Protein AF-0000000087424905 (afdb_homodimer)

Nearest PDB structures (foldseek):
  1l1l-assembly4_D  TM=9.181E-01  e=3.057E-56  Lactobacillus leichmannii
  2xo5-assembly1_C  TM=6.036E-01  e=9.418E-16  Escherichia coli K-12
  7r1r-assembly1_A  TM=5.996E-01  e=8.922E-16  Escherichia coli
  5r1r-assembly1_A  TM=5.912E-01  e=1.108E-15  Escherichia coli
  2xaw-assembly1_C  TM=5.873E-01  e=1.264E-14  Escherichia coli K-12

Structure (mmCIF, N/CA/C/O backbone):
data_AF-0000000087424905-model_v1
#
loop_
_entity.id
_entity.type
_entity.pdbx_description
1 polymer 'ribonucleoside-triphosphate reductase (thioredoxin)'
#
loop_
_atom_site.group_PDB
_atom_site.id
_atom_site.type_symbol
_atom_site.label_atom_id
_atom_site.label_alt_id
_atom_site.label_comp_id
_atom_site.label_asym_id
_atom_site.label_entity_id
_atom_site.label_seq_id
_atom_site.pdbx_PDB_ins_code
_atom_site.Cartn_x
_atom_site.Cartn_y
_atom_site.Cartn_z
_atom_site.occupancy
_atom_site.B_iso_or_equiv
_atom_site.auth_seq_id
_atom_site.auth_comp_id
_atom_site.auth_asym_id
_atom_site.auth_atom_id
_atom_site.pdbx_PDB_model_num
ATOM 1 N N . MET A 1 1 ? 1.745 -1.935 21.453 1 79.56 1 MET A N 1
ATOM 2 C CA . MET A 1 1 ? 2.512 -0.879 20.797 1 79.56 1 MET A CA 1
ATOM 3 C C . MET A 1 1 ? 2.18 -0.812 19.312 1 79.56 1 MET A C 1
ATOM 5 O O . MET A 1 1 ? 2.027 -1.845 18.656 1 79.56 1 MET A O 1
ATOM 9 N N . ILE A 1 2 ? 2.043 0.47 18.781 1 89.31 2 ILE A N 1
ATOM 10 C CA . ILE A 1 2 ? 1.734 0.715 17.375 1 89.31 2 ILE A CA 1
ATOM 11 C C . ILE A 1 2 ? 2.982 0.49 16.516 1 89.31 2 ILE A C 1
ATOM 13 O O . ILE A 1 2 ? 2.926 -0.186 15.492 1 89.31 2 ILE A O 1
ATOM 17 N N . ILE A 1 3 ? 4.078 0.999 16.938 1 94.19 3 ILE A N 1
ATOM 18 C CA . ILE A 1 3 ? 5.395 0.699 16.391 1 94.19 3 ILE A CA 1
ATOM 19 C C . ILE A 1 3 ? 6.156 -0.215 17.344 1 94.19 3 ILE A C 1
ATOM 21 O O . ILE A 1 3 ? 6.621 0.228 18.391 1 94.19 3 ILE A O 1
ATOM 25 N N . ASP A 1 4 ? 6.391 -1.426 17.031 1 93.56 4 ASP A N 1
ATOM 26 C CA . ASP A 1 4 ? 6.906 -2.43 17.953 1 93.56 4 ASP A CA 1
ATOM 27 C C . ASP A 1 4 ? 8.43 -2.379 18.031 1 93.56 4 ASP A C 1
ATOM 29 O O . ASP A 1 4 ? 9.109 -3.322 17.609 1 93.56 4 ASP A O 1
ATOM 33 N N . VAL A 1 5 ? 8.953 -1.394 18.703 1 96.19 5 VAL A N 1
ATOM 34 C CA . VAL A 1 5 ? 10.398 -1.203 18.828 1 96.19 5 VAL A CA 1
ATOM 35 C C . VAL A 1 5 ? 10.977 -2.242 19.781 1 96.19 5 VAL A C 1
ATOM 37 O O . VAL A 1 5 ? 12.188 -2.475 19.797 1 96.19 5 VAL A O 1
ATOM 40 N N . GLU A 1 6 ? 10.203 -2.857 20.594 1 94.5 6 GLU A N 1
ATOM 41 C CA . GLU A 1 6 ? 10.68 -3.91 21.484 1 94.5 6 GLU A CA 1
ATOM 42 C C . GLU A 1 6 ? 11.078 -5.156 20.703 1 94.5 6 GLU A C 1
ATOM 44 O O . GLU A 1 6 ? 12.102 -5.781 21 1 94.5 6 GLU A O 1
ATOM 49 N N . LYS A 1 7 ? 10.281 -5.41 19.781 1 92.19 7 LYS A N 1
ATOM 50 C CA . LYS A 1 7 ? 10.531 -6.609 18.984 1 92.19 7 LYS A CA 1
ATOM 51 C C . LYS A 1 7 ? 11.594 -6.352 17.922 1 92.19 7 LYS A C 1
ATOM 53 O O . LYS A 1 7 ? 12.453 -7.199 17.672 1 92.19 7 LYS A O 1
ATOM 58 N N . TRP A 1 8 ? 11.562 -5.164 17.281 1 95.44 8 TRP A N 1
ATOM 59 C CA . TRP A 1 8 ? 12.352 -4.977 16.062 1 95.44 8 TRP A CA 1
ATOM 60 C C . TRP A 1 8 ? 13.523 -4.035 16.328 1 95.44 8 TRP A C 1
ATOM 62 O O . TRP A 1 8 ? 14.383 -3.859 15.453 1 95.44 8 TRP A O 1
ATOM 72 N N . GLY A 1 9 ? 13.539 -3.434 17.422 1 95.25 9 GLY A N 1
ATOM 73 C CA . GLY A 1 9 ? 14.641 -2.553 17.766 1 95.25 9 GLY A CA 1
ATOM 74 C C . GLY A 1 9 ? 14.492 -1.154 17.203 1 95.25 9 GLY A C 1
ATOM 75 O O . GLY A 1 9 ? 13.555 -0.884 16.453 1 95.25 9 GLY A O 1
ATOM 76 N N . THR A 1 10 ? 15.414 -0.281 17.594 1 97.31 10 THR A N 1
ATOM 77 C CA . THR A 1 10 ? 15.422 1.104 17.141 1 97.31 10 THR A CA 1
ATOM 78 C C . THR A 1 10 ? 16.641 1.375 16.25 1 97.31 10 THR A C 1
ATOM 80 O O . THR A 1 10 ? 17.609 0.608 16.266 1 97.31 10 THR A O 1
ATOM 83 N N . PHE A 1 11 ? 16.547 2.352 15.398 1 98.38 11 PHE A N 1
ATOM 84 C CA . PHE A 1 11 ? 17.672 2.896 14.641 1 98.38 11 PHE A CA 1
ATOM 85 C C . PHE A 1 11 ? 18.422 3.943 15.453 1 98.38 11 PHE A C 1
ATOM 87 O O . PHE A 1 11 ? 17.797 4.746 16.156 1 98.38 11 PHE A O 1
ATOM 94 N N . SER A 1 12 ? 19.75 3.959 15.383 1 98.31 12 SER A N 1
ATOM 95 C CA . SER A 1 12 ? 20.547 4.941 16.109 1 98.31 12 SER A CA 1
ATOM 96 C C . SER A 1 12 ? 21.672 5.488 15.242 1 98.31 12 SER A C 1
ATOM 98 O O . SER A 1 12 ? 22.25 4.758 14.43 1 98.31 12 SER A O 1
ATOM 100 N N . LEU A 1 13 ? 21.938 6.719 15.43 1 98.44 13 LEU A N 1
ATOM 101 C CA . LEU A 1 13 ? 23.094 7.352 14.812 1 98.44 13 LEU A CA 1
ATOM 102 C C . LEU A 1 13 ? 24.359 7.016 15.57 1 98.44 13 LEU A C 1
ATOM 104 O O . LEU A 1 13 ? 24.344 6.84 16.797 1 98.44 13 LEU A O 1
ATOM 108 N N . ASP A 1 14 ? 25.422 6.961 14.844 1 97.62 14 ASP A N 1
ATOM 109 C CA . ASP A 1 14 ? 26.719 6.695 15.461 1 97.62 14 ASP A CA 1
ATOM 110 C C . ASP A 1 14 ? 27.125 7.828 16.406 1 97.62 14 ASP A C 1
ATOM 112 O O . ASP A 1 14 ? 26.984 9.008 16.062 1 97.62 14 ASP A O 1
ATOM 116 N N . GLU A 1 15 ? 27.75 7.469 17.531 1 96.94 15 GLU A N 1
ATOM 117 C CA . GLU A 1 15 ? 28.172 8.453 18.516 1 96.94 15 GLU A CA 1
ATOM 118 C C . GLU A 1 15 ? 29.25 9.375 17.953 1 96.94 15 GLU A C 1
ATOM 120 O O . GLU A 1 15 ? 29.281 10.57 18.281 1 96.94 15 GLU A O 1
ATOM 125 N N . ARG A 1 16 ? 30.156 8.828 17.141 1 94.5 16 ARG A N 1
ATOM 126 C CA . ARG A 1 16 ? 31.219 9.633 16.547 1 94.5 16 ARG A CA 1
ATOM 127 C C . ARG A 1 16 ? 30.656 10.719 15.641 1 94.5 16 ARG A C 1
ATOM 129 O O . ARG A 1 16 ? 31.188 11.828 15.578 1 94.5 16 ARG A O 1
ATOM 136 N N . PHE A 1 17 ? 29.562 10.383 15 1 97.56 17 PHE A N 1
ATOM 137 C CA . PHE A 1 17 ? 28.891 11.359 14.148 1 97.56 17 PHE A CA 1
ATOM 138 C C . PHE A 1 17 ? 28.266 12.469 14.992 1 97.56 17 PHE A C 1
ATOM 140 O O . PHE A 1 17 ? 28.422 13.648 14.695 1 97.56 17 PHE A O 1
ATOM 147 N N . LEU A 1 18 ? 27.625 12.125 16.031 1 97.75 18 LEU A N 1
ATOM 148 C CA . LEU A 1 18 ? 26.922 13.07 16.891 1 97.75 18 LEU A CA 1
ATOM 149 C C . LEU A 1 18 ? 27.906 14 17.594 1 97.75 18 LEU A C 1
ATOM 151 O O . LEU A 1 18 ? 27.578 15.164 17.844 1 97.75 18 LEU A O 1
ATOM 155 N N . ASP A 1 19 ? 29.062 13.539 17.891 1 96.38 19 ASP A N 1
ATOM 156 C CA . ASP A 1 19 ? 30.078 14.32 18.578 1 96.38 19 ASP A CA 1
ATOM 157 C C . ASP A 1 19 ? 30.469 15.555 17.766 1 96.38 19 ASP A C 1
ATOM 159 O O . ASP A 1 19 ? 30.844 16.578 18.328 1 96.38 19 ASP A O 1
ATOM 163 N N . GLU A 1 20 ? 30.328 15.453 16.531 1 96.38 20 GLU A N 1
ATOM 164 C CA . GLU A 1 20 ? 30.672 16.578 15.664 1 96.38 20 GLU A CA 1
ATOM 165 C C . GLU A 1 20 ? 29.688 17.719 15.836 1 96.38 20 GLU A C 1
ATOM 167 O O . GLU A 1 20 ? 29.984 18.859 15.484 1 96.38 20 GLU A O 1
ATOM 172 N N . TYR A 1 21 ? 28.531 17.453 16.375 1 96.81 21 TYR A N 1
ATOM 173 C CA . TYR A 1 21 ? 27.469 18.469 16.391 1 96.81 21 TYR A CA 1
ATOM 174 C C . TYR A 1 21 ? 27.188 18.938 17.812 1 96.81 21 TYR A C 1
ATOM 176 O O . TYR A 1 21 ? 26.562 19.984 18 1 96.81 21 TYR A O 1
ATOM 184 N N . ARG A 1 22 ? 27.656 18.312 18.797 1 92.69 22 ARG A N 1
ATOM 185 C CA . ARG A 1 22 ? 27.344 18.609 20.188 1 92.69 22 ARG A CA 1
ATOM 186 C C . ARG A 1 22 ? 27.766 20.031 20.547 1 92.69 22 ARG A C 1
ATOM 188 O O . ARG A 1 22 ? 27.047 20.734 21.266 1 92.69 22 ARG A O 1
ATOM 195 N N . GLU A 1 23 ? 28.891 20.406 20.031 1 90.12 23 GLU A N 1
ATOM 196 C CA . GLU A 1 23 ? 29.375 21.75 20.375 1 90.12 23 GLU A CA 1
ATOM 197 C C . GLU A 1 23 ? 29.312 22.688 19.172 1 90.12 23 GLU A C 1
ATOM 199 O O . GLU A 1 23 ? 29.766 23.828 19.266 1 90.12 23 GLU A O 1
ATOM 204 N N . ARG A 1 24 ? 28.797 22.234 18.156 1 93 24 ARG A N 1
ATOM 205 C CA . ARG A 1 24 ? 28.703 23.094 16.969 1 93 24 ARG A CA 1
ATOM 206 C C . ARG A 1 24 ? 27.656 24.188 17.172 1 93 24 ARG A C 1
ATOM 208 O O . ARG A 1 24 ? 26.531 23.922 17.594 1 93 24 ARG A O 1
ATOM 215 N N . PRO A 1 25 ? 28.078 25.406 16.891 1 92.56 25 PRO A N 1
ATOM 216 C CA . PRO A 1 25 ? 27.094 26.484 17.047 1 92.56 25 PRO A CA 1
ATOM 217 C C . PRO A 1 25 ? 25.922 26.375 16.078 1 92.56 25 PRO A C 1
ATOM 219 O O . PRO A 1 25 ? 26.125 26.016 14.914 1 92.56 25 PRO A O 1
ATOM 222 N N . VAL A 1 26 ? 24.797 26.594 16.609 1 95.06 26 VAL A N 1
ATOM 223 C CA . VAL A 1 26 ? 23.578 26.594 15.789 1 95.06 26 VAL A CA 1
ATOM 224 C C . VAL A 1 26 ? 23.344 27.969 15.188 1 95.06 26 VAL A C 1
ATOM 226 O O . VAL A 1 26 ? 23.438 28.984 15.891 1 95.06 26 VAL A O 1
ATOM 229 N N . LYS A 1 27 ? 23.125 28 13.938 1 93.75 27 LYS A N 1
ATOM 230 C CA . LYS A 1 27 ? 22.828 29.266 13.273 1 93.75 27 LYS A CA 1
ATOM 231 C C . LYS A 1 27 ? 21.328 29.578 13.336 1 93.75 27 LYS A C 1
ATOM 233 O O . LYS A 1 27 ? 20.625 29.453 12.336 1 93.75 27 LYS A O 1
ATOM 238 N N . TRP A 1 28 ? 20.938 30.125 14.422 1 94.88 28 TRP A N 1
ATOM 239 C CA . TRP A 1 28 ? 19.547 30.5 14.633 1 94.88 28 TRP A CA 1
ATOM 240 C C . TRP A 1 28 ? 19.156 31.656 13.703 1 94.88 28 TRP A C 1
ATOM 242 O O . TRP A 1 28 ? 19.875 32.625 13.578 1 94.88 28 TRP A O 1
ATOM 252 N N . GLY A 1 29 ? 18.031 31.562 13.094 1 93 29 GLY A N 1
ATOM 253 C CA . GLY A 1 29 ? 17.609 32.5 12.047 1 93 29 GLY A CA 1
ATOM 254 C C . GLY A 1 29 ? 17.469 33.938 12.531 1 93 29 GLY A C 1
ATOM 255 O O . GLY A 1 29 ? 17.875 34.844 11.844 1 93 29 GLY A O 1
ATOM 256 N N . PHE A 1 30 ? 16.875 34.062 13.695 1 93 30 PHE A N 1
ATOM 257 C CA . PHE A 1 30 ? 16.688 35.375 14.289 1 93 30 PHE A CA 1
ATOM 258 C C . PHE A 1 30 ? 17.453 35.5 15.609 1 93 30 PHE A C 1
ATOM 260 O O . PHE A 1 30 ? 16.984 36.125 16.547 1 93 30 PHE A O 1
ATOM 267 N N . GLY A 1 31 ? 18.516 34.75 15.625 1 91.19 31 GLY A N 1
ATOM 268 C CA . GLY A 1 31 ? 19.406 34.781 16.766 1 91.19 31 GLY A CA 1
ATOM 269 C C . GLY A 1 31 ? 18.734 34.312 18.062 1 91.19 31 GLY A C 1
ATOM 270 O O . GLY A 1 31 ? 18.156 33.25 18.109 1 91.19 31 GLY A O 1
ATOM 271 N N . ASP A 1 32 ? 18.75 35.188 19.016 1 90.56 32 ASP A N 1
ATOM 272 C CA . ASP A 1 32 ? 18.328 34.844 20.359 1 90.56 32 ASP A CA 1
ATOM 273 C C . ASP A 1 32 ? 16.812 34.594 20.406 1 90.56 32 ASP A C 1
ATOM 275 O O . ASP A 1 32 ? 16.359 33.75 21.188 1 90.56 32 ASP A O 1
ATOM 279 N N . LEU A 1 33 ? 16.094 35.25 19.609 1 90.75 33 LEU A N 1
ATOM 280 C CA . LEU A 1 33 ? 14.656 35.031 19.562 1 90.75 33 LEU A CA 1
ATOM 281 C C . LEU A 1 33 ? 14.352 33.594 19.125 1 90.75 33 LEU A C 1
ATOM 283 O O . LEU A 1 33 ? 13.484 32.938 19.688 1 90.75 33 LEU A O 1
ATOM 287 N N . SER A 1 34 ? 15.07 33.188 18.125 1 93.44 34 SER A N 1
ATOM 288 C CA . SER A 1 34 ? 14.891 31.828 17.609 1 93.44 34 SER A CA 1
ATOM 289 C C . SER A 1 34 ? 15.234 30.781 18.672 1 93.44 34 SER A C 1
ATOM 291 O O . SER A 1 34 ? 14.508 29.812 18.859 1 93.44 34 SER A O 1
ATOM 293 N N . TRP A 1 35 ? 16.297 30.969 19.328 1 92.75 35 TRP A N 1
ATOM 294 C CA . TRP A 1 35 ? 16.719 30.047 20.375 1 92.75 35 TRP A CA 1
ATOM 295 C C . TRP A 1 35 ? 15.688 29.984 21.5 1 92.75 35 TRP A C 1
ATOM 297 O O . TRP A 1 35 ? 15.336 28.906 21.969 1 92.75 35 TRP A O 1
ATOM 307 N N . ALA A 1 36 ? 15.258 31.141 21.906 1 88.38 36 ALA A N 1
ATOM 308 C CA . ALA A 1 36 ? 14.273 31.203 22.969 1 88.38 36 ALA A CA 1
ATOM 309 C C . ALA A 1 36 ? 12.977 30.5 22.562 1 88.38 36 ALA A C 1
ATOM 311 O O . ALA A 1 36 ? 12.367 29.797 23.375 1 88.38 36 ALA A O 1
ATOM 312 N N . THR A 1 37 ? 12.586 30.766 21.359 1 88.31 37 THR A N 1
ATOM 313 C CA . THR A 1 37 ? 11.383 30.125 20.844 1 88.31 37 THR A CA 1
ATOM 314 C C . THR A 1 37 ? 11.539 28.609 20.828 1 88.31 37 THR A C 1
ATOM 316 O O . THR A 1 37 ? 10.633 27.891 21.234 1 88.31 37 THR A O 1
ATOM 319 N N . TYR A 1 38 ? 12.656 28.109 20.406 1 93.06 38 TYR A N 1
ATOM 320 C CA . TYR A 1 38 ? 12.938 26.688 20.375 1 93.06 38 TYR A CA 1
ATOM 321 C C . TYR A 1 38 ? 12.852 26.078 21.766 1 93.06 38 TYR A C 1
ATOM 323 O O . TYR A 1 38 ? 12.148 25.094 21.984 1 93.06 38 TYR A O 1
ATOM 331 N N . LYS A 1 39 ? 13.555 26.672 22.656 1 88.88 39 LYS A N 1
ATOM 332 C CA . LYS A 1 39 ? 13.648 26.125 24 1 88.88 39 LYS A CA 1
ATOM 333 C C . LYS A 1 39 ? 12.281 26.094 24.688 1 88.88 39 LYS A C 1
ATOM 335 O O . LYS A 1 39 ? 11.977 25.156 25.422 1 88.88 39 LYS A O 1
ATOM 340 N N . ARG A 1 40 ? 11.516 27.031 24.312 1 80.19 40 ARG A N 1
ATOM 341 C CA . ARG A 1 40 ? 10.219 27.156 24.984 1 80.19 40 ARG A CA 1
ATOM 342 C C . ARG A 1 40 ? 9.188 26.234 24.344 1 80.19 40 ARG A C 1
ATOM 344 O O . ARG A 1 40 ? 8.266 25.766 25.016 1 80.19 40 ARG A O 1
ATOM 351 N N . THR A 1 41 ? 9.367 26 23.109 1 82.88 41 THR A N 1
ATOM 352 C CA . THR A 1 41 ? 8.25 25.406 22.375 1 82.88 41 THR A CA 1
ATOM 353 C C . THR A 1 41 ? 8.586 23.969 21.969 1 82.88 41 THR A C 1
ATOM 355 O O . THR A 1 41 ? 7.707 23.109 21.938 1 82.88 41 THR A O 1
ATOM 358 N N . TYR A 1 42 ? 9.867 23.672 21.672 1 89.62 42 TYR A N 1
ATOM 359 C CA . TYR A 1 42 ? 10.125 22.422 20.984 1 89.62 42 TYR A CA 1
ATOM 360 C C . TYR A 1 42 ? 11.164 21.594 21.719 1 89.62 42 TYR A C 1
ATOM 362 O O . TYR A 1 42 ? 11.375 20.422 21.406 1 89.62 42 TYR A O 1
ATOM 370 N N . SER A 1 43 ? 11.828 22.203 22.719 1 89.94 43 SER A N 1
ATOM 371 C CA . SER A 1 43 ? 12.805 21.453 23.5 1 89.94 43 SER A CA 1
ATOM 372 C C . SER A 1 43 ? 12.117 20.531 24.5 1 89.94 43 SER A C 1
ATOM 374 O O . SER A 1 43 ? 11.453 21 25.438 1 89.94 43 SER A O 1
ATOM 376 N N . ARG A 1 44 ? 12.242 19.281 24.297 1 85.31 44 ARG A N 1
ATOM 377 C CA . ARG A 1 44 ? 11.664 18.312 25.219 1 85.31 44 ARG A CA 1
ATOM 378 C C . ARG A 1 44 ? 12.617 18 26.359 1 85.31 44 ARG A C 1
ATOM 380 O O . ARG A 1 44 ? 13.766 17.609 26.125 1 85.31 44 ARG A O 1
ATOM 387 N N . ASP A 1 45 ? 12.133 18.109 27.547 1 80.81 45 ASP A N 1
ATOM 388 C CA . ASP A 1 45 ? 12.891 17.766 28.75 1 80.81 45 ASP A CA 1
ATOM 389 C C . ASP A 1 45 ? 14.273 18.422 28.75 1 80.81 45 ASP A C 1
ATOM 391 O O . ASP A 1 45 ? 15.281 17.766 29 1 80.81 45 ASP A O 1
ATOM 395 N N . GLY A 1 46 ? 14.32 19.609 28.172 1 84.56 46 GLY A N 1
ATOM 396 C CA . GLY A 1 46 ? 15.547 20.391 28.219 1 84.56 46 GLY A CA 1
ATOM 397 C C . GLY A 1 46 ? 16.516 20.031 27.109 1 84.56 46 GLY A C 1
ATOM 398 O O . GLY A 1 46 ? 17.703 20.359 27.188 1 84.56 46 GLY A O 1
ATOM 399 N N . GLU A 1 47 ? 16.125 19.406 26.062 1 91.81 47 GLU A N 1
ATOM 400 C CA . GLU A 1 47 ? 16.953 19.031 24.922 1 91.81 47 GLU A CA 1
ATOM 401 C C . GLU A 1 47 ? 17.656 20.266 24.328 1 91.81 47 GLU A C 1
ATOM 403 O O . GLU A 1 47 ? 17.078 21.359 24.312 1 91.81 47 GLU A O 1
ATOM 408 N N . ASP A 1 48 ? 18.859 20.031 23.969 1 93.75 48 ASP A N 1
ATOM 409 C CA . ASP A 1 48 ? 19.5 20.969 23.062 1 93.75 48 ASP A CA 1
ATOM 410 C C . ASP A 1 48 ? 19.188 20.641 21.594 1 93.75 48 ASP A C 1
ATOM 412 O O . ASP A 1 48 ? 18.672 19.562 21.297 1 93.75 48 ASP A O 1
ATOM 416 N N . TRP A 1 49 ? 19.531 21.562 20.781 1 96.12 49 TRP A N 1
ATOM 417 C CA . TRP A 1 49 ? 19.141 21.438 19.391 1 96.12 49 TRP A CA 1
ATOM 418 C C . TRP A 1 49 ? 19.703 20.156 18.781 1 96.12 49 TRP A C 1
ATOM 420 O O . TRP A 1 49 ? 19 19.438 18.062 1 96.12 49 TRP A O 1
ATOM 430 N N . TRP A 1 50 ? 20.984 19.828 19.094 1 96.94 50 TRP A N 1
ATOM 431 C CA . TRP A 1 50 ? 21.578 18.625 18.516 1 96.94 50 TRP A CA 1
ATOM 432 C C . TRP A 1 50 ? 20.844 17.375 18.969 1 96.94 50 TRP A C 1
ATOM 434 O O . TRP A 1 50 ? 20.734 16.406 18.219 1 96.94 50 TRP A O 1
ATOM 444 N N . GLN A 1 51 ? 20.266 17.406 20.156 1 97.25 51 GLN A N 1
ATOM 445 C CA . GLN A 1 51 ? 19.531 16.266 20.688 1 97.25 51 GLN A CA 1
ATOM 446 C C . GLN A 1 51 ? 18.156 16.141 20.031 1 97.25 51 GLN A C 1
ATOM 448 O O . GLN A 1 51 ? 17.672 15.039 19.781 1 97.25 51 GLN A O 1
ATOM 453 N N . THR A 1 52 ? 17.547 17.328 19.828 1 97.44 52 THR A N 1
ATOM 454 C CA . THR A 1 52 ? 16.266 17.328 19.109 1 97.44 52 THR A CA 1
ATOM 455 C C . THR A 1 52 ? 16.438 16.75 17.703 1 97.44 52 THR A C 1
ATOM 457 O O . THR A 1 52 ? 15.633 15.922 17.266 1 97.44 52 THR A O 1
ATOM 460 N N . CYS A 1 53 ? 17.5 17.188 17.031 1 98.56 53 CYS A N 1
ATOM 461 C CA . CYS A 1 53 ? 17.797 16.672 15.711 1 98.56 53 CYS A CA 1
ATOM 462 C C . CYS A 1 53 ? 18 15.156 15.75 1 98.56 53 CYS A C 1
ATOM 464 O O . CYS A 1 53 ? 17.5 14.43 14.898 1 98.56 53 CYS A O 1
ATOM 466 N N . GLN A 1 54 ? 18.703 14.711 16.797 1 98.62 54 GLN A N 1
ATOM 467 C CA . GLN A 1 54 ? 18.953 13.281 16.969 1 98.62 54 GLN A CA 1
ATOM 468 C C . GLN A 1 54 ? 17.656 12.508 17.156 1 98.62 54 GLN A C 1
ATOM 470 O O . GLN A 1 54 ? 17.422 11.5 16.484 1 98.62 54 GLN A O 1
ATOM 475 N N . ARG A 1 55 ? 16.828 13.016 18 1 98.06 55 ARG A N 1
ATOM 476 C CA . ARG A 1 55 ? 15.57 12.344 18.297 1 98.06 55 ARG A CA 1
ATOM 477 C C . ARG A 1 55 ? 14.695 12.242 17.047 1 98.06 55 ARG A C 1
ATOM 479 O O . ARG A 1 55 ? 14.141 11.172 16.766 1 98.06 55 ARG A O 1
ATOM 486 N N . VAL A 1 56 ? 14.617 13.297 16.312 1 98.69 56 VAL A N 1
ATOM 487 C CA . VAL A 1 56 ? 13.766 13.367 15.133 1 98.69 56 VAL A CA 1
ATOM 488 C C . VAL A 1 56 ? 14.281 12.391 14.078 1 98.69 56 VAL A C 1
ATOM 490 O O . VAL A 1 56 ? 13.508 11.602 13.531 1 98.69 56 VAL A O 1
ATOM 493 N N . ILE A 1 57 ? 15.578 12.406 13.828 1 98.88 57 ILE A N 1
ATOM 494 C CA . ILE A 1 57 ? 16.156 11.609 12.758 1 98.88 57 ILE A CA 1
ATOM 495 C C . ILE A 1 57 ? 16.125 10.133 13.141 1 98.88 57 ILE A C 1
ATOM 497 O O . ILE A 1 57 ? 15.766 9.273 12.328 1 98.88 57 ILE A O 1
ATOM 501 N N . GLU A 1 58 ? 16.516 9.867 14.375 1 98.81 58 GLU A N 1
ATOM 502 C CA . GLU A 1 58 ? 16.453 8.484 14.82 1 98.81 58 GLU A CA 1
ATOM 503 C C . GLU A 1 58 ? 15.008 7.965 14.805 1 98.81 58 GLU A C 1
ATOM 505 O O . GLU A 1 58 ? 14.766 6.809 14.461 1 98.81 58 GLU A O 1
ATOM 510 N N . GLY A 1 59 ? 14.07 8.812 15.211 1 98.69 59 GLY A N 1
ATOM 511 C CA . GLY A 1 59 ? 12.664 8.438 15.133 1 98.69 59 GLY A CA 1
ATOM 512 C C . GLY A 1 59 ? 12.211 8.117 13.719 1 98.69 59 GLY A C 1
ATOM 513 O O . GLY A 1 59 ? 11.547 7.102 13.492 1 98.69 59 GLY A O 1
ATOM 514 N N . MET A 1 60 ? 12.594 8.961 12.789 1 98.62 60 MET A N 1
ATOM 515 C CA . MET A 1 60 ? 12.258 8.812 11.383 1 98.62 60 MET A CA 1
ATOM 516 C C . MET A 1 60 ? 12.727 7.461 10.852 1 98.62 60 MET A C 1
ATOM 518 O O . MET A 1 60 ? 11.945 6.715 10.266 1 98.62 60 MET A O 1
ATOM 522 N N . PHE A 1 61 ? 13.906 7.094 11.125 1 98.81 61 PHE A N 1
ATOM 523 C CA . PHE A 1 61 ? 14.484 5.887 10.547 1 98.81 61 PHE A CA 1
ATOM 524 C C . PHE A 1 61 ? 14.078 4.656 11.352 1 98.81 61 PHE A C 1
ATOM 526 O O . PHE A 1 61 ? 14.023 3.549 10.812 1 98.81 61 PHE A O 1
ATOM 533 N N . THR A 1 62 ? 13.797 4.82 12.664 1 98.75 62 THR A N 1
ATOM 534 C CA . THR A 1 62 ? 13.227 3.721 13.438 1 98.75 62 THR A CA 1
ATOM 535 C C . THR A 1 62 ? 11.891 3.277 12.852 1 98.75 62 THR A C 1
ATOM 537 O O . THR A 1 62 ? 11.641 2.08 12.703 1 98.75 62 THR A O 1
ATOM 540 N N . VAL A 1 63 ? 11.062 4.223 12.539 1 98.44 63 VAL A N 1
ATOM 541 C CA . VAL A 1 63 ? 9.75 3.92 11.969 1 98.44 63 VAL A CA 1
ATOM 542 C C . VAL A 1 63 ? 9.922 3.156 10.656 1 98.44 63 VAL A C 1
ATOM 544 O O . VAL A 1 63 ? 9.234 2.162 10.422 1 98.44 63 VAL A O 1
ATOM 547 N N . GLN A 1 64 ? 10.812 3.615 9.789 1 98.44 64 GLN A N 1
ATOM 548 C CA . GLN A 1 64 ? 11.062 2.947 8.516 1 98.44 64 GLN A CA 1
ATOM 549 C C . GLN A 1 64 ? 11.586 1.528 8.734 1 98.44 64 GLN A C 1
ATOM 551 O O . GLN A 1 64 ? 11.141 0.59 8.07 1 98.44 64 GLN A O 1
ATOM 556 N N . ARG A 1 65 ? 12.523 1.416 9.641 1 98.12 65 ARG A N 1
ATOM 557 C CA . ARG A 1 65 ? 13.117 0.12 9.953 1 98.12 65 ARG A CA 1
ATOM 558 C C . ARG A 1 65 ? 12.055 -0.873 10.414 1 98.12 65 ARG A C 1
ATOM 560 O O . ARG A 1 65 ? 12 -2.002 9.922 1 98.12 65 ARG A O 1
ATOM 567 N N . VAL A 1 66 ? 11.289 -0.467 11.367 1 97.62 66 VAL A N 1
ATOM 568 C CA . VAL A 1 66 ? 10.266 -1.347 11.922 1 97.62 66 VAL A CA 1
ATOM 569 C C . VAL A 1 66 ? 9.258 -1.716 10.836 1 97.62 66 VAL A C 1
ATOM 571 O O . VAL A 1 66 ? 8.812 -2.863 10.758 1 97.62 66 VAL A O 1
ATOM 574 N N . HIS A 1 67 ? 8.859 -0.746 10.023 1 97.31 67 HIS A N 1
ATOM 575 C CA . HIS A 1 67 ? 7.961 -1.015 8.906 1 97.31 67 HIS A CA 1
ATOM 576 C C . HIS A 1 67 ? 8.5 -2.137 8.023 1 97.31 67 HIS A C 1
ATOM 578 O O . HIS A 1 67 ? 7.766 -3.066 7.676 1 97.31 67 HIS A O 1
ATOM 584 N N . CYS A 1 68 ? 9.742 -2.027 7.641 1 97.38 68 CYS A N 1
ATOM 585 C CA . CYS A 1 68 ? 10.359 -3.012 6.762 1 97.38 68 CYS A CA 1
ATOM 586 C C . CYS A 1 68 ? 10.477 -4.363 7.453 1 97.38 68 CYS A C 1
ATOM 588 O O . CYS A 1 68 ? 10.125 -5.395 6.871 1 97.38 68 CYS A O 1
ATOM 590 N N . MET A 1 69 ? 10.906 -4.359 8.664 1 95.75 69 MET A N 1
ATOM 591 C CA . MET A 1 69 ? 11.117 -5.609 9.391 1 95.75 69 MET A CA 1
ATOM 592 C C . MET A 1 69 ? 9.797 -6.34 9.617 1 95.75 69 MET A C 1
ATOM 594 O O . MET A 1 69 ? 9.711 -7.555 9.422 1 95.75 69 MET A O 1
ATOM 598 N N . GLU A 1 70 ? 8.82 -5.633 9.984 1 93.44 70 GLU A N 1
ATOM 599 C CA . GLU A 1 70 ? 7.512 -6.223 10.25 1 93.44 70 GLU A CA 1
ATOM 600 C C . GLU A 1 70 ? 6.938 -6.875 9 1 93.44 70 GLU A C 1
ATOM 602 O O . GLU A 1 70 ? 6.211 -7.867 9.086 1 93.44 70 GLU A O 1
ATOM 607 N N . ARG A 1 71 ? 7.293 -6.406 7.867 1 94.12 71 ARG A N 1
ATOM 608 C CA . ARG A 1 71 ? 6.723 -6.879 6.609 1 94.12 71 ARG A CA 1
ATOM 609 C C . ARG A 1 71 ? 7.699 -7.789 5.875 1 94.12 71 ARG A C 1
ATOM 611 O O . ARG A 1 71 ? 7.434 -8.211 4.75 1 94.12 71 ARG A O 1
ATOM 618 N N . GLY A 1 72 ? 8.789 -8.047 6.504 1 94.88 72 GLY A N 1
ATOM 619 C CA . GLY A 1 72 ? 9.805 -8.891 5.883 1 94.88 72 GLY A CA 1
ATOM 620 C C . GLY A 1 72 ? 10.398 -8.273 4.629 1 94.88 72 GLY A C 1
ATOM 621 O O . GLY A 1 72 ? 10.68 -8.984 3.66 1 94.88 72 GLY A O 1
ATOM 622 N N . LEU A 1 73 ? 10.477 -6.969 4.566 1 96.5 73 LEU A N 1
ATOM 623 C CA . LEU A 1 73 ? 11.086 -6.258 3.449 1 96.5 73 LEU A CA 1
ATOM 624 C C . LEU A 1 73 ? 12.578 -6.059 3.684 1 96.5 73 LEU A C 1
ATOM 626 O O . LEU A 1 73 ? 13.039 -6.082 4.828 1 96.5 73 LEU A O 1
ATOM 630 N N . PRO A 1 74 ? 13.328 -5.848 2.584 1 96.06 74 PRO A N 1
ATOM 631 C CA . PRO A 1 74 ? 14.758 -5.598 2.771 1 96.06 74 PRO A CA 1
ATOM 632 C C . PRO A 1 74 ? 15.031 -4.293 3.514 1 96.06 74 PRO A C 1
ATOM 634 O O . PRO A 1 74 ? 14.336 -3.297 3.301 1 96.06 74 PRO A O 1
ATOM 637 N N . TRP A 1 75 ? 15.938 -4.273 4.398 1 96.88 75 TRP A N 1
ATOM 638 C CA . TRP A 1 75 ? 16.438 -3.107 5.125 1 96.88 75 TRP A CA 1
ATOM 639 C C . TRP A 1 75 ? 17.953 -3.102 5.168 1 96.88 75 TRP A C 1
ATOM 641 O O . TRP A 1 75 ? 18.578 -4.094 5.555 1 96.88 75 TRP A O 1
ATOM 651 N N . ASP A 1 76 ? 18.547 -2.086 4.699 1 96.94 76 ASP A N 1
ATOM 652 C CA . ASP A 1 76 ? 20 -1.9 4.691 1 96.94 76 ASP A CA 1
ATOM 653 C C . ASP A 1 76 ? 20.422 -0.867 5.73 1 96.94 76 ASP A C 1
ATOM 655 O O . ASP A 1 76 ? 20.375 0.337 5.477 1 96.94 76 ASP A O 1
ATOM 659 N N . GLU A 1 77 ? 21 -1.295 6.828 1 97.06 77 GLU A N 1
ATOM 660 C CA . GLU A 1 77 ? 21.359 -0.443 7.957 1 97.06 77 GLU A CA 1
ATOM 661 C C . GLU A 1 77 ? 22.391 0.603 7.555 1 97.06 77 GLU A C 1
ATOM 663 O O . GLU A 1 77 ? 22.297 1.764 7.957 1 97.06 77 GLU A O 1
ATOM 668 N N . GLU A 1 78 ? 23.359 0.194 6.773 1 97.31 78 GLU A N 1
ATOM 669 C CA . GLU A 1 78 ? 24.438 1.097 6.383 1 97.31 78 GLU A CA 1
ATOM 670 C C . GLU A 1 78 ? 23.922 2.195 5.453 1 97.31 78 GLU A C 1
ATOM 672 O O . GLU A 1 78 ? 24.281 3.365 5.609 1 97.31 78 GLU A O 1
ATOM 677 N N . LYS A 1 79 ? 23.156 1.762 4.512 1 97.12 79 LYS A N 1
ATOM 678 C CA . LYS A 1 79 ? 22.562 2.74 3.602 1 97.12 79 LYS A CA 1
ATOM 679 C C . LYS A 1 79 ? 21.672 3.723 4.352 1 97.12 79 LYS A C 1
ATOM 681 O O . LYS A 1 79 ? 21.703 4.926 4.086 1 97.12 79 LYS A O 1
ATOM 686 N N . ALA A 1 80 ? 20.891 3.244 5.301 1 98.12 80 ALA A N 1
ATOM 687 C CA . ALA A 1 80 ? 20.031 4.082 6.125 1 98.12 80 ALA A CA 1
ATOM 688 C C . ALA A 1 80 ? 20.844 5.07 6.953 1 98.12 80 ALA A C 1
ATOM 690 O O . ALA A 1 80 ? 20.484 6.242 7.078 1 98.12 80 ALA A O 1
ATOM 691 N N . HIS A 1 81 ? 21.938 4.598 7.516 1 98.5 81 HIS A N 1
ATOM 692 C CA . HIS A 1 81 ? 22.766 5.445 8.359 1 98.5 81 HIS A CA 1
ATOM 693 C C . HIS A 1 81 ? 23.391 6.59 7.551 1 98.5 81 HIS A C 1
ATOM 695 O O . HIS A 1 81 ? 23.422 7.73 8.016 1 98.5 81 HIS A O 1
ATOM 701 N N . ARG A 1 82 ? 23.828 6.266 6.336 1 98.31 82 ARG A N 1
ATOM 702 C CA . ARG A 1 82 ? 24.406 7.301 5.484 1 98.31 82 ARG A CA 1
ATOM 703 C C . ARG A 1 82 ? 23.391 8.383 5.16 1 98.31 82 ARG A C 1
ATOM 705 O O . ARG A 1 82 ? 23.703 9.578 5.23 1 98.31 82 ARG A O 1
ATOM 712 N N . PHE A 1 83 ? 22.234 7.996 4.867 1 98.44 83 PHE A N 1
ATOM 713 C CA . PHE A 1 83 ? 21.188 8.961 4.543 1 98.44 83 PHE A CA 1
ATOM 714 C C . PHE A 1 83 ? 20.734 9.711 5.789 1 98.44 83 PHE A C 1
ATOM 716 O O . PHE A 1 83 ? 20.422 10.898 5.727 1 98.44 83 PHE A O 1
ATOM 723 N N . ALA A 1 84 ? 20.703 9.016 6.898 1 98.81 84 ALA A N 1
ATOM 724 C CA . ALA A 1 84 ? 20.344 9.648 8.164 1 98.81 84 ALA A CA 1
ATOM 725 C C . ALA A 1 84 ? 21.312 10.773 8.523 1 98.81 84 ALA A C 1
ATOM 727 O O . ALA A 1 84 ? 20.891 11.82 9.023 1 98.81 84 ALA A O 1
ATOM 728 N N . CYS A 1 85 ? 22.531 10.516 8.281 1 98.75 85 CYS A N 1
ATOM 729 C CA . CYS A 1 85 ? 23.531 11.539 8.547 1 98.75 85 CYS A CA 1
ATOM 730 C C . CYS A 1 85 ? 23.297 12.773 7.691 1 98.75 85 CYS A C 1
ATOM 732 O O . CYS A 1 85 ? 23.391 13.906 8.18 1 98.75 85 CYS A O 1
ATOM 734 N N . LYS A 1 86 ? 22.984 12.539 6.496 1 98.56 86 LYS A N 1
ATOM 735 C CA . LYS A 1 86 ? 22.688 13.648 5.598 1 98.56 86 LYS A CA 1
ATOM 736 C C . LYS A 1 86 ? 21.438 14.398 6.051 1 98.56 86 LYS A C 1
ATOM 738 O O . LYS A 1 86 ? 21.406 15.625 6.051 1 98.56 86 LYS A O 1
ATOM 743 N N . ALA A 1 87 ? 20.438 13.664 6.387 1 98.88 87 ALA A N 1
ATOM 744 C CA . ALA A 1 87 ? 19.188 14.25 6.852 1 98.88 87 ALA A CA 1
ATOM 745 C C . ALA A 1 87 ? 19.406 15.07 8.117 1 98.88 87 ALA A C 1
ATOM 747 O O . ALA A 1 87 ? 18.844 16.172 8.266 1 98.88 87 ALA A O 1
ATOM 748 N N . TYR A 1 88 ? 20.172 14.539 9.023 1 98.88 88 TYR A N 1
ATOM 749 C CA . TYR A 1 88 ? 20.516 15.211 10.266 1 98.88 88 TYR A CA 1
ATOM 750 C C . TYR A 1 88 ? 21.203 16.547 10 1 98.88 88 TYR A C 1
ATOM 752 O O . TYR A 1 88 ? 20.828 17.578 10.555 1 98.88 88 TYR A O 1
ATOM 760 N N . ASP A 1 89 ? 22.203 16.453 9.172 1 98.81 89 ASP A N 1
ATOM 761 C CA . ASP A 1 89 ? 22.984 17.656 8.875 1 98.81 89 ASP A CA 1
ATOM 762 C C . ASP A 1 89 ? 22.094 18.766 8.305 1 98.81 89 ASP A C 1
ATOM 764 O O . ASP A 1 89 ? 22.203 19.922 8.695 1 98.81 89 ASP A O 1
ATOM 768 N N . ARG A 1 90 ? 21.297 18.406 7.438 1 98.75 90 ARG A N 1
ATOM 769 C CA . ARG A 1 90 ? 20.438 19.391 6.773 1 98.75 90 ARG A CA 1
ATOM 770 C C . ARG A 1 90 ? 19.391 19.938 7.73 1 98.75 90 ARG A C 1
ATOM 772 O O . ARG A 1 90 ? 19 21.109 7.645 1 98.75 90 ARG A O 1
ATOM 779 N N . LEU A 1 91 ? 18.875 19.094 8.648 1 98.81 91 LEU A N 1
ATOM 780 C CA . LEU A 1 91 ? 17.984 19.547 9.703 1 98.81 91 LEU A CA 1
ATOM 781 C C . LEU A 1 91 ? 18.688 20.516 10.633 1 98.81 91 LEU A C 1
ATOM 783 O O . LEU A 1 91 ? 18.156 21.578 10.969 1 98.81 91 LEU A O 1
ATOM 787 N N . PHE A 1 92 ? 19.875 20.156 11.016 1 98.62 92 PHE A N 1
ATOM 788 C CA . PHE A 1 92 ? 20.672 20.953 11.945 1 98.62 92 PHE A CA 1
ATOM 789 C C . PHE A 1 92 ? 20.875 22.359 11.406 1 98.62 92 PHE A C 1
ATOM 791 O O . PHE A 1 92 ? 20.906 23.328 12.172 1 98.62 92 PHE A O 1
ATOM 798 N N . HIS A 1 93 ? 20.969 22.484 10.109 1 98.06 93 HIS A N 1
ATOM 799 C CA . HIS A 1 93 ? 21.266 23.766 9.484 1 98.06 93 HIS A CA 1
ATOM 800 C C . HIS A 1 93 ? 20 24.406 8.914 1 98.06 93 HIS A C 1
ATOM 802 O O . HIS A 1 93 ? 20.078 25.297 8.07 1 98.06 93 HIS A O 1
ATOM 808 N N . PHE A 1 94 ? 18.859 23.969 9.242 1 98.25 94 PHE A N 1
ATOM 809 C CA . PHE A 1 94 ? 17.547 24.531 8.93 1 98.25 94 PHE A CA 1
ATOM 810 C C . PHE A 1 94 ? 17.328 24.578 7.422 1 98.25 94 PHE A C 1
ATOM 812 O O . PHE A 1 94 ? 16.797 25.562 6.898 1 98.25 94 PHE A O 1
ATOM 819 N N . LYS A 1 95 ? 17.781 23.547 6.766 1 98.56 95 LYS A N 1
ATOM 820 C CA . LYS A 1 95 ? 17.406 23.406 5.359 1 98.56 95 LYS A CA 1
ATOM 821 C C . LYS A 1 95 ? 16.016 22.812 5.215 1 98.56 95 LYS A C 1
ATOM 823 O O . LYS A 1 95 ? 15.328 23.062 4.219 1 98.56 95 LYS A O 1
ATOM 828 N N . TRP A 1 96 ? 15.695 22 6.129 1 98.69 96 TRP A N 1
ATOM 829 C CA . TRP A 1 96 ? 14.344 21.484 6.316 1 98.69 96 TRP A CA 1
ATOM 830 C C . TRP A 1 96 ? 14.031 21.312 7.797 1 98.69 96 TRP A C 1
ATOM 832 O O . TRP A 1 96 ? 14.93 21.312 8.633 1 98.69 96 TRP A O 1
ATOM 842 N N . THR A 1 97 ? 12.766 21.266 8.141 1 98.44 97 THR A N 1
ATOM 843 C CA . THR A 1 97 ? 12.32 20.891 9.484 1 98.44 97 THR A CA 1
ATOM 844 C C . THR A 1 97 ? 11.008 20.109 9.422 1 98.44 97 THR A C 1
ATOM 846 O O . THR A 1 97 ? 10.211 20.297 8.492 1 98.44 97 THR A O 1
ATOM 849 N N . PRO A 1 98 ? 10.797 19.203 10.391 1 97.88 98 PRO A N 1
ATOM 850 C CA . PRO A 1 98 ? 9.414 18.781 10.602 1 97.88 98 PRO A CA 1
ATOM 851 C C . PRO A 1 98 ? 8.484 19.953 10.938 1 97.88 98 PRO A C 1
ATOM 853 O O . PRO A 1 98 ? 8.953 21.047 11.219 1 97.88 98 PRO A O 1
ATOM 856 N N . PRO A 1 99 ? 7.184 19.688 10.773 1 95.62 99 PRO A N 1
ATOM 857 C CA . PRO A 1 99 ? 6.297 20.672 11.391 1 95.62 99 PRO A CA 1
ATOM 858 C C . PRO A 1 99 ? 6.453 20.75 12.906 1 95.62 99 PRO A C 1
ATOM 860 O O . PRO A 1 99 ? 7.168 19.938 13.5 1 95.62 99 PRO A O 1
ATOM 863 N N . GLY A 1 100 ? 5.871 21.766 13.508 1 92.62 100 GLY A N 1
ATOM 864 C CA . GLY A 1 100 ? 6.027 21.953 14.938 1 92.62 100 GLY A CA 1
ATOM 865 C C . GLY A 1 100 ? 5.777 20.688 15.734 1 92.62 100 GLY A C 1
ATOM 866 O O . GLY A 1 100 ? 6.594 20.297 16.578 1 92.62 100 GLY A O 1
ATOM 867 N N . ARG A 1 101 ? 4.719 19.984 15.484 1 91.5 101 ARG A N 1
ATOM 868 C CA . ARG A 1 101 ? 4.391 18.75 16.188 1 91.5 101 ARG A CA 1
ATOM 869 C C . ARG A 1 101 ? 5.406 17.656 15.883 1 91.5 101 ARG A C 1
ATOM 871 O O . ARG A 1 101 ? 5.703 16.812 16.734 1 91.5 101 ARG A O 1
ATOM 878 N N . GLY A 1 102 ? 5.902 17.641 14.703 1 94.88 102 GLY A N 1
ATOM 879 C CA . GLY A 1 102 ? 6.957 16.703 14.352 1 94.88 102 GLY A CA 1
ATOM 880 C C . GLY A 1 102 ? 8.242 16.953 15.117 1 94.88 102 GLY A C 1
ATOM 881 O O . GLY A 1 102 ? 8.898 16 15.547 1 94.88 102 GLY A O 1
ATOM 882 N N . LEU A 1 103 ? 8.57 18.219 15.258 1 94.94 103 LEU A N 1
ATOM 883 C CA . LEU A 1 103 ? 9.758 18.578 16.031 1 94.94 103 LEU A CA 1
ATOM 884 C C . LEU A 1 103 ? 9.617 18.125 17.484 1 94.94 103 LEU A C 1
ATOM 886 O O . LEU A 1 103 ? 10.602 17.719 18.109 1 94.94 103 LEU A O 1
ATOM 890 N N . TRP A 1 104 ? 8.43 18.156 17.875 1 91.12 104 TRP A N 1
ATOM 891 C CA . TRP A 1 104 ? 8.172 17.875 19.297 1 91.12 104 TRP A CA 1
ATOM 892 C C . TRP A 1 104 ? 8.039 16.375 19.531 1 91.12 104 TRP A C 1
ATOM 894 O O . TRP A 1 104 ? 8.578 15.844 20.5 1 91.12 104 TRP A O 1
ATOM 904 N N . MET A 1 105 ? 7.402 15.633 18.656 1 93.81 105 MET A N 1
ATOM 905 C CA . MET A 1 105 ? 6.91 14.312 19.016 1 93.81 105 MET A CA 1
ATOM 906 C C . MET A 1 105 ? 7.715 13.219 18.312 1 93.81 105 MET A C 1
ATOM 908 O O . MET A 1 105 ? 7.77 12.086 18.781 1 93.81 105 MET A O 1
ATOM 912 N N . MET A 1 106 ? 8.273 13.461 17.156 1 97.12 106 MET A N 1
ATOM 913 C CA . MET A 1 106 ? 8.938 12.398 16.422 1 97.12 106 MET A CA 1
ATOM 914 C C . MET A 1 106 ? 10.078 11.789 17.234 1 97.12 106 MET A C 1
ATOM 916 O O . MET A 1 106 ? 10.898 12.508 17.797 1 97.12 106 MET A O 1
ATOM 920 N N . GLY A 1 107 ? 10.086 10.508 17.328 1 96.56 107 GLY A N 1
ATOM 921 C CA . GLY A 1 107 ? 11.141 9.797 18.031 1 96.56 107 GLY A CA 1
ATOM 922 C C . GLY A 1 107 ? 10.844 9.602 19.5 1 96.56 107 GLY A C 1
ATOM 923 O O . GLY A 1 107 ? 11.641 9.016 20.234 1 96.56 107 GLY A O 1
ATOM 924 N N . SER A 1 108 ? 9.711 10.102 19.984 1 93.62 108 SER A N 1
ATOM 925 C CA . SER A 1 108 ? 9.328 9.906 21.375 1 93.62 108 SER A CA 1
ATOM 926 C C . SER A 1 108 ? 8.641 8.562 21.578 1 93.62 108 SER A C 1
ATOM 928 O O . SER A 1 108 ? 8.102 7.984 20.625 1 93.62 108 SER A O 1
ATOM 930 N N . ASP A 1 109 ? 8.578 8.109 22.812 1 92.88 109 ASP A N 1
ATOM 931 C CA . ASP A 1 109 ? 7.906 6.863 23.156 1 92.88 109 ASP A CA 1
ATOM 932 C C . ASP A 1 109 ? 6.406 6.945 22.875 1 92.88 109 ASP A C 1
ATOM 934 O O . ASP A 1 109 ? 5.777 5.945 22.516 1 92.88 109 ASP A O 1
ATOM 938 N N . TYR A 1 110 ? 5.934 8.148 22.984 1 91.06 110 TYR A N 1
ATOM 939 C CA . TYR A 1 110 ? 4.508 8.344 22.766 1 91.06 110 TYR A CA 1
ATOM 940 C C . TYR A 1 110 ? 4.109 7.887 21.359 1 91.06 110 TYR A C 1
ATOM 942 O O . TYR A 1 110 ? 3.107 7.188 21.188 1 91.06 110 TYR A O 1
ATOM 950 N N . VAL A 1 111 ? 4.91 8.234 20.406 1 93.75 111 VAL A N 1
ATOM 951 C CA . VAL A 1 111 ? 4.598 7.926 19.016 1 93.75 111 VAL A CA 1
ATOM 952 C C . VAL A 1 111 ? 4.648 6.418 18.797 1 93.75 111 VAL A C 1
ATOM 954 O O . VAL A 1 111 ? 3.83 5.863 18.062 1 93.75 111 VAL A O 1
ATOM 957 N N . TYR A 1 112 ? 5.594 5.75 19.453 1 94.69 112 TYR A N 1
ATOM 958 C CA . TYR A 1 112 ? 5.723 4.305 19.312 1 94.69 112 TYR A CA 1
ATOM 959 C C . TYR A 1 112 ? 4.551 3.582 19.969 1 94.69 112 TYR A C 1
ATOM 961 O O . TYR A 1 112 ? 4.078 2.562 19.453 1 94.69 112 TYR A O 1
ATOM 969 N N . GLU A 1 113 ? 4.016 4.164 21 1 93.12 113 GLU A N 1
ATOM 970 C CA . GLU A 1 113 ? 2.998 3.492 21.812 1 93.12 113 GLU A CA 1
ATOM 971 C C . GLU A 1 113 ? 1.594 3.857 21.328 1 93.12 113 GLU A C 1
ATOM 973 O O . GLU A 1 113 ? 0.695 3.014 21.328 1 93.12 113 GLU A O 1
ATOM 978 N N . ARG A 1 114 ? 1.48 5.129 20.922 1 91.31 114 ARG A N 1
ATOM 979 C CA . ARG A 1 114 ? 0.118 5.625 20.766 1 91.31 114 ARG A CA 1
ATOM 980 C C . ARG A 1 114 ? -0.162 6 19.312 1 91.31 114 ARG A C 1
ATOM 982 O O . ARG A 1 114 ? -1.311 6.25 18.938 1 91.31 114 ARG A O 1
ATOM 989 N N . GLY A 1 115 ? 0.887 6.086 18.531 1 92.81 115 GLY A N 1
ATOM 990 C CA . GLY A 1 115 ? 0.649 6.27 17.109 1 92.81 115 GLY A CA 1
ATOM 991 C C . GLY A 1 115 ? 0.972 7.672 16.625 1 92.81 115 GLY A C 1
ATOM 992 O O . GLY A 1 115 ? 1.585 8.461 17.344 1 92.81 115 GLY A O 1
ATOM 993 N N . GLY A 1 116 ? 0.52 7.945 15.414 1 94.19 116 GLY A N 1
ATOM 994 C CA . GLY A 1 116 ? 1.075 9.086 14.695 1 94.19 116 GLY A CA 1
ATOM 995 C C . GLY A 1 116 ? 0.169 10.305 14.711 1 94.19 116 GLY A C 1
ATOM 996 O O . GLY A 1 116 ? 0.513 11.344 14.156 1 94.19 116 GLY A O 1
ATOM 997 N N . ALA A 1 117 ? -1.003 10.281 15.336 1 93.38 117 ALA A N 1
ATOM 998 C CA . ALA A 1 117 ? -1.894 11.438 15.328 1 93.38 117 ALA A CA 1
ATOM 999 C C . ALA A 1 117 ? -1.185 12.68 15.875 1 93.38 117 ALA A C 1
ATOM 1001 O O . ALA A 1 117 ? -1.367 13.781 15.352 1 93.38 117 ALA A O 1
ATOM 1002 N N . ALA A 1 118 ? -0.362 12.523 16.812 1 90.69 118 ALA A N 1
ATOM 1003 C CA . ALA A 1 118 ? 0.313 13.625 17.5 1 90.69 118 ALA A CA 1
ATOM 1004 C C . ALA A 1 118 ? 1.389 14.242 16.609 1 90.69 118 ALA A C 1
ATOM 1006 O O . ALA A 1 118 ? 1.916 15.312 16.906 1 90.69 118 ALA A O 1
ATOM 1007 N N . LEU A 1 119 ? 1.716 13.594 15.492 1 95.19 119 LEU A N 1
ATOM 1008 C CA . LEU A 1 119 ? 2.717 14.109 14.562 1 95.19 119 LEU A CA 1
ATOM 1009 C C . LEU A 1 119 ? 2.076 15.023 13.523 1 95.19 119 LEU A C 1
ATOM 1011 O O . LEU A 1 119 ? 2.775 15.719 12.789 1 95.19 119 LEU A O 1
ATOM 1015 N N . ASN A 1 120 ? 0.738 15.016 13.484 1 93.5 120 ASN A N 1
ATOM 1016 C CA . ASN A 1 120 ? -0.001 15.789 12.5 1 93.5 120 ASN A CA 1
ATOM 1017 C C . ASN A 1 120 ? -0.583 17.062 13.109 1 93.5 120 ASN A C 1
ATOM 1019 O O . ASN A 1 120 ? -1.16 17.031 14.195 1 93.5 120 ASN A O 1
ATOM 1023 N N . ASN A 1 121 ? -0.477 18.172 12.383 1 85.88 121 ASN A N 1
ATOM 1024 C CA . ASN A 1 121 ? -0.824 19.484 12.93 1 85.88 121 ASN A CA 1
ATOM 1025 C C . ASN A 1 121 ? -2.326 19.734 12.859 1 85.88 121 ASN A C 1
ATOM 1027 O O . ASN A 1 121 ? -2.879 20.438 13.703 1 85.88 121 ASN A O 1
ATOM 1031 N N . CYS A 1 122 ? -2.955 19.219 11.898 1 94.5 122 CYS A N 1
ATOM 1032 C CA . CYS A 1 122 ? -4.352 19.578 11.688 1 94.5 122 CYS A CA 1
ATOM 1033 C C . CYS A 1 122 ? -5.121 18.422 11.055 1 94.5 122 CYS A C 1
ATOM 1035 O O . CYS A 1 122 ? -4.539 17.375 10.758 1 94.5 122 CYS A O 1
ATOM 1037 N N . GLY A 1 123 ? -6.449 18.594 10.984 1 97 123 GLY A N 1
ATOM 1038 C CA . GLY A 1 123 ? -7.336 17.625 10.367 1 97 123 GLY A CA 1
ATOM 1039 C C . GLY A 1 123 ? -8.672 18.219 9.953 1 97 123 GLY A C 1
ATOM 1040 O O . GLY A 1 123 ? -8.859 19.438 10.016 1 97 123 GLY A O 1
ATOM 1041 N N . PHE A 1 124 ? -9.547 17.359 9.391 1 98.44 124 PHE A N 1
ATOM 1042 C CA . PHE A 1 124 ? -10.875 17.781 8.953 1 98.44 124 PHE A CA 1
ATOM 1043 C C . PHE A 1 124 ? -11.914 16.703 9.258 1 98.44 124 PHE A C 1
ATOM 1045 O O . PHE A 1 124 ? -11.633 15.516 9.164 1 98.44 124 PHE A O 1
ATOM 1052 N N . ILE A 1 125 ? -13.094 17.156 9.633 1 98.56 125 ILE A N 1
ATOM 1053 C CA . ILE A 1 125 ? -14.227 16.25 9.836 1 98.56 125 ILE A CA 1
ATOM 1054 C C . ILE A 1 125 ? -15.477 16.844 9.18 1 98.56 125 ILE A C 1
ATOM 1056 O O . ILE A 1 125 ? -15.695 18.062 9.242 1 98.56 125 ILE A O 1
ATOM 1060 N N . SER A 1 126 ? -16.25 16 8.492 1 98.69 126 SER A N 1
ATOM 1061 C CA . SER A 1 126 ? -17.484 16.438 7.863 1 98.69 126 SER A CA 1
ATOM 1062 C C . SER A 1 126 ? -18.688 16.172 8.766 1 98.69 126 SER A C 1
ATOM 1064 O O . SER A 1 126 ? -18.734 15.156 9.469 1 98.69 126 SER A O 1
ATOM 1066 N N . THR A 1 127 ? -19.656 17.016 8.727 1 98.56 127 THR A N 1
ATOM 1067 C CA . THR A 1 127 ? -20.891 16.828 9.477 1 98.56 127 THR A CA 1
ATOM 1068 C C . THR A 1 127 ? -21.984 16.25 8.586 1 98.56 127 THR A C 1
ATOM 1070 O O . THR A 1 127 ? -23.141 16.094 9.023 1 98.56 127 THR A O 1
ATOM 1073 N N . LYS A 1 128 ? -21.625 15.891 7.43 1 97.5 128 LYS A N 1
ATOM 1074 C CA . LYS A 1 128 ? -22.578 15.492 6.395 1 97.5 128 LYS A CA 1
ATOM 1075 C C . LYS A 1 128 ? -23.438 14.32 6.863 1 97.5 128 LYS A C 1
ATOM 1077 O O . LYS A 1 128 ? -24.625 14.234 6.504 1 97.5 128 LYS A O 1
ATOM 1082 N N . GLU A 1 129 ? -22.938 13.508 7.73 1 96.25 129 GLU A N 1
ATOM 1083 C CA . GLU A 1 129 ? -23.656 12.281 8.078 1 96.25 129 GLU A CA 1
ATOM 1084 C C . GLU A 1 129 ? -24.172 12.328 9.516 1 96.25 129 GLU A C 1
ATOM 1086 O O . GLU A 1 129 ? -24.25 11.289 10.18 1 96.25 129 GLU A O 1
ATOM 1091 N N . ILE A 1 130 ? -24.5 13.438 10.008 1 97.06 130 ILE A N 1
ATOM 1092 C CA . ILE A 1 130 ? -24.938 13.555 11.398 1 97.06 130 ILE A CA 1
ATOM 1093 C C . ILE A 1 130 ? -26.297 12.875 11.57 1 97.06 130 ILE A C 1
ATOM 1095 O O . ILE A 1 130 ? -26.703 12.578 12.695 1 97.06 130 ILE A O 1
ATOM 1099 N N . ASP A 1 131 ? -27.047 12.695 10.461 1 95.94 131 ASP A N 1
ATOM 1100 C CA . ASP A 1 131 ? -28.312 11.977 10.523 1 95.94 131 ASP A CA 1
ATOM 1101 C C . ASP A 1 131 ? -28.109 10.508 10.875 1 95.94 131 ASP A C 1
ATOM 1103 O O . ASP A 1 131 ? -28.969 9.883 11.5 1 95.94 131 ASP A O 1
ATOM 1107 N N . ARG A 1 132 ? -26.984 9.977 10.562 1 93.94 132 ARG A N 1
ATOM 1108 C CA . ARG A 1 132 ? -26.688 8.578 10.852 1 93.94 132 ARG A CA 1
ATOM 1109 C C . ARG A 1 132 ? -26.016 8.445 12.211 1 93.94 132 ARG A C 1
ATOM 1111 O O . ARG A 1 132 ? -26.234 7.469 12.93 1 93.94 132 ARG A O 1
ATOM 1118 N N . ASN A 1 133 ? -25.156 9.336 12.484 1 96 133 ASN A N 1
ATOM 1119 C CA . ASN A 1 133 ? -24.406 9.375 13.734 1 96 133 ASN A CA 1
ATOM 1120 C C . ASN A 1 133 ? -24.156 10.812 14.203 1 96 133 ASN A C 1
ATOM 1122 O O . ASN A 1 133 ? -23.109 11.383 13.93 1 96 133 ASN A O 1
ATOM 1126 N N . PHE A 1 134 ? -24.969 11.281 15.047 1 98.06 134 PHE A N 1
ATOM 1127 C CA . PHE A 1 134 ? -25.031 12.711 15.359 1 98.06 134 PHE A CA 1
ATOM 1128 C C . PHE A 1 134 ? -23.766 13.172 16.078 1 98.06 134 PHE A C 1
ATOM 1130 O O . PHE A 1 134 ? -23.188 14.188 15.703 1 98.06 134 PHE A O 1
ATOM 1137 N N . ALA A 1 135 ? -23.297 12.406 17.062 1 98.31 135 ALA A N 1
ATOM 1138 C CA . ALA A 1 135 ? -22.203 12.859 17.922 1 98.31 135 ALA A CA 1
ATOM 1139 C C . ALA A 1 135 ? -20.859 12.703 17.234 1 98.31 135 ALA A C 1
ATOM 1141 O O . ALA A 1 135 ? -19.859 13.289 17.672 1 98.31 135 ALA A O 1
ATOM 1142 N N . ARG A 1 136 ? -20.781 11.938 16.125 1 97.5 136 ARG A N 1
ATOM 1143 C CA . ARG A 1 136 ? -19.547 11.461 15.539 1 97.5 136 ARG A CA 1
ATOM 1144 C C . ARG A 1 136 ? -18.609 12.625 15.203 1 97.5 136 ARG A C 1
ATOM 1146 O O . ARG A 1 136 ? -17.453 12.648 15.625 1 97.5 136 ARG A O 1
ATOM 1153 N N . PRO A 1 137 ? -19.047 13.617 14.438 1 98.31 137 PRO A N 1
ATOM 1154 C CA . PRO A 1 137 ? -18.094 14.672 14.062 1 98.31 137 PRO A CA 1
ATOM 1155 C C . PRO A 1 137 ? -17.641 15.5 15.258 1 98.31 137 PRO A C 1
ATOM 1157 O O . PRO A 1 137 ? -16.469 15.922 15.312 1 98.31 137 PRO A O 1
ATOM 1160 N N . PHE A 1 138 ? -18.484 15.695 16.234 1 98.44 138 PHE A N 1
ATOM 1161 C CA . PHE A 1 138 ? -18.156 16.531 17.391 1 98.44 138 PHE A CA 1
ATOM 1162 C C . PHE A 1 138 ? -17.188 15.812 18.312 1 98.44 138 PHE A C 1
ATOM 1164 O O . PHE A 1 138 ? -16.219 16.406 18.781 1 98.44 138 PHE A O 1
ATOM 1171 N N . SER A 1 139 ? -17.469 14.555 18.5 1 97.62 139 SER A N 1
ATOM 1172 C CA . SER A 1 139 ? -16.609 13.75 19.359 1 97.62 139 SER A CA 1
ATOM 1173 C C . SER A 1 139 ? -15.227 13.547 18.75 1 97.62 139 SER A C 1
ATOM 1175 O O . SER A 1 139 ? -14.219 13.562 19.453 1 97.62 139 SER A O 1
ATOM 1177 N N . TRP A 1 140 ? -15.18 13.297 17.453 1 97.19 140 TRP A N 1
ATOM 1178 C CA . TRP A 1 140 ? -13.898 13.141 16.75 1 97.19 140 TRP A CA 1
ATOM 1179 C C . TRP A 1 140 ? -13.07 14.414 16.875 1 97.19 140 TRP A C 1
ATOM 1181 O O . TRP A 1 140 ? -11.883 14.359 17.203 1 97.19 140 TRP A O 1
ATOM 1191 N N . MET A 1 141 ? -13.68 15.547 16.594 1 96.44 141 MET A N 1
ATOM 1192 C CA . MET A 1 141 ? -12.977 16.828 16.688 1 96.44 141 MET A CA 1
ATOM 1193 C C . MET A 1 141 ? -12.461 17.062 18.109 1 96.44 141 MET A C 1
ATOM 1195 O O . MET A 1 141 ? -11.305 17.453 18.297 1 96.44 141 MET A O 1
ATOM 1199 N N . PHE A 1 142 ? -13.32 16.797 19.078 1 95.69 142 PHE A N 1
ATOM 1200 C CA . PHE A 1 142 ? -12.945 16.984 20.469 1 95.69 142 PHE A CA 1
ATOM 1201 C C . PHE A 1 142 ? -11.734 16.141 20.828 1 95.69 142 PHE A C 1
ATOM 1203 O O . PHE A 1 142 ? -10.766 16.641 21.406 1 95.69 142 PHE A O 1
ATOM 1210 N N . GLY A 1 143 ? -11.773 14.883 20.438 1 93 143 GLY A N 1
ATOM 1211 C CA . GLY A 1 143 ? -10.672 13.969 20.688 1 93 143 GLY A CA 1
ATOM 1212 C C . GLY A 1 143 ? -9.375 14.398 20.047 1 93 143 GLY A C 1
ATOM 1213 O O . GLY A 1 143 ? -8.32 14.383 20.672 1 93 143 GLY A O 1
ATOM 1214 N N . MET A 1 144 ? -9.414 14.812 18.812 1 93 144 MET A N 1
ATOM 1215 C CA . MET A 1 144 ? -8.227 15.227 18.078 1 93 144 MET A CA 1
ATOM 1216 C C . MET A 1 144 ? -7.664 16.531 18.641 1 93 144 MET A C 1
ATOM 1218 O O . MET A 1 144 ? -6.449 16.688 18.75 1 93 144 MET A O 1
ATOM 1222 N N . SER A 1 145 ? -8.57 17.406 18.969 1 91.44 145 SER A N 1
ATOM 1223 C CA . SER A 1 145 ? -8.141 18.703 19.516 1 91.44 145 SER A CA 1
ATOM 1224 C C . SER A 1 145 ? -7.391 18.516 20.828 1 91.44 145 SER A C 1
ATOM 1226 O O . SER A 1 145 ? -6.461 19.281 21.125 1 91.44 145 SER A O 1
ATOM 1228 N N . MET A 1 146 ? -7.777 17.547 21.578 1 88.06 146 MET A N 1
ATOM 1229 C CA . MET A 1 146 ? -7.105 17.281 22.844 1 88.06 146 MET A CA 1
ATOM 1230 C C . MET A 1 146 ? -5.695 16.75 22.625 1 88.06 146 MET A C 1
ATOM 1232 O O . MET A 1 146 ? -4.859 16.781 23.516 1 88.06 146 MET A O 1
ATOM 1236 N N . LEU A 1 147 ? -5.461 16.312 21.438 1 84.88 147 LEU A N 1
ATOM 1237 C CA . LEU A 1 147 ? -4.113 15.906 21.047 1 84.88 147 LEU A CA 1
ATOM 1238 C C . LEU A 1 147 ? -3.332 17.078 20.469 1 84.88 147 LEU A C 1
ATOM 1240 O O . LEU A 1 147 ? -2.18 16.922 20.062 1 84.88 147 LEU A O 1
ATOM 1244 N N . GLY A 1 148 ? -4 18.188 20.359 1 83.06 148 GLY A N 1
ATOM 1245 C CA . GLY A 1 148 ? -3.342 19.359 19.812 1 83.06 148 GLY A CA 1
ATOM 1246 C C . GLY A 1 148 ? -3.586 19.562 18.328 1 83.06 148 GLY A C 1
ATOM 1247 O O . GLY A 1 148 ? -3.029 20.469 17.719 1 83.06 148 GLY A O 1
ATOM 1248 N N . VAL A 1 149 ? -4.445 18.781 17.75 1 90 149 VAL A N 1
ATOM 1249 C CA . VAL A 1 149 ? -4.73 18.844 16.328 1 90 149 VAL A CA 1
ATOM 1250 C C . VAL A 1 149 ? -5.754 19.938 16.047 1 90 149 VAL A C 1
ATOM 1252 O O . VAL A 1 149 ? -6.824 19.953 16.656 1 90 149 VAL A O 1
ATOM 1255 N N . GLY A 1 150 ? -5.383 20.922 15.172 1 93.31 150 GLY A N 1
ATOM 1256 C CA . GLY A 1 150 ? -6.41 21.812 14.664 1 93.31 150 GLY A CA 1
ATOM 1257 C C . GLY A 1 150 ? -7.387 21.125 13.727 1 93.31 150 GLY A C 1
ATOM 1258 O O . GLY A 1 150 ? -7.008 20.219 12.984 1 93.31 150 GLY A O 1
ATOM 1259 N N . VAL A 1 151 ? -8.641 21.609 13.75 1 96.75 151 VAL A N 1
ATOM 1260 C CA . VAL A 1 151 ? -9.602 20.828 12.984 1 96.75 151 VAL A CA 1
ATOM 1261 C C . VAL A 1 151 ? -10.492 21.766 12.164 1 96.75 151 VAL A C 1
ATOM 1263 O O . VAL A 1 151 ? -11.055 22.719 12.695 1 96.75 151 VAL A O 1
ATOM 1266 N N . GLY A 1 152 ? -10.539 21.516 10.867 1 98.12 152 GLY A N 1
ATOM 1267 C CA . GLY A 1 152 ? -11.609 22.062 10.039 1 98.12 152 GLY A CA 1
ATOM 1268 C C . GLY A 1 152 ? -12.859 21.219 10.039 1 98.12 152 GLY A C 1
ATOM 1269 O O . GLY A 1 152 ? -12.781 20 10.195 1 98.12 152 GLY A O 1
ATOM 1270 N N . PHE A 1 153 ? -14.031 21.844 9.922 1 98.62 153 PHE A N 1
ATOM 1271 C CA . PHE A 1 153 ? -15.289 21.125 9.836 1 98.62 153 PHE A CA 1
ATOM 1272 C C . PHE A 1 153 ? -16.297 21.859 8.961 1 98.62 153 PHE A C 1
ATOM 1274 O O . PHE A 1 153 ? -16.156 23.078 8.75 1 98.62 153 PHE A O 1
ATOM 1281 N N . ASP A 1 154 ? -17.25 21.156 8.422 1 98.62 154 ASP A N 1
ATOM 1282 C CA . ASP A 1 154 ? -18.281 21.781 7.602 1 98.62 154 ASP A CA 1
ATOM 1283 C C . ASP A 1 154 ? -19.609 21.844 8.344 1 98.62 154 ASP A C 1
ATOM 1285 O O . ASP A 1 154 ? -19.703 21.406 9.492 1 98.62 154 ASP A O 1
ATOM 1289 N N . THR A 1 155 ? -20.578 22.484 7.754 1 98.44 155 THR A N 1
ATOM 1290 C CA . THR A 1 155 ? -21.906 22.594 8.344 1 98.44 155 THR A CA 1
ATOM 1291 C C . THR A 1 155 ? -22.938 21.875 7.473 1 98.44 155 THR A C 1
ATOM 1293 O O . THR A 1 155 ? -24.094 22.266 7.414 1 98.44 155 THR A O 1
ATOM 1296 N N . LYS A 1 156 ? -22.531 20.844 6.785 1 97.88 156 LYS A N 1
ATOM 1297 C CA . LYS A 1 156 ? -23.375 20.125 5.836 1 97.88 156 LYS A CA 1
ATOM 1298 C C . LYS A 1 156 ? -24.469 19.344 6.555 1 97.88 156 LYS A C 1
ATOM 1300 O O . LYS A 1 156 ? -25.453 18.922 5.93 1 97.88 156 LYS A O 1
ATOM 1305 N N . GLY A 1 157 ? -24.328 19.172 7.824 1 97.94 157 GLY A N 1
ATOM 1306 C CA . GLY A 1 157 ? -25.312 18.469 8.617 1 97.94 157 GLY A CA 1
ATOM 1307 C C . GLY A 1 157 ? -26.531 19.297 8.953 1 97.94 157 GLY A C 1
ATOM 1308 O O . GLY A 1 157 ? -27.531 18.781 9.453 1 97.94 157 GLY A O 1
ATOM 1309 N N . ALA A 1 158 ? -26.516 20.547 8.664 1 97.62 158 ALA A N 1
ATOM 1310 C CA . ALA A 1 158 ? -27.625 21.438 8.969 1 97.62 158 ALA A CA 1
ATOM 1311 C C . ALA A 1 158 ? -28.938 20.906 8.375 1 97.62 158 ALA A C 1
ATOM 1313 O O . ALA A 1 158 ? -28.953 20.453 7.227 1 97.62 158 ALA A O 1
ATOM 1314 N N . GLY A 1 159 ? -29.938 20.906 9.188 1 97 159 GLY A N 1
ATOM 1315 C CA . GLY A 1 159 ? -31.281 20.516 8.758 1 97 159 GLY A CA 1
ATOM 1316 C C . GLY A 1 159 ? -31.516 19.031 8.82 1 97 159 GLY A C 1
ATOM 1317 O O . GLY A 1 159 ? -32.656 18.562 8.633 1 97 159 GLY A O 1
ATOM 1318 N N . LYS A 1 160 ? -30.578 18.234 9.242 1 97.06 160 LYS A N 1
ATOM 1319 C CA . LYS A 1 160 ? -30.672 16.797 9.016 1 97.06 160 LYS A CA 1
ATOM 1320 C C . LYS A 1 160 ? -31.156 16.078 10.273 1 97.06 160 LYS A C 1
ATOM 1322 O O . LYS A 1 160 ? -31.516 14.898 10.219 1 97.06 160 LYS A O 1
ATOM 1327 N N . ARG A 1 161 ? -31.156 16.75 11.43 1 97 161 ARG A N 1
ATOM 1328 C CA . ARG A 1 161 ? -31.562 16.125 12.68 1 97 161 ARG A CA 1
ATOM 1329 C C . ARG A 1 161 ? -32.375 17.094 13.531 1 97 161 ARG A C 1
ATOM 1331 O O . ARG A 1 161 ? -32.094 18.297 13.547 1 97 161 ARG A O 1
ATOM 1338 N N . GLU A 1 162 ? -33.281 16.562 14.219 1 97.94 162 GLU A N 1
ATOM 1339 C CA . GLU A 1 162 ? -34.094 17.359 15.164 1 97.94 162 GLU A CA 1
ATOM 1340 C C . GLU A 1 162 ? -33.594 17.156 16.594 1 97.94 162 GLU A C 1
ATOM 1342 O O . GLU A 1 162 ? -33.25 16.047 16.984 1 97.94 162 GLU A O 1
ATOM 1347 N N . ILE A 1 163 ? -33.562 18.266 17.328 1 98.44 163 ILE A N 1
ATOM 1348 C CA . ILE A 1 163 ? -33.188 18.203 18.734 1 98.44 163 ILE A CA 1
ATOM 1349 C C . ILE A 1 163 ? -34.438 17.922 19.594 1 98.44 163 ILE A C 1
ATOM 1351 O O . ILE A 1 163 ? -35.469 18.562 19.422 1 98.44 163 ILE A O 1
ATOM 1355 N N . VAL A 1 164 ? -34.25 16.953 20.516 1 98.38 164 VAL A N 1
ATOM 1356 C CA . VAL A 1 164 ? -35.375 16.562 21.359 1 98.38 164 VAL A CA 1
ATOM 1357 C C . VAL A 1 164 ? -35 16.734 22.828 1 98.38 164 VAL A C 1
ATOM 1359 O O . VAL A 1 164 ? -33.812 16.797 23.172 1 98.38 164 VAL A O 1
ATOM 1362 N N . LYS A 1 165 ? -36 16.828 23.609 1 97.88 165 LYS A N 1
ATOM 1363 C CA . LYS A 1 165 ? -35.75 16.844 25.047 1 97.88 165 LYS A CA 1
ATOM 1364 C C . LYS A 1 165 ? -35.281 15.477 25.547 1 97.88 165 LYS A C 1
ATOM 1366 O O . LYS A 1 165 ? -35.969 14.469 25.344 1 97.88 165 LYS A O 1
ATOM 1371 N N . PRO A 1 166 ? -34.156 15.445 26.141 1 97.94 166 PRO A N 1
ATOM 1372 C CA . PRO A 1 166 ? -33.594 14.141 26.531 1 97.94 166 PRO A CA 1
ATOM 1373 C C . PRO A 1 166 ? -34.344 13.547 27.734 1 97.94 166 PRO A C 1
ATOM 1375 O O . PRO A 1 166 ? -34.812 14.289 28.594 1 97.94 166 PRO A O 1
ATOM 1378 N N . GLU A 1 167 ? -34.375 12.211 27.734 1 97.44 167 GLU A N 1
ATOM 1379 C CA . GLU A 1 167 ? -34.719 11.5 28.969 1 97.44 167 GLU A CA 1
ATOM 1380 C C . GLU A 1 167 ? -33.531 11.477 29.938 1 97.44 167 GLU A C 1
ATOM 1382 O O . GLU A 1 167 ? -32.375 11.602 29.531 1 97.44 167 GLU A O 1
ATOM 1387 N N . VAL A 1 168 ? -33.938 11.414 31.156 1 96.88 168 VAL A N 1
ATOM 1388 C CA . VAL A 1 168 ? -32.875 11.383 32.188 1 96.88 168 VAL A CA 1
ATOM 1389 C C . VAL A 1 168 ? -32.844 10.016 32.844 1 96.88 168 VAL A C 1
ATOM 1391 O O . VAL A 1 168 ? -33.906 9.5 33.25 1 96.88 168 VAL A O 1
ATOM 1394 N N . SER A 1 169 ? -31.672 9.453 32.906 1 96.06 169 SER A N 1
ATOM 1395 C CA . SER A 1 169 ? -31.469 8.156 33.562 1 96.06 169 SER A CA 1
ATOM 1396 C C . SER A 1 169 ? -31.359 8.312 35.094 1 96.06 169 SER A C 1
ATOM 1398 O O . SER A 1 169 ? -31.109 9.406 35.594 1 96.06 169 SER A O 1
ATOM 1400 N N . ASN A 1 170 ? -31.516 7.152 35.781 1 95.12 170 ASN A N 1
ATOM 1401 C CA . ASN A 1 170 ? -31.328 7.141 37.219 1 95.12 170 ASN A CA 1
ATOM 1402 C C . ASN A 1 170 ? -29.875 6.824 37.594 1 95.12 170 ASN A C 1
ATOM 1404 O O . ASN A 1 170 ? -29.516 6.848 38.781 1 95.12 170 ASN A O 1
ATOM 1408 N N . GLU A 1 171 ? -29.047 6.656 36.656 1 96.25 171 GLU A N 1
ATOM 1409 C CA . GLU A 1 171 ? -27.672 6.27 36.875 1 96.25 171 GLU A CA 1
ATOM 1410 C C . GLU A 1 171 ? -26.719 7.434 36.594 1 96.25 171 GLU A C 1
ATOM 1412 O O . GLU A 1 171 ? -26.938 8.219 35.688 1 96.25 171 GLU A O 1
ATOM 1417 N N . ASN A 1 172 ? -25.719 7.496 37.438 1 97.12 172 ASN A N 1
ATOM 1418 C CA . ASN A 1 172 ? -24.641 8.445 37.188 1 97.12 172 ASN A CA 1
ATOM 1419 C C . ASN A 1 172 ? -23.734 7.969 36.062 1 97.12 172 ASN A C 1
ATOM 1421 O O . ASN A 1 172 ? -23.703 6.777 35.719 1 97.12 172 ASN A O 1
ATOM 1425 N N . PHE A 1 173 ? -23.094 8.898 35.406 1 97.69 173 PHE A N 1
ATOM 1426 C CA . PHE A 1 173 ? -22.078 8.57 34.438 1 97.69 173 PHE A CA 1
ATOM 1427 C C . PHE A 1 173 ? -20.688 8.906 34.938 1 97.69 173 PHE A C 1
ATOM 1429 O O . PHE A 1 173 ? -20.328 10.078 35.094 1 97.69 173 PHE A O 1
ATOM 1436 N N . VAL A 1 174 ? -19.906 7.895 35.281 1 97.62 174 VAL A N 1
ATOM 1437 C CA . VAL A 1 174 ? -18.547 8.094 35.75 1 97.62 174 VAL A CA 1
ATOM 1438 C C . VAL A 1 174 ? -17.625 8.328 34.531 1 97.62 174 VAL A C 1
ATOM 1440 O O . VAL A 1 174 ? -17.531 7.48 33.656 1 97.62 174 VAL A O 1
ATOM 1443 N N . ILE A 1 175 ? -16.984 9.477 34.531 1 97.62 175 ILE A N 1
ATOM 1444 C CA . ILE A 1 175 ? -16.109 9.82 33.406 1 97.62 175 ILE A CA 1
ATOM 1445 C C . ILE A 1 175 ? -14.688 9.383 33.719 1 97.62 175 ILE A C 1
ATOM 1447 O O . ILE A 1 175 ? -14.047 9.914 34.625 1 97.62 175 ILE A O 1
ATOM 1451 N N . PRO A 1 176 ? -14.133 8.461 32.938 1 95.88 176 PRO A N 1
ATOM 1452 C CA . PRO A 1 176 ? -12.742 8.047 33.125 1 95.88 176 PRO A CA 1
ATOM 1453 C C . PRO A 1 176 ? -11.742 9.172 32.875 1 95.88 176 PRO A C 1
ATOM 1455 O O . PRO A 1 176 ? -12.016 10.07 32.094 1 95.88 176 PRO A O 1
ATOM 1458 N N . ASP A 1 177 ? -10.57 9.055 33.562 1 92.88 177 ASP A N 1
ATOM 1459 C CA . ASP A 1 177 ? -9.508 10.047 33.375 1 92.88 177 ASP A CA 1
ATOM 1460 C C . ASP A 1 177 ? -8.703 9.781 32.125 1 92.88 177 ASP A C 1
ATOM 1462 O O . ASP A 1 177 ? -7.523 9.422 32.188 1 92.88 177 ASP A O 1
ATOM 1466 N N . SER A 1 178 ? -9.336 10.016 30.969 1 89.75 178 SER A N 1
ATOM 1467 C CA . SER A 1 178 ? -8.727 9.852 29.656 1 89.75 178 SER A CA 1
ATOM 1468 C C . SER A 1 178 ? -9.438 10.711 28.609 1 89.75 178 SER A C 1
ATOM 1470 O O . SER A 1 178 ? -10.57 11.148 28.828 1 89.75 178 SER A O 1
ATOM 1472 N N . ARG A 1 179 ? -8.766 11 27.531 1 89.06 179 ARG A N 1
ATOM 1473 C CA . ARG A 1 179 ? -9.383 11.719 26.438 1 89.06 179 ARG A CA 1
ATOM 1474 C C . ARG A 1 179 ? -10.609 10.984 25.906 1 89.06 179 ARG A C 1
ATOM 1476 O O . ARG A 1 179 ? -11.602 11.617 25.547 1 89.06 179 ARG A O 1
ATOM 1483 N N . GLU A 1 180 ? -10.523 9.672 25.891 1 91.06 180 GLU A N 1
ATOM 1484 C CA . GLU A 1 180 ? -11.641 8.844 25.469 1 91.06 180 GLU A CA 1
ATOM 1485 C C . GLU A 1 180 ? -12.828 8.992 26.406 1 91.06 180 GLU A C 1
ATOM 1487 O O . GLU A 1 180 ? -13.984 9.008 25.969 1 91.06 180 GLU A O 1
ATOM 1492 N N . GLY A 1 181 ? -12.516 9.055 27.656 1 94.94 181 GLY A N 1
ATOM 1493 C CA . GLY A 1 181 ? -13.562 9.289 28.641 1 94.94 181 GLY A CA 1
ATOM 1494 C C . GLY A 1 181 ? -14.289 10.609 28.438 1 94.94 181 GLY A C 1
ATOM 1495 O O . GLY A 1 181 ? -15.516 10.672 28.5 1 94.94 181 GLY A O 1
ATOM 1496 N N . TRP A 1 182 ? -13.5 11.672 28.234 1 95.56 182 TRP A N 1
ATOM 1497 C CA . TRP A 1 182 ? -14.086 12.992 27.984 1 95.56 182 TRP A CA 1
ATOM 1498 C C . TRP A 1 182 ? -14.953 12.969 26.734 1 95.56 182 TRP A C 1
ATOM 1500 O O . TRP A 1 182 ? -16.062 13.5 26.734 1 95.56 182 TRP A O 1
ATOM 1510 N N . ALA A 1 183 ? -14.469 12.352 25.719 1 96 183 ALA A N 1
ATOM 1511 C CA . ALA A 1 183 ? -15.219 12.258 24.469 1 96 183 ALA A CA 1
ATOM 1512 C C . ALA A 1 183 ? -16.5 11.445 24.656 1 96 183 ALA A C 1
ATOM 1514 O O . ALA A 1 183 ? -17.516 11.727 24.031 1 96 183 ALA A O 1
ATOM 1515 N N . ALA A 1 184 ? -16.406 10.469 25.469 1 96.94 184 ALA A N 1
ATOM 1516 C CA . ALA A 1 184 ? -17.578 9.641 25.734 1 96.94 184 ALA A CA 1
ATOM 1517 C C . ALA A 1 184 ? -18.672 10.445 26.438 1 96.94 184 ALA A C 1
ATOM 1519 O O . ALA A 1 184 ? -19.859 10.25 26.156 1 96.94 184 ALA A O 1
ATOM 1520 N N . ALA A 1 185 ? -18.281 11.234 27.328 1 97.94 185 ALA A N 1
ATOM 1521 C CA . ALA A 1 185 ? -19.25 12.102 27.984 1 97.94 185 ALA A CA 1
ATOM 1522 C C . ALA A 1 185 ? -19.938 13.023 26.984 1 97.94 185 ALA A C 1
ATOM 1524 O O . ALA A 1 185 ? -21.172 13.188 27.031 1 97.94 185 ALA A O 1
ATOM 1525 N N . LEU A 1 186 ? -19.156 13.625 26.156 1 98.38 186 LEU A N 1
ATOM 1526 C CA . LEU A 1 186 ? -19.734 14.477 25.109 1 98.38 186 LEU A CA 1
ATOM 1527 C C . LEU A 1 186 ? -20.688 13.688 24.234 1 98.38 186 LEU A C 1
ATOM 1529 O O . LEU A 1 186 ? -21.781 14.164 23.906 1 98.38 186 LEU A O 1
ATOM 1533 N N . THR A 1 187 ? -20.266 12.523 23.844 1 98.44 187 THR A N 1
ATOM 1534 C CA . THR A 1 187 ? -21.078 11.664 22.984 1 98.44 187 THR A CA 1
ATOM 1535 C C . THR A 1 187 ? -22.422 11.344 23.656 1 98.44 187 THR A C 1
ATOM 1537 O O . THR A 1 187 ? -23.469 11.422 23 1 98.44 187 THR A O 1
ATOM 1540 N N . LYS A 1 188 ? -22.375 11.008 24.891 1 98.25 188 LYS A N 1
ATOM 1541 C CA . LYS A 1 188 ? -23.594 10.695 25.641 1 98.25 188 LYS A CA 1
ATOM 1542 C C . LYS A 1 188 ? -24.531 11.891 25.672 1 98.25 188 LYS A C 1
ATOM 1544 O O . LYS A 1 188 ? -25.734 11.75 25.438 1 98.25 188 LYS A O 1
ATOM 1549 N N . LEU A 1 189 ? -24.016 13.039 25.984 1 98.56 189 LEU A N 1
ATOM 1550 C CA . LEU A 1 189 ? -24.828 14.25 26.047 1 98.56 189 LEU A CA 1
ATOM 1551 C C . LEU A 1 189 ? -25.5 14.523 24.703 1 98.56 189 LEU A C 1
ATOM 1553 O O . LEU A 1 189 ? -26.719 14.719 24.641 1 98.56 189 LEU A O 1
ATOM 1557 N N . LEU A 1 190 ? -24.703 14.562 23.656 1 98.69 190 LEU A N 1
ATOM 1558 C CA . LEU A 1 190 ? -25.219 14.914 22.328 1 98.69 190 LEU A CA 1
ATOM 1559 C C . LEU A 1 190 ? -26.25 13.898 21.859 1 98.69 190 LEU A C 1
ATOM 1561 O O . LEU A 1 190 ? -27.281 14.273 21.312 1 98.69 190 LEU A O 1
ATOM 1565 N N . ASN A 1 191 ? -25.969 12.625 22.078 1 98.44 191 ASN A N 1
ATOM 1566 C CA . ASN A 1 191 ? -26.906 11.594 21.656 1 98.44 191 ASN A CA 1
ATOM 1567 C C . ASN A 1 191 ? -28.203 11.664 22.438 1 98.44 191 ASN A C 1
ATOM 1569 O O . ASN A 1 191 ? -29.266 11.32 21.922 1 98.44 191 ASN A O 1
ATOM 1573 N N . ALA A 1 192 ? -28.141 12.062 23.672 1 98.44 192 ALA A N 1
ATOM 1574 C CA . ALA A 1 192 ? -29.359 12.234 24.453 1 98.44 192 ALA A CA 1
ATOM 1575 C C . ALA A 1 192 ? -30.281 13.266 23.812 1 98.44 192 ALA A C 1
ATOM 1577 O O . ALA A 1 192 ? -31.5 13.086 23.797 1 98.44 192 ALA A O 1
ATOM 1578 N N . TYR A 1 193 ? -29.766 14.25 23.266 1 98.5 193 TYR A N 1
ATOM 1579 C CA . TYR A 1 193 ? -30.547 15.359 22.734 1 98.5 193 TYR A CA 1
ATOM 1580 C C . TYR A 1 193 ? -31.094 15.023 21.344 1 98.5 193 TYR A C 1
ATOM 1582 O O . TYR A 1 193 ? -31.844 15.805 20.75 1 98.5 193 TYR A O 1
ATOM 1590 N N . VAL A 1 194 ? -30.75 13.898 20.781 1 97.94 194 VAL A N 1
ATOM 1591 C CA . VAL A 1 194 ? -31.375 13.453 19.531 1 97.94 194 VAL A CA 1
ATOM 1592 C C . VAL A 1 194 ? -32.125 12.148 19.766 1 97.94 194 VAL A C 1
ATOM 1594 O O . VAL A 1 194 ? -32.469 11.445 18.828 1 97.94 194 VAL A O 1
ATOM 1597 N N . GLY A 1 195 ? -32.25 11.75 20.953 1 97.06 195 GLY A N 1
ATOM 1598 C CA . GLY A 1 195 ? -33.125 10.641 21.344 1 97.06 195 GLY A CA 1
ATOM 1599 C C . GLY A 1 195 ? -32.469 9.289 21.203 1 97.06 195 GLY A C 1
ATOM 1600 O O . GLY A 1 195 ? -33.125 8.258 21.172 1 97.06 195 GLY A O 1
ATOM 1601 N N . GLU A 1 196 ? -31.188 9.242 21.094 1 97.19 196 GLU A N 1
ATOM 1602 C CA . GLU A 1 196 ? -30.484 7.988 20.875 1 97.19 196 GLU A CA 1
ATOM 1603 C C . GLU A 1 196 ? -29.766 7.527 22.156 1 97.19 196 GLU A C 1
ATOM 1605 O O . GLU A 1 196 ? -29.109 6.488 22.156 1 97.19 196 GLU A O 1
ATOM 1610 N N . ASP A 1 197 ? -29.797 8.312 23.25 1 97.38 197 ASP A N 1
ATOM 1611 C CA . ASP A 1 197 ? -29.297 8.016 24.594 1 97.38 197 ASP A CA 1
ATOM 1612 C C . ASP A 1 197 ? -30.062 8.812 25.656 1 97.38 197 ASP A C 1
ATOM 1614 O O . ASP A 1 197 ? -31.078 9.43 25.359 1 97.38 197 ASP A O 1
ATOM 1618 N N . THR A 1 198 ? -29.656 8.656 26.906 1 97.75 198 THR A N 1
ATOM 1619 C CA . THR A 1 198 ? -30.234 9.406 28.016 1 97.75 198 THR A CA 1
ATOM 1620 C C . THR A 1 198 ? -29.172 10.242 28.719 1 97.75 198 THR A C 1
ATOM 1622 O O . THR A 1 198 ? -27.984 9.938 28.656 1 97.75 198 THR A O 1
ATOM 1625 N N . LEU A 1 199 ? -29.609 11.352 29.297 1 97.88 199 LEU A N 1
ATOM 1626 C CA . LEU A 1 199 ? -28.719 12.07 30.203 1 97.88 199 LEU A CA 1
ATOM 1627 C C . LEU A 1 199 ? -28.516 11.297 31.5 1 97.88 199 LEU A C 1
ATOM 1629 O O . LEU A 1 199 ? -29.453 10.641 31.984 1 97.88 199 LEU A O 1
ATOM 1633 N N . PRO A 1 200 ? -27.328 11.391 32 1 97.81 200 PRO A N 1
ATOM 1634 C CA . PRO A 1 200 ? -27.172 10.789 33.344 1 97.81 200 PRO A CA 1
ATOM 1635 C C . PRO A 1 200 ? -27.844 11.609 34.438 1 97.81 200 PRO A C 1
ATOM 1637 O O . PRO A 1 200 ? -28.125 12.789 34.25 1 97.81 200 PRO A O 1
ATOM 1640 N N . ARG A 1 201 ? -28.047 10.883 35.531 1 96.88 201 ARG A N 1
ATOM 1641 C CA . ARG A 1 201 ? -28.531 11.625 36.688 1 96.88 201 ARG A CA 1
ATOM 1642 C C . ARG A 1 201 ? -27.562 12.727 37.094 1 96.88 201 ARG A C 1
ATOM 1644 O O . ARG A 1 201 ? -27.984 13.859 37.375 1 96.88 201 ARG A O 1
ATOM 1651 N N . GLU A 1 202 ? -26.344 12.305 37.156 1 96.62 202 GLU A N 1
ATOM 1652 C CA . GLU A 1 202 ? -25.25 13.242 37.406 1 96.62 202 GLU A CA 1
ATOM 1653 C C . GLU A 1 202 ? -23.984 12.812 36.656 1 96.62 202 GLU A C 1
ATOM 1655 O O . GLU A 1 202 ? -23.719 11.617 36.5 1 96.62 202 GLU A O 1
ATOM 1660 N N . TRP A 1 203 ? -23.25 13.859 36.188 1 97.75 203 TRP A N 1
ATOM 1661 C CA . TRP A 1 203 ? -21.906 13.602 35.688 1 97.75 203 TRP A CA 1
ATOM 1662 C C . TRP A 1 203 ? -20.938 13.43 36.844 1 97.75 203 TRP A C 1
ATOM 1664 O O . TRP A 1 203 ? -20.859 14.281 37.75 1 97.75 203 TRP A O 1
ATOM 1674 N N . ASP A 1 204 ? -20.234 12.336 36.906 1 97.81 204 ASP A N 1
ATOM 1675 C CA . ASP A 1 204 ? -19.266 12.055 37.938 1 97.81 204 ASP A CA 1
ATOM 1676 C C . ASP A 1 204 ? -17.844 12.32 37.469 1 97.81 204 ASP A C 1
ATOM 1678 O O . ASP A 1 204 ? -17.281 11.539 36.688 1 97.81 204 ASP A O 1
ATOM 1682 N N . PHE A 1 205 ? -17.234 13.328 38.031 1 97.25 205 PHE A N 1
ATOM 1683 C CA . PHE A 1 205 ? -15.914 13.758 37.594 1 97.25 205 PHE A CA 1
ATOM 1684 C C . PHE A 1 205 ? -14.844 13.234 38.562 1 97.25 205 PHE A C 1
ATOM 1686 O O . PHE A 1 205 ? -13.672 13.609 38.438 1 97.25 205 PHE A O 1
ATOM 1693 N N . SER A 1 206 ? -15.094 12.344 39.469 1 95.56 206 SER A N 1
ATOM 1694 C CA . SER A 1 206 ? -14.25 11.953 40.562 1 95.56 206 SER A CA 1
ATOM 1695 C C . SER A 1 206 ? -12.984 11.234 40.094 1 95.56 206 SER A C 1
ATOM 1697 O O . SER A 1 206 ? -11.969 11.242 40.781 1 95.56 206 SER A O 1
ATOM 1699 N N . GLN A 1 207 ? -13.062 10.672 38.938 1 95.88 207 GLN A N 1
ATOM 1700 C CA . GLN A 1 207 ? -11.922 9.898 38.469 1 95.88 207 GLN A CA 1
ATOM 1701 C C . GLN A 1 207 ? -10.93 10.781 37.719 1 95.88 207 GLN A C 1
ATOM 1703 O O . GLN A 1 207 ? -9.797 10.375 37.469 1 95.88 207 GLN A O 1
ATOM 1708 N N . ILE A 1 208 ? -11.344 11.945 37.375 1 94.69 208 ILE A N 1
ATOM 1709 C CA . ILE A 1 208 ? -10.477 12.836 36.594 1 94.69 208 ILE A CA 1
ATOM 1710 C C . ILE A 1 208 ? -9.398 13.43 37.5 1 94.69 208 ILE A C 1
ATOM 1712 O O . ILE A 1 208 ? -9.703 13.938 38.594 1 94.69 208 ILE A O 1
ATOM 1716 N N . ARG A 1 209 ? -8.164 13.359 37.062 1 92.62 209 ARG A N 1
ATOM 1717 C CA . ARG A 1 209 ? -7.043 13.844 37.875 1 92.62 209 ARG A CA 1
ATOM 1718 C C . ARG A 1 209 ? -7.168 15.344 38.125 1 92.62 209 ARG A C 1
ATOM 1720 O O . ARG A 1 209 ? -7.742 16.078 37.344 1 92.62 209 ARG A O 1
ATOM 1727 N N . PRO A 1 210 ? -6.613 15.797 39.219 1 90.56 210 PRO A N 1
ATOM 1728 C CA . PRO A 1 210 ? -6.777 17.203 39.594 1 90.56 210 PRO A CA 1
ATOM 1729 C C . PRO A 1 210 ? -5.914 18.141 38.75 1 90.56 210 PRO A C 1
ATOM 1731 O O . PRO A 1 210 ? -4.949 17.703 38.125 1 90.56 210 PRO A O 1
ATOM 1734 N N . LYS A 1 211 ? -6.281 19.375 38.781 1 88.25 211 LYS A N 1
ATOM 1735 C CA . LYS A 1 211 ? -5.516 20.422 38.094 1 88.25 211 LYS A CA 1
ATOM 1736 C C . LYS A 1 211 ? -4.066 20.438 38.562 1 88.25 211 LYS A C 1
ATOM 1738 O O . LYS A 1 211 ? -3.797 20.312 39.781 1 88.25 211 LYS A O 1
ATOM 1743 N N . GLY A 1 212 ? -3.195 20.5 37.531 1 81.69 212 GLY A N 1
ATOM 1744 C CA . GLY A 1 212 ? -1.785 20.609 37.875 1 81.69 212 GLY A CA 1
ATOM 1745 C C . GLY A 1 212 ? -1.069 19.266 37.875 1 81.69 212 GLY A C 1
ATOM 1746 O O . GLY A 1 212 ? 0.162 19.219 37.844 1 81.69 212 GLY A O 1
ATOM 1747 N N . ALA A 1 213 ? -1.827 18.234 37.875 1 85.12 213 ALA A N 1
ATOM 1748 C CA . ALA A 1 213 ? -1.201 16.922 37.844 1 85.12 213 ALA A CA 1
ATOM 1749 C C . ALA A 1 213 ? -0.422 16.719 36.562 1 85.12 213 ALA A C 1
ATOM 1751 O O . ALA A 1 213 ? -0.871 17.125 35.5 1 85.12 213 ALA A O 1
ATOM 1752 N N . PRO A 1 214 ? 0.736 16.188 36.625 1 78.56 214 PRO A N 1
ATOM 1753 C CA . PRO A 1 214 ? 1.555 15.953 35.438 1 78.56 214 PRO A CA 1
ATOM 1754 C C . PRO A 1 214 ? 0.933 14.93 34.5 1 78.56 214 PRO A C 1
ATOM 1756 O O . PRO A 1 214 ? 0.335 13.953 34.938 1 78.56 214 PRO A O 1
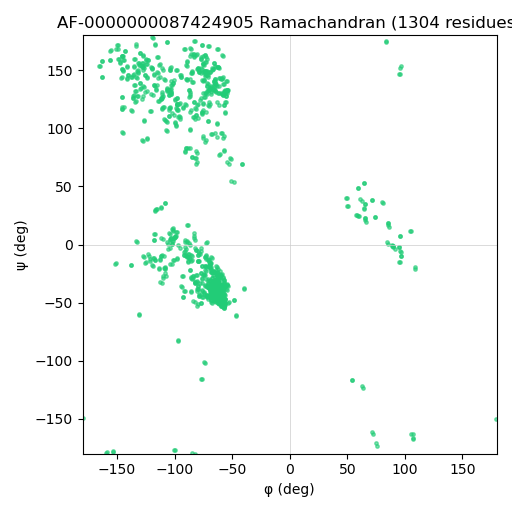ATOM 1759 N N . ILE A 1 215 ? 1.072 15.219 33.156 1 75.69 215 ILE A N 1
ATOM 1760 C CA . ILE A 1 215 ? 0.693 14.266 32.125 1 75.69 215 ILE A CA 1
ATOM 1761 C C . ILE A 1 215 ? 1.935 13.539 31.625 1 75.69 215 ILE A C 1
ATOM 1763 O O . ILE A 1 215 ? 2.686 14.078 30.797 1 75.69 215 ILE A O 1
ATOM 1767 N N . LYS A 1 216 ? 2.227 12.414 31.938 1 66 216 LYS A N 1
ATOM 1768 C CA . LYS A 1 216 ? 3.477 11.688 31.75 1 66 216 LYS A CA 1
ATOM 1769 C C . LYS A 1 216 ? 3.666 11.32 30.281 1 66 216 LYS A C 1
ATOM 1771 O O . LYS A 1 216 ? 4.762 11.461 29.734 1 66 216 LYS A O 1
ATOM 1776 N N . SER A 1 217 ? 2.727 10.875 29.641 1 66.88 217 SER A N 1
ATOM 1777 C CA . SER A 1 217 ? 2.883 10.312 28.312 1 66.88 217 SER A CA 1
ATOM 1778 C C . SER A 1 217 ? 3.004 11.406 27.25 1 66.88 217 SER A C 1
ATOM 1780 O O . SER A 1 217 ? 3.969 11.438 26.484 1 66.88 217 SER A O 1
ATOM 1782 N N . PHE A 1 218 ? 2.25 12.352 27.297 1 67.69 218 PHE A N 1
ATOM 1783 C CA . PHE A 1 218 ? 2.213 13.398 26.281 1 67.69 218 PHE A CA 1
ATOM 1784 C C . PHE A 1 218 ? 3.113 14.562 26.672 1 67.69 218 PHE A C 1
ATOM 1786 O O . PHE A 1 218 ? 3.68 15.234 25.797 1 67.69 218 PHE A O 1
ATOM 1793 N N . GLY A 1 219 ? 3.27 14.68 28.078 1 64.38 219 GLY A N 1
ATOM 1794 C CA . GLY A 1 219 ? 3.979 15.828 28.609 1 64.38 219 GLY A CA 1
ATOM 1795 C C . GLY A 1 219 ? 3.055 16.969 29.016 1 64.38 219 GLY A C 1
ATOM 1796 O O . GLY A 1 219 ? 1.894 17 28.609 1 64.38 219 GLY A O 1
ATOM 1797 N N . GLY A 1 220 ? 3.314 17.797 30.047 1 66.75 220 GLY A N 1
ATOM 1798 C CA . GLY A 1 220 ? 2.525 18.938 30.484 1 66.75 220 GLY A CA 1
ATOM 1799 C C . GLY A 1 220 ? 1.763 18.672 31.781 1 66.75 220 GLY A C 1
ATOM 1800 O O . GLY A 1 220 ? 2.148 17.812 32.562 1 66.75 220 GLY A O 1
ATOM 1801 N N . VAL A 1 221 ? 0.808 19.484 32.031 1 73.69 221 VAL A N 1
ATOM 1802 C CA . VAL A 1 221 ? 0.034 19.391 33.25 1 73.69 221 VAL A CA 1
ATOM 1803 C C . VAL A 1 221 ? -1.456 19.344 32.938 1 73.69 221 VAL A C 1
ATOM 1805 O O . VAL A 1 221 ? -1.903 19.938 31.938 1 73.69 221 VAL A O 1
ATOM 1808 N N . ALA A 1 222 ? -2.186 18.656 33.844 1 81.44 222 ALA A N 1
ATOM 1809 C CA . ALA A 1 222 ? -3.615 18.469 33.625 1 81.44 222 ALA A CA 1
ATOM 1810 C C . ALA A 1 222 ? -4.41 19.703 34 1 81.44 222 ALA A C 1
ATOM 1812 O O . ALA A 1 222 ? -4.012 20.453 34.906 1 81.44 222 ALA A O 1
ATOM 1813 N N . SER A 1 223 ? -5.547 19.906 33.344 1 81.81 223 SER A N 1
ATOM 1814 C CA . SER A 1 223 ? -6.426 21.047 33.594 1 81.81 223 SER A CA 1
ATOM 1815 C C . SER A 1 223 ? -7.449 20.734 34.656 1 81.81 223 SER A C 1
ATOM 1817 O O . SER A 1 223 ? -8.117 21.641 35.188 1 81.81 223 SER A O 1
ATOM 1819 N N . GLY A 1 224 ? -7.539 19.484 35.062 1 89 224 GLY A N 1
ATOM 1820 C CA . GLY A 1 224 ? -8.602 19.078 36 1 89 224 GLY A CA 1
ATOM 1821 C C . GLY A 1 224 ? -9.953 18.953 35.312 1 89 224 GLY A C 1
ATOM 1822 O O . GLY A 1 224 ? -10.062 19.156 34.094 1 89 224 GLY A O 1
ATOM 1823 N N . PRO A 1 225 ? -10.961 18.734 36.062 1 93.5 225 PRO A N 1
ATOM 1824 C CA . PRO A 1 225 ? -12.273 18.453 35.469 1 93.5 225 PRO A CA 1
ATOM 1825 C C . PRO A 1 225 ? -13.047 19.719 35.125 1 93.5 225 PRO A C 1
ATOM 1827 O O . PRO A 1 225 ? -14.039 19.656 34.375 1 93.5 225 PRO A O 1
ATOM 1830 N N . ALA A 1 226 ? -12.656 20.859 35.594 1 92.81 226 ALA A N 1
ATOM 1831 C CA . ALA A 1 226 ? -13.438 22.094 35.531 1 92.81 226 ALA A CA 1
ATOM 1832 C C . ALA A 1 226 ? -13.766 22.438 34.062 1 92.81 226 ALA A C 1
ATOM 1834 O O . ALA A 1 226 ? -14.906 22.797 33.75 1 92.81 226 ALA A O 1
ATOM 1835 N N . PRO A 1 227 ? -12.781 22.406 33.219 1 92.56 227 PRO A N 1
ATOM 1836 C CA . PRO A 1 227 ? -13.109 22.75 31.812 1 92.56 227 PRO A CA 1
ATOM 1837 C C . PRO A 1 227 ? -14.18 21.844 31.219 1 92.56 227 PRO A C 1
ATOM 1839 O O . PRO A 1 227 ? -15.062 22.297 30.5 1 92.56 227 PRO A O 1
ATOM 1842 N N . LEU A 1 228 ? -14.156 20.578 31.516 1 95.38 228 LEU A N 1
ATOM 1843 C CA . LEU A 1 228 ? -15.133 19.625 31.016 1 95.38 228 LEU A CA 1
ATOM 1844 C C . LEU A 1 228 ? -16.516 19.891 31.609 1 95.38 228 LEU A C 1
ATOM 1846 O O . LEU A 1 228 ? -17.516 19.828 30.906 1 95.38 228 LEU A O 1
ATOM 1850 N N . GLU A 1 229 ? -16.516 20.156 32.875 1 96.5 229 GLU A N 1
ATOM 1851 C CA . GLU A 1 229 ? -17.781 20.469 33.562 1 96.5 229 GLU A CA 1
ATOM 1852 C C . GLU A 1 229 ? -18.453 21.672 32.906 1 96.5 229 GLU A C 1
ATOM 1854 O O . GLU A 1 229 ? -19.656 21.625 32.594 1 96.5 229 GLU A O 1
ATOM 1859 N N . LYS A 1 230 ? -17.656 22.656 32.719 1 95.75 230 LYS A N 1
ATOM 1860 C CA . LYS A 1 230 ? -18.188 23.875 32.094 1 95.75 230 LYS A CA 1
ATOM 1861 C C . LYS A 1 230 ? -18.672 23.609 30.672 1 95.75 230 LYS A C 1
ATOM 1863 O O . LYS A 1 230 ? -19.688 24.172 30.25 1 95.75 230 LYS A O 1
ATOM 1868 N N . MET A 1 231 ? -17.969 22.828 29.938 1 96.81 231 MET A N 1
ATOM 1869 C CA . MET A 1 231 ? -18.375 22.5 28.578 1 96.81 231 MET A CA 1
ATOM 1870 C C . MET A 1 231 ? -19.719 21.797 28.547 1 96.81 231 MET A C 1
ATOM 1872 O O . MET A 1 231 ? -20.609 22.156 27.781 1 96.81 231 MET A O 1
ATOM 1876 N N . LEU A 1 232 ? -19.891 20.75 29.391 1 98.19 232 LEU A N 1
ATOM 1877 C CA . LEU A 1 232 ? -21.125 19.969 29.438 1 98.19 232 LEU A CA 1
ATOM 1878 C C . LEU A 1 232 ? -22.297 20.844 29.828 1 98.19 232 LEU A C 1
ATOM 1880 O O . LEU A 1 232 ? -23.375 20.766 29.234 1 98.19 232 LEU A O 1
ATOM 1884 N N . GLU A 1 233 ? -22.047 21.703 30.766 1 97.5 233 GLU A N 1
ATOM 1885 C CA . GLU A 1 233 ? -23.094 22.609 31.203 1 97.5 233 GLU A CA 1
ATOM 1886 C C . GLU A 1 233 ? -23.484 23.578 30.094 1 97.5 233 GLU A C 1
ATOM 1888 O O . GLU A 1 233 ? -24.672 23.812 29.859 1 97.5 233 GLU A O 1
ATOM 1893 N N . THR A 1 234 ? -22.484 24.172 29.5 1 97.75 234 THR A N 1
ATOM 1894 C CA . THR A 1 234 ? -22.734 25.125 28.438 1 97.75 234 THR A CA 1
ATOM 1895 C C . THR A 1 234 ? -23.5 24.469 27.281 1 97.75 234 THR A C 1
ATOM 1897 O O . THR A 1 234 ? -24.422 25.047 26.734 1 97.75 234 THR A O 1
ATOM 1900 N N . LEU A 1 235 ? -23.141 23.281 26.906 1 98.5 235 LEU A N 1
ATOM 1901 C CA . LEU A 1 235 ? -23.781 22.562 25.797 1 98.5 235 LEU A CA 1
ATOM 1902 C C . LEU A 1 235 ? -25.203 22.172 26.172 1 98.5 235 LEU A C 1
ATOM 1904 O O . LEU A 1 235 ? -26.109 22.219 25.312 1 98.5 235 LEU A O 1
ATOM 1908 N N . GLU A 1 236 ? -25.391 21.719 27.375 1 97.94 236 GLU A N 1
ATOM 1909 C CA . GLU A 1 236 ? -26.75 21.406 27.812 1 97.94 236 GLU A CA 1
ATOM 1910 C C . GLU A 1 236 ? -27.656 22.625 27.672 1 97.94 236 GLU A C 1
ATOM 1912 O O . GLU A 1 236 ? -28.781 22.5 27.172 1 97.94 236 GLU A O 1
ATOM 1917 N N . ASN A 1 237 ? -27.188 23.703 28.125 1 98 237 ASN A N 1
ATOM 1918 C CA . ASN A 1 237 ? -27.953 24.922 28.031 1 98 237 ASN A CA 1
ATOM 1919 C C . ASN A 1 237 ? -28.234 25.297 26.562 1 98 237 ASN A C 1
ATOM 1921 O O . ASN A 1 237 ? -29.344 25.719 26.234 1 98 237 ASN A O 1
ATOM 1925 N N . LEU A 1 238 ? -27.234 25.234 25.781 1 98.12 238 LEU A N 1
ATOM 1926 C CA . LEU A 1 238 ? -27.375 25.547 24.375 1 98.12 238 LEU A CA 1
ATOM 1927 C C . LEU A 1 238 ? -28.422 24.641 23.719 1 98.12 238 LEU A C 1
ATOM 1929 O O . LEU A 1 238 ? -29.312 25.109 23.031 1 98.12 238 LEU A O 1
ATOM 1933 N N . PHE A 1 239 ? -28.344 23.328 23.938 1 98.44 239 PHE A N 1
ATOM 1934 C CA . PHE A 1 239 ? -29.219 22.359 23.281 1 98.44 239 PHE A CA 1
ATOM 1935 C C . PHE A 1 239 ? -30.641 22.453 23.828 1 98.44 239 PHE A C 1
ATOM 1937 O O . PHE A 1 239 ? -31.609 22.219 23.109 1 98.44 239 PHE A O 1
ATOM 1944 N N . ASP A 1 240 ? -30.781 22.781 25.094 1 97.94 240 ASP A N 1
ATOM 1945 C CA . ASP A 1 240 ? -32.094 23.016 25.656 1 97.94 240 ASP A CA 1
ATOM 1946 C C . ASP A 1 240 ? -32.844 24.094 24.859 1 97.94 240 ASP A C 1
ATOM 1948 O O . ASP A 1 240 ? -34.062 23.984 24.656 1 97.94 240 ASP A O 1
ATOM 1952 N N . GLY A 1 241 ? -32.125 25.047 24.453 1 97.62 241 GLY A N 1
ATOM 1953 C CA . GLY A 1 241 ? -32.719 26.125 23.688 1 97.62 241 GLY A CA 1
ATOM 1954 C C . GLY A 1 241 ? -33.094 25.719 22.281 1 97.62 241 GLY A C 1
ATOM 1955 O O . GLY A 1 241 ? -33.844 26.438 21.609 1 97.62 241 GLY A O 1
ATOM 1956 N N . TYR A 1 242 ? -32.656 24.594 21.812 1 98 242 TYR A N 1
ATOM 1957 C CA . TYR A 1 242 ? -32.906 24.141 20.438 1 98 242 TYR A CA 1
ATOM 1958 C C . TYR A 1 242 ? -33.938 23.016 20.422 1 98 242 TYR A C 1
ATOM 1960 O O . TYR A 1 242 ? -34.281 22.516 19.359 1 98 242 TYR A O 1
ATOM 1968 N N . VAL A 1 243 ? -34.469 22.656 21.609 1 98.12 243 VAL A N 1
ATOM 1969 C CA . VAL A 1 243 ? -35.438 21.578 21.672 1 98.12 243 VAL A CA 1
ATOM 1970 C C . VAL A 1 243 ? -36.625 21.906 20.766 1 98.12 243 VAL A C 1
ATOM 1972 O O . VAL A 1 243 ? -37.188 23 20.828 1 98.12 243 VAL A O 1
ATOM 1975 N N . GLY A 1 244 ? -37 20.984 19.938 1 97.75 244 GLY A N 1
ATOM 1976 C CA . GLY A 1 244 ? -38.094 21.156 19.016 1 97.75 244 GLY A CA 1
ATOM 1977 C C . GLY A 1 244 ? -37.688 21.75 17.688 1 97.75 244 GLY A C 1
ATOM 1978 O O . GLY A 1 244 ? -38.5 21.906 16.781 1 97.75 244 GLY A O 1
ATOM 1979 N N . LYS A 1 245 ? -36.438 22.062 17.531 1 97.88 245 LYS A N 1
ATOM 1980 C CA . LYS A 1 245 ? -35.906 22.656 16.312 1 97.88 245 LYS A CA 1
ATOM 1981 C C . LYS A 1 245 ? -34.938 21.719 15.625 1 97.88 245 LYS A C 1
ATOM 1983 O O . LYS A 1 245 ? -34.438 20.766 16.234 1 97.88 245 LYS A O 1
ATOM 1988 N N . LYS A 1 246 ? -34.719 22 14.367 1 97.62 246 LYS A N 1
ATOM 1989 C CA . LYS A 1 246 ? -33.688 21.266 13.625 1 97.62 246 LYS A CA 1
ATOM 1990 C C . LYS A 1 246 ? -32.312 21.891 13.828 1 97.62 246 LYS A C 1
ATOM 1992 O O . LYS A 1 246 ? -32.188 23.094 14.039 1 97.62 246 LYS A O 1
ATOM 1997 N N . VAL A 1 247 ? -31.359 20.984 13.766 1 97.75 247 VAL A N 1
ATOM 1998 C CA . VAL A 1 247 ? -29.984 21.453 13.812 1 97.75 247 VAL A CA 1
ATOM 1999 C C . VAL A 1 247 ? -29.734 22.438 12.672 1 97.75 247 VAL A C 1
ATOM 2001 O O . VAL A 1 247 ? -30.141 22.203 11.531 1 97.75 247 VAL A O 1
ATOM 2004 N N . ASP A 1 248 ? -29.172 23.578 12.914 1 97.5 248 ASP A N 1
ATOM 2005 C CA . ASP A 1 248 ? -28.75 24.531 11.883 1 97.5 248 ASP A CA 1
ATOM 2006 C C . ASP A 1 248 ? -27.234 24.766 11.945 1 97.5 248 ASP A C 1
ATOM 2008 O O . ASP A 1 248 ? -26.531 24.156 12.758 1 97.5 248 ASP A O 1
ATOM 2012 N N . SER A 1 249 ? -26.734 25.578 11.023 1 98.06 249 SER A N 1
ATOM 2013 C CA . SER A 1 249 ? -25.297 25.828 10.945 1 98.06 249 SER A CA 1
ATOM 2014 C C . SER A 1 249 ? -24.766 26.484 12.227 1 98.06 249 SER A C 1
ATOM 2016 O O . SER A 1 249 ? -23.641 26.219 12.648 1 98.06 249 SER A O 1
ATOM 2018 N N . LYS A 1 250 ? -25.547 27.281 12.836 1 97.19 250 LYS A N 1
ATOM 2019 C CA . LYS A 1 250 ? -25.172 27.969 14.07 1 97.19 250 LYS A CA 1
ATOM 2020 C C . LYS A 1 250 ? -24.953 26.969 15.203 1 97.19 250 LYS A C 1
ATOM 2022 O O . LYS A 1 250 ? -23.938 27.047 15.906 1 97.19 250 LYS A O 1
ATOM 2027 N N . LEU A 1 251 ? -25.844 26.047 15.344 1 98 251 LEU A N 1
ATOM 2028 C CA . LEU A 1 251 ? -25.719 25.047 16.391 1 98 251 LEU A CA 1
ATOM 2029 C C . LEU A 1 251 ? -24.469 24.188 16.188 1 98 251 LEU A C 1
ATOM 2031 O O . LEU A 1 251 ? -23.781 23.844 17.141 1 98 251 LEU A O 1
ATOM 2035 N N . ILE A 1 252 ? -24.203 23.812 14.93 1 98.56 252 ILE A N 1
ATOM 2036 C CA . ILE A 1 252 ? -23.031 23 14.609 1 98.56 252 ILE A CA 1
ATOM 2037 C C . ILE A 1 252 ? -21.766 23.766 15.008 1 98.56 252 ILE A C 1
ATOM 2039 O O . ILE A 1 252 ? -20.938 23.234 15.75 1 98.56 252 ILE A O 1
ATOM 2043 N N . VAL A 1 253 ? -21.656 25.016 14.586 1 98.38 253 VAL A N 1
ATOM 2044 C CA . VAL A 1 253 ? -20.453 25.797 14.828 1 98.38 253 VAL A CA 1
ATOM 2045 C C . VAL A 1 253 ? -20.297 26.078 16.328 1 98.38 253 VAL A C 1
ATOM 2047 O O . VAL A 1 253 ? -19.203 25.953 16.875 1 98.38 253 VAL A O 1
ATOM 2050 N N . ASP A 1 254 ? -21.375 26.422 16.938 1 98.19 254 ASP A N 1
ATOM 2051 C CA . ASP A 1 254 ? -21.328 26.703 18.375 1 98.19 254 ASP A CA 1
ATOM 2052 C C . ASP A 1 254 ? -20.891 25.469 19.156 1 98.19 254 ASP A C 1
ATOM 2054 O O . ASP A 1 254 ? -20.094 25.578 20.094 1 98.19 254 ASP A O 1
ATOM 2058 N N . THR A 1 255 ? -21.438 24.344 18.812 1 98.44 255 THR A N 1
ATOM 2059 C CA . THR A 1 255 ? -21.062 23.109 19.5 1 98.44 255 THR A CA 1
ATOM 2060 C C . THR A 1 255 ? -19.578 22.828 19.328 1 98.44 255 THR A C 1
ATOM 2062 O O . THR A 1 255 ? -18.891 22.516 20.297 1 98.44 255 THR A O 1
ATOM 2065 N N . MET A 1 256 ? -19.062 22.984 18.125 1 98.12 256 MET A N 1
ATOM 2066 C CA . MET A 1 256 ? -17.641 22.781 17.844 1 98.12 256 MET A CA 1
ATOM 2067 C C . MET A 1 256 ? -16.781 23.766 18.625 1 98.12 256 MET A C 1
ATOM 2069 O O . MET A 1 256 ? -15.781 23.391 19.234 1 98.12 256 MET A O 1
ATOM 2073 N N . ASN A 1 257 ? -17.219 24.984 18.641 1 96.81 257 ASN A N 1
ATOM 2074 C CA . ASN A 1 257 ? -16.438 26.031 19.281 1 96.81 257 ASN A CA 1
ATOM 2075 C C . ASN A 1 257 ? -16.422 25.875 20.797 1 96.81 257 ASN A C 1
ATOM 2077 O O . ASN A 1 257 ? -15.422 26.156 21.438 1 96.81 257 ASN A O 1
ATOM 2081 N N . ILE A 1 258 ? -17.5 25.453 21.344 1 96.75 258 ILE A N 1
ATOM 2082 C CA . ILE A 1 258 ? -17.578 25.234 22.781 1 96.75 258 ILE A CA 1
ATOM 2083 C C . ILE A 1 258 ? -16.625 24.109 23.172 1 96.75 258 ILE A C 1
ATOM 2085 O O . ILE A 1 258 ? -15.945 24.188 24.203 1 96.75 258 ILE A O 1
ATOM 2089 N N . THR A 1 259 ? -16.594 23.047 22.391 1 95 259 THR A N 1
ATOM 2090 C CA . THR A 1 259 ? -15.633 21.969 22.656 1 95 259 THR A CA 1
ATOM 2091 C C . THR A 1 259 ? -14.203 22.484 22.516 1 95 259 THR A C 1
ATOM 2093 O O . THR A 1 259 ? -13.32 22.078 23.281 1 95 259 THR A O 1
ATOM 2096 N N . GLY A 1 260 ? -13.961 23.328 21.5 1 92.19 260 GLY A N 1
ATOM 2097 C CA . GLY A 1 260 ? -12.656 23.938 21.328 1 92.19 260 GLY A CA 1
ATOM 2098 C C . GLY A 1 260 ? -12.219 24.734 22.547 1 92.19 260 GLY A C 1
ATOM 2099 O O . GLY A 1 260 ? -11.062 24.672 22.953 1 92.19 260 GLY A O 1
ATOM 2100 N N . ARG A 1 261 ? -13.125 25.484 23.094 1 89.88 261 ARG A N 1
ATOM 2101 C CA . ARG A 1 261 ? -12.859 26.297 24.281 1 89.88 261 ARG A CA 1
ATOM 2102 C C . ARG A 1 261 ? -12.469 25.406 25.453 1 89.88 261 ARG A C 1
ATOM 2104 O O . ARG A 1 261 ? -11.578 25.75 26.234 1 89.88 261 ARG A O 1
ATOM 2111 N N . CYS A 1 262 ? -13.086 24.328 25.562 1 90.44 262 CYS A N 1
ATOM 2112 C CA . CYS A 1 262 ? -12.766 23.375 26.625 1 90.44 262 CYS A CA 1
ATOM 2113 C C . CYS A 1 262 ? -11.312 22.922 26.531 1 90.44 262 CYS A C 1
ATOM 2115 O O . CYS A 1 262 ? -10.617 22.859 27.547 1 90.44 262 CYS A O 1
ATOM 2117 N N . VAL A 1 263 ? -10.906 22.625 25.375 1 86.25 263 VAL A N 1
ATOM 2118 C CA . VAL A 1 263 ? -9.547 22.125 25.141 1 86.25 263 VAL A CA 1
ATOM 2119 C C . VAL A 1 263 ? -8.531 23.203 25.516 1 86.25 263 VAL A C 1
ATOM 2121 O O . VAL A 1 263 ? -7.52 22.922 26.156 1 86.25 263 VAL A O 1
ATOM 2124 N N . VAL A 1 264 ? -8.781 24.406 25.141 1 73.62 264 VAL A N 1
ATOM 2125 C CA . VAL A 1 264 ? -7.883 25.516 25.422 1 73.62 264 VAL A CA 1
ATOM 2126 C C . VAL A 1 264 ? -7.793 25.75 26.922 1 73.62 264 VAL A C 1
ATOM 2128 O O . VAL A 1 264 ? -6.703 25.938 27.469 1 73.62 264 VAL A O 1
ATOM 2131 N N . SER A 1 265 ? -8.867 25.688 27.547 1 66.56 265 SER A N 1
ATOM 2132 C CA . SER A 1 265 ? -8.938 25.875 28.984 1 66.56 265 SER A CA 1
ATOM 2133 C C . SER A 1 265 ? -8.242 24.734 29.734 1 66.56 265 SER A C 1
ATOM 2135 O O . SER A 1 265 ? -7.848 24.891 30.891 1 66.56 265 SER A O 1
ATOM 2137 N N . GLY A 1 266 ? -8.148 23.656 29.125 1 57.53 266 GLY A N 1
ATOM 2138 C CA . GLY A 1 266 ? -7.547 22.484 29.734 1 57.53 266 GLY A CA 1
ATOM 2139 C C . GLY A 1 266 ? -6.035 22.469 29.641 1 57.53 266 GLY A C 1
ATOM 2140 O O . GLY A 1 266 ? -5.387 21.516 30.078 1 57.53 266 GLY A O 1
ATOM 2141 N N . GLY A 1 267 ? -5.527 23.469 29.219 1 55.38 267 GLY A N 1
ATOM 2142 C CA . GLY A 1 267 ? -4.074 23.547 29.219 1 55.38 267 GLY A CA 1
ATOM 2143 C C . GLY A 1 267 ? -3.473 23.469 27.828 1 55.38 267 GLY A C 1
ATOM 2144 O O . GLY A 1 267 ? -2.262 23.641 27.672 1 55.38 267 GLY A O 1
ATOM 2145 N N . VAL A 1 268 ? -4.332 22.938 26.984 1 51.28 268 VAL A N 1
ATOM 2146 C CA . VAL A 1 268 ? -3.848 22.969 25.609 1 51.28 268 VAL A CA 1
ATOM 2147 C C . VAL A 1 268 ? -3.867 24.406 25.094 1 51.28 268 VAL A C 1
ATOM 2149 O O . VAL A 1 268 ? -4.816 25.156 25.344 1 51.28 268 VAL A O 1
ATOM 2152 N N . ARG A 1 269 ? -2.684 24.875 24.719 1 47.69 269 ARG A N 1
ATOM 2153 C CA . ARG A 1 269 ? -2.445 26.281 24.375 1 47.69 269 ARG A CA 1
ATOM 2154 C C . ARG A 1 269 ? -3.521 26.812 23.438 1 47.69 269 ARG A C 1
ATOM 2156 O O . ARG A 1 269 ? -4.094 27.875 23.672 1 47.69 269 ARG A O 1
ATOM 2163 N N . ARG A 1 270 ? -3.643 26.219 22.266 1 56.41 270 ARG A N 1
ATOM 2164 C CA . ARG A 1 270 ? -4.551 26.797 21.281 1 56.41 270 ARG A CA 1
ATOM 2165 C C . ARG A 1 270 ? -5.207 25.703 20.438 1 56.41 270 ARG A C 1
ATOM 2167 O O . ARG A 1 270 ? -4.586 24.672 20.156 1 56.41 270 ARG A O 1
ATOM 2174 N N . THR A 1 271 ? -6.559 25.75 20.391 1 72.75 271 THR A N 1
ATOM 2175 C CA . THR A 1 271 ? -7.238 24.969 19.375 1 72.75 271 THR A CA 1
ATOM 2176 C C . THR A 1 271 ? -7.559 25.812 18.141 1 72.75 271 THR A C 1
ATOM 2178 O O . THR A 1 271 ? -7.957 26.969 18.281 1 72.75 271 THR A O 1
ATOM 2181 N N . ALA A 1 272 ? -7.051 25.391 17.031 1 86.12 272 ALA A N 1
ATOM 2182 C CA . ALA A 1 272 ? -7.344 26.078 15.773 1 86.12 272 ALA A CA 1
ATOM 2183 C C . ALA A 1 272 ? -8.469 25.375 15.023 1 86.12 272 ALA A C 1
ATOM 2185 O O . ALA A 1 272 ? -8.398 24.172 14.758 1 86.12 272 ALA A O 1
ATOM 2186 N N . GLN A 1 273 ? -9.562 26.125 14.891 1 95.31 273 GLN A N 1
ATOM 2187 C CA . GLN A 1 273 ? -10.68 25.562 14.117 1 95.31 273 GLN A CA 1
ATOM 2188 C C . GLN A 1 273 ? -11.008 26.453 12.922 1 95.31 273 GLN A C 1
ATOM 2190 O O . GLN A 1 273 ? -10.711 27.641 12.922 1 95.31 273 GLN A O 1
ATOM 2195 N N . ILE A 1 274 ? -11.523 25.875 11.93 1 97.19 274 ILE A N 1
ATOM 2196 C CA . ILE A 1 274 ? -12.133 26.578 10.812 1 97.19 274 ILE A CA 1
ATOM 2197 C C . ILE A 1 274 ? -13.477 25.938 10.461 1 97.19 274 ILE A C 1
ATOM 2199 O O . ILE A 1 274 ? -13.602 24.719 10.453 1 97.19 274 ILE A O 1
ATOM 2203 N N . ALA A 1 275 ? -14.477 26.766 10.312 1 98.12 275 ALA A N 1
ATOM 2204 C CA . ALA A 1 275 ? -15.797 26.297 9.891 1 98.12 275 ALA A CA 1
ATOM 2205 C C . ALA A 1 275 ? -16.062 26.625 8.43 1 98.12 275 ALA A C 1
ATOM 2207 O O . ALA A 1 275 ? -15.758 27.734 7.977 1 98.12 275 ALA A O 1
ATOM 2208 N N . PHE A 1 276 ? -16.562 25.656 7.691 1 98.38 276 PHE A N 1
ATOM 2209 C CA . PHE A 1 276 ? -16.938 25.875 6.301 1 98.38 276 PHE A CA 1
ATOM 2210 C C . PHE A 1 276 ? -18.453 25.828 6.145 1 98.38 276 PHE A C 1
ATOM 2212 O O . PHE A 1 276 ? -19.094 24.828 6.445 1 98.38 276 PHE A O 1
ATOM 2219 N N . GLY A 1 277 ? -19.031 26.938 5.715 1 97.81 277 GLY A N 1
ATOM 2220 C CA . GLY A 1 277 ? -20.469 27.016 5.492 1 97.81 277 GLY A CA 1
ATOM 2221 C C . GLY A 1 277 ? -20.844 27.281 4.047 1 97.81 277 GLY A C 1
ATOM 2222 O O . GLY A 1 277 ? -19.953 27.5 3.209 1 97.81 277 GLY A O 1
ATOM 2223 N N . ALA A 1 278 ? -22.125 27.203 3.771 1 96.31 278 ALA A N 1
ATOM 2224 C CA . ALA A 1 278 ? -22.625 27.547 2.443 1 96.31 278 ALA A CA 1
ATOM 2225 C C . ALA A 1 278 ? -22.609 29.047 2.215 1 96.31 278 ALA A C 1
ATOM 2227 O O . ALA A 1 278 ? -22.875 29.828 3.137 1 96.31 278 ALA A O 1
ATOM 2228 N N . PRO A 1 279 ? -22.375 29.469 0.976 1 95 279 PRO A N 1
ATOM 2229 C CA . PRO A 1 279 ? -22.25 30.891 0.701 1 95 279 PRO A CA 1
ATOM 2230 C C . PRO A 1 279 ? -23.562 31.641 0.917 1 95 279 PRO A C 1
ATOM 2232 O O . PRO A 1 279 ? -23.562 32.844 1.146 1 95 279 PRO A O 1
ATOM 2235 N N . ASP A 1 280 ? -24.672 30.953 0.86 1 93.69 280 ASP A N 1
ATOM 2236 C CA . ASP A 1 280 ? -25.953 31.609 0.979 1 93.69 280 ASP A CA 1
ATOM 2237 C C . ASP A 1 280 ? -26.578 31.375 2.357 1 93.69 280 ASP A C 1
ATOM 2239 O O . ASP A 1 280 ? -27.734 31.703 2.588 1 93.69 280 ASP A O 1
ATOM 2243 N N . ASP A 1 281 ? -25.812 30.812 3.264 1 95.5 281 ASP A N 1
ATOM 2244 C CA . ASP A 1 281 ? -26.297 30.562 4.613 1 95.5 281 ASP A CA 1
ATOM 2245 C C . ASP A 1 281 ? -26.094 31.797 5.508 1 95.5 281 ASP A C 1
ATOM 2247 O O . ASP A 1 281 ? -25.047 31.938 6.141 1 95.5 281 ASP A O 1
ATOM 2251 N N . THR A 1 282 ? -27.141 32.5 5.648 1 91.81 282 THR A N 1
ATOM 2252 C CA . THR A 1 282 ? -27.062 33.75 6.387 1 91.81 282 THR A CA 1
ATOM 2253 C C . THR A 1 282 ? -26.766 33.5 7.863 1 91.81 282 THR A C 1
ATOM 2255 O O . THR A 1 282 ? -26.094 34.312 8.516 1 91.81 282 THR A O 1
ATOM 2258 N N . GLU A 1 283 ? -27.328 32.406 8.375 1 91.81 283 GLU A N 1
ATOM 2259 C CA . GLU A 1 283 ? -27.062 32.031 9.766 1 91.81 283 GLU A CA 1
ATOM 2260 C C . GLU A 1 283 ? -25.578 31.828 10 1 91.81 283 GLU A C 1
ATOM 2262 O O . GLU A 1 283 ? -25.031 32.25 11.031 1 91.81 283 GLU A O 1
ATOM 2267 N N . PHE A 1 284 ? -24.953 31.25 9.094 1 95.62 284 PHE A N 1
ATOM 2268 C CA . PHE A 1 284 ? -23.531 31 9.172 1 95.62 284 PHE A CA 1
ATOM 2269 C C . PHE A 1 284 ? -22.734 32.281 9.016 1 95.62 284 PHE A C 1
ATOM 2271 O O . PHE A 1 284 ? -21.812 32.562 9.789 1 95.62 284 PHE A O 1
ATOM 2278 N N . LEU A 1 285 ? -23.109 33.125 8.078 1 93.75 285 LEU A N 1
ATOM 2279 C CA . LEU A 1 285 ? -22.375 34.312 7.727 1 93.75 285 LEU A CA 1
ATOM 2280 C C . LEU A 1 285 ? -22.438 35.344 8.852 1 93.75 285 LEU A C 1
ATOM 2282 O O . LEU A 1 285 ? -21.531 36.188 9 1 93.75 285 LEU A O 1
ATOM 2286 N N . ASP A 1 286 ? -23.406 35.219 9.75 1 91.5 286 ASP A N 1
ATOM 2287 C CA . ASP A 1 286 ? -23.641 36.25 10.773 1 91.5 286 ASP A CA 1
ATOM 2288 C C . ASP A 1 286 ? -23.094 35.781 12.133 1 91.5 286 ASP A C 1
ATOM 2290 O O . ASP A 1 286 ? -23.297 36.469 13.141 1 91.5 286 ASP A O 1
ATOM 2294 N N . LEU A 1 287 ? -22.469 34.719 12.188 1 92.81 287 LEU A N 1
ATOM 2295 C CA . LEU A 1 287 ? -22.031 34.125 13.445 1 92.81 287 LEU A CA 1
ATOM 2296 C C . LEU A 1 287 ? -21.141 35.094 14.211 1 92.81 287 LEU A C 1
ATOM 2298 O O . LEU A 1 287 ? -21.188 35.156 15.445 1 92.81 287 LEU A O 1
ATOM 2302 N N . LYS A 1 288 ? -20.359 35.875 13.531 1 88.69 288 LYS A N 1
ATOM 2303 C CA . LYS A 1 288 ? -19.391 36.75 14.188 1 88.69 288 LYS A CA 1
ATOM 2304 C C . LYS A 1 288 ? -20.016 38.094 14.508 1 88.69 288 LYS A C 1
ATOM 2306 O O . LYS A 1 288 ? -19.344 39 15.023 1 88.69 288 LYS A O 1
ATOM 2311 N N . MET A 1 289 ? -21.25 38.281 14.227 1 86.56 289 MET A N 1
ATOM 2312 C CA . MET A 1 289 ? -21.938 39.531 14.484 1 86.56 289 MET A CA 1
ATOM 2313 C C . MET A 1 289 ? -22.484 39.562 15.906 1 86.56 289 MET A C 1
ATOM 2315 O O . MET A 1 289 ? -23.031 40.594 16.344 1 86.56 289 MET A O 1
ATOM 2319 N N . ASP A 1 290 ? -22.281 38.531 16.656 1 89.56 290 ASP A N 1
ATOM 2320 C CA . ASP A 1 290 ? -22.688 38.469 18.062 1 89.56 290 ASP A CA 1
ATOM 2321 C C . ASP A 1 290 ? -21.469 38.562 18.984 1 89.56 290 ASP A C 1
ATOM 2323 O O . ASP A 1 290 ? -20.859 37.562 19.344 1 89.56 290 ASP A O 1
ATOM 2327 N N . PRO A 1 291 ? -21.219 39.719 19.484 1 89.31 291 PRO A N 1
ATOM 2328 C CA . PRO A 1 291 ? -20 39.938 20.266 1 89.31 291 PRO A CA 1
ATOM 2329 C C . PRO A 1 291 ? -19.938 39.094 21.516 1 89.31 291 PRO A C 1
ATOM 2331 O O . PRO A 1 291 ? -18.859 38.656 21.938 1 89.31 291 PRO A O 1
ATOM 2334 N N . GLU A 1 292 ? -21.078 38.906 22.094 1 91.44 292 GLU A N 1
ATOM 2335 C CA . GLU A 1 292 ? -21.109 38.094 23.312 1 91.44 292 GLU A CA 1
ATOM 2336 C C . GLU A 1 292 ? -20.656 36.656 23.031 1 91.44 292 GLU A C 1
ATOM 2338 O O . GLU A 1 292 ? -19.844 36.094 23.766 1 91.44 292 GLU A O 1
ATOM 2343 N N . LYS A 1 293 ? -21.188 36.125 22.016 1 91.5 293 LYS A N 1
ATOM 2344 C CA . LYS A 1 293 ? -20.812 34.75 21.703 1 91.5 293 LYS A CA 1
ATOM 2345 C C . LYS A 1 293 ? -19.406 34.656 21.125 1 91.5 293 LYS A C 1
ATOM 2347 O O . LYS A 1 293 ? -18.719 33.656 21.312 1 91.5 293 LYS A O 1
ATOM 2352 N N . VAL A 1 294 ? -19.078 35.625 20.391 1 89.25 294 VAL A N 1
ATOM 2353 C CA . VAL A 1 294 ? -17.719 35.688 19.875 1 89.25 294 VAL A CA 1
ATOM 2354 C C . VAL A 1 294 ? -16.734 35.656 21.031 1 89.25 294 VAL A C 1
ATOM 2356 O O . VAL A 1 294 ? -15.766 34.875 21.016 1 89.25 294 VAL A O 1
ATOM 2359 N N . SER A 1 295 ? -17.016 36.375 22.047 1 86.88 295 SER A N 1
ATOM 2360 C CA . SER A 1 295 ? -16.141 36.438 23.219 1 86.88 295 SER A CA 1
ATOM 2361 C C . SER A 1 295 ? -16.234 35.125 24.016 1 86.88 295 SER A C 1
ATOM 2363 O O . SER A 1 295 ? -15.25 34.688 24.609 1 86.88 295 SER A O 1
ATOM 2365 N N . ALA A 1 296 ? -17.312 34.562 23.938 1 89.81 296 ALA A N 1
ATOM 2366 C CA . ALA A 1 296 ? -17.516 33.375 24.75 1 89.81 296 ALA A CA 1
ATOM 2367 C C . ALA A 1 296 ? -16.875 32.156 24.094 1 89.81 296 ALA A C 1
ATOM 2369 O O . ALA A 1 296 ? -16.172 31.375 24.766 1 89.81 296 ALA A O 1
ATOM 2370 N N . TRP A 1 297 ? -17.234 31.922 22.797 1 91.06 297 TRP A N 1
ATOM 2371 C CA . TRP A 1 297 ? -16.672 30.703 22.234 1 91.06 297 TRP A CA 1
ATOM 2372 C C . TRP A 1 297 ? -16.469 30.812 20.734 1 91.06 297 TRP A C 1
ATOM 2374 O O . TRP A 1 297 ? -15.695 30.062 20.141 1 91.06 297 TRP A O 1
ATOM 2384 N N . ARG A 1 298 ? -17.016 31.703 20.016 1 92.88 298 ARG A N 1
ATOM 2385 C CA . ARG A 1 298 ? -16.969 31.75 18.562 1 92.88 298 ARG A CA 1
ATOM 2386 C C . ARG A 1 298 ? -15.625 32.25 18.078 1 92.88 298 ARG A C 1
ATOM 2388 O O . ARG A 1 298 ? -15.352 32.281 16.875 1 92.88 298 ARG A O 1
ATOM 2395 N N . TRP A 1 299 ? -14.773 32.656 18.969 1 85.88 299 TRP A N 1
ATOM 2396 C CA . TRP A 1 299 ? -13.398 33 18.656 1 85.88 299 TRP A CA 1
ATOM 2397 C C . TRP A 1 299 ? -12.602 31.766 18.266 1 85.88 299 TRP A C 1
ATOM 2399 O O . TRP A 1 299 ? -11.539 31.875 17.656 1 85.88 299 TRP A O 1
ATOM 2409 N N . ALA A 1 300 ? -13.117 30.609 18.562 1 88.5 300 ALA A N 1
ATOM 2410 C CA . ALA A 1 300 ? -12.383 29.344 18.438 1 88.5 300 ALA A CA 1
ATOM 2411 C C . ALA A 1 300 ? -12.211 28.953 16.969 1 88.5 300 ALA A C 1
ATOM 2413 O O . ALA A 1 300 ? -11.336 28.156 16.625 1 88.5 300 ALA A O 1
ATOM 2414 N N . SER A 1 301 ? -13.047 29.547 16.094 1 91.94 301 SER A N 1
ATOM 2415 C CA . SER A 1 301 ? -12.938 29.188 14.68 1 91.94 301 SER A CA 1
ATOM 2416 C C . SER A 1 301 ? -12.93 30.422 13.797 1 91.94 301 SER A C 1
ATOM 2418 O O . SER A 1 301 ? -13.531 31.453 14.141 1 91.94 301 SER A O 1
ATOM 2420 N N . ASN A 1 302 ? -12.117 30.328 12.742 1 92.19 302 ASN A N 1
ATOM 2421 C CA . ASN A 1 302 ? -12.328 31.219 11.617 1 92.19 302 ASN A CA 1
ATOM 2422 C C . ASN A 1 302 ? -13.336 30.656 10.625 1 92.19 302 ASN A C 1
ATOM 2424 O O . ASN A 1 302 ? -13.398 29.438 10.43 1 92.19 302 ASN A O 1
ATOM 2428 N N . ASN A 1 303 ? -14.125 31.531 10.086 1 95.38 303 ASN A N 1
ATOM 2429 C CA . ASN A 1 303 ? -15.195 31.047 9.219 1 95.38 303 ASN A CA 1
ATOM 2430 C C . ASN A 1 303 ? -14.891 31.297 7.746 1 95.38 303 ASN A C 1
ATOM 2432 O O . ASN A 1 303 ? -14.43 32.375 7.383 1 95.38 303 ASN A O 1
ATOM 2436 N N . SER A 1 304 ? -15.008 30.281 6.961 1 97.38 304 SER A N 1
ATOM 2437 C CA . SER A 1 304 ? -14.875 30.344 5.508 1 97.38 304 SER A CA 1
ATOM 2438 C C . SER A 1 304 ? -16.078 29.703 4.816 1 97.38 304 SER A C 1
ATOM 2440 O O . SER A 1 304 ? -16.812 28.922 5.422 1 97.38 304 SER A O 1
ATOM 2442 N N . ILE A 1 305 ? -16.328 30.109 3.58 1 97.69 305 ILE A N 1
ATOM 2443 C CA . ILE A 1 305 ? -17.438 29.516 2.836 1 97.69 305 ILE A CA 1
ATOM 2444 C C . ILE A 1 305 ? -16.875 28.531 1.798 1 97.69 305 ILE A C 1
ATOM 2446 O O . ILE A 1 305 ? -15.75 28.688 1.322 1 97.69 305 ILE A O 1
ATOM 2450 N N . ALA A 1 306 ? -17.688 27.531 1.519 1 97.12 306 ALA A N 1
ATOM 2451 C CA . ALA A 1 306 ? -17.469 26.688 0.341 1 97.12 306 ALA A CA 1
ATOM 2452 C C . ALA A 1 306 ? -17.875 27.422 -0.935 1 97.12 306 ALA A C 1
ATOM 2454 O O . ALA A 1 306 ? -19 27.281 -1.399 1 97.12 306 ALA A O 1
ATOM 2455 N N . ALA A 1 307 ? -16.938 28.078 -1.527 1 97.69 307 ALA A N 1
ATOM 2456 C CA . ALA A 1 307 ? -17.219 28.938 -2.68 1 97.69 307 ALA A CA 1
ATOM 2457 C C . ALA A 1 307 ? -17.359 28.109 -3.953 1 97.69 307 ALA A C 1
ATOM 2459 O O . ALA A 1 307 ? -16.781 27.016 -4.066 1 97.69 307 ALA A O 1
ATOM 2460 N N . GLU A 1 308 ? -18.141 28.625 -4.895 1 97 308 GLU A N 1
ATOM 2461 C CA . GLU A 1 308 ? -18.328 28 -6.199 1 97 308 GLU A CA 1
ATOM 2462 C C . GLU A 1 308 ? -17.797 28.891 -7.32 1 97 308 GLU A C 1
ATOM 2464 O O . GLU A 1 308 ? -18.047 30.094 -7.324 1 97 308 GLU A O 1
ATOM 2469 N N . VAL A 1 309 ? -17.078 28.234 -8.172 1 96.69 309 VAL A N 1
ATOM 2470 C CA . VAL A 1 309 ? -16.594 28.984 -9.336 1 96.69 309 VAL A CA 1
ATOM 2471 C C . VAL A 1 309 ? -17.781 29.562 -10.094 1 96.69 309 VAL A C 1
ATOM 2473 O O . VAL A 1 309 ? -18.75 28.859 -10.383 1 96.69 309 VAL A O 1
ATOM 2476 N N . GLY A 1 310 ? -17.75 30.828 -10.367 1 96.94 310 GLY A N 1
ATOM 2477 C CA . GLY A 1 310 ? -18.812 31.484 -11.117 1 96.94 310 GLY A CA 1
ATOM 2478 C C . GLY A 1 310 ? -19.859 32.125 -10.227 1 96.94 310 GLY A C 1
ATOM 2479 O O . GLY A 1 310 ? -20.75 32.844 -10.719 1 96.94 310 GLY A O 1
ATOM 2480 N N . MET A 1 311 ? -19.734 31.984 -8.914 1 96.81 311 MET A N 1
ATOM 2481 C CA . MET A 1 311 ? -20.734 32.562 -8.023 1 96.81 311 MET A CA 1
ATOM 2482 C C . MET A 1 311 ? -20.578 34.094 -7.965 1 96.81 311 MET A C 1
ATOM 2484 O O . MET A 1 311 ? -19.547 34.625 -8.359 1 96.81 311 MET A O 1
ATOM 2488 N N . ASP A 1 312 ? -21.625 34.812 -7.469 1 96.38 312 ASP A N 1
ATOM 2489 C CA . ASP A 1 312 ? -21.547 36.25 -7.188 1 96.38 312 ASP A CA 1
ATOM 2490 C C . ASP A 1 312 ? -20.906 36.5 -5.824 1 96.38 312 ASP A C 1
ATOM 2492 O O . ASP A 1 312 ? -21.469 36.125 -4.793 1 96.38 312 ASP A O 1
ATOM 2496 N N . TYR A 1 313 ? -19.781 37.156 -5.824 1 97.25 313 TYR A N 1
ATOM 2497 C CA . TYR A 1 313 ? -19.016 37.344 -4.594 1 97.25 313 TYR A CA 1
ATOM 2498 C C . TYR A 1 313 ? -19.422 38.656 -3.908 1 97.25 313 TYR A C 1
ATOM 2500 O O . TYR A 1 313 ? -18.969 38.938 -2.801 1 97.25 313 TYR A O 1
ATOM 2508 N N . SER A 1 314 ? -20.219 39.469 -4.465 1 94.75 314 SER A N 1
ATOM 2509 C CA . SER A 1 314 ? -20.453 40.844 -4.055 1 94.75 314 SER A CA 1
ATOM 2510 C C . SER A 1 314 ? -20.891 40.906 -2.598 1 94.75 314 SER A C 1
ATOM 2512 O O . SER A 1 314 ? -20.266 41.625 -1.792 1 94.75 314 SER A O 1
ATOM 2514 N N . GLU A 1 315 ? -21.859 40.188 -2.232 1 92.31 315 GLU A N 1
ATOM 2515 C CA . GLU A 1 315 ? -22.422 40.281 -0.89 1 92.31 315 GLU A CA 1
ATOM 2516 C C . GLU A 1 315 ? -21.484 39.719 0.154 1 92.31 315 GLU A C 1
ATOM 2518 O O . GLU A 1 315 ? -21.281 40.312 1.22 1 92.31 315 GLU A O 1
ATOM 2523 N N . VAL A 1 316 ? -20.938 38.594 -0.078 1 94.94 316 VAL A N 1
ATOM 2524 C CA . VAL A 1 316 ? -20.047 37.969 0.876 1 94.94 316 VAL A CA 1
ATOM 2525 C C . VAL A 1 316 ? -18.766 38.75 1.004 1 94.94 316 VAL A C 1
ATOM 2527 O O . VAL A 1 316 ? -18.141 38.812 2.074 1 94.94 316 VAL A O 1
ATOM 2530 N N . ALA A 1 317 ? -18.281 39.344 -0.104 1 95.12 317 ALA A N 1
ATOM 2531 C CA . ALA A 1 317 ? -17.031 40.125 -0.102 1 95.12 317 ALA A CA 1
ATOM 2532 C C . ALA A 1 317 ? -17.188 41.406 0.717 1 95.12 317 ALA A C 1
ATOM 2534 O O . ALA A 1 317 ? -16.219 41.875 1.318 1 95.12 317 ALA A O 1
ATOM 2535 N N . LYS A 1 318 ? -18.375 41.938 0.685 1 92.88 318 LYS A N 1
ATOM 2536 C CA . LYS A 1 318 ? -18.625 43.125 1.528 1 92.88 318 LYS A CA 1
ATOM 2537 C C . LYS A 1 318 ? -18.375 42.781 3 1 92.88 318 LYS A C 1
ATOM 2539 O O . LYS A 1 318 ? -17.812 43.594 3.732 1 92.88 318 LYS A O 1
ATOM 2544 N N . ARG A 1 319 ? -18.781 41.656 3.359 1 91.31 319 ARG A N 1
ATOM 2545 C CA . ARG A 1 319 ? -18.547 41.219 4.727 1 91.31 319 ARG A CA 1
ATOM 2546 C C . ARG A 1 319 ? -17.047 41 4.98 1 91.31 319 ARG A C 1
ATOM 2548 O O . ARG A 1 319 ? -16.531 41.438 6.016 1 91.31 319 ARG A O 1
ATOM 2555 N N . THR A 1 320 ? -16.422 40.406 4.055 1 95.12 320 THR A N 1
ATOM 2556 C CA . THR A 1 320 ? -14.992 40.188 4.152 1 95.12 320 THR A CA 1
ATOM 2557 C C . THR A 1 320 ? -14.242 41.5 4.297 1 95.12 320 THR A C 1
ATOM 2559 O O . THR A 1 320 ? -13.266 41.594 5.055 1 95.12 320 THR A O 1
ATOM 2562 N N . GLY A 1 321 ? -14.648 42.438 3.539 1 92.81 321 GLY A N 1
ATOM 2563 C CA . GLY A 1 321 ? -14.016 43.75 3.568 1 92.81 321 GLY A CA 1
ATOM 2564 C C . GLY A 1 321 ? -14.062 44.406 4.934 1 92.81 321 GLY A C 1
ATOM 2565 O O . GLY A 1 321 ? -13.211 45.25 5.262 1 92.81 321 GLY A O 1
ATOM 2566 N N . LYS A 1 322 ? -15 44.062 5.734 1 88.12 322 LYS A N 1
ATOM 2567 C CA . LYS A 1 322 ? -15.203 44.688 7.035 1 88.12 322 LYS A CA 1
ATOM 2568 C C . LYS A 1 322 ? -14.305 44.062 8.094 1 88.12 322 LYS A C 1
ATOM 2570 O O . LYS A 1 322 ? -13.625 44.781 8.844 1 88.12 322 LYS A O 1
ATOM 2575 N N . ASN A 1 323 ? -14.32 42.781 8.133 1 86.94 323 ASN A N 1
ATOM 2576 C CA . ASN A 1 323 ? -13.586 42.188 9.234 1 86.94 323 ASN A CA 1
ATOM 2577 C C . ASN A 1 323 ? -12.703 41.031 8.758 1 86.94 323 ASN A C 1
ATOM 2579 O O . ASN A 1 323 ? -12.094 40.344 9.578 1 86.94 323 ASN A O 1
ATOM 2583 N N . GLY A 1 324 ? -12.672 40.781 7.52 1 91.81 324 GLY A N 1
ATOM 2584 C CA . GLY A 1 324 ? -11.789 39.75 6.977 1 91.81 324 GLY A CA 1
ATOM 2585 C C . GLY A 1 324 ? -12.484 38.406 6.777 1 91.81 324 GLY A C 1
ATOM 2586 O O . GLY A 1 324 ? -11.914 37.5 6.172 1 91.81 324 GLY A O 1
ATOM 2587 N N . GLU A 1 325 ? -13.695 38.219 7.262 1 92.88 325 GLU A N 1
ATOM 2588 C CA . GLU A 1 325 ? -14.438 36.969 7.113 1 92.88 325 GLU A CA 1
ATOM 2589 C C . GLU A 1 325 ? -15.68 37.156 6.25 1 92.88 325 GLU A C 1
ATOM 2591 O O . GLU A 1 325 ? -16.281 38.25 6.246 1 92.88 325 GLU A O 1
ATOM 2596 N N . PRO A 1 326 ? -16.031 36.188 5.555 1 96 326 PRO A N 1
ATOM 2597 C CA . PRO A 1 326 ? -15.484 34.812 5.504 1 96 326 PRO A CA 1
ATOM 2598 C C . PRO A 1 326 ? -14.266 34.719 4.594 1 96 326 PRO A C 1
ATOM 2600 O O . PRO A 1 326 ? -13.984 35.625 3.818 1 96 326 PRO A O 1
ATOM 2603 N N . GLY A 1 327 ? -13.484 33.562 4.758 1 97.31 327 GLY A N 1
ATOM 2604 C CA . GLY A 1 327 ? -12.555 33.125 3.732 1 97.31 327 GLY A CA 1
ATOM 2605 C C . GLY A 1 327 ? -13.234 32.281 2.646 1 97.31 327 GLY A C 1
ATOM 2606 O O . GLY A 1 327 ? -14.453 32.094 2.674 1 97.31 327 GLY A O 1
ATOM 2607 N N . TYR A 1 328 ? -12.461 31.828 1.672 1 98.38 328 TYR A N 1
ATOM 2608 C CA . TYR A 1 328 ? -13.031 31.156 0.508 1 98.38 328 TYR A CA 1
ATOM 2609 C C . TYR A 1 328 ? -12.289 29.859 0.213 1 98.38 328 TYR A C 1
ATOM 2611 O O . TYR A 1 328 ? -11.055 29.844 0.155 1 98.38 328 TYR A O 1
ATOM 2619 N N . LEU A 1 329 ? -13.008 28.781 0.086 1 98.5 329 LEU A N 1
ATOM 2620 C CA . LEU A 1 329 ? -12.484 27.484 -0.337 1 98.5 329 LEU A CA 1
ATOM 2621 C C . LEU A 1 329 ? -13.188 27 -1.602 1 98.5 329 LEU A C 1
ATOM 2623 O O . LEU A 1 329 ? -14.398 26.781 -1.598 1 98.5 329 LEU A O 1
ATOM 2627 N N . TRP A 1 330 ? -12.5 26.891 -2.68 1 98.5 330 TRP A N 1
ATOM 2628 C CA . TRP A 1 330 ? -13.039 26.281 -3.893 1 98.5 330 TRP A CA 1
ATOM 2629 C C . TRP A 1 330 ? -12.758 24.781 -3.914 1 98.5 330 TRP A C 1
ATOM 2631 O O . TRP A 1 330 ? -11.828 24.328 -4.582 1 98.5 330 TRP A O 1
ATOM 2641 N N . LEU A 1 331 ? -13.602 24.047 -3.254 1 97.94 331 LEU A N 1
ATOM 2642 C CA . LEU A 1 331 ? -13.422 22.625 -3.043 1 97.94 331 LEU A CA 1
ATOM 2643 C C . LEU A 1 331 ? -13.406 21.875 -4.371 1 97.94 331 LEU A C 1
ATOM 2645 O O . LEU A 1 331 ? -12.695 20.875 -4.52 1 97.94 331 LEU A O 1
ATOM 2649 N N . GLU A 1 332 ? -14.18 22.297 -5.328 1 97.56 332 GLU A N 1
ATOM 2650 C CA . GLU A 1 332 ? -14.211 21.641 -6.629 1 97.56 332 GLU A CA 1
ATOM 2651 C C . GLU A 1 332 ? -12.852 21.719 -7.324 1 97.56 332 GLU A C 1
ATOM 2653 O O . GLU A 1 332 ? -12.43 20.766 -7.992 1 97.56 332 GLU A O 1
ATOM 2658 N N . ASN A 1 333 ? -12.195 22.906 -7.234 1 98.31 333 ASN A N 1
ATOM 2659 C CA . ASN A 1 333 ? -10.828 23 -7.746 1 98.31 333 ASN A CA 1
ATOM 2660 C C . ASN A 1 333 ? -9.898 21.984 -7.086 1 98.31 333 ASN A C 1
ATOM 2662 O O . ASN A 1 333 ? -9.086 21.359 -7.758 1 98.31 333 ASN A O 1
ATOM 2666 N N . ALA A 1 334 ? -10.047 21.875 -5.785 1 98.06 334 ALA A N 1
ATOM 2667 C CA . ALA A 1 334 ? -9.188 20.969 -5.023 1 98.06 334 ALA A CA 1
ATOM 2668 C C . ALA A 1 334 ? -9.438 19.516 -5.418 1 98.06 334 ALA A C 1
ATOM 2670 O O . ALA A 1 334 ? -8.5 18.719 -5.453 1 98.06 334 ALA A O 1
ATOM 2671 N N . ARG A 1 335 ? -10.719 19.141 -5.691 1 98.06 335 ARG A N 1
ATOM 2672 C CA . ARG A 1 335 ? -11.078 17.797 -6.109 1 98.06 335 ARG A CA 1
ATOM 2673 C C . ARG A 1 335 ? -10.539 17.5 -7.504 1 98.06 335 ARG A C 1
ATOM 2675 O O . ARG A 1 335 ? -10.016 16.406 -7.754 1 98.06 335 ARG A O 1
ATOM 2682 N N . ALA A 1 336 ? -10.602 18.422 -8.375 1 98.06 336 ALA A N 1
ATOM 2683 C CA . ALA A 1 336 ? -10.352 18.219 -9.805 1 98.06 336 ALA A CA 1
ATOM 2684 C C . ALA A 1 336 ? -8.852 18.234 -10.094 1 98.06 336 ALA A C 1
ATOM 2686 O O . ALA A 1 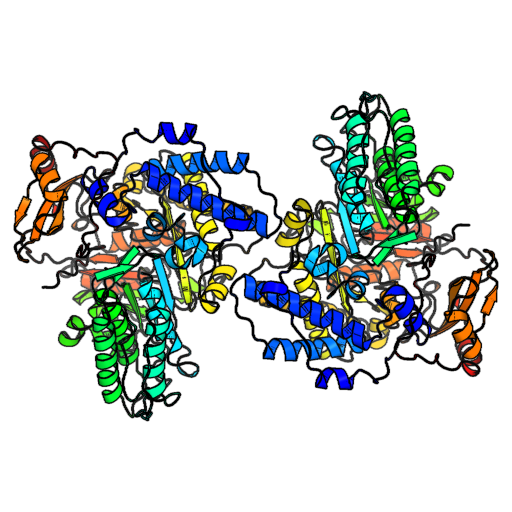336 ? -8.383 17.484 -10.953 1 98.06 336 ALA A O 1
ATOM 2687 N N . PHE A 1 337 ? -8.062 19.062 -9.305 1 97.88 337 PHE A N 1
ATOM 2688 C CA . PHE A 1 337 ? -6.703 19.328 -9.758 1 97.88 337 PHE A CA 1
ATOM 2689 C C . PHE A 1 337 ? -5.688 18.953 -8.688 1 97.88 337 PHE A C 1
ATOM 2691 O O . PHE A 1 337 ? -5.969 19.062 -7.492 1 97.88 337 PHE A O 1
ATOM 2698 N N . GLY A 1 338 ? -4.527 18.422 -9.227 1 97.19 338 GLY A N 1
ATOM 2699 C CA . GLY A 1 338 ? -3.328 18.562 -8.414 1 97.19 338 GLY A CA 1
ATOM 2700 C C . GLY A 1 338 ? -2.779 19.969 -8.406 1 97.19 338 GLY A C 1
ATOM 2701 O O . GLY A 1 338 ? -3.375 20.875 -7.809 1 97.19 338 GLY A O 1
ATOM 2702 N N . ARG A 1 339 ? -1.709 20.219 -9.211 1 96.88 339 ARG A N 1
ATOM 2703 C CA . ARG A 1 339 ? -1.363 21.609 -9.461 1 96.88 339 ARG A CA 1
ATOM 2704 C C . ARG A 1 339 ? -2.346 22.25 -10.445 1 96.88 339 ARG A C 1
ATOM 2706 O O . ARG A 1 339 ? -2.848 21.578 -11.352 1 96.88 339 ARG A O 1
ATOM 2713 N N . MET A 1 340 ? -2.512 23.516 -10.219 1 96.81 340 MET A N 1
ATOM 2714 C CA . MET A 1 340 ? -3.414 24.219 -11.125 1 96.81 340 MET A CA 1
ATOM 2715 C C . MET A 1 340 ? -2.82 24.297 -12.531 1 96.81 340 MET A C 1
ATOM 2717 O O . MET A 1 340 ? -3.525 24.609 -13.492 1 96.81 340 MET A O 1
ATOM 2721 N N . LYS A 1 341 ? -1.575 23.969 -12.648 1 96.56 341 LYS A N 1
ATOM 2722 C CA . LYS A 1 341 ? -0.851 23.922 -13.914 1 96.56 341 LYS A CA 1
ATOM 2723 C C . LYS A 1 341 ? -1.219 22.688 -14.711 1 96.56 341 LYS A C 1
ATOM 2725 O O . LYS A 1 341 ? -1.155 22.688 -15.945 1 96.56 341 LYS A O 1
ATOM 2730 N N . ASP A 1 342 ? -1.57 21.656 -14.047 1 96.69 342 ASP A N 1
ATOM 2731 C CA . ASP A 1 342 ? -1.793 20.344 -14.641 1 96.69 342 ASP A CA 1
ATOM 2732 C C . ASP A 1 342 ? -3.254 20.172 -15.047 1 96.69 342 ASP A C 1
ATOM 2734 O O . ASP A 1 342 ? -4.113 20.953 -14.656 1 96.69 342 ASP A O 1
ATOM 2738 N N . GLU A 1 343 ? -3.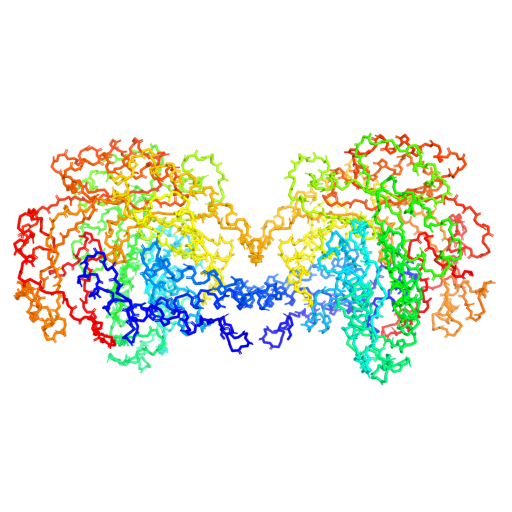57 19.125 -15.828 1 96.69 343 GLU A N 1
ATOM 2739 C CA . GLU A 1 343 ? -4.941 18.812 -16.219 1 96.69 343 GLU A CA 1
ATOM 2740 C C . GLU A 1 343 ? -5.742 18.266 -15.047 1 96.69 343 GLU A C 1
ATOM 2742 O O . GLU A 1 343 ? -5.176 17.656 -14.141 1 96.69 343 GLU A O 1
ATOM 2747 N N . ALA A 1 344 ? -7.062 18.578 -15.117 1 97.12 344 ALA A N 1
ATOM 2748 C CA . ALA A 1 344 ? -7.938 17.984 -14.109 1 97.12 344 ALA A CA 1
ATOM 2749 C C . ALA A 1 344 ? -7.809 16.453 -14.102 1 97.12 344 ALA A C 1
ATOM 2751 O O . ALA A 1 344 ? -7.887 15.812 -15.148 1 97.12 344 ALA A O 1
ATOM 2752 N N . ASN A 1 345 ? -7.562 15.859 -12.953 1 95.44 345 ASN A N 1
ATOM 2753 C CA . ASN A 1 345 ? -7.395 14.406 -12.883 1 95.44 345 ASN A CA 1
ATOM 2754 C C . ASN A 1 345 ? -8.344 13.781 -11.867 1 95.44 345 ASN A C 1
ATOM 2756 O O . ASN A 1 345 ? -8.531 12.562 -11.859 1 95.44 345 ASN A O 1
ATOM 2760 N N . TRP A 1 346 ? -8.961 14.523 -10.977 1 96.56 346 TRP A N 1
ATOM 2761 C CA . TRP A 1 346 ? -10.016 14.125 -10.039 1 96.56 346 TRP A CA 1
ATOM 2762 C C . TRP A 1 346 ? -9.531 13.016 -9.117 1 96.56 346 TRP A C 1
ATOM 2764 O O . TRP A 1 346 ? -10.32 12.188 -8.656 1 96.56 346 TRP A O 1
ATOM 2774 N N . LYS A 1 347 ? -8.25 12.898 -8.898 1 94.56 347 LYS A N 1
ATOM 2775 C CA . LYS A 1 347 ? -7.711 11.898 -7.988 1 94.56 347 LYS A CA 1
ATOM 2776 C C . LYS A 1 347 ? -8.227 12.109 -6.566 1 94.56 347 LYS A C 1
ATOM 2778 O O . LYS A 1 347 ? -8.289 11.172 -5.777 1 94.56 347 LYS A O 1
ATOM 2783 N N . ASP A 1 348 ? -8.586 13.328 -6.234 1 97.5 348 ASP A N 1
ATOM 2784 C CA . ASP A 1 348 ? -9.023 13.719 -4.898 1 97.5 348 ASP A CA 1
ATOM 2785 C C . ASP A 1 348 ? -10.523 14 -4.871 1 97.5 348 ASP A C 1
ATOM 2787 O O . ASP A 1 348 ? -10.977 14.898 -4.156 1 97.5 348 ASP A O 1
ATOM 2791 N N . GLU A 1 349 ? -11.289 13.273 -5.605 1 97 349 GLU A N 1
ATOM 2792 C CA . GLU A 1 349 ? -12.711 13.523 -5.824 1 97 349 GLU A CA 1
ATOM 2793 C C . GLU A 1 349 ? -13.5 13.406 -4.523 1 97 349 GLU A C 1
ATOM 2795 O O . GLU A 1 349 ? -14.555 14.016 -4.375 1 97 349 GLU A O 1
ATOM 2800 N N . HIS A 1 350 ? -12.977 12.758 -3.502 1 97 350 HIS A N 1
ATOM 2801 C CA . HIS A 1 350 ? -13.734 12.5 -2.283 1 97 350 HIS A CA 1
ATOM 2802 C C . HIS A 1 350 ? -13.383 13.508 -1.191 1 97 350 HIS A C 1
ATOM 2804 O O . HIS A 1 350 ? -13.883 13.414 -0.068 1 97 350 HIS A O 1
ATOM 2810 N N . ALA A 1 351 ? -12.602 14.516 -1.461 1 97.75 351 ALA A N 1
ATOM 2811 C CA . ALA A 1 351 ? -12.266 15.547 -0.487 1 97.75 351 ALA A CA 1
ATOM 2812 C C . ALA A 1 351 ? -13.523 16.266 -0.003 1 97.75 351 ALA A C 1
ATOM 2814 O O . ALA A 1 351 ? -14.438 16.531 -0.788 1 97.75 351 ALA A O 1
ATOM 2815 N N . GLU A 1 352 ? -13.539 16.609 1.275 1 97.94 352 GLU A N 1
ATOM 2816 C CA . GLU A 1 352 ? -14.742 17.188 1.854 1 97.94 352 GLU A CA 1
ATOM 2817 C C . GLU A 1 352 ? -14.461 18.578 2.436 1 97.94 352 GLU A C 1
ATOM 2819 O O . GLU A 1 352 ? -15.391 19.328 2.725 1 97.94 352 GLU A O 1
ATOM 2824 N N . GLY A 1 353 ? -13.25 18.938 2.607 1 98 353 GLY A N 1
ATOM 2825 C CA . GLY A 1 353 ? -12.891 20.234 3.162 1 98 353 GLY A CA 1
ATOM 2826 C C . GLY A 1 353 ? -11.391 20.438 3.268 1 98 353 GLY A C 1
ATOM 2827 O O . GLY A 1 353 ? -10.633 20 2.398 1 98 353 GLY A O 1
ATOM 2828 N N . SER A 1 354 ? -10.992 21.203 4.242 1 98 354 SER A N 1
ATOM 2829 C CA . SER A 1 354 ? -9.586 21.531 4.426 1 98 354 SER A CA 1
ATOM 2830 C C . SER A 1 354 ? -9.234 21.656 5.902 1 98 354 SER A C 1
ATOM 2832 O O . SER A 1 354 ? -10.125 21.734 6.754 1 98 354 SER A O 1
ATOM 2834 N N . ASN A 1 355 ? -7.969 21.594 6.168 1 96.94 355 ASN A N 1
ATOM 2835 C CA . ASN A 1 355 ? -7.512 21.891 7.52 1 96.94 355 ASN A CA 1
ATOM 2836 C C . ASN A 1 355 ? -7.648 23.375 7.836 1 96.94 355 ASN A C 1
ATOM 2838 O O . ASN A 1 355 ? -7.934 24.188 6.945 1 96.94 355 ASN A O 1
ATOM 2842 N N . PRO A 1 356 ? -7.453 23.766 9.047 1 95.81 356 PRO A N 1
ATOM 2843 C CA . PRO A 1 356 ? -7.742 25.141 9.461 1 95.81 356 PRO A CA 1
ATOM 2844 C C . PRO A 1 356 ? -6.898 26.172 8.711 1 95.81 356 PRO A C 1
ATOM 2846 O O . PRO A 1 356 ? -7.391 27.25 8.375 1 95.81 356 PRO A O 1
ATOM 2849 N N . CYS A 1 357 ? -5.73 25.828 8.398 1 93.75 357 CYS A N 1
ATOM 2850 C CA . CYS A 1 357 ? -4.867 26.781 7.695 1 93.75 357 CYS A CA 1
ATOM 2851 C C . CYS A 1 357 ? -5.102 26.719 6.188 1 93.75 357 CYS A C 1
ATOM 2853 O O . CYS A 1 357 ? -4.57 27.531 5.441 1 93.75 357 CYS A O 1
ATOM 2855 N N . VAL A 1 358 ? -5.812 25.797 5.758 1 97.44 358 VAL A N 1
ATOM 2856 C CA . VAL A 1 358 ? -6.273 25.609 4.383 1 97.44 358 VAL A CA 1
ATOM 2857 C C . VAL A 1 358 ? -5.082 25.344 3.471 1 97.44 358 VAL A C 1
ATOM 2859 O O . VAL A 1 358 ? -5.027 25.844 2.346 1 97.44 358 VAL A O 1
ATOM 2862 N N . GLU A 1 359 ? -4.102 24.672 3.961 1 97.19 359 GLU A N 1
ATOM 2863 C CA . GLU A 1 359 ? -2.986 24.312 3.09 1 97.19 359 GLU A CA 1
ATOM 2864 C C . GLU A 1 359 ? -3.127 22.891 2.566 1 97.19 359 GLU A C 1
ATOM 2866 O O . GLU A 1 359 ? -2.426 22.5 1.633 1 97.19 359 GLU A O 1
ATOM 2871 N N . GLN A 1 360 ? -4.039 22.125 3.133 1 97.62 360 GLN A N 1
ATOM 2872 C CA . GLN A 1 360 ? -4.277 20.781 2.615 1 97.62 360 GLN A CA 1
ATOM 2873 C C . GLN A 1 360 ? -5.77 20.5 2.508 1 97.62 360 GLN A C 1
ATOM 2875 O O . GLN A 1 360 ? -6.523 20.719 3.457 1 97.62 360 GLN A O 1
ATOM 2880 N N . THR A 1 361 ? -6.18 20.047 1.322 1 96.62 361 THR A N 1
ATOM 2881 C CA . THR A 1 361 ? -7.508 19.484 1.125 1 96.62 361 THR A CA 1
ATOM 2882 C C . THR A 1 361 ? -7.613 18.109 1.78 1 96.62 361 THR A C 1
ATOM 2884 O O . THR A 1 361 ? -6.715 17.266 1.633 1 96.62 361 THR A O 1
ATOM 2887 N N . LEU A 1 362 ? -8.719 17.859 2.471 1 98.44 362 LEU A N 1
ATOM 2888 C CA . LEU A 1 362 ? -8.781 16.641 3.277 1 98.44 362 LEU A CA 1
ATOM 2889 C C . LEU A 1 362 ? -10.117 15.938 3.098 1 98.44 362 LEU A C 1
ATOM 2891 O O . LEU A 1 362 ? -11.141 16.594 2.871 1 98.44 362 LEU A O 1
ATOM 2895 N N . TRP A 1 363 ? -10.031 14.602 3.174 1 98.44 363 TRP A N 1
ATOM 2896 C CA . TRP A 1 363 ? -11.242 13.789 3.287 1 98.44 363 TRP A CA 1
ATOM 2897 C C . TRP A 1 363 ? -11.805 13.852 4.703 1 98.44 363 TRP A C 1
ATOM 2899 O O . TRP A 1 363 ? -11.227 14.5 5.582 1 98.44 363 TRP A O 1
ATOM 2909 N N . ASP A 1 364 ? -13.016 13.289 4.887 1 98.25 364 ASP A N 1
ATOM 2910 C CA . ASP A 1 364 ? -13.609 13.109 6.207 1 98.25 364 ASP A CA 1
ATOM 2911 C C . ASP A 1 364 ? -12.703 12.297 7.117 1 98.25 364 ASP A C 1
ATOM 2913 O O . ASP A 1 364 ? -12.32 11.172 6.781 1 98.25 364 ASP A O 1
ATOM 2917 N N . LYS A 1 365 ? -12.234 12.867 8.328 1 97.94 365 LYS A N 1
ATOM 2918 C CA . LYS A 1 365 ? -11.406 12.258 9.359 1 97.94 365 LYS A CA 1
ATOM 2919 C C . LYS A 1 365 ? -9.961 12.141 8.898 1 97.94 365 LYS A C 1
ATOM 2921 O O . LYS A 1 365 ? -9.211 11.289 9.398 1 97.94 365 LYS A O 1
ATOM 2926 N N . GLU A 1 366 ? -9.555 12.914 8 1 98.31 366 GLU A N 1
ATOM 2927 C CA . GLU A 1 366 ? -8.164 12.891 7.555 1 98.31 366 GLU A CA 1
ATOM 2928 C C . GLU A 1 366 ? -7.324 13.922 8.297 1 98.31 366 GLU A C 1
ATOM 2930 O O . GLU A 1 366 ? -7.824 15 8.656 1 98.31 366 GLU A O 1
ATOM 2935 N N . LEU A 1 367 ? -6.113 13.617 8.578 1 97.88 367 LEU A N 1
ATOM 2936 C CA . LEU A 1 367 ? -5.16 14.523 9.211 1 97.88 367 LEU A CA 1
ATOM 2937 C C . LEU A 1 367 ? -4.168 15.07 8.188 1 97.88 367 LEU A C 1
ATOM 2939 O O . LEU A 1 367 ? -3.938 14.445 7.148 1 97.88 367 LEU A O 1
ATOM 2943 N N . CYS A 1 368 ? -3.652 16.219 8.445 1 95.75 368 CYS A N 1
ATOM 2944 C CA . CYS A 1 368 ? -2.711 16.844 7.527 1 95.75 368 CYS A CA 1
ATOM 2945 C C . CYS A 1 368 ? -1.275 16.469 7.879 1 95.75 368 CYS A C 1
ATOM 2947 O O . CYS A 1 368 ? -0.817 16.703 8.992 1 95.75 368 CYS A O 1
ATOM 2949 N N . CYS A 1 369 ? -0.553 15.859 6.996 1 97.12 369 CYS A N 1
ATOM 2950 C CA . CYS A 1 369 ? 0.852 15.492 7.129 1 97.12 369 CYS A CA 1
ATOM 2951 C C . CYS A 1 369 ? 1.749 16.516 6.438 1 97.12 369 CYS A C 1
ATOM 2953 O O . CYS A 1 369 ? 1.67 16.688 5.223 1 97.12 369 CYS A O 1
ATOM 2955 N N . LEU A 1 370 ? 2.684 17.172 7.223 1 97.56 370 LEU A N 1
ATOM 2956 C CA . LEU A 1 370 ? 3.441 18.297 6.676 1 97.56 370 LEU A CA 1
ATOM 2957 C C . LEU A 1 370 ? 4.934 18.109 6.926 1 97.56 370 LEU A C 1
ATOM 2959 O O . LEU A 1 370 ? 5.332 17.375 7.832 1 97.56 370 LEU A O 1
ATOM 2963 N N . VAL A 1 371 ? 5.688 18.703 6.117 1 98.38 371 VAL A N 1
ATOM 2964 C CA . VAL A 1 371 ? 7.113 18.938 6.293 1 98.38 371 VAL A CA 1
ATOM 2965 C C . VAL A 1 371 ? 7.496 20.281 5.668 1 98.38 371 VAL A C 1
ATOM 2967 O O . VAL A 1 371 ? 6.816 20.766 4.762 1 98.38 371 VAL A O 1
ATOM 2970 N N . GLU A 1 372 ? 8.523 20.906 6.219 1 97.69 372 GLU A N 1
ATOM 2971 C CA . GLU A 1 372 ? 8.867 22.25 5.785 1 97.69 372 GLU A CA 1
ATOM 2972 C C . GLU A 1 372 ? 10.258 22.297 5.168 1 97.69 372 GLU A C 1
ATOM 2974 O O . GLU A 1 372 ? 11.188 21.656 5.668 1 97.69 372 GLU A O 1
ATOM 2979 N N . THR A 1 373 ? 10.375 23.031 4.059 1 98.75 373 THR A N 1
ATOM 2980 C CA . THR A 1 373 ? 11.664 23.266 3.426 1 98.75 373 THR A CA 1
ATOM 2981 C C . THR A 1 373 ? 11.906 24.766 3.268 1 98.75 373 THR A C 1
ATOM 2983 O O . THR A 1 373 ? 10.961 25.562 3.246 1 98.75 373 THR A O 1
ATOM 2986 N N . TYR A 1 374 ? 13.172 25.141 3.189 1 98.31 374 TYR A N 1
ATOM 2987 C CA . TYR A 1 374 ? 13.562 26.547 3.133 1 98.31 374 TYR A CA 1
ATOM 2988 C C . TYR A 1 374 ? 14.414 26.828 1.899 1 98.31 374 TYR A C 1
ATOM 2990 O O . TYR A 1 374 ? 15.648 26.828 1.976 1 98.31 374 TYR A O 1
ATOM 2998 N N . PRO A 1 375 ? 13.797 27.188 0.81 1 98.12 375 PRO A N 1
ATOM 2999 C CA . PRO A 1 375 ? 14.555 27.391 -0.43 1 98.12 375 PRO A CA 1
ATOM 3000 C C . PRO A 1 375 ? 15.617 28.469 -0.302 1 98.12 375 PRO A C 1
ATOM 3002 O O . PRO A 1 375 ? 16.656 28.406 -0.979 1 98.12 375 PRO A O 1
ATOM 3005 N N . THR A 1 376 ? 15.43 29.422 0.586 1 97.19 376 THR A N 1
ATOM 3006 C CA . THR A 1 376 ? 16.375 30.516 0.769 1 97.19 376 THR A CA 1
ATOM 3007 C C . THR A 1 376 ? 17.703 30 1.3 1 97.19 376 THR A C 1
ATOM 3009 O O . THR A 1 376 ? 18.734 30.641 1.112 1 97.19 376 THR A O 1
ATOM 3012 N N . HIS A 1 377 ? 17.703 28.875 1.938 1 97.81 377 HIS A N 1
ATOM 3013 C CA . HIS A 1 377 ? 18.906 28.328 2.566 1 97.81 377 HIS A CA 1
ATOM 3014 C C . HIS A 1 377 ? 19.703 27.469 1.589 1 97.81 377 HIS A C 1
ATOM 3016 O O . HIS A 1 377 ? 20.531 26.656 2.002 1 97.81 377 HIS A O 1
ATOM 3022 N N . HIS A 1 378 ? 19.438 27.594 0.357 1 98.06 378 HIS A N 1
ATOM 3023 C CA . HIS A 1 378 ? 20.109 26.828 -0.692 1 98.06 378 HIS A CA 1
ATOM 3024 C C . HIS A 1 378 ? 20.656 27.75 -1.78 1 98.06 378 HIS A C 1
ATOM 3026 O O . HIS A 1 378 ? 20.094 28.828 -2.027 1 98.06 378 HIS A O 1
ATOM 3032 N N . ASP A 1 379 ? 21.719 27.297 -2.457 1 96.56 379 ASP A N 1
ATOM 3033 C CA . ASP A 1 379 ? 22.328 28.141 -3.482 1 96.56 379 ASP A CA 1
ATOM 3034 C C . ASP A 1 379 ? 22.109 27.547 -4.875 1 96.56 379 ASP A C 1
ATOM 3036 O O . ASP A 1 379 ? 22.406 28.203 -5.883 1 96.56 379 ASP A O 1
ATOM 3040 N N . SER A 1 380 ? 21.625 26.359 -4.922 1 97.5 380 SER A N 1
ATOM 3041 C CA . SER A 1 380 ? 21.359 25.719 -6.207 1 97.5 380 SER A CA 1
ATOM 3042 C C . SER A 1 380 ? 20.188 24.766 -6.121 1 97.5 380 SER A C 1
ATOM 3044 O O . SER A 1 380 ? 19.812 24.312 -5.035 1 97.5 380 SER A O 1
ATOM 3046 N N . ILE A 1 381 ? 19.625 24.484 -7.285 1 97.69 381 ILE A N 1
ATOM 3047 C CA . ILE A 1 381 ? 18.484 23.578 -7.352 1 97.69 381 ILE A CA 1
ATOM 3048 C C . ILE A 1 381 ? 18.922 22.172 -6.957 1 97.69 381 ILE A C 1
ATOM 3050 O O . ILE A 1 381 ? 18.156 21.422 -6.344 1 97.69 381 ILE A O 1
ATOM 3054 N N . ASP A 1 382 ? 20.125 21.734 -7.293 1 98.12 382 ASP A N 1
ATOM 3055 C CA . ASP A 1 382 ? 20.625 20.406 -6.945 1 98.12 382 ASP A CA 1
ATOM 3056 C C . ASP A 1 382 ? 20.703 20.234 -5.43 1 98.12 382 ASP A C 1
ATOM 3058 O O . ASP A 1 382 ? 20.328 19.188 -4.898 1 98.12 382 ASP A O 1
ATOM 3062 N N . ASP A 1 383 ? 21.219 21.266 -4.824 1 98.25 383 ASP A N 1
ATOM 3063 C CA . ASP A 1 383 ? 21.266 21.25 -3.367 1 98.25 383 ASP A CA 1
ATOM 3064 C C . ASP A 1 383 ? 19.859 21.219 -2.768 1 98.25 383 ASP A C 1
ATOM 3066 O O . ASP A 1 383 ? 19.625 20.5 -1.792 1 98.25 383 ASP A O 1
ATOM 3070 N N . TYR A 1 384 ? 18.984 21.969 -3.336 1 98.62 384 TYR A N 1
ATOM 3071 C CA . TYR A 1 384 ? 17.609 22 -2.852 1 98.62 384 TYR A CA 1
ATOM 3072 C C . TYR A 1 384 ? 16.922 20.641 -3.051 1 98.62 384 TYR A C 1
ATOM 3074 O O . TYR A 1 384 ? 16.172 20.188 -2.189 1 98.62 384 TYR A O 1
ATOM 3082 N N . LYS A 1 385 ? 17.203 20 -4.152 1 98.62 385 LYS A N 1
ATOM 3083 C CA . LYS A 1 385 ? 16.656 18.688 -4.43 1 98.62 385 LYS A CA 1
ATOM 3084 C C . LYS A 1 385 ? 17.094 17.656 -3.381 1 98.62 385 LYS A C 1
ATOM 3086 O O . LYS A 1 385 ? 16.312 16.797 -2.988 1 98.62 385 LYS A O 1
ATOM 3091 N N . GLU A 1 386 ? 18.281 17.719 -2.936 1 98.5 386 GLU A N 1
ATOM 3092 C CA . GLU A 1 386 ? 18.734 16.844 -1.864 1 98.5 386 GLU A CA 1
ATOM 3093 C C . GLU A 1 386 ? 17.922 17.047 -0.594 1 98.5 386 GLU A C 1
ATOM 3095 O O . GLU A 1 386 ? 17.609 16.094 0.115 1 98.5 386 GLU A O 1
ATOM 3100 N N . THR A 1 387 ? 17.625 18.312 -0.357 1 98.88 387 THR A N 1
ATOM 3101 C CA . THR A 1 387 ? 16.781 18.625 0.799 1 98.88 387 THR A CA 1
ATOM 3102 C C . THR A 1 387 ? 15.367 18.109 0.59 1 98.88 387 THR A C 1
ATOM 3104 O O . THR A 1 387 ? 14.742 17.594 1.518 1 98.88 387 THR A O 1
ATOM 3107 N N . LEU A 1 388 ? 14.883 18.312 -0.629 1 98.88 388 LEU A N 1
ATOM 3108 C CA . LEU A 1 388 ? 13.547 17.812 -0.934 1 98.88 388 LEU A CA 1
ATOM 3109 C C . LEU A 1 388 ? 13.461 16.312 -0.715 1 98.88 388 LEU A C 1
ATOM 3111 O O . LEU A 1 388 ? 12.43 15.797 -0.258 1 98.88 388 LEU A O 1
ATOM 3115 N N . ARG A 1 389 ? 14.5 15.586 -1.039 1 98.75 389 ARG A N 1
ATOM 3116 C CA . ARG A 1 389 ? 14.523 14.141 -0.833 1 98.75 389 ARG A CA 1
ATOM 3117 C C . ARG A 1 389 ? 14.367 13.797 0.644 1 98.75 389 ARG A C 1
ATOM 3119 O O . ARG A 1 389 ? 13.578 12.914 1.001 1 98.75 389 ARG A O 1
ATOM 3126 N N . VAL A 1 390 ? 15.055 14.492 1.479 1 98.75 390 VAL A N 1
ATOM 3127 C CA . VAL A 1 390 ? 15.016 14.258 2.918 1 98.75 390 VAL A CA 1
ATOM 3128 C C . VAL A 1 390 ? 13.633 14.625 3.459 1 98.75 390 VAL A C 1
ATOM 3130 O O . VAL A 1 390 ? 13.023 13.859 4.199 1 98.75 390 VAL A O 1
ATOM 3133 N N . ALA A 1 391 ? 13.211 15.805 3.088 1 98.81 391 ALA A N 1
ATOM 3134 C CA . ALA A 1 391 ? 11.922 16.312 3.57 1 98.81 391 ALA A CA 1
ATOM 3135 C C . ALA A 1 391 ? 10.781 15.383 3.156 1 98.81 391 ALA A C 1
ATOM 3137 O O . ALA A 1 391 ? 9.93 15.031 3.975 1 98.81 391 ALA A O 1
ATOM 3138 N N . TYR A 1 392 ? 10.82 15.016 1.934 1 98.69 392 TYR A N 1
ATOM 3139 C CA . TYR A 1 392 ? 9.828 14.07 1.429 1 98.69 392 TYR A CA 1
ATOM 3140 C C . TYR A 1 392 ? 9.836 12.781 2.248 1 98.69 392 TYR A C 1
ATOM 3142 O O . TYR A 1 392 ? 8.781 12.273 2.621 1 98.69 392 TYR A O 1
ATOM 3150 N N . GLN A 1 393 ? 10.992 12.211 2.436 1 98.5 393 GLN A N 1
ATOM 3151 C CA . GLN A 1 393 ? 11.086 10.945 3.15 1 98.5 393 GLN A CA 1
ATOM 3152 C C . GLN A 1 393 ? 10.531 11.07 4.57 1 98.5 393 GLN A C 1
ATOM 3154 O O . GLN A 1 393 ? 9.945 10.125 5.098 1 98.5 393 GLN A O 1
ATOM 3159 N N . TYR A 1 394 ? 10.812 12.188 5.227 1 98.69 394 TYR A N 1
ATOM 3160 C CA . TYR A 1 394 ? 10.234 12.398 6.547 1 98.69 394 TYR A CA 1
ATOM 3161 C C . TYR A 1 394 ? 8.711 12.32 6.496 1 98.69 394 TYR A C 1
ATOM 3163 O O . TYR A 1 394 ? 8.094 11.586 7.27 1 98.69 394 TYR A O 1
ATOM 3171 N N . ALA A 1 395 ? 8.148 13.117 5.59 1 98.62 395 ALA A N 1
ATOM 3172 C CA . ALA A 1 395 ? 6.695 13.172 5.5 1 98.62 395 ALA A CA 1
ATOM 3173 C C . ALA A 1 395 ? 6.113 11.797 5.168 1 98.62 395 ALA A C 1
ATOM 3175 O O . ALA A 1 395 ? 5.113 11.383 5.758 1 98.62 395 ALA A O 1
ATOM 3176 N N . LYS A 1 396 ? 6.727 11.125 4.238 1 98.56 396 LYS A N 1
ATOM 3177 C CA . LYS A 1 396 ? 6.258 9.797 3.873 1 98.56 396 LYS A CA 1
ATOM 3178 C C . LYS A 1 396 ? 6.332 8.844 5.062 1 98.56 396 LYS A C 1
ATOM 3180 O O . LYS A 1 396 ? 5.457 7.992 5.238 1 98.56 396 LYS A O 1
ATOM 3185 N N . THR A 1 397 ? 7.387 8.945 5.867 1 98.56 397 THR A N 1
ATOM 3186 C CA . THR A 1 397 ? 7.551 8.117 7.059 1 98.56 397 THR A CA 1
ATOM 3187 C C . THR A 1 397 ? 6.391 8.328 8.031 1 98.56 397 THR A C 1
ATOM 3189 O O . THR A 1 397 ? 5.883 7.367 8.609 1 98.56 397 THR A O 1
ATOM 3192 N N . VAL A 1 398 ? 5.992 9.531 8.148 1 98.44 398 VAL A N 1
ATOM 3193 C CA . VAL A 1 398 ? 4.891 9.836 9.055 1 98.44 398 VAL A CA 1
ATOM 3194 C C . VAL A 1 398 ? 3.633 9.094 8.609 1 98.44 398 VAL A C 1
ATOM 3196 O O . VAL A 1 398 ? 2.859 8.617 9.438 1 98.44 398 VAL A O 1
ATOM 3199 N N . THR A 1 399 ? 3.418 8.914 7.332 1 98 399 THR A N 1
ATOM 3200 C CA . THR A 1 399 ? 2.219 8.273 6.809 1 98 399 THR A CA 1
ATOM 3201 C C . THR A 1 399 ? 2.25 6.77 7.082 1 98 399 THR A C 1
ATOM 3203 O O . THR A 1 399 ? 1.257 6.074 6.859 1 98 399 THR A O 1
ATOM 3206 N N . LEU A 1 400 ? 3.402 6.254 7.551 1 97.88 400 LEU A N 1
ATOM 3207 C CA . LEU A 1 400 ? 3.5 4.832 7.848 1 97.88 400 LEU A CA 1
ATOM 3208 C C . LEU A 1 400 ? 2.861 4.512 9.195 1 97.88 400 LEU A C 1
ATOM 3210 O O . LEU A 1 400 ? 2.613 3.346 9.508 1 97.88 400 LEU A O 1
ATOM 3214 N N . ILE A 1 401 ? 2.596 5.543 9.984 1 97.38 401 ILE A N 1
ATOM 3215 C CA . ILE A 1 401 ? 2.193 5.336 11.375 1 97.38 401 ILE A CA 1
ATOM 3216 C C . ILE A 1 401 ? 0.676 5.461 11.492 1 97.38 401 ILE A C 1
ATOM 3218 O O . ILE A 1 401 ? 0.096 6.477 11.102 1 97.38 401 ILE A O 1
ATOM 3222 N N . GLN A 1 402 ? 0.047 4.504 12.016 1 95.56 402 GLN A N 1
ATOM 3223 C CA . GLN A 1 402 ? -1.396 4.543 12.227 1 95.56 402 GLN A CA 1
ATOM 3224 C C . GLN A 1 402 ? -1.748 5.402 13.445 1 95.56 402 GLN A C 1
ATOM 3226 O O . GLN A 1 402 ? -0.884 5.699 14.266 1 95.56 402 GLN A O 1
ATOM 3231 N N . THR A 1 403 ? -2.934 5.828 13.492 1 95.81 403 THR A N 1
ATOM 3232 C CA . THR A 1 403 ? -3.453 6.531 14.664 1 95.81 403 THR A CA 1
ATOM 3233 C C . THR A 1 403 ? -4.285 5.594 15.531 1 95.81 403 THR A C 1
ATOM 3235 O O . THR A 1 403 ? -4.348 4.391 15.273 1 95.81 403 THR A O 1
ATOM 3238 N N . HIS A 1 404 ? -4.867 6.133 16.594 1 92.5 404 HIS A N 1
ATOM 3239 C CA . HIS A 1 404 ? -5.719 5.367 17.5 1 92.5 404 HIS A CA 1
ATOM 3240 C C . HIS A 1 404 ? -7.121 5.203 16.922 1 92.5 404 HIS A C 1
ATOM 3242 O O . HIS A 1 404 ? -7.918 4.414 17.438 1 92.5 404 HIS A O 1
ATOM 3248 N N . ASP A 1 405 ? -7.445 5.875 15.852 1 95 405 ASP A N 1
ATOM 3249 C CA . ASP A 1 405 ? -8.797 5.879 15.305 1 95 405 ASP A CA 1
ATOM 3250 C C . ASP A 1 405 ? -8.859 5.133 13.969 1 95 405 ASP A C 1
ATOM 3252 O O . ASP A 1 405 ? -8.32 5.602 12.969 1 95 405 ASP A O 1
ATOM 3256 N N . PRO A 1 406 ? -9.641 4.008 13.914 1 95.56 406 PRO A N 1
ATOM 3257 C CA . PRO A 1 406 ? -9.695 3.207 12.688 1 95.56 406 PRO A CA 1
ATOM 3258 C C . PRO A 1 406 ? -10.25 3.982 11.492 1 95.56 406 PRO A C 1
ATOM 3260 O O . PRO A 1 406 ? -9.812 3.773 10.359 1 95.56 406 PRO A O 1
ATOM 3263 N N . GLY A 1 407 ? -11.258 4.812 11.75 1 96.31 407 GLY A N 1
ATOM 3264 C CA . GLY A 1 407 ? -11.797 5.625 10.672 1 96.31 407 GLY A CA 1
ATOM 3265 C C . GLY A 1 407 ? -10.766 6.555 10.055 1 96.31 407 GLY A C 1
ATOM 3266 O O . GLY A 1 407 ? -10.727 6.73 8.836 1 96.31 407 GLY A O 1
ATOM 3267 N N . THR A 1 408 ? -9.961 7.207 10.891 1 97.75 408 THR A N 1
ATOM 3268 C CA . THR A 1 408 ? -8.875 8.062 10.438 1 97.75 408 THR A CA 1
ATOM 3269 C C . THR A 1 408 ? -7.824 7.254 9.688 1 97.75 408 THR A C 1
ATOM 3271 O O . THR A 1 408 ? -7.336 7.676 8.633 1 97.75 408 THR A O 1
ATOM 3274 N N . ASN A 1 409 ? -7.488 6.062 10.188 1 97.94 409 ASN A N 1
ATOM 3275 C CA . ASN A 1 409 ? -6.5 5.203 9.539 1 97.94 409 ASN A CA 1
ATOM 3276 C C . ASN A 1 409 ? -6.938 4.805 8.133 1 97.94 409 ASN A C 1
ATOM 3278 O O . ASN A 1 409 ? -6.113 4.75 7.219 1 97.94 409 ASN A O 1
ATOM 3282 N N . ALA A 1 410 ? -8.266 4.516 7.992 1 97.44 410 ALA A N 1
ATOM 3283 C CA . ALA A 1 410 ? -8.797 4.094 6.699 1 97.44 410 ALA A CA 1
ATOM 3284 C C . ALA A 1 410 ? -8.508 5.137 5.621 1 97.44 410 ALA A C 1
ATOM 3286 O O . ALA A 1 410 ? -8.297 4.789 4.457 1 97.44 410 ALA A O 1
ATOM 3287 N N . VAL A 1 411 ? -8.445 6.375 5.988 1 97.94 411 VAL A N 1
ATOM 3288 C CA . VAL A 1 411 ? -8.227 7.449 5.027 1 97.94 411 VAL A CA 1
ATOM 3289 C C . VAL A 1 411 ? -6.73 7.742 4.918 1 97.94 411 VAL A C 1
ATOM 3291 O O . VAL A 1 411 ? -6.195 7.859 3.812 1 97.94 411 VAL A O 1
ATOM 3294 N N . MET A 1 412 ? -6.051 7.824 6.035 1 97.81 412 MET A N 1
ATOM 3295 C CA . MET A 1 412 ? -4.645 8.219 6.07 1 97.81 412 MET A CA 1
ATOM 3296 C C . MET A 1 412 ? -3.773 7.191 5.352 1 97.81 412 MET A C 1
ATOM 3298 O O . MET A 1 412 ? -2.875 7.555 4.59 1 97.81 412 MET A O 1
ATOM 3302 N N . LEU A 1 413 ? -4.012 5.898 5.574 1 97.69 413 LEU A N 1
ATOM 3303 C CA . LEU A 1 413 ? -3.17 4.84 5.027 1 97.69 413 LEU A CA 1
ATOM 3304 C C . LEU A 1 413 ? -3.471 4.617 3.549 1 97.69 413 LEU A C 1
ATOM 3306 O O . LEU A 1 413 ? -2.627 4.102 2.811 1 97.69 413 LEU A O 1
ATOM 3310 N N . ARG A 1 414 ? -4.641 4.965 3.166 1 96.75 414 ARG A N 1
ATOM 3311 C CA . ARG A 1 414 ? -5.016 4.883 1.759 1 96.75 414 ARG A CA 1
ATOM 3312 C C . ARG A 1 414 ? -4.418 6.035 0.962 1 96.75 414 ARG A C 1
ATOM 3314 O O . ARG A 1 414 ? -3.818 5.824 -0.093 1 96.75 414 ARG A O 1
ATOM 3321 N N . ASN A 1 415 ? -4.602 7.262 1.464 1 97.94 415 ASN A N 1
ATOM 3322 C CA . ASN A 1 415 ? -4.266 8.477 0.722 1 97.94 415 ASN A CA 1
ATOM 3323 C C . ASN A 1 415 ? -2.768 8.766 0.782 1 97.94 415 ASN A C 1
ATOM 3325 O O . ASN A 1 415 ? -2.199 9.312 -0.167 1 97.94 415 ASN A O 1
ATOM 3329 N N . ARG A 1 416 ? -2.197 8.5 1.946 1 98.06 416 ARG A N 1
ATOM 3330 C CA . ARG A 1 416 ? -0.794 8.828 2.184 1 98.06 416 ARG A CA 1
ATOM 3331 C C . ARG A 1 416 ? -0.486 10.266 1.777 1 98.06 416 ARG A C 1
ATOM 3333 O O . ARG A 1 416 ? 0.541 10.531 1.15 1 98.06 416 ARG A O 1
ATOM 3340 N N . ARG A 1 417 ? -1.399 11.18 2.066 1 98.19 417 ARG A N 1
ATOM 3341 C CA . ARG A 1 417 ? -1.24 12.586 1.697 1 98.19 417 ARG A CA 1
ATOM 3342 C C . ARG A 1 417 ? -0.066 13.219 2.439 1 98.19 417 ARG A C 1
ATOM 3344 O O . ARG A 1 417 ? 0.106 13 3.641 1 98.19 417 ARG A O 1
ATOM 3351 N N . ILE A 1 418 ? 0.741 13.906 1.729 1 97.94 418 ILE A N 1
ATOM 3352 C CA . ILE A 1 418 ? 1.796 14.688 2.371 1 97.94 418 ILE A CA 1
ATOM 3353 C C . ILE A 1 418 ? 1.793 16.109 1.825 1 97.94 418 ILE A C 1
ATOM 3355 O O . ILE A 1 418 ? 1.202 16.375 0.777 1 97.94 418 ILE A O 1
ATOM 3359 N N . GLY A 1 419 ? 2.291 17.031 2.549 1 98.19 419 GLY A N 1
ATOM 3360 C CA . GLY A 1 419 ? 2.482 18.406 2.133 1 98.19 419 GLY A CA 1
ATOM 3361 C C . GLY A 1 419 ? 3.898 18.906 2.35 1 98.19 419 GLY A C 1
ATOM 3362 O O . GLY A 1 419 ? 4.215 19.438 3.412 1 98.19 419 GLY A O 1
ATOM 3363 N N . CYS A 1 420 ? 4.695 18.703 1.348 1 98.56 420 CYS A N 1
ATOM 3364 C CA . CYS A 1 420 ? 6.016 19.328 1.366 1 98.56 420 CYS A CA 1
ATOM 3365 C C . CYS A 1 420 ? 5.906 20.828 1.154 1 98.56 420 CYS A C 1
ATOM 3367 O O . CYS A 1 420 ? 5.73 21.297 0.026 1 98.56 420 CYS A O 1
ATOM 3369 N N . SER A 1 421 ? 6.113 21.516 2.199 1 98.44 421 SER A N 1
ATOM 3370 C CA . SER A 1 421 ? 5.863 22.953 2.184 1 98.44 421 SER A CA 1
ATOM 3371 C C . SER A 1 421 ? 7.148 23.75 1.945 1 98.44 421 SER A C 1
ATOM 3373 O O . SER A 1 421 ? 8.234 23.281 2.305 1 98.44 421 SER A O 1
ATOM 3375 N N . MET A 1 422 ? 6.973 24.906 1.312 1 98.31 422 MET A N 1
ATOM 3376 C CA . MET A 1 422 ? 8.031 25.906 1.213 1 98.31 422 MET A CA 1
ATOM 3377 C C . MET A 1 422 ? 7.742 27.094 2.135 1 98.31 422 MET A C 1
ATOM 3379 O O . MET A 1 422 ? 6.602 27.547 2.225 1 98.31 422 MET A O 1
ATOM 3383 N N . THR A 1 423 ? 8.734 27.438 2.785 1 97.44 423 THR A N 1
ATOM 3384 C CA . THR A 1 423 ? 8.656 28.609 3.664 1 97.44 423 THR A CA 1
ATOM 3385 C C . THR A 1 423 ? 9.75 29.609 3.332 1 97.44 423 THR A C 1
ATOM 3387 O O . THR A 1 423 ? 10.836 29.234 2.887 1 97.44 423 THR A O 1
ATOM 3390 N N . GLY A 1 424 ? 9.469 30.891 3.48 1 97.12 424 GLY A N 1
ATOM 3391 C CA . GLY A 1 424 ? 10.414 31.938 3.1 1 97.12 424 GLY A CA 1
ATOM 3392 C C . GLY A 1 424 ? 10.406 32.219 1.613 1 97.12 424 GLY A C 1
ATOM 3393 O O . GLY A 1 424 ? 11.453 32.5 1.02 1 97.12 424 GLY A O 1
ATOM 33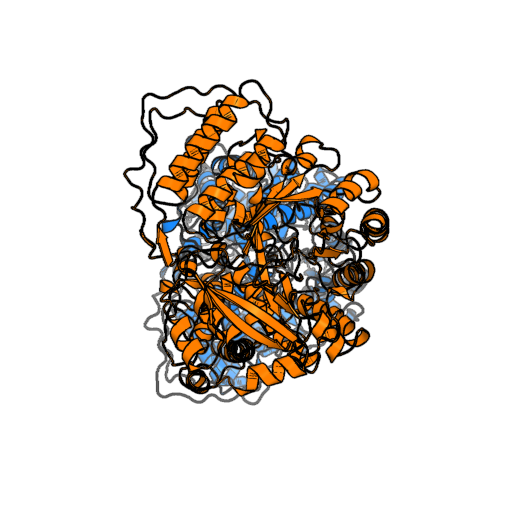94 N N . ILE A 1 425 ? 9.266 32.156 1.003 1 97.88 425 ILE A N 1
ATOM 3395 C CA . ILE A 1 425 ? 9.133 32.25 -0.448 1 97.88 425 ILE A CA 1
ATOM 3396 C C . ILE A 1 425 ? 9.516 33.656 -0.929 1 97.88 425 ILE A C 1
ATOM 3398 O O . ILE A 1 425 ? 10.242 33.781 -1.913 1 97.88 425 ILE A O 1
ATOM 3402 N N . VAL A 1 426 ? 9.047 34.656 -0.241 1 97.12 426 VAL A N 1
ATOM 3403 C CA . VAL A 1 426 ? 9.375 36.031 -0.612 1 97.12 426 VAL A CA 1
ATOM 3404 C C . VAL A 1 426 ? 10.883 36.25 -0.549 1 97.12 426 VAL A C 1
ATOM 3406 O O . VAL A 1 426 ? 11.477 36.812 -1.455 1 97.12 426 VAL A O 1
ATOM 3409 N N . GLN A 1 427 ? 11.477 35.688 0.483 1 97.12 427 GLN A N 1
ATOM 3410 C CA . GLN A 1 427 ? 12.922 35.781 0.618 1 97.12 427 GLN A CA 1
ATOM 3411 C C . GLN A 1 427 ? 13.617 35.031 -0.524 1 97.12 427 GLN A C 1
ATOM 3413 O O . GLN A 1 427 ? 14.633 35.5 -1.05 1 97.12 427 GLN A O 1
ATOM 3418 N N . ALA A 1 428 ? 13.102 33.938 -0.866 1 97.94 428 ALA A N 1
ATOM 3419 C CA . ALA A 1 428 ? 13.695 33.125 -1.927 1 97.94 428 ALA A CA 1
ATOM 3420 C C . ALA A 1 428 ? 13.625 33.844 -3.271 1 97.94 428 ALA A C 1
ATOM 3422 O O . ALA A 1 428 ? 14.586 33.812 -4.047 1 97.94 428 ALA A O 1
ATOM 3423 N N . ILE A 1 429 ? 12.516 34.438 -3.535 1 97.5 429 ILE A N 1
ATOM 3424 C CA . ILE A 1 429 ? 12.352 35.188 -4.77 1 97.5 429 ILE A CA 1
ATOM 3425 C C . ILE A 1 429 ? 13.344 36.344 -4.809 1 97.5 429 ILE A C 1
ATOM 3427 O O . ILE A 1 429 ? 13.961 36.625 -5.844 1 97.5 429 ILE A O 1
ATOM 3431 N N . ASN A 1 430 ? 13.477 37.031 -3.689 1 96.69 430 ASN A N 1
ATOM 3432 C CA . ASN A 1 430 ? 14.414 38.156 -3.619 1 96.69 430 ASN A CA 1
ATOM 3433 C C . ASN A 1 430 ? 15.859 37.688 -3.789 1 96.69 430 ASN A C 1
ATOM 3435 O O . ASN A 1 430 ? 16.672 38.406 -4.367 1 96.69 430 ASN A O 1
ATOM 3439 N N . LYS A 1 431 ? 16.141 36.562 -3.289 1 96.44 431 LYS A N 1
ATOM 3440 C CA . LYS A 1 431 ? 17.5 36.031 -3.338 1 96.44 431 LYS A CA 1
ATOM 3441 C C . LYS A 1 431 ? 17.828 35.469 -4.715 1 96.44 431 LYS A C 1
ATOM 3443 O O . LYS A 1 431 ? 18.906 35.688 -5.254 1 96.44 431 LYS A O 1
ATOM 3448 N N . HIS A 1 432 ? 16.906 34.719 -5.34 1 96.69 432 HIS A N 1
ATOM 3449 C CA . HIS A 1 432 ? 17.203 33.938 -6.527 1 96.69 432 HIS A CA 1
ATOM 3450 C C . HIS A 1 432 ? 16.578 34.531 -7.773 1 96.69 432 HIS A C 1
ATOM 3452 O O . HIS A 1 432 ? 16.984 34.219 -8.898 1 96.69 432 HIS A O 1
ATOM 3458 N N . GLY A 1 433 ? 15.586 35.375 -7.605 1 96.25 433 GLY A N 1
ATOM 3459 C CA . GLY A 1 433 ? 14.812 35.875 -8.719 1 96.25 433 GLY A CA 1
ATOM 3460 C C . GLY A 1 433 ? 13.531 35.094 -8.969 1 96.25 433 GLY A C 1
ATOM 3461 O O . GLY A 1 433 ? 13.469 33.906 -8.703 1 96.25 433 GLY A O 1
ATOM 3462 N N . TYR A 1 434 ? 12.562 35.781 -9.523 1 95.25 434 TYR A N 1
ATOM 3463 C CA . TYR A 1 434 ? 11.234 35.25 -9.766 1 95.25 434 TYR A CA 1
ATOM 3464 C C . TYR A 1 434 ? 11.305 34.031 -10.68 1 95.25 434 TYR A C 1
ATOM 3466 O O . TYR A 1 434 ? 10.742 32.969 -10.367 1 95.25 434 TYR A O 1
ATOM 3474 N N . ARG A 1 435 ? 11.953 34.125 -11.812 1 96.5 435 ARG A N 1
ATOM 3475 C CA . ARG A 1 435 ? 12.031 33.031 -12.805 1 96.5 435 ARG A CA 1
ATOM 3476 C C . ARG A 1 435 ? 12.703 31.812 -12.227 1 96.5 435 ARG A C 1
ATOM 3478 O O . ARG A 1 435 ? 12.203 30.688 -12.383 1 96.5 435 ARG A O 1
ATOM 3485 N N . GLU A 1 436 ? 13.805 32 -11.555 1 97.44 436 GLU A N 1
ATOM 3486 C CA . GLU A 1 436 ? 14.547 30.875 -10.992 1 97.44 436 GLU A CA 1
ATOM 3487 C C . GLU A 1 436 ? 13.758 30.188 -9.891 1 97.44 436 GLU A C 1
ATOM 3489 O O . GLU A 1 436 ? 13.75 28.953 -9.805 1 97.44 436 GLU A O 1
ATOM 3494 N N . PHE A 1 437 ? 13.133 30.938 -9.102 1 97.88 437 PHE A N 1
ATOM 3495 C CA . PHE A 1 437 ? 12.344 30.344 -8.023 1 97.88 437 PHE A CA 1
ATOM 3496 C C . PHE A 1 437 ? 11.25 29.438 -8.578 1 97.88 437 PHE A C 1
ATOM 3498 O O . PHE A 1 437 ? 11.055 28.328 -8.094 1 97.88 437 PHE A O 1
ATOM 3505 N N . PHE A 1 438 ? 10.547 29.891 -9.578 1 98.19 438 PHE A N 1
ATOM 3506 C CA . PHE A 1 438 ? 9.445 29.094 -10.094 1 98.19 438 PHE A CA 1
ATOM 3507 C C . PHE A 1 438 ? 9.953 27.906 -10.906 1 98.19 438 PHE A C 1
ATOM 3509 O O . PHE A 1 438 ? 9.297 26.875 -10.992 1 98.19 438 PHE A O 1
ATOM 3516 N N . ASN A 1 439 ? 11.156 28.031 -11.469 1 98 439 ASN A N 1
ATOM 3517 C CA . ASN A 1 439 ? 11.82 26.859 -12.016 1 98 439 ASN A CA 1
ATOM 3518 C C . ASN A 1 439 ? 12.094 25.812 -10.93 1 98 439 ASN A C 1
ATOM 3520 O O . ASN A 1 439 ? 11.914 24.609 -11.156 1 98 439 ASN A O 1
ATOM 3524 N N . TRP A 1 440 ? 12.562 26.344 -9.734 1 98.56 440 TRP A N 1
ATOM 3525 C CA . TRP A 1 440 ? 12.766 25.453 -8.602 1 98.56 440 TRP A CA 1
ATOM 3526 C C . TRP A 1 440 ? 11.469 24.75 -8.211 1 98.56 440 TRP A C 1
ATOM 3528 O O . TRP A 1 440 ? 11.469 23.562 -7.883 1 98.56 440 TRP A O 1
ATOM 3538 N N . CYS A 1 441 ? 10.359 25.469 -8.258 1 98.62 441 CYS A N 1
ATOM 3539 C CA . CYS A 1 441 ? 9.062 24.906 -7.914 1 98.62 441 CYS A CA 1
ATOM 3540 C C . CYS A 1 441 ? 8.695 23.766 -8.859 1 98.62 441 CYS A C 1
ATOM 3542 O O . CYS A 1 441 ? 8.383 22.656 -8.422 1 98.62 441 CYS A O 1
ATOM 3544 N N . ASP A 1 442 ? 8.812 24.031 -10.102 1 98.38 442 ASP A N 1
ATOM 3545 C CA . ASP A 1 442 ? 8.383 23.078 -11.117 1 98.38 442 ASP A CA 1
ATOM 3546 C C . ASP A 1 442 ? 9.281 21.828 -11.125 1 98.38 442 ASP A C 1
ATOM 3548 O O . ASP A 1 442 ? 8.781 20.703 -11.102 1 98.38 442 ASP A O 1
ATOM 3552 N N . GLU A 1 443 ? 10.578 22.031 -11.125 1 98.31 443 GLU A N 1
ATOM 3553 C CA . GLU A 1 443 ? 11.523 20.922 -11.117 1 98.31 443 GLU A CA 1
ATOM 3554 C C . GLU A 1 443 ? 11.445 20.141 -9.805 1 98.31 443 GLU A C 1
ATOM 3556 O O . GLU A 1 443 ? 11.555 18.922 -9.789 1 98.31 443 GLU A O 1
ATOM 3561 N N . GLY A 1 444 ? 11.328 20.891 -8.758 1 98.75 444 GLY A N 1
ATOM 3562 C CA . GLY A 1 444 ? 11.195 20.266 -7.457 1 98.75 444 GLY A CA 1
ATOM 3563 C C . GLY A 1 444 ? 9.969 19.375 -7.34 1 98.75 444 GLY A C 1
ATOM 3564 O O . GLY A 1 444 ? 10.031 18.281 -6.789 1 98.75 444 GLY A O 1
ATOM 3565 N N . TYR A 1 445 ? 8.859 19.891 -7.895 1 98.75 445 TYR A N 1
ATOM 3566 C CA . TYR A 1 445 ? 7.625 19.109 -7.867 1 98.75 445 TYR A CA 1
ATOM 3567 C C . TYR A 1 445 ? 7.785 17.812 -8.641 1 98.75 445 TYR A C 1
ATOM 3569 O O . TYR A 1 445 ? 7.395 16.734 -8.156 1 98.75 445 TYR A O 1
ATOM 3577 N N . GLN A 1 446 ? 8.359 17.875 -9.781 1 98.5 446 GLN A N 1
ATOM 3578 C CA . GLN A 1 446 ? 8.586 16.672 -10.586 1 98.5 446 GLN A CA 1
ATOM 3579 C C . GLN A 1 446 ? 9.508 15.695 -9.859 1 98.5 446 GLN A C 1
ATOM 3581 O O . GLN A 1 446 ? 9.289 14.477 -9.922 1 98.5 446 GLN A O 1
ATOM 3586 N N . TYR A 1 447 ? 10.523 16.188 -9.227 1 98.75 447 TYR A N 1
ATOM 3587 C CA . TYR A 1 447 ? 11.445 15.344 -8.477 1 98.75 447 TYR A CA 1
ATOM 3588 C C . TYR A 1 447 ? 10.727 14.641 -7.332 1 98.75 447 TYR A C 1
ATOM 3590 O O . TYR A 1 447 ? 10.977 13.461 -7.07 1 98.75 447 TYR A O 1
ATOM 3598 N N . ILE A 1 448 ? 9.852 15.336 -6.676 1 98.81 448 ILE A N 1
ATOM 3599 C CA . ILE A 1 448 ? 9.094 14.742 -5.578 1 98.81 448 ILE A CA 1
ATOM 3600 C C . ILE A 1 448 ? 8.195 13.633 -6.113 1 98.81 448 ILE A C 1
ATOM 3602 O O . ILE A 1 448 ? 8.031 12.594 -5.465 1 98.81 448 ILE A O 1
ATOM 3606 N N . GLN A 1 449 ? 7.566 13.852 -7.297 1 98.56 449 GLN A N 1
ATOM 3607 C CA . GLN A 1 449 ? 6.766 12.797 -7.902 1 98.56 449 GLN A CA 1
ATOM 3608 C C . GLN A 1 449 ? 7.609 11.555 -8.172 1 98.56 449 GLN A C 1
ATOM 3610 O O . GLN A 1 449 ? 7.156 10.43 -7.969 1 98.56 449 GLN A O 1
ATOM 3615 N N . TYR A 1 450 ? 8.781 11.773 -8.68 1 98.44 450 TYR A N 1
ATOM 3616 C CA . TYR A 1 450 ? 9.719 10.68 -8.891 1 98.44 450 TYR A CA 1
ATOM 3617 C C . TYR A 1 450 ? 10.023 9.961 -7.586 1 98.44 450 TYR A C 1
ATOM 3619 O O . TYR A 1 450 ? 10.008 8.727 -7.527 1 98.44 450 TYR A O 1
ATOM 3627 N N . LEU A 1 451 ? 10.305 10.727 -6.508 1 98.62 451 LEU A N 1
ATOM 3628 C CA . LEU A 1 451 ? 10.609 10.148 -5.203 1 98.62 451 LEU A CA 1
ATOM 3629 C C . LEU A 1 451 ? 9.422 9.359 -4.664 1 98.62 451 LEU A C 1
ATOM 3631 O O . LEU A 1 451 ? 9.594 8.289 -4.074 1 98.62 451 LEU A O 1
ATOM 3635 N N . ASP A 1 452 ? 8.234 9.898 -4.836 1 98.62 452 ASP A N 1
ATOM 3636 C CA . ASP A 1 452 ? 7.047 9.242 -4.305 1 98.62 452 ASP A CA 1
ATOM 3637 C C . ASP A 1 452 ? 6.832 7.879 -4.961 1 98.62 452 ASP A C 1
ATOM 3639 O O . ASP A 1 452 ? 6.453 6.914 -4.293 1 98.62 452 ASP A O 1
ATOM 3643 N N . LYS A 1 453 ? 7.031 7.848 -6.227 1 97.38 453 LYS A N 1
ATOM 3644 C CA . LYS A 1 453 ? 6.957 6.559 -6.906 1 97.38 453 LYS A CA 1
ATOM 3645 C C . LYS A 1 453 ? 8 5.59 -6.363 1 97.38 453 LYS A C 1
ATOM 3647 O O . LYS A 1 453 ? 7.68 4.457 -6 1 97.38 453 LYS A O 1
ATOM 3652 N N . LYS A 1 454 ? 9.195 6.027 -6.289 1 97.31 454 LYS A N 1
ATOM 3653 C CA . LYS A 1 454 ? 10.328 5.199 -5.891 1 97.31 454 LYS A CA 1
ATOM 3654 C C . LYS A 1 454 ? 10.148 4.668 -4.473 1 97.31 454 LYS A C 1
ATOM 3656 O O . LYS A 1 454 ? 10.281 3.467 -4.23 1 97.31 454 LYS A O 1
ATOM 3661 N N . TYR A 1 455 ? 9.859 5.512 -3.566 1 97.44 455 TYR A N 1
ATOM 3662 C CA . TYR A 1 455 ? 9.844 5.133 -2.158 1 97.44 455 TYR A CA 1
ATOM 3663 C C . TYR A 1 455 ? 8.547 4.41 -1.804 1 97.44 455 TYR A C 1
ATOM 3665 O O . TYR A 1 455 ? 8.539 3.516 -0.954 1 97.44 455 TYR A O 1
ATOM 3673 N N . SER A 1 456 ? 7.41 4.781 -2.393 1 98.06 456 SER A N 1
ATOM 3674 C CA . SER A 1 456 ? 6.191 4.008 -2.197 1 98.06 456 SER A CA 1
ATOM 3675 C C . SER A 1 456 ? 6.371 2.566 -2.67 1 98.06 456 SER A C 1
ATOM 3677 O O . SER A 1 456 ? 5.875 1.634 -2.033 1 98.06 456 SER A O 1
ATOM 3679 N N . ASP A 1 457 ? 7.059 2.428 -3.795 1 96.25 457 ASP A N 1
ATOM 3680 C CA . ASP A 1 457 ? 7.367 1.091 -4.297 1 96.25 457 ASP A CA 1
ATOM 3681 C C . ASP A 1 457 ? 8.234 0.321 -3.305 1 96.25 457 ASP A C 1
ATOM 3683 O O . ASP A 1 457 ? 7.977 -0.851 -3.023 1 96.25 457 ASP A O 1
ATOM 3687 N N . TRP A 1 458 ? 9.258 0.937 -2.801 1 96.25 458 TRP A N 1
ATOM 3688 C CA . TRP A 1 458 ? 10.18 0.312 -1.853 1 96.25 458 TRP A CA 1
ATOM 3689 C C . TRP A 1 458 ? 9.445 -0.099 -0.578 1 96.25 458 TRP A C 1
ATOM 3691 O O . TRP A 1 458 ? 9.672 -1.19 -0.051 1 96.25 458 TRP A O 1
ATOM 3701 N N . LEU A 1 459 ? 8.531 0.74 -0.123 1 97.62 459 LEU A N 1
ATOM 3702 C CA . LEU A 1 459 ? 7.82 0.513 1.132 1 97.62 459 LEU A CA 1
ATOM 3703 C C . LEU A 1 459 ? 6.574 -0.339 0.907 1 97.62 459 LEU A C 1
ATOM 3705 O O . LEU A 1 459 ? 5.926 -0.763 1.866 1 97.62 459 LEU A O 1
ATOM 3709 N N . CYS A 1 460 ? 6.27 -0.562 -0.33 1 97.75 460 CYS A N 1
ATOM 3710 C CA . CYS A 1 460 ? 5.125 -1.372 -0.732 1 97.75 460 CYS A CA 1
ATOM 3711 C C . CYS A 1 460 ? 3.826 -0.79 -0.186 1 97.75 460 CYS A C 1
ATOM 3713 O O . CYS A 1 460 ? 3.016 -1.51 0.399 1 97.75 460 CYS A O 1
ATOM 3715 N N . ILE A 1 461 ? 3.607 0.473 -0.358 1 98 461 ILE A N 1
ATOM 3716 C CA . ILE A 1 461 ? 2.408 1.196 0.05 1 98 461 ILE A CA 1
ATOM 3717 C C . ILE A 1 461 ? 1.887 2.029 -1.119 1 98 461 ILE A C 1
ATOM 3719 O O . ILE A 1 461 ? 2.596 2.24 -2.105 1 98 461 ILE A O 1
ATOM 3723 N N . PRO A 1 462 ? 0.627 2.516 -1.034 1 97.5 462 PRO A N 1
ATOM 3724 C CA . PRO A 1 462 ? 0.105 3.375 -2.098 1 97.5 462 PRO A CA 1
ATOM 3725 C C . PRO A 1 462 ? 0.897 4.672 -2.252 1 97.5 462 PRO A C 1
ATOM 3727 O O . PRO A 1 462 ? 1.479 5.16 -1.281 1 97.5 462 PRO A O 1
ATOM 3730 N N . ARG A 1 463 ? 0.886 5.195 -3.443 1 97.31 463 ARG A N 1
ATOM 3731 C CA . ARG A 1 463 ? 1.43 6.531 -3.672 1 97.31 463 ARG A CA 1
ATOM 3732 C C . ARG A 1 463 ? 0.593 7.59 -2.961 1 97.31 463 ARG A C 1
ATOM 3734 O O . ARG A 1 463 ? -0.591 7.379 -2.693 1 97.31 463 ARG A O 1
ATOM 3741 N N . SER A 1 464 ? 1.233 8.672 -2.705 1 98.31 464 SER A N 1
ATOM 3742 C CA . SER A 1 464 ? 0.518 9.781 -2.07 1 98.31 464 SER A CA 1
ATOM 3743 C C . SER A 1 464 ? -0.491 10.406 -3.027 1 98.31 464 SER A C 1
ATOM 3745 O O . SER A 1 464 ? -0.191 10.617 -4.203 1 98.31 464 SER A O 1
ATOM 3747 N N . ILE A 1 465 ? -1.668 10.656 -2.553 1 98.12 465 ILE A N 1
ATOM 3748 C CA . ILE A 1 465 ? -2.707 11.258 -3.385 1 98.12 465 ILE A CA 1
ATOM 3749 C C . ILE A 1 465 ? -2.287 12.664 -3.801 1 98.12 465 ILE A C 1
ATOM 3751 O O . ILE A 1 465 ? -2.57 13.094 -4.922 1 98.12 465 ILE A O 1
ATOM 3755 N N . LYS A 1 466 ? -1.605 13.453 -2.912 1 98.5 466 LYS A N 1
ATOM 3756 C CA . LYS A 1 466 ? -0.971 14.742 -3.148 1 98.5 466 LYS A CA 1
ATOM 3757 C C . LYS A 1 466 ? 0.302 14.891 -2.32 1 98.5 466 LYS A C 1
ATOM 3759 O O . LYS A 1 466 ? 0.488 14.188 -1.328 1 98.5 466 LYS A O 1
ATOM 3764 N N . THR A 1 467 ? 1.23 15.898 -2.723 1 98.69 467 THR A N 1
ATOM 3765 C CA . THR A 1 467 ? 2.562 15.766 -2.145 1 98.69 467 THR A CA 1
ATOM 3766 C C . THR A 1 467 ? 3.096 17.125 -1.707 1 98.69 467 THR A C 1
ATOM 3768 O O . THR A 1 467 ? 4.059 17.203 -0.939 1 98.69 467 THR A O 1
ATOM 3771 N N . THR A 1 468 ? 2.537 18.266 -2.182 1 98.75 468 THR A N 1
ATOM 3772 C CA . THR A 1 468 ? 3.143 19.562 -1.884 1 98.75 468 THR A CA 1
ATOM 3773 C C . THR A 1 468 ? 2.088 20.547 -1.395 1 98.75 468 THR A C 1
ATOM 3775 O O . THR A 1 468 ? 0.922 20.453 -1.783 1 98.75 468 THR A O 1
ATOM 3778 N N . SER A 1 469 ? 2.492 21.406 -0.537 1 98.25 469 SER A N 1
ATOM 3779 C CA . SER A 1 469 ? 1.678 22.453 0.076 1 98.25 469 SER A CA 1
ATOM 3780 C C . SER A 1 469 ? 2.52 23.688 0.421 1 98.25 469 SER A C 1
ATOM 3782 O O . SER A 1 469 ? 3.746 23.656 0.306 1 98.25 469 SER A O 1
ATOM 3784 N N . VAL A 1 470 ? 1.861 24.75 0.746 1 98.56 470 VAL A N 1
ATOM 3785 C CA . VAL A 1 470 ? 2.504 25.875 1.413 1 98.56 470 VAL A CA 1
ATOM 3786 C C . VAL A 1 470 ? 1.733 26.234 2.682 1 98.56 470 VAL A C 1
ATOM 3788 O O . VAL A 1 470 ? 0.601 26.719 2.611 1 98.56 470 VAL A O 1
ATOM 3791 N N . LYS A 1 471 ? 2.312 25.891 3.77 1 96.25 471 LYS A N 1
ATOM 3792 C CA . LYS A 1 471 ? 1.689 26.25 5.039 1 96.25 471 LYS A CA 1
ATOM 3793 C C . LYS A 1 471 ? 2.156 27.625 5.508 1 96.25 471 LYS A C 1
ATOM 3795 O O . LYS A 1 471 ? 3.24 28.078 5.137 1 96.25 471 LYS A O 1
ATOM 3800 N N . PRO A 1 472 ? 1.371 28.312 6.289 1 94 472 PRO A N 1
ATOM 3801 C CA . PRO A 1 472 ? 1.811 29.562 6.91 1 94 472 PRO A CA 1
ATOM 3802 C C . PRO A 1 472 ? 2.639 29.328 8.172 1 94 472 PRO A C 1
ATOM 3804 O O . PRO A 1 472 ? 2.182 29.641 9.281 1 94 472 PRO A O 1
ATOM 3807 N N . SER A 1 473 ? 3.824 28.922 7.934 1 89.44 473 SER A N 1
ATOM 3808 C CA . SER A 1 473 ? 4.676 28.5 9.047 1 89.44 473 SER A CA 1
ATOM 3809 C C . SER A 1 473 ? 4.809 29.609 10.078 1 89.44 473 SER A C 1
ATOM 3811 O O . SER A 1 473 ? 5.223 30.719 9.758 1 89.44 473 SER A O 1
ATOM 3813 N N . GLY A 1 474 ? 4.461 29.375 11.273 1 83 474 GLY A N 1
ATOM 3814 C CA . GLY A 1 474 ? 4.535 30.375 12.336 1 83 474 GLY A CA 1
ATOM 3815 C C . GLY A 1 474 ? 5.789 30.25 13.18 1 83 474 GLY A C 1
ATOM 3816 O O . GLY A 1 474 ? 6.848 30.75 12.805 1 83 474 GLY A O 1
ATOM 3817 N N . THR A 1 475 ? 5.715 29.359 14.141 1 81.69 475 THR A N 1
ATOM 3818 C CA . THR A 1 475 ? 6.777 29.281 15.133 1 81.69 475 THR A CA 1
ATOM 3819 C C . THR A 1 475 ? 8.008 28.594 14.562 1 81.69 475 THR A C 1
ATOM 3821 O O . THR A 1 475 ? 9.141 28.969 14.883 1 81.69 475 THR A O 1
ATOM 3824 N N . VAL A 1 476 ? 7.867 27.688 13.727 1 91.31 476 VAL A N 1
ATOM 3825 C CA . VAL A 1 476 ? 9.008 26.953 13.188 1 91.31 476 VAL A CA 1
ATOM 3826 C C . VAL A 1 476 ? 9.82 27.859 12.266 1 91.31 476 VAL A C 1
ATOM 3828 O O . VAL A 1 476 ? 11.047 27.75 12.211 1 91.31 476 VAL A O 1
ATOM 3831 N N . SER A 1 477 ? 9.125 28.688 11.531 1 92.88 477 SER A N 1
ATOM 3832 C CA . SER A 1 477 ? 9.828 29.594 10.625 1 92.88 477 SER A CA 1
ATOM 3833 C C . SER A 1 477 ? 10.727 30.562 11.383 1 92.88 477 SER A C 1
ATOM 3835 O O . SER A 1 477 ? 11.766 30.984 10.867 1 92.88 477 SER A O 1
ATOM 3837 N N . LEU A 1 478 ? 10.367 30.828 12.633 1 91.69 478 LEU A N 1
ATOM 3838 C CA . LEU A 1 478 ? 11.188 31.703 13.469 1 91.69 478 LEU A CA 1
ATOM 3839 C C . LEU A 1 478 ? 12.539 31.062 13.758 1 91.69 478 LEU A C 1
ATOM 3841 O O . LEU A 1 478 ? 13.555 31.75 13.836 1 91.69 478 LEU A O 1
ATOM 3845 N N . LEU A 1 479 ? 12.5 29.75 13.93 1 95.06 479 LEU A N 1
ATOM 3846 C CA . LEU A 1 479 ? 13.758 29.062 14.172 1 95.06 479 LEU A CA 1
ATOM 3847 C C . LEU A 1 479 ? 14.727 29.266 13.008 1 95.06 479 LEU A C 1
ATOM 3849 O O . LEU A 1 479 ? 15.914 29.5 13.219 1 95.06 479 LEU A O 1
ATOM 3853 N N . ALA A 1 480 ? 14.195 29.25 11.805 1 95.81 480 ALA A N 1
ATOM 3854 C CA . ALA A 1 480 ? 15.008 29.266 10.594 1 95.81 480 ALA A CA 1
ATOM 3855 C C . ALA A 1 480 ? 15.242 30.688 10.109 1 95.81 480 ALA A C 1
ATOM 3857 O O . ALA A 1 480 ? 16.078 30.922 9.227 1 95.81 480 ALA A O 1
ATOM 3858 N N . GLY A 1 481 ? 14.57 31.672 10.688 1 95 481 GLY A N 1
ATOM 3859 C CA . GLY A 1 481 ? 14.688 33.062 10.234 1 95 481 GLY A CA 1
ATOM 3860 C C . GLY A 1 481 ? 14.016 33.312 8.898 1 95 481 GLY A C 1
ATOM 3861 O O . GLY A 1 481 ? 14.547 34.031 8.055 1 95 481 GLY A O 1
ATOM 3862 N N . SER A 1 482 ? 12.883 32.688 8.711 1 95.19 482 SER A N 1
ATOM 3863 C CA . SER A 1 482 ? 12.195 32.75 7.426 1 95.19 482 SER A CA 1
ATOM 3864 C C . SER A 1 482 ? 10.828 33.406 7.566 1 95.19 482 SER A C 1
ATOM 3866 O O . SER A 1 482 ? 10.188 33.312 8.617 1 95.19 482 SER A O 1
ATOM 3868 N N . THR A 1 483 ? 10.43 34.156 6.48 1 93.94 483 THR A N 1
ATOM 3869 C CA . THR A 1 483 ? 9.055 34.656 6.426 1 93.94 483 THR A CA 1
ATOM 3870 C C . THR A 1 483 ? 8.07 33.5 6.289 1 93.94 483 THR A C 1
ATOM 3872 O O . THR A 1 483 ? 8.398 32.469 5.727 1 93.94 483 THR A O 1
ATOM 3875 N N . PRO A 1 484 ? 6.848 33.625 6.785 1 93.44 484 PRO A N 1
ATOM 3876 C CA . PRO A 1 484 ? 5.91 32.5 6.797 1 93.44 484 PRO A CA 1
ATOM 3877 C C . PRO A 1 484 ? 5.332 32.219 5.418 1 93.44 484 PRO A C 1
ATOM 3879 O O . PRO A 1 484 ? 4.559 33 4.879 1 93.44 484 PRO A O 1
ATOM 3882 N N . GLY A 1 485 ? 5.598 31.094 4.855 1 96.31 485 GLY A N 1
ATOM 3883 C CA . GLY A 1 485 ? 5.016 30.656 3.6 1 96.31 485 GLY A CA 1
ATOM 3884 C C . GLY A 1 485 ? 5.195 31.656 2.475 1 96.31 485 GLY A C 1
ATOM 3885 O O . GLY A 1 485 ? 6.324 32.062 2.166 1 96.31 485 GLY A O 1
ATOM 3886 N N . VAL A 1 486 ? 4.074 32.156 2.014 1 96.94 486 VAL A N 1
ATOM 3887 C CA . VAL A 1 486 ? 4.09 33.062 0.875 1 96.94 486 VAL A CA 1
ATOM 3888 C C . VAL A 1 486 ? 3.953 34.5 1.363 1 96.94 486 VAL A C 1
ATOM 3890 O O . VAL A 1 486 ? 3.92 35.438 0.56 1 96.94 486 VAL A O 1
ATOM 3893 N N . HIS A 1 487 ? 3.959 34.719 2.645 1 95.44 487 HIS A N 1
ATOM 3894 C CA . HIS A 1 487 ? 3.617 36 3.211 1 95.44 487 HIS A CA 1
ATOM 3895 C C . HIS A 1 487 ? 4.852 36.906 3.34 1 95.44 487 HIS A C 1
ATOM 3897 O O . HIS A 1 487 ? 5.941 36.406 3.648 1 95.44 487 HIS A O 1
ATOM 3903 N N . TRP A 1 488 ? 4.609 38.156 3.074 1 94 488 TRP A N 1
ATOM 3904 C CA . TRP A 1 488 ? 5.602 39.156 3.471 1 94 488 TRP A CA 1
ATOM 3905 C C . TRP A 1 488 ? 5.617 39.344 4.984 1 94 488 TRP A C 1
ATOM 3907 O O . TRP A 1 488 ? 4.594 39.156 5.648 1 94 488 TRP A O 1
ATOM 3917 N N . ASP A 1 489 ? 6.766 39.594 5.484 1 90.25 489 ASP A N 1
ATOM 3918 C CA . ASP A 1 489 ? 6.879 39.906 6.906 1 90.25 489 ASP A CA 1
ATOM 3919 C C . ASP A 1 489 ? 6.566 41.375 7.176 1 90.25 489 ASP A C 1
ATOM 3921 O O . ASP A 1 489 ? 6.273 42.125 6.25 1 90.25 489 ASP A O 1
ATOM 3925 N N . HIS A 1 490 ? 6.57 41.625 8.461 1 87.31 490 HIS A N 1
ATOM 3926 C CA . HIS A 1 490 ? 6.207 42.969 8.898 1 87.31 490 HIS A CA 1
ATOM 3927 C C . HIS A 1 490 ? 7.113 44.031 8.266 1 87.31 490 HIS A C 1
ATOM 3929 O O . HIS A 1 490 ? 6.629 45.031 7.73 1 87.31 490 HIS A O 1
ATOM 3935 N N . ALA A 1 491 ? 8.383 43.812 8.422 1 92.06 491 ALA A N 1
ATOM 3936 C CA . ALA A 1 491 ? 9.391 44.719 7.859 1 92.06 491 ALA A CA 1
ATOM 3937 C C . ALA A 1 491 ? 10.758 44.031 7.812 1 92.06 491 ALA A C 1
ATOM 3939 O O . ALA A 1 491 ? 10.992 43.031 8.5 1 92.06 491 ALA A O 1
ATOM 3940 N N . PRO A 1 492 ? 11.617 44.562 6.922 1 93.5 492 PRO A N 1
ATOM 3941 C CA . PRO A 1 492 ? 12.977 44.031 6.922 1 93.5 492 PRO A CA 1
ATOM 3942 C C . PRO A 1 492 ? 13.656 44.156 8.289 1 93.5 492 PRO A C 1
ATOM 3944 O O . PRO A 1 492 ? 14.438 43.281 8.664 1 93.5 492 PRO A O 1
ATOM 3947 N N . TYR A 1 493 ? 13.336 45.25 8.984 1 94.44 493 TYR A N 1
ATOM 3948 C CA . TYR A 1 493 ? 13.797 45.469 10.352 1 94.44 493 TYR A CA 1
ATOM 3949 C C . TYR A 1 493 ? 12.633 45.812 11.273 1 94.44 493 TYR A C 1
ATOM 3951 O O . TYR A 1 493 ? 11.836 46.719 10.984 1 94.44 493 TYR A O 1
ATOM 3959 N N . TYR A 1 494 ? 12.539 45.031 12.336 1 93.19 494 TYR A N 1
ATOM 3960 C CA . TYR A 1 494 ? 11.461 45.344 13.273 1 93.19 494 TYR A CA 1
ATOM 3961 C C . TYR A 1 494 ? 11.797 44.844 14.672 1 93.19 494 TYR A C 1
ATOM 3963 O O . TYR A 1 494 ? 12.781 44.125 14.859 1 93.19 494 TYR A O 1
ATOM 3971 N N . ILE A 1 495 ? 11.008 45.312 15.641 1 92.62 495 ILE A N 1
ATOM 3972 C CA . ILE A 1 495 ? 11.078 44.812 17.016 1 92.62 495 ILE A CA 1
ATOM 3973 C C . ILE A 1 495 ? 9.992 43.781 17.25 1 92.62 495 ILE A C 1
ATOM 3975 O O . ILE A 1 495 ? 8.82 44 16.938 1 92.62 495 ILE A O 1
ATOM 3979 N N . ARG A 1 496 ? 10.406 42.656 17.594 1 90.5 496 ARG A N 1
ATOM 3980 C CA . ARG A 1 496 ? 9.477 41.625 18.047 1 90.5 496 ARG A CA 1
ATOM 3981 C C . ARG A 1 496 ? 9.398 41.562 19.562 1 90.5 496 ARG A C 1
ATOM 3983 O O . ARG A 1 496 ? 10.406 41.344 20.234 1 90.5 496 ARG A O 1
ATOM 3990 N N . ARG A 1 497 ? 8.195 41.656 20.094 1 86.62 497 ARG A N 1
ATOM 3991 C CA . ARG A 1 497 ? 8.016 41.688 21.531 1 86.62 497 ARG A CA 1
ATOM 3992 C C . ARG A 1 497 ? 7.355 40.406 22.016 1 86.62 497 ARG A C 1
ATOM 3994 O O . ARG A 1 497 ? 6.387 39.938 21.422 1 86.62 497 ARG A O 1
ATOM 4001 N N . ILE A 1 498 ? 8.016 39.781 22.969 1 83.94 498 ILE A N 1
ATOM 4002 C CA . ILE A 1 498 ? 7.461 38.594 23.578 1 83.94 498 ILE A CA 1
ATOM 4003 C C . ILE A 1 498 ? 7.098 38.875 25.047 1 83.94 498 ILE A C 1
ATOM 4005 O O . ILE A 1 498 ? 7.789 39.625 25.719 1 83.94 498 ILE A O 1
ATOM 4009 N N . ARG A 1 499 ? 6.059 38.281 25.438 1 80.06 499 ARG A N 1
ATOM 4010 C CA . ARG A 1 499 ? 5.59 38.469 26.812 1 80.06 499 ARG A CA 1
ATOM 4011 C C . ARG A 1 499 ? 5.871 37.219 27.656 1 80.06 499 ARG A C 1
ATOM 4013 O O . ARG A 1 499 ? 5.664 36.094 27.188 1 80.06 499 ARG A O 1
ATOM 4020 N N . VAL A 1 500 ? 6.41 37.406 28.781 1 80.25 500 VAL A N 1
ATOM 4021 C CA . VAL A 1 500 ? 6.734 36.312 29.703 1 80.25 500 VAL A CA 1
ATOM 4022 C C . VAL A 1 500 ? 6.312 36.688 31.109 1 80.25 500 VAL A C 1
ATOM 4024 O O . VAL A 1 500 ? 6.203 37.875 31.453 1 80.25 500 VAL A O 1
ATOM 4027 N N . GLN A 1 501 ? 6.051 35.688 31.859 1 77.62 501 GLN A N 1
ATOM 4028 C CA . GLN A 1 501 ? 5.688 35.938 33.25 1 77.62 501 GLN A CA 1
ATOM 4029 C C . GLN A 1 501 ? 6.871 36.5 34.031 1 77.62 501 GLN A C 1
ATOM 4031 O O . GLN A 1 501 ? 8.023 36.125 33.781 1 77.62 501 GLN A O 1
ATOM 4036 N N . GLU A 1 502 ? 6.391 37.25 35 1 82.19 502 GLU A N 1
ATOM 4037 C CA . GLU A 1 502 ? 7.418 37.781 35.875 1 82.19 502 GLU A CA 1
ATOM 4038 C C . GLU A 1 502 ? 8.172 36.656 36.594 1 82.19 502 GLU A C 1
ATOM 4040 O O . GLU A 1 502 ? 7.562 35.656 37.031 1 82.19 502 GLU A O 1
ATOM 4045 N N . GLY A 1 503 ? 9.469 36.688 36.562 1 78.12 503 GLY A N 1
ATOM 4046 C CA . GLY A 1 503 ? 10.273 35.656 37.188 1 78.12 503 GLY A CA 1
ATOM 4047 C C . GLY A 1 503 ? 10.734 34.562 36.25 1 78.12 503 GLY A C 1
ATOM 4048 O O . GLY A 1 503 ? 11.516 33.688 36.625 1 78.12 503 GLY A O 1
ATOM 4049 N N . HIS A 1 504 ? 10.258 34.656 35.094 1 79.06 504 HIS A N 1
ATOM 4050 C CA . HIS A 1 504 ? 10.695 33.656 34.125 1 79.06 504 HIS A CA 1
ATOM 4051 C C . HIS A 1 504 ? 12.203 33.719 33.906 1 79.06 504 HIS A C 1
ATOM 4053 O O . HIS A 1 504 ? 12.789 34.812 33.875 1 79.06 504 HIS A O 1
ATOM 4059 N N . GLU A 1 505 ? 12.805 32.594 33.719 1 81.06 505 GLU A N 1
ATOM 4060 C CA . GLU A 1 505 ? 14.258 32.5 33.594 1 81.06 505 GLU A CA 1
ATOM 4061 C C . GLU A 1 505 ? 14.766 33.281 32.375 1 81.06 505 GLU A C 1
ATOM 4063 O O . GLU A 1 505 ? 15.883 33.781 32.406 1 81.06 505 GLU A O 1
ATOM 4068 N N . LEU A 1 506 ? 14.023 33.406 31.422 1 84.62 506 LEU A N 1
ATOM 4069 C CA . LEU A 1 506 ? 14.414 34.125 30.219 1 84.62 506 LEU A CA 1
ATOM 4070 C C . LEU A 1 506 ? 14.664 35.594 30.5 1 84.62 506 LEU A C 1
ATOM 4072 O O . LEU A 1 506 ? 15.469 36.25 29.828 1 84.62 506 LEU A O 1
ATOM 4076 N N . LEU A 1 507 ? 13.977 36.125 31.484 1 87.75 507 LEU A N 1
ATOM 4077 C CA . LEU A 1 507 ? 14.109 37.531 31.812 1 87.75 507 LEU A CA 1
ATOM 4078 C C . LEU A 1 507 ? 15.523 37.844 32.281 1 87.75 507 LEU A C 1
ATOM 4080 O O . LEU A 1 507 ? 16.141 38.812 31.781 1 87.75 507 LEU A O 1
ATOM 4084 N N . ASP A 1 508 ? 15.969 37.062 33.188 1 87.94 508 ASP A N 1
ATOM 4085 C CA . ASP A 1 508 ? 17.312 37.281 33.688 1 87.94 508 ASP A CA 1
ATOM 4086 C C . ASP A 1 508 ? 18.359 37.156 32.594 1 87.94 508 ASP A C 1
ATOM 4088 O O . ASP A 1 508 ? 19.297 37.969 32.531 1 87.94 508 ASP A O 1
ATOM 4092 N N . MET A 1 509 ? 18.172 36.219 31.766 1 88.56 509 MET A N 1
ATOM 4093 C CA . MET A 1 509 ? 19.109 36 30.656 1 88.56 509 MET A CA 1
ATOM 4094 C C . MET A 1 509 ? 19.125 37.219 29.719 1 88.56 509 MET A C 1
ATOM 4096 O O . MET A 1 509 ? 20.188 37.688 29.328 1 88.56 509 MET A O 1
ATOM 4100 N N . CYS A 1 510 ? 17.984 37.688 29.406 1 90.69 510 CYS A N 1
ATOM 4101 C CA . CYS A 1 510 ? 17.859 38.781 28.469 1 90.69 510 CYS A CA 1
ATOM 4102 C C . CYS A 1 510 ? 18.344 40.094 29.078 1 90.69 510 CYS A C 1
ATOM 4104 O O . CYS A 1 510 ? 18.938 40.906 28.391 1 90.69 510 CYS A O 1
ATOM 4106 N N . GLU A 1 511 ? 18.078 40.219 30.312 1 90.56 511 GLU A N 1
ATOM 4107 C CA . GLU A 1 511 ? 18.578 41.375 31.016 1 90.56 511 GLU A CA 1
ATOM 4108 C C . GLU A 1 511 ? 20.109 41.438 30.984 1 90.56 511 GLU A C 1
ATOM 4110 O O . GLU A 1 511 ? 20.688 42.5 30.688 1 90.56 511 GLU A O 1
ATOM 4115 N N . LYS A 1 512 ? 20.641 40.375 31.297 1 90.06 512 LYS A N 1
ATOM 4116 C CA . LYS A 1 512 ? 22.109 40.281 31.312 1 90.06 512 LYS A CA 1
ATOM 4117 C C . LYS A 1 512 ? 22.672 40.531 29.906 1 90.06 512 LYS A C 1
ATOM 4119 O O . LYS A 1 512 ? 23.766 41.094 29.766 1 90.06 512 LYS A O 1
ATOM 4124 N N . ALA A 1 513 ? 22 40.094 28.938 1 91.94 513 ALA A N 1
ATOM 4125 C CA . ALA A 1 513 ? 22.453 40.219 27.562 1 91.94 513 ALA A CA 1
ATOM 4126 C C . ALA A 1 513 ? 22.25 41.656 27.047 1 91.94 513 ALA A C 1
ATOM 4128 O O . ALA A 1 513 ? 22.828 42.031 26.016 1 91.94 513 ALA A O 1
ATOM 4129 N N . GLY A 1 514 ? 21.375 42.469 27.719 1 92.06 514 GLY A N 1
ATOM 4130 C CA . GLY A 1 514 ? 21.219 43.844 27.344 1 92.06 514 GLY A CA 1
ATOM 4131 C C . GLY A 1 514 ? 19.938 44.125 26.594 1 92.06 514 GLY A C 1
ATOM 4132 O O . GLY A 1 514 ? 19.75 45.219 26.031 1 92.06 514 GLY A O 1
ATOM 4133 N N . TYR A 1 515 ? 19.031 43.219 26.562 1 93.69 515 TYR A N 1
ATOM 4134 C CA . TYR A 1 515 ? 17.766 43.438 25.891 1 93.69 515 TYR A CA 1
ATOM 4135 C C . TYR A 1 515 ? 16.875 44.375 26.688 1 93.69 515 TYR A C 1
ATOM 4137 O O . TYR A 1 515 ? 16.922 44.375 27.922 1 93.69 515 TYR A O 1
ATOM 4145 N N . HIS A 1 516 ? 16.094 45.094 25.984 1 93.44 516 HIS A N 1
ATOM 4146 C CA . HIS A 1 516 ? 15.117 45.969 26.641 1 93.44 516 HIS A CA 1
ATOM 4147 C C . HIS A 1 516 ? 13.961 45.188 27.203 1 93.44 516 HIS A C 1
ATOM 4149 O O . HIS A 1 516 ? 13.32 44.406 26.5 1 93.44 516 HIS A O 1
ATOM 4155 N N . ILE A 1 517 ? 13.672 45.375 28.484 1 93.94 517 ILE A N 1
ATOM 4156 C CA . ILE A 1 517 ? 12.594 44.688 29.188 1 93.94 517 ILE A CA 1
ATOM 4157 C C . ILE A 1 517 ? 11.734 45.719 29.922 1 93.94 517 ILE A C 1
ATOM 4159 O O . ILE A 1 517 ? 12.258 46.656 30.531 1 93.94 517 ILE A O 1
ATOM 4163 N N . GLU A 1 518 ? 10.445 45.531 29.766 1 93.81 518 GLU A N 1
ATOM 4164 C CA . GLU A 1 518 ? 9.531 46.438 30.453 1 93.81 518 GLU A CA 1
ATOM 4165 C C . GLU A 1 518 ? 8.289 45.688 30.953 1 93.81 518 GLU A C 1
ATOM 4167 O O . GLU A 1 518 ? 8.047 44.562 30.547 1 93.81 518 GLU A O 1
ATOM 4172 N N . GLU A 1 519 ? 7.566 46.344 31.797 1 91.31 519 GLU A N 1
ATOM 4173 C CA . GLU A 1 519 ? 6.312 45.781 32.281 1 91.31 519 GLU A CA 1
ATOM 4174 C C . GLU A 1 519 ? 5.242 45.781 31.172 1 91.31 519 GLU A C 1
ATOM 4176 O O . GLU A 1 519 ? 5.16 46.75 30.406 1 91.31 519 GLU A O 1
ATOM 4181 N N . ASP A 1 520 ? 4.559 44.75 31.125 1 87.31 520 ASP A N 1
ATOM 4182 C CA . ASP A 1 520 ? 3.453 44.688 30.172 1 87.31 520 ASP A CA 1
ATOM 4183 C C . ASP A 1 520 ? 2.381 45.75 30.516 1 87.31 520 ASP A C 1
ATOM 4185 O O . ASP A 1 520 ? 1.999 45.875 31.672 1 87.31 520 ASP A O 1
ATOM 4189 N N . HIS A 1 521 ? 1.993 46.438 29.594 1 82.69 521 HIS A N 1
ATOM 4190 C CA . HIS A 1 521 ? 1.003 47.469 29.781 1 82.69 521 HIS A CA 1
ATOM 4191 C C . HIS A 1 521 ? -0.385 46.906 30.016 1 82.69 521 HIS A C 1
ATOM 4193 O O . HIS A 1 521 ? -1.249 47.562 30.594 1 82.69 521 HIS A O 1
ATOM 4199 N N . TYR A 1 522 ? -0.638 45.781 29.625 1 73.88 522 TYR A N 1
ATOM 4200 C CA . TYR A 1 522 ? -1.99 45.25 29.594 1 73.88 522 TYR A CA 1
ATOM 4201 C C . TYR A 1 522 ? -2.191 44.188 30.688 1 73.88 522 TYR A C 1
ATOM 4203 O O . TYR A 1 522 ? -3.328 43.875 31.047 1 73.88 522 TYR A O 1
ATOM 4211 N N . SER A 1 523 ? -1.171 43.562 31.125 1 74.69 523 SER A N 1
ATOM 4212 C CA . SER A 1 523 ? -1.293 42.469 32.094 1 74.69 523 SER A CA 1
ATOM 4213 C C . SER A 1 523 ? -0.324 42.688 33.25 1 74.69 523 SER A C 1
ATOM 4215 O O . SER A 1 523 ? 0.872 42.875 33.062 1 74.69 523 SER A O 1
ATOM 4217 N N . ASP A 1 524 ? -0.932 42.375 34.344 1 77.25 524 ASP A N 1
ATOM 4218 C CA . ASP A 1 524 ? -0.098 42.5 35.531 1 77.25 524 ASP A CA 1
ATOM 4219 C C . ASP A 1 524 ? 0.838 41.281 35.656 1 77.25 524 ASP A C 1
ATOM 4221 O O . ASP A 1 524 ? 0.496 40.188 35.25 1 77.25 524 ASP A O 1
ATOM 4225 N N . ASN A 1 525 ? 1.984 41.438 36.188 1 82.38 525 ASN A N 1
ATOM 4226 C CA . ASN A 1 525 ? 2.975 40.406 36.469 1 82.38 525 ASN A CA 1
ATOM 4227 C C . ASN A 1 525 ? 3.514 39.781 35.156 1 82.38 525 ASN A C 1
ATOM 4229 O O . ASN A 1 525 ? 3.824 38.594 35.125 1 82.38 525 ASN A O 1
ATOM 4233 N N . THR A 1 526 ? 3.336 40.531 34.125 1 84.38 526 THR A N 1
ATOM 4234 C CA . THR A 1 526 ? 3.869 40.094 32.844 1 84.38 526 THR A CA 1
ATOM 4235 C C . THR A 1 526 ? 4.922 41.094 32.344 1 84.38 526 THR A C 1
ATOM 4237 O O . THR A 1 526 ? 4.797 42.312 32.562 1 84.38 526 THR A O 1
ATOM 4240 N N . MET A 1 527 ? 5.93 40.531 31.859 1 88.25 527 MET A N 1
ATOM 4241 C CA . MET A 1 527 ? 7.004 41.344 31.312 1 88.25 527 MET A CA 1
ATOM 4242 C C . MET A 1 527 ? 7.078 41.219 29.797 1 88.25 527 MET A C 1
ATOM 4244 O O . MET A 1 527 ? 6.691 40.188 29.234 1 88.25 527 MET A O 1
ATOM 4248 N N . VAL A 1 528 ? 7.535 42.281 29.156 1 89.88 528 VAL A N 1
ATOM 4249 C CA . VAL A 1 528 ? 7.695 42.312 27.703 1 89.88 528 VAL A CA 1
ATOM 4250 C C . VAL A 1 528 ? 9.172 42.406 27.344 1 89.88 528 VAL A C 1
ATOM 4252 O O . VAL A 1 528 ? 9.867 43.312 27.828 1 89.88 528 VAL A O 1
ATOM 4255 N N . ILE A 1 529 ? 9.664 41.531 26.594 1 91.19 529 ILE A N 1
ATOM 4256 C CA . ILE A 1 529 ? 11.023 41.562 26.062 1 91.19 529 ILE A CA 1
ATOM 4257 C C . ILE A 1 529 ? 11 42 24.594 1 91.19 529 ILE A C 1
ATOM 4259 O O . ILE A 1 529 ? 10.227 41.469 23.797 1 91.19 529 ILE A O 1
ATOM 4263 N N . SER A 1 530 ? 11.836 42.938 24.266 1 93.12 530 SER A N 1
ATOM 4264 C CA . SER A 1 530 ? 11.914 43.469 22.906 1 93.12 530 SER A CA 1
ATOM 4265 C C . SER A 1 530 ? 13.141 42.938 22.188 1 93.12 530 SER A C 1
ATOM 4267 O O . SER A 1 530 ? 14.273 43.25 22.547 1 93.12 530 SER A O 1
ATOM 4269 N N . PHE A 1 531 ? 12.914 42.188 21.156 1 93.19 531 PHE A N 1
ATOM 4270 C CA . PHE A 1 531 ? 14 41.656 20.344 1 93.19 531 PHE A CA 1
ATOM 4271 C C . PHE A 1 531 ? 14.102 42.438 19.031 1 93.19 531 PHE A C 1
ATOM 4273 O O . PHE A 1 531 ? 13.164 42.438 18.219 1 93.19 531 PHE A O 1
ATOM 4280 N N . PRO A 1 532 ? 15.219 43.094 18.766 1 94.25 532 PRO A N 1
ATOM 4281 C CA . PRO A 1 532 ? 15.422 43.625 17.422 1 94.25 532 PRO A CA 1
ATOM 4282 C C . PRO A 1 532 ? 15.695 42.531 16.391 1 94.25 532 PRO A C 1
ATOM 4284 O O . PRO A 1 532 ? 16.531 41.656 16.609 1 94.25 532 PRO A O 1
ATOM 4287 N N . ILE A 1 533 ? 14.984 42.594 15.242 1 93.5 533 ILE A N 1
ATOM 4288 C CA . ILE A 1 533 ? 15.031 41.531 14.258 1 93.5 533 ILE A CA 1
ATOM 4289 C C . ILE A 1 533 ? 15.391 42.094 12.883 1 93.5 533 ILE A C 1
ATOM 4291 O O . ILE A 1 533 ? 14.898 43.156 12.508 1 93.5 533 ILE A O 1
ATOM 4295 N N . LYS A 1 534 ? 16.25 41.438 12.211 1 94 534 LYS A N 1
ATOM 4296 C CA . LYS A 1 534 ? 16.5 41.656 10.789 1 94 534 LYS A CA 1
ATOM 4297 C C . LYS A 1 534 ? 16.047 40.469 9.961 1 94 534 LYS A C 1
ATOM 4299 O O . LYS A 1 534 ? 16.422 39.312 10.25 1 94 534 LYS A O 1
ATOM 4304 N N . VAL A 1 535 ? 15.203 40.688 8.969 1 94.25 535 VAL A N 1
ATOM 4305 C CA . VAL A 1 535 ? 14.766 39.625 8.047 1 94.25 535 VAL A CA 1
ATOM 4306 C C . VAL A 1 535 ? 15.633 39.656 6.789 1 94.25 535 VAL A C 1
ATOM 4308 O O . VAL A 1 535 ? 15.461 40.531 5.934 1 94.25 535 VAL A O 1
ATOM 4311 N N . ASN A 1 536 ? 16.438 38.656 6.668 1 90.44 536 ASN A N 1
ATOM 4312 C CA . ASN A 1 536 ? 17.328 38.625 5.52 1 90.44 536 ASN A CA 1
ATOM 4313 C C . ASN A 1 536 ? 16.547 38.469 4.211 1 90.44 536 ASN A C 1
ATOM 4315 O O . ASN A 1 536 ? 15.531 37.781 4.16 1 90.44 536 ASN A O 1
ATOM 4319 N N . SER A 1 537 ? 16.984 39.188 3.146 1 87.75 537 SER A N 1
ATOM 4320 C CA . SER A 1 537 ? 16.469 39.094 1.788 1 87.75 537 SER A CA 1
ATOM 4321 C C . SER A 1 537 ? 15.016 39.562 1.721 1 87.75 537 SER A C 1
ATOM 4323 O O . SER A 1 537 ? 14.203 39 0.988 1 87.75 537 SER A O 1
ATOM 4325 N N . LEU A 1 538 ? 14.617 40.344 2.637 1 86.69 538 LEU A N 1
ATOM 4326 C CA . LEU A 1 538 ? 13.336 41.031 2.537 1 86.69 538 LEU A CA 1
ATOM 4327 C C . LEU A 1 538 ? 13.539 42.5 2.139 1 86.69 538 LEU A C 1
ATOM 4329 O O . LEU A 1 538 ? 14.336 43.219 2.754 1 86.69 538 LEU A O 1
ATOM 4333 N N . ASP A 1 539 ? 12.82 42.938 1.134 1 87.31 539 ASP A N 1
ATOM 4334 C CA . ASP A 1 539 ? 13.109 44.25 0.592 1 87.31 539 ASP A CA 1
ATOM 4335 C C . ASP A 1 539 ? 11.953 45.219 0.841 1 87.31 539 ASP A C 1
ATOM 4337 O O . ASP A 1 539 ? 12.117 46.438 0.747 1 87.31 539 ASP A O 1
ATOM 4341 N N . ARG A 1 540 ? 10.766 44.688 1.087 1 90.81 540 ARG A N 1
ATOM 4342 C CA . ARG A 1 540 ? 9.586 45.531 1.276 1 90.81 540 ARG A CA 1
ATOM 4343 C C . ARG A 1 540 ? 8.805 45.094 2.51 1 90.81 540 ARG A C 1
ATOM 4345 O O . ARG A 1 540 ? 8.742 43.906 2.832 1 90.81 540 ARG A O 1
ATOM 4352 N N . ARG A 1 541 ? 8.188 46.094 3.07 1 88.69 541 ARG A N 1
ATOM 4353 C CA . ARG A 1 541 ? 7.23 45.844 4.141 1 88.69 541 ARG A CA 1
ATOM 4354 C C . ARG A 1 541 ? 5.918 45.281 3.576 1 88.69 541 ARG A C 1
ATOM 4356 O O . ARG A 1 541 ? 5.566 45.562 2.43 1 88.69 541 ARG A O 1
ATOM 4363 N N . LYS A 1 542 ? 5.242 44.562 4.477 1 88.5 542 LYS A N 1
ATOM 4364 C CA . LYS A 1 542 ? 3.982 43.969 4.047 1 88.5 542 LYS A CA 1
ATOM 4365 C C . LYS A 1 542 ? 2.982 45.031 3.617 1 88.5 542 LYS A C 1
ATOM 4367 O O . LYS A 1 542 ? 2.174 44.812 2.715 1 88.5 542 LYS A O 1
ATOM 4372 N N . ASN A 1 543 ? 3.043 46.219 4.215 1 88.06 543 ASN A N 1
ATOM 4373 C CA . ASN A 1 543 ? 2.072 47.281 3.91 1 88.06 543 ASN A CA 1
ATOM 4374 C C . ASN A 1 543 ? 2.424 48 2.621 1 88.06 543 ASN A C 1
ATOM 4376 O O . ASN A 1 543 ? 1.648 48.844 2.139 1 88.06 543 ASN A O 1
ATOM 4380 N N . GLU A 1 544 ? 3.559 47.656 2.061 1 91.62 544 GLU A N 1
ATOM 4381 C CA . GLU A 1 544 ? 3.984 48.25 0.796 1 91.62 544 GLU A CA 1
ATOM 4382 C C . GLU A 1 544 ? 3.623 47.344 -0.385 1 91.62 544 GLU A C 1
ATOM 4384 O O . GLU A 1 544 ? 3.848 47.719 -1.54 1 91.62 544 GLU A O 1
ATOM 4389 N N . VAL A 1 545 ? 3.055 46.281 -0.119 1 94.56 545 VAL A N 1
ATOM 4390 C CA . VAL A 1 545 ? 2.67 45.344 -1.15 1 94.56 545 VAL A CA 1
ATOM 4391 C C . VAL A 1 545 ? 1.156 45.375 -1.35 1 94.56 545 VAL A C 1
ATOM 4393 O O . VAL A 1 545 ? 0.394 45.281 -0.384 1 94.56 545 VAL A O 1
ATOM 4396 N N . SER A 1 546 ? 0.733 45.438 -2.582 1 95.69 546 SER A N 1
ATOM 4397 C CA . SER A 1 546 ? -0.695 45.531 -2.867 1 95.69 546 SER A CA 1
ATOM 4398 C C . SER A 1 546 ? -1.397 44.219 -2.615 1 95.69 546 SER A C 1
ATOM 4400 O O . SER A 1 546 ? -0.768 43.156 -2.662 1 95.69 546 SER A O 1
ATOM 4402 N N . LEU A 1 547 ? -2.695 44.344 -2.385 1 96.88 547 LEU A N 1
ATOM 4403 C CA . LEU A 1 547 ? -3.518 43.125 -2.199 1 96.88 547 LEU A CA 1
ATOM 4404 C C . LEU A 1 547 ? -3.43 42.219 -3.414 1 96.88 547 LEU A C 1
ATOM 4406 O O . LEU A 1 547 ? -3.277 41 -3.271 1 96.88 547 LEU A O 1
ATOM 4410 N N . ARG A 1 548 ? -3.477 42.75 -4.562 1 96.44 548 ARG A N 1
ATOM 4411 C CA . ARG A 1 548 ? -3.441 41.969 -5.797 1 96.44 548 ARG A CA 1
ATOM 4412 C C . ARG A 1 548 ? -2.113 41.219 -5.945 1 96.44 548 ARG A C 1
ATOM 4414 O O . ARG A 1 548 ? -2.078 40.094 -6.41 1 96.44 548 ARG A O 1
ATOM 4421 N N . GLU A 1 549 ? -1.071 41.906 -5.625 1 96.69 549 GLU A N 1
ATOM 4422 C CA . GLU A 1 549 ? 0.24 41.281 -5.703 1 96.69 549 GLU A CA 1
ATOM 4423 C C . GLU A 1 549 ? 0.331 40.094 -4.762 1 96.69 549 GLU A C 1
ATOM 4425 O O . GLU A 1 549 ? 0.898 39.031 -5.117 1 96.69 549 GLU A O 1
ATOM 4430 N N . LYS A 1 550 ? -0.206 40.219 -3.594 1 97.56 550 LYS A N 1
ATOM 4431 C CA . LYS A 1 550 ? -0.207 39.125 -2.625 1 97.56 550 LYS A CA 1
ATOM 4432 C C . LYS A 1 550 ? -0.987 37.938 -3.152 1 97.56 550 LYS A C 1
ATOM 4434 O O . LYS A 1 550 ? -0.51 36.812 -3.086 1 97.56 550 LYS A O 1
ATOM 4439 N N . VAL A 1 551 ? -2.156 38.188 -3.688 1 98.31 551 VAL A N 1
ATOM 4440 C CA . VAL A 1 551 ? -3.023 37.125 -4.188 1 98.31 551 VAL A CA 1
ATOM 4441 C C . VAL A 1 551 ? -2.393 36.469 -5.418 1 98.31 551 VAL A C 1
ATOM 4443 O O . VAL A 1 551 ? -2.455 35.25 -5.59 1 98.31 551 VAL A O 1
ATOM 4446 N N . ASP A 1 552 ? -1.762 37.25 -6.254 1 97.75 552 ASP A N 1
ATOM 4447 C CA . ASP A 1 552 ? -1.127 36.719 -7.465 1 97.75 552 ASP A CA 1
ATOM 4448 C C . ASP A 1 552 ? 0.026 35.781 -7.125 1 97.75 552 ASP A C 1
ATOM 4450 O O . ASP A 1 552 ? 0.206 34.75 -7.777 1 97.75 552 ASP A O 1
ATOM 4454 N N . LEU A 1 553 ? 0.803 36.156 -6.137 1 98 553 LEU A N 1
ATOM 4455 C CA . LEU A 1 553 ? 1.897 35.281 -5.734 1 98 553 LEU A CA 1
ATOM 4456 C C . LEU A 1 553 ? 1.366 33.938 -5.25 1 98 553 LEU A C 1
ATOM 4458 O O . LEU A 1 553 ? 1.9 32.875 -5.609 1 98 553 LEU A O 1
ATOM 4462 N N . ALA A 1 554 ? 0.346 34 -4.445 1 98.44 554 ALA A N 1
ATOM 4463 C CA . ALA A 1 554 ? -0.27 32.75 -3.975 1 98.44 554 ALA A CA 1
ATOM 4464 C C . ALA A 1 554 ? -0.739 31.906 -5.145 1 98.44 554 ALA A C 1
ATOM 4466 O O . ALA A 1 554 ? -0.543 30.688 -5.145 1 98.44 554 ALA A O 1
ATOM 4467 N N . ALA A 1 555 ? -1.342 32.531 -6.121 1 98.56 555 ALA A N 1
ATOM 4468 C CA . ALA A 1 555 ? -1.861 31.812 -7.289 1 98.56 555 ALA A CA 1
ATOM 4469 C C . ALA A 1 555 ? -0.729 31.188 -8.094 1 98.56 555 ALA A C 1
ATOM 4471 O O . ALA A 1 555 ? -0.876 30.078 -8.625 1 98.56 555 ALA A O 1
ATOM 4472 N N . GLN A 1 556 ? 0.373 31.875 -8.211 1 98.44 556 GLN A N 1
ATOM 4473 C CA . GLN A 1 556 ? 1.513 31.344 -8.953 1 98.44 556 GLN A CA 1
ATOM 4474 C C . GLN A 1 556 ? 2.117 30.141 -8.242 1 98.44 556 GLN A C 1
ATOM 4476 O O . GLN A 1 556 ? 2.467 29.156 -8.883 1 98.44 556 GLN A O 1
ATOM 4481 N N . VAL A 1 557 ? 2.199 30.25 -6.992 1 98.69 557 VAL A N 1
ATOM 4482 C CA . VAL A 1 557 ? 2.754 29.156 -6.219 1 98.69 557 VAL A CA 1
ATOM 4483 C C . VAL A 1 557 ? 1.8 27.953 -6.262 1 98.69 557 VAL A C 1
ATOM 4485 O O . VAL A 1 557 ? 2.238 26.812 -6.301 1 98.69 557 VAL A O 1
ATOM 4488 N N . GLN A 1 558 ? 0.456 28.219 -6.234 1 98.62 558 GLN A N 1
ATOM 4489 C CA . GLN A 1 558 ? -0.542 27.172 -6.41 1 98.62 558 GLN A CA 1
ATOM 4490 C C . GLN A 1 558 ? -0.377 26.469 -7.762 1 98.62 558 GLN A C 1
ATOM 4492 O O . GLN A 1 558 ? -0.568 25.266 -7.867 1 98.62 558 GLN A O 1
ATOM 4497 N N . HIS A 1 559 ? 0.011 27.25 -8.727 1 98.31 559 HIS A N 1
ATOM 4498 C CA . HIS A 1 559 ? 0.158 26.781 -10.102 1 98.31 559 HIS A CA 1
ATOM 4499 C C . HIS A 1 559 ? 1.405 25.922 -10.266 1 98.31 559 HIS A C 1
ATOM 4501 O O . HIS A 1 559 ? 1.342 24.828 -10.844 1 98.31 559 HIS A O 1
ATOM 4507 N N . TYR A 1 560 ? 2.504 26.297 -9.648 1 98.44 560 TYR A N 1
ATOM 4508 C CA . TYR A 1 560 ? 3.785 25.688 -9.984 1 98.44 560 TYR A CA 1
ATOM 4509 C C . TYR A 1 560 ? 4.207 24.688 -8.914 1 98.44 560 TYR A C 1
ATOM 4511 O O . TYR A 1 560 ? 5.035 23.812 -9.164 1 98.44 560 TYR A O 1
ATOM 4519 N N . TRP A 1 561 ? 3.607 24.75 -7.75 1 98.75 561 TRP A N 1
ATOM 4520 C CA . TRP A 1 561 ? 4.191 23.953 -6.668 1 98.75 561 TRP A CA 1
ATOM 4521 C C . TRP A 1 561 ? 3.121 23.141 -5.961 1 98.75 561 TRP A C 1
ATOM 4523 O O . TRP A 1 561 ? 3.193 21.906 -5.938 1 98.75 561 TRP A O 1
ATOM 4533 N N . ALA A 1 562 ? 2.129 23.766 -5.391 1 98.75 562 ALA A N 1
ATOM 4534 C CA . ALA A 1 562 ? 1.25 23.109 -4.43 1 98.75 562 ALA A CA 1
ATOM 4535 C C . ALA A 1 562 ? 0.18 22.281 -5.137 1 98.75 562 ALA A C 1
ATOM 4537 O O . ALA A 1 562 ? -0.705 22.844 -5.797 1 98.75 562 ALA A O 1
ATOM 4538 N N . ASP A 1 563 ? 0.278 21 -5.008 1 98.5 563 ASP A N 1
ATOM 4539 C CA . ASP A 1 563 ? -0.813 20.188 -5.539 1 98.5 563 ASP A CA 1
ATOM 4540 C C . ASP A 1 563 ? -1.925 20.031 -4.508 1 98.5 563 ASP A C 1
ATOM 4542 O O . ASP A 1 563 ? -3.057 19.688 -4.855 1 98.5 563 ASP A O 1
ATOM 4546 N N . ASN A 1 564 ? -1.601 20.219 -3.238 1 98.31 564 ASN A N 1
ATOM 4547 C CA . ASN A 1 564 ? -2.656 20.562 -2.287 1 98.31 564 ASN A CA 1
ATOM 4548 C C . ASN A 1 564 ? -3.078 22.016 -2.414 1 98.31 564 ASN A C 1
ATOM 4550 O O . ASN A 1 564 ? -3.506 22.453 -3.484 1 98.31 564 ASN A O 1
ATOM 4554 N N . GLN A 1 565 ? -2.807 22.797 -1.283 1 97.81 565 GLN A N 1
ATOM 4555 C CA . GLN A 1 565 ? -3.186 24.203 -1.334 1 97.81 565 GLN A CA 1
ATOM 4556 C C . GLN A 1 565 ? -2.072 25.094 -0.792 1 97.81 565 GLN A C 1
ATOM 4558 O O . GLN A 1 565 ? -1.135 24.609 -0.157 1 97.81 565 GLN A O 1
ATOM 4563 N N . VAL A 1 566 ? -2.184 26.328 -1.207 1 98.56 566 VAL A N 1
ATOM 4564 C CA . VAL A 1 566 ? -1.375 27.391 -0.628 1 98.56 566 VAL A CA 1
ATOM 4565 C C . VAL A 1 566 ? -2.188 28.141 0.425 1 98.56 566 VAL A C 1
ATOM 4567 O O . VAL A 1 566 ? -3.234 28.719 0.117 1 98.56 566 VAL A O 1
ATOM 4570 N N . SER A 1 567 ? -1.718 28.062 1.607 1 97.81 567 SER A N 1
ATOM 4571 C CA . SER A 1 567 ? -2.348 28.875 2.641 1 97.81 567 SER A CA 1
ATOM 4572 C C . SER A 1 567 ? -1.946 30.344 2.51 1 97.81 567 SER A C 1
ATOM 4574 O O . SER A 1 567 ? -0.764 30.672 2.6 1 97.81 567 SER A O 1
ATOM 4576 N N . CYS A 1 568 ? -2.926 31.188 2.33 1 97.5 568 CYS A N 1
ATOM 4577 C CA . CYS A 1 568 ? -2.633 32.594 2.162 1 97.5 568 CYS A CA 1
ATOM 4578 C C . CYS A 1 568 ? -3.723 33.469 2.791 1 97.5 568 CYS A C 1
ATOM 4580 O O . CYS A 1 568 ? -4.895 33.344 2.434 1 97.5 568 CYS A O 1
ATOM 4582 N N . THR A 1 569 ? -3.367 34.188 3.738 1 96.25 569 THR A N 1
ATOM 4583 C CA . THR A 1 569 ? -4.172 35.281 4.238 1 96.25 569 THR A CA 1
ATOM 4584 C C . THR A 1 569 ? -3.672 36.625 3.68 1 96.25 569 THR A C 1
ATOM 4586 O O . THR A 1 569 ? -2.652 37.156 4.129 1 96.25 569 THR A O 1
ATOM 4589 N N . ALA A 1 570 ? -4.395 37.156 2.75 1 97 570 ALA A N 1
ATOM 4590 C CA . ALA A 1 570 ? -3.984 38.375 2.096 1 97 570 ALA A CA 1
ATOM 4591 C C . ALA A 1 570 ? -4.414 39.594 2.908 1 97 570 ALA A C 1
ATOM 4593 O O . ALA A 1 570 ? -5.605 39.906 2.986 1 97 570 ALA A O 1
ATOM 4594 N N . GLU A 1 571 ? -3.412 40.25 3.477 1 94.56 571 GLU A N 1
ATOM 4595 C CA . GLU A 1 571 ? -3.703 41.469 4.23 1 94.56 571 GLU A CA 1
ATOM 4596 C C . GLU A 1 571 ? -4.023 42.625 3.301 1 94.56 571 GLU A C 1
ATOM 4598 O O . GLU A 1 571 ? -3.4 42.781 2.248 1 94.56 571 GLU A O 1
ATOM 4603 N N . PHE A 1 572 ? -5.02 43.469 3.723 1 95.25 572 PHE A N 1
ATOM 4604 C CA . PHE A 1 572 ? -5.426 44.562 2.84 1 95.25 572 PHE A CA 1
ATOM 4605 C C . PHE A 1 572 ? -5.723 45.812 3.641 1 95.25 572 PHE A C 1
ATOM 4607 O O . PHE A 1 572 ? -6 45.75 4.84 1 95.25 572 PHE A O 1
ATOM 4614 N N . ASP A 1 573 ? -5.551 46.906 2.998 1 93.69 573 ASP A N 1
ATOM 4615 C CA . ASP A 1 573 ? -6 48.188 3.549 1 93.69 573 ASP A CA 1
ATOM 4616 C C . ASP A 1 573 ? -7.516 48.344 3.428 1 93.69 573 ASP A C 1
ATOM 4618 O O . ASP A 1 573 ? -8.047 48.438 2.32 1 93.69 573 ASP A O 1
ATOM 4622 N N . PRO A 1 574 ? -8.18 48.375 4.523 1 93.06 574 PRO A N 1
ATOM 4623 C CA . PRO A 1 574 ? -9.641 48.406 4.461 1 93.06 574 PRO A CA 1
ATOM 4624 C C . PRO A 1 574 ? -10.195 49.656 3.797 1 93.06 574 PRO A C 1
ATOM 4626 O O . PRO A 1 574 ? -11.297 49.625 3.25 1 93.06 574 PRO A O 1
ATOM 4629 N N . ASP A 1 575 ? -9.438 50.719 3.789 1 92 575 ASP A N 1
ATOM 4630 C CA . ASP A 1 575 ? -9.914 52 3.244 1 92 575 ASP A CA 1
ATOM 4631 C C . ASP A 1 575 ? -9.688 52.062 1.734 1 92 575 ASP A C 1
ATOM 4633 O O . ASP A 1 575 ? -10.484 52.656 1.008 1 92 575 ASP A O 1
ATOM 4637 N N . THR A 1 576 ? -8.703 51.375 1.273 1 93.44 576 THR A N 1
ATOM 4638 C CA . THR A 1 576 ? -8.359 51.594 -0.124 1 93.44 576 THR A CA 1
ATOM 4639 C C . THR A 1 576 ? -8.492 50.312 -0.934 1 93.44 576 THR A C 1
ATOM 4641 O O . THR A 1 576 ? -8.609 50.375 -2.16 1 93.44 576 THR A O 1
ATOM 4644 N N . GLU A 1 577 ? -8.531 49.188 -0.283 1 95.62 577 GLU A N 1
ATOM 4645 C CA . GLU A 1 577 ? -8.406 47.938 -1.049 1 95.62 577 GLU A CA 1
ATOM 4646 C C . GLU A 1 577 ? -9.609 47.031 -0.827 1 95.62 577 GLU A C 1
ATOM 4648 O O . GLU A 1 577 ? -9.828 46.094 -1.581 1 95.62 577 GLU A O 1
ATOM 4653 N N . ALA A 1 578 ? -10.461 47.312 0.077 1 95.5 578 ALA A N 1
ATOM 4654 C CA . ALA A 1 578 ? -11.594 46.438 0.408 1 95.5 578 ALA A CA 1
ATOM 4655 C C . ALA A 1 578 ? -12.523 46.281 -0.788 1 95.5 578 ALA A C 1
ATOM 4657 O O . ALA A 1 578 ? -13.062 45.188 -1.021 1 95.5 578 ALA A O 1
ATOM 4658 N N . GLU A 1 579 ? -12.711 47.312 -1.514 1 94.94 579 GLU A N 1
ATOM 4659 C CA . GLU A 1 579 ? -13.656 47.312 -2.627 1 94.94 579 GLU A CA 1
ATOM 4660 C C . GLU A 1 579 ? -13.156 46.469 -3.783 1 94.94 579 GLU A C 1
ATOM 4662 O O . GLU A 1 579 ? -13.93 46.094 -4.672 1 94.94 579 GLU A O 1
ATOM 4667 N N . GLU A 1 580 ? -11.914 46.094 -3.768 1 95.88 580 GLU A N 1
ATOM 4668 C CA . GLU A 1 580 ? -11.32 45.312 -4.848 1 95.88 580 GLU A CA 1
ATOM 4669 C C . GLU A 1 580 ? -11.547 43.812 -4.625 1 95.88 580 GLU A C 1
ATOM 4671 O O . GLU A 1 580 ? -11.383 43.031 -5.551 1 95.88 580 GLU A O 1
ATOM 4676 N N . ILE A 1 581 ? -11.953 43.438 -3.521 1 97.75 581 ILE A N 1
ATOM 4677 C CA . ILE A 1 581 ? -11.969 42.031 -3.109 1 97.75 581 ILE A CA 1
ATOM 4678 C C . ILE A 1 581 ? -12.891 41.219 -4.027 1 97.75 581 ILE A C 1
ATOM 4680 O O . ILE A 1 581 ? -12.508 40.156 -4.523 1 97.75 581 ILE A O 1
ATOM 4684 N N . PRO A 1 582 ? -14.133 41.688 -4.355 1 96.81 582 PRO A N 1
ATOM 4685 C CA . PRO A 1 582 ? -14.984 40.906 -5.254 1 96.81 582 PRO A CA 1
ATOM 4686 C C . PRO A 1 582 ? -14.344 40.688 -6.621 1 96.81 582 PRO A C 1
ATOM 4688 O O . PRO A 1 582 ? -14.453 39.594 -7.18 1 96.81 582 PRO A O 1
ATOM 4691 N N . ARG A 1 583 ? -13.688 41.656 -7.141 1 96.56 583 ARG A N 1
ATOM 4692 C CA . ARG A 1 583 ? -13.031 41.531 -8.438 1 96.56 583 ARG A CA 1
ATOM 4693 C C . ARG A 1 583 ? -11.852 40.562 -8.375 1 96.56 583 ARG A C 1
ATOM 4695 O O . ARG A 1 583 ? -11.602 39.812 -9.32 1 96.56 583 ARG A O 1
ATOM 4702 N N . ILE A 1 584 ? -11.156 40.625 -7.336 1 97.69 584 ILE A N 1
ATOM 4703 C CA . ILE A 1 584 ? -10.016 39.75 -7.141 1 97.69 584 ILE A CA 1
ATOM 4704 C C . ILE A 1 584 ? -10.492 38.281 -7.062 1 97.69 584 ILE A C 1
ATOM 4706 O O . ILE A 1 584 ? -9.922 37.406 -7.703 1 97.69 584 ILE A O 1
ATOM 4710 N N . LEU A 1 585 ? -11.539 38.062 -6.309 1 98.31 585 LEU A N 1
ATOM 4711 C CA . LEU A 1 585 ? -12.086 36.719 -6.176 1 98.31 585 LEU A CA 1
ATOM 4712 C C . LEU A 1 585 ? -12.539 36.188 -7.527 1 98.31 585 LEU A C 1
ATOM 4714 O O . LEU A 1 585 ? -12.258 35.031 -7.863 1 98.31 585 LEU A O 1
ATOM 4718 N N . ALA A 1 586 ? -13.18 36.969 -8.297 1 97.38 586 ALA A N 1
ATOM 4719 C CA . ALA A 1 586 ? -13.656 36.594 -9.625 1 97.38 586 ALA A CA 1
ATOM 4720 C C . ALA A 1 586 ? -12.484 36.281 -10.555 1 97.38 586 ALA A C 1
ATOM 4722 O O . ALA A 1 586 ? -12.562 35.344 -11.375 1 97.38 586 ALA A O 1
ATOM 4723 N N . ALA A 1 587 ? -11.461 37.031 -10.438 1 97.25 587 ALA A N 1
ATOM 4724 C CA . ALA A 1 587 ? -10.305 36.906 -11.328 1 97.25 587 ALA A CA 1
ATOM 4725 C C . ALA A 1 587 ? -9.492 35.656 -10.984 1 97.25 587 ALA A C 1
ATOM 4727 O O . ALA A 1 587 ? -8.852 35.062 -11.867 1 97.25 587 ALA A O 1
ATOM 4728 N N . TYR A 1 588 ? -9.547 35.188 -9.719 1 98 588 TYR A N 1
ATOM 4729 C CA . TYR A 1 588 ? -8.602 34.156 -9.305 1 98 588 TYR A CA 1
ATOM 4730 C C . TYR A 1 588 ? -9.328 32.875 -8.906 1 98 588 TYR A C 1
ATOM 4732 O O . TYR A 1 588 ? -8.695 31.891 -8.516 1 98 588 TYR A O 1
ATOM 4740 N N . GLU A 1 589 ? -10.648 32.781 -9.039 1 97.75 589 GLU A N 1
ATOM 4741 C CA . GLU A 1 589 ? -11.461 31.656 -8.594 1 97.75 589 GLU A CA 1
ATOM 4742 C C . GLU A 1 589 ? -11.055 30.359 -9.297 1 97.75 589 GLU A C 1
ATOM 4744 O O . GLU A 1 589 ? -11.25 29.266 -8.766 1 97.75 589 GLU A O 1
ATOM 4749 N N . THR A 1 590 ? -10.414 30.406 -10.5 1 97.5 590 THR A N 1
ATOM 4750 C CA . THR A 1 590 ? -10 29.219 -11.227 1 97.5 590 THR A CA 1
ATOM 4751 C C . THR A 1 590 ? -8.508 28.953 -11.055 1 97.5 590 THR A C 1
ATOM 4753 O O . THR A 1 590 ? -7.957 28.031 -11.641 1 97.5 590 THR A O 1
ATOM 4756 N N . ARG A 1 591 ? -7.871 29.812 -10.234 1 97.75 591 ARG A N 1
ATOM 4757 C CA . ARG A 1 591 ? -6.422 29.734 -10.102 1 97.75 591 ARG A CA 1
ATOM 4758 C C . ARG A 1 591 ? -6.02 29.406 -8.672 1 97.75 591 ARG A C 1
ATOM 4760 O O . ARG A 1 591 ? -4.855 29.094 -8.398 1 97.75 591 ARG A O 1
ATOM 4767 N N . LEU A 1 592 ? -6.992 29.484 -7.793 1 98.12 592 LEU A N 1
ATOM 4768 C CA . LEU A 1 592 ? -6.746 29.219 -6.379 1 98.12 592 LEU A CA 1
ATOM 4769 C C . LEU A 1 592 ? -7.688 28.125 -5.859 1 98.12 592 LEU A C 1
ATOM 4771 O O . LEU A 1 592 ? -8.727 27.859 -6.465 1 98.12 592 LEU A O 1
ATOM 4775 N N . LYS A 1 593 ? -7.293 27.531 -4.789 1 98.44 593 LYS A N 1
ATOM 4776 C CA . LYS A 1 593 ? -8.141 26.562 -4.113 1 98.44 593 LYS A CA 1
ATOM 4777 C C . LYS A 1 593 ? -8.68 27.109 -2.795 1 98.44 593 LYS A C 1
ATOM 4779 O O . LYS A 1 593 ? -9.641 26.578 -2.24 1 98.44 593 LYS A O 1
ATOM 4784 N N . GLY A 1 594 ? -8.031 28.094 -2.248 1 98.12 594 GLY A N 1
ATOM 4785 C CA . GLY A 1 594 ? -8.469 28.766 -1.031 1 98.12 594 GLY A CA 1
ATOM 4786 C C . GLY A 1 594 ? -7.77 30.094 -0.804 1 98.12 594 GLY A C 1
ATOM 4787 O O . GLY A 1 594 ? -6.66 30.312 -1.292 1 98.12 594 GLY A O 1
ATOM 4788 N N . ILE A 1 595 ? -8.438 30.969 -0.103 1 98.31 595 ILE A N 1
ATOM 4789 C CA . ILE A 1 595 ? -7.84 32.25 0.231 1 98.31 595 ILE A CA 1
ATOM 4790 C C . ILE A 1 595 ? -8.617 32.906 1.374 1 98.31 595 ILE A C 1
ATOM 4792 O O . ILE A 1 595 ? -9.82 32.656 1.538 1 98.31 595 ILE A O 1
ATOM 4796 N N . SER A 1 596 ? -7.941 33.562 2.207 1 97.56 596 SER A N 1
ATOM 4797 C CA . SER A 1 596 ? -8.539 34.375 3.248 1 97.56 596 SER A CA 1
ATOM 4798 C C . SER A 1 596 ? -7.973 35.812 3.223 1 97.56 596 SER A C 1
ATOM 4800 O O . SER A 1 596 ? -6.973 36.062 2.551 1 97.56 596 SER A O 1
ATOM 4802 N N . PHE A 1 597 ? -8.648 36.719 3.848 1 96.81 597 PHE A N 1
ATOM 4803 C CA . PHE A 1 597 ? -8.273 38.125 3.883 1 96.81 597 PHE A CA 1
ATOM 4804 C C . PHE A 1 597 ? -8.219 38.625 5.32 1 96.81 597 PHE A C 1
ATOM 4806 O O . PHE A 1 597 ? -8.875 38.094 6.207 1 96.81 597 PHE A O 1
ATOM 4813 N N . LEU A 1 598 ? -7.406 39.625 5.516 1 93.81 598 LEU A N 1
ATOM 4814 C CA . LEU A 1 598 ? -7.266 40.25 6.836 1 93.81 598 LEU A CA 1
ATOM 4815 C C . LEU A 1 598 ? -7.051 41.75 6.723 1 93.81 598 LEU A C 1
ATOM 4817 O O . LEU A 1 598 ? -6.074 42.188 6.113 1 93.81 598 LEU A O 1
ATOM 4821 N N . PRO A 1 599 ? -7.949 42.562 7.266 1 93.12 599 PRO A N 1
ATOM 4822 C CA . PRO A 1 599 ? -7.742 44 7.215 1 93.12 599 PRO A CA 1
ATOM 4823 C C . PRO A 1 599 ? -6.574 44.469 8.086 1 93.12 599 PRO A C 1
ATOM 4825 O O . PRO A 1 599 ? -6.438 44 9.227 1 93.12 599 PRO A O 1
ATOM 4828 N N . MET A 1 600 ? -5.695 45.25 7.512 1 88.19 600 MET A N 1
ATOM 4829 C CA . MET A 1 600 ? -4.586 45.844 8.258 1 88.19 600 MET A CA 1
ATOM 4830 C C . MET A 1 600 ? -5.047 47.062 9.031 1 88.19 600 MET A C 1
ATOM 4832 O O . MET A 1 600 ? -5.559 48.031 8.445 1 88.19 600 MET A O 1
ATOM 4836 N N . ARG A 1 601 ? -5.141 47 10.336 1 78.31 601 ARG A N 1
ATOM 4837 C CA . ARG A 1 601 ? -5.547 48.156 11.148 1 78.31 601 ARG A CA 1
ATOM 4838 C C . ARG A 1 601 ? -4.453 48.531 12.141 1 78.31 601 ARG A C 1
ATOM 4840 O O . ARG A 1 601 ? -3.734 47.688 12.648 1 78.31 601 ARG A O 1
ATOM 4847 N N . ASP A 1 602 ? -4.199 49.781 12.062 1 64.94 602 ASP A N 1
ATOM 4848 C CA . ASP A 1 602 ? -3.299 50.312 13.094 1 64.94 602 ASP A CA 1
ATOM 4849 C C . ASP A 1 602 ? -4.004 50.406 14.445 1 64.94 602 ASP A C 1
ATOM 4851 O O . ASP A 1 602 ? -4.98 51.125 14.594 1 64.94 602 ASP A O 1
ATOM 4855 N N . HIS A 1 603 ? -4.023 49.438 15.25 1 58.88 603 HIS A N 1
ATOM 4856 C CA . HIS A 1 603 ? -4.801 49.438 16.484 1 58.88 603 HIS A CA 1
ATOM 4857 C C . HIS A 1 603 ? -4.195 50.375 17.531 1 58.88 603 HIS A C 1
ATOM 4859 O O . HIS A 1 603 ? -4.785 50.594 18.594 1 58.88 603 HIS A O 1
ATOM 4865 N N . GLY A 1 604 ? -3.121 51.031 17.109 1 62.38 604 GLY A N 1
ATOM 4866 C CA . GLY A 1 604 ? -2.574 52 18.047 1 62.38 604 GLY A CA 1
ATOM 4867 C C . GLY A 1 604 ? -2.178 51.375 19.375 1 62.38 604 GLY A C 1
ATOM 4868 O O . GLY A 1 604 ? -2.232 52.062 20.406 1 62.38 604 GLY A O 1
ATOM 4869 N N . TYR A 1 605 ? -1.857 50.125 19.484 1 66.94 605 TYR A N 1
ATOM 4870 C CA . TYR A 1 605 ? -1.487 49.406 20.703 1 66.94 605 TYR A CA 1
ATOM 4871 C C . TYR A 1 605 ? -0.154 49.938 21.234 1 66.94 605 TYR A C 1
ATOM 4873 O O . TYR A 1 605 ? 0.775 50.188 20.469 1 66.94 605 TYR A O 1
ATOM 4881 N N . LYS A 1 606 ? -0.239 50.156 22.562 1 78.56 606 LYS A N 1
ATOM 4882 C CA . LYS A 1 606 ? 1.047 50.344 23.219 1 78.56 606 LYS A CA 1
ATOM 4883 C C . LYS A 1 606 ? 1.85 49.062 23.281 1 78.56 606 LYS A C 1
ATOM 4885 O O . LYS A 1 606 ? 1.289 48 23.516 1 78.56 606 LYS A O 1
ATOM 4890 N N . GLN A 1 607 ? 3.131 49.031 22.938 1 82.88 607 GLN A N 1
ATOM 4891 C CA . GLN A 1 607 ? 4.016 47.875 22.938 1 82.88 607 GLN A CA 1
ATOM 4892 C C . GLN A 1 607 ? 3.541 46.844 21.922 1 82.88 607 GLN A C 1
ATOM 4894 O O . GLN A 1 607 ? 3.359 45.656 22.266 1 82.88 607 GLN A O 1
ATOM 4899 N N . PRO A 1 608 ? 3.346 47.312 20.656 1 80.56 608 PRO A N 1
ATOM 4900 C CA . PRO A 1 608 ? 2.877 46.344 19.656 1 80.56 608 PRO A CA 1
ATOM 4901 C C . PRO A 1 608 ? 3.826 45.156 19.5 1 80.56 608 PRO A C 1
ATOM 4903 O O . PRO A 1 608 ? 5.043 45.312 19.609 1 80.56 608 PRO A O 1
ATOM 4906 N N . PRO A 1 609 ? 3.242 44 19.266 1 78.88 609 PRO A N 1
ATOM 4907 C CA . PRO A 1 609 ? 4.082 42.812 19.094 1 78.88 609 PRO A CA 1
ATOM 4908 C C . PRO A 1 609 ? 5.148 43 18.016 1 78.88 609 PRO A C 1
ATOM 4910 O O . PRO A 1 609 ? 6.246 42.438 18.141 1 78.88 609 PRO A O 1
ATOM 4913 N N . TYR A 1 610 ? 4.758 43.75 17.016 1 85.38 610 TYR A N 1
ATOM 4914 C CA . TYR A 1 610 ? 5.68 44.062 15.93 1 85.38 610 TYR A CA 1
ATOM 4915 C C . TYR A 1 610 ? 5.773 45.562 15.734 1 85.38 610 TYR A C 1
ATOM 4917 O O . TYR A 1 610 ? 4.758 46.281 15.758 1 85.38 610 TYR A O 1
ATOM 4925 N N . GLU A 1 611 ? 6.934 46.031 15.656 1 88 611 GLU A N 1
ATOM 4926 C CA . GLU A 1 611 ? 7.168 47.438 15.391 1 88 611 GLU A CA 1
ATOM 4927 C C . GLU A 1 611 ? 8.305 47.625 14.391 1 88 611 GLU A C 1
ATOM 4929 O O . GLU A 1 611 ? 9.453 47.312 14.68 1 88 611 GLU A O 1
ATOM 4934 N N . ALA A 1 612 ? 7.906 48.188 13.25 1 90.88 612 ALA A N 1
ATOM 4935 C CA . ALA A 1 612 ? 8.93 48.438 12.234 1 90.88 612 ALA A CA 1
ATOM 4936 C C . ALA A 1 612 ? 9.93 49.469 12.711 1 90.88 612 ALA A C 1
ATOM 4938 O O . ALA A 1 612 ? 9.555 50.469 13.344 1 90.88 612 ALA A O 1
ATOM 4939 N N . ILE A 1 613 ? 11.164 49.25 12.43 1 93.44 613 ILE A N 1
ATOM 4940 C CA . ILE A 1 613 ? 12.219 50.188 12.75 1 93.44 613 ILE A CA 1
ATOM 4941 C C . ILE A 1 613 ? 13.148 50.375 11.555 1 93.44 613 ILE A C 1
ATOM 4943 O O . ILE A 1 613 ? 13.055 49.625 10.578 1 93.44 613 ILE A O 1
ATOM 4947 N N . THR A 1 614 ? 14.031 51.344 11.648 1 93.62 614 THR A N 1
ATOM 4948 C CA . THR A 1 614 ? 15.016 51.531 10.594 1 93.62 614 THR A CA 1
ATOM 4949 C C . THR A 1 614 ? 16.25 50.656 10.812 1 93.62 614 THR A C 1
ATOM 4951 O O . THR A 1 614 ? 16.438 50.125 11.906 1 93.62 614 THR A O 1
ATOM 4954 N N . GLU A 1 615 ? 16.984 50.531 9.773 1 93.88 615 GLU A N 1
ATOM 4955 C CA . GLU A 1 615 ? 18.234 49.781 9.883 1 93.88 615 GLU A CA 1
ATOM 4956 C C . GLU A 1 615 ? 19.156 50.406 10.938 1 93.88 615 GLU A C 1
ATOM 4958 O O . GLU A 1 615 ? 19.812 49.688 11.68 1 93.88 615 GLU A O 1
ATOM 4963 N N . GLU A 1 616 ? 19.172 51.719 10.961 1 95.44 616 GLU A N 1
ATOM 4964 C CA . GLU A 1 616 ? 20.016 52.438 11.922 1 95.44 616 GLU A CA 1
ATOM 4965 C C . GLU A 1 616 ? 19.578 52.125 13.359 1 95.44 616 GLU A C 1
ATOM 4967 O O . GLU A 1 616 ? 20.422 51.875 14.227 1 95.44 616 GLU A O 1
ATOM 4972 N N . GLU A 1 617 ? 18.344 52.188 13.531 1 94.69 617 GLU A N 1
ATOM 4973 C CA . GLU A 1 617 ? 17.812 51.875 14.859 1 94.69 617 GLU A CA 1
ATOM 4974 C C . GLU A 1 617 ? 18.141 50.469 15.281 1 94.69 617 GLU A C 1
ATOM 4976 O O . GLU A 1 617 ? 18.453 50.188 16.438 1 94.69 617 GLU A O 1
ATOM 4981 N N . TYR A 1 618 ? 18.016 49.594 14.336 1 94.56 618 TYR A N 1
ATOM 4982 C CA . TYR A 1 618 ? 18.359 48.188 14.586 1 94.56 618 TYR A CA 1
ATOM 4983 C C . TYR A 1 618 ? 19.797 48.062 15.07 1 94.56 618 TYR A C 1
ATOM 4985 O O . TYR A 1 618 ? 20.062 47.406 16.078 1 94.56 618 TYR A O 1
ATOM 4993 N N . HIS A 1 619 ? 20.688 48.719 14.383 1 94.56 619 HIS A N 1
ATOM 4994 C CA . HIS A 1 619 ? 22.109 48.625 14.734 1 94.56 619 HIS A CA 1
ATOM 4995 C C . HIS A 1 619 ? 22.375 49.281 16.094 1 94.56 619 HIS A C 1
ATOM 4997 O O . HIS A 1 619 ? 23.219 48.781 16.859 1 94.56 619 HIS A O 1
ATOM 5003 N N . GLU A 1 620 ? 21.688 50.312 16.344 1 94.19 620 GLU A N 1
ATOM 5004 C CA . GLU A 1 620 ? 21.828 51 17.641 1 94.19 620 GLU A CA 1
ATOM 5005 C C . GLU A 1 620 ? 21.375 50.062 18.781 1 94.19 620 GLU A C 1
ATOM 5007 O O . GLU A 1 620 ? 22.016 50.031 19.828 1 94.19 620 GLU A O 1
ATOM 5012 N N . MET A 1 621 ? 20.297 49.438 18.578 1 92.75 621 MET A N 1
ATOM 5013 C CA . MET A 1 621 ? 19.766 48.562 19.594 1 92.75 621 MET A CA 1
ATOM 5014 C C . MET A 1 621 ? 20.672 47.344 19.797 1 92.75 621 MET A C 1
ATOM 5016 O O . MET A 1 621 ? 20.828 46.844 20.922 1 92.75 621 MET A O 1
ATOM 5020 N N . MET A 1 622 ? 21.344 46.969 18.75 1 91.75 622 MET A N 1
ATOM 5021 C CA . MET A 1 622 ? 22.156 45.75 18.797 1 91.75 622 MET A CA 1
ATOM 5022 C C . MET A 1 622 ? 23.5 46.031 19.453 1 91.75 622 MET A C 1
ATOM 5024 O O . MET A 1 622 ? 24.141 45.125 19.984 1 91.75 622 MET A O 1
ATOM 5028 N N . LYS A 1 623 ? 24.047 47.219 19.438 1 90.62 623 LYS A N 1
ATOM 5029 C CA . LYS A 1 623 ? 25.344 47.562 20 1 90.62 623 LYS A CA 1
ATOM 5030 C C . LYS A 1 623 ? 25.438 47.156 21.469 1 90.62 623 LYS A C 1
ATOM 5032 O O . LYS A 1 623 ? 26.5 46.75 21.922 1 90.62 623 LYS A O 1
ATOM 5037 N N . GLY A 1 624 ? 24.438 47.219 22.188 1 85.38 624 GLY A N 1
ATOM 5038 C CA . GLY A 1 624 ? 24.469 46.938 23.609 1 85.38 624 GLY A CA 1
ATOM 5039 C C . GLY A 1 624 ? 24.016 45.531 23.938 1 85.38 624 GLY A C 1
ATOM 5040 O O . GLY A 1 624 ? 23.969 45.125 25.109 1 85.38 624 GLY A O 1
ATOM 5041 N N . ILE A 1 625 ? 23.859 44.688 22.953 1 90.88 625 ILE A N 1
ATOM 5042 C CA . ILE A 1 625 ? 23.312 43.375 23.188 1 90.88 625 ILE A CA 1
ATOM 5043 C C . ILE A 1 625 ? 24.391 42.312 22.953 1 90.88 625 ILE A C 1
ATOM 5045 O O . ILE A 1 625 ? 25.094 42.344 21.953 1 90.88 625 ILE A O 1
ATOM 5049 N N . THR A 1 626 ? 24.594 41.469 23.938 1 88.56 626 THR A N 1
ATOM 5050 C CA . THR A 1 626 ? 25.438 40.281 23.781 1 88.56 626 THR A CA 1
ATOM 5051 C C . THR A 1 626 ? 24.609 39.031 23.578 1 88.56 626 THR A C 1
ATOM 5053 O O . THR A 1 626 ? 23.547 38.875 24.203 1 88.56 626 THR A O 1
ATOM 5056 N N . PRO A 1 627 ? 25.109 38.125 22.688 1 85.19 627 PRO A N 1
ATOM 5057 C CA . PRO A 1 627 ? 24.328 36.906 22.469 1 85.19 627 PRO A CA 1
ATOM 5058 C C . PRO A 1 627 ? 24.094 36.125 23.75 1 85.19 627 PRO A C 1
ATOM 5060 O O . PRO A 1 627 ? 24.984 36.031 24.594 1 85.19 627 PRO A O 1
ATOM 5063 N N . LEU A 1 628 ? 22.844 35.625 23.891 1 85.25 628 LEU A N 1
ATOM 5064 C CA . LEU A 1 628 ? 22.5 34.812 25.047 1 85.25 628 LEU A CA 1
ATOM 5065 C C . LEU A 1 628 ? 23.438 33.625 25.203 1 85.25 628 LEU A C 1
ATOM 5067 O O . LEU A 1 628 ? 23.844 33.031 24.203 1 85.25 628 LEU A O 1
ATOM 5071 N N . LYS A 1 629 ? 23.953 33.438 26.391 1 71.5 629 LYS A N 1
ATOM 5072 C CA . LYS A 1 629 ? 24.766 32.281 26.672 1 71.5 629 LYS A CA 1
ATOM 5073 C C . LYS A 1 629 ? 23.906 31 26.641 1 71.5 629 LYS A C 1
ATOM 5075 O O . LYS A 1 629 ? 23.172 30.719 27.594 1 71.5 629 LYS A O 1
ATOM 5080 N N . GLN A 1 630 ? 23.922 30.422 25.562 1 71.12 630 GLN A N 1
ATOM 5081 C CA . GLN A 1 630 ? 23.141 29.219 25.344 1 71.12 630 GLN A CA 1
ATOM 5082 C C . GLN A 1 630 ? 23.844 27.984 25.906 1 71.12 630 GLN A C 1
ATOM 5084 O O . GLN A 1 630 ? 24.891 27.562 25.391 1 71.12 630 GLN A O 1
ATOM 5089 N N . HIS A 1 631 ? 23.75 27.812 27.266 1 62.75 631 HIS A N 1
ATOM 5090 C CA . HIS A 1 631 ? 24.422 26.672 27.875 1 62.75 631 HIS A CA 1
ATOM 5091 C C . HIS A 1 631 ? 23.641 25.375 27.625 1 62.75 631 HIS A C 1
ATOM 5093 O O . HIS A 1 631 ? 22.406 25.375 27.578 1 62.75 631 HIS A O 1
ATOM 5099 N N . ASN A 1 632 ? 24.469 24.453 27.406 1 60.56 632 ASN A N 1
ATOM 5100 C CA . ASN A 1 632 ? 23.891 23.125 27.219 1 60.56 632 ASN A CA 1
ATOM 5101 C C . ASN A 1 632 ? 23.047 22.703 28.422 1 60.56 632 ASN A C 1
ATOM 5103 O O . ASN A 1 632 ? 23.422 22.953 29.562 1 60.56 632 ASN A O 1
ATOM 5107 N N . GLY A 1 633 ? 21.922 22.234 28.219 1 54.12 633 GLY A N 1
ATOM 5108 C CA . GLY A 1 633 ? 21.062 21.656 29.234 1 54.12 633 GLY A CA 1
ATOM 5109 C C . GLY A 1 633 ? 20.141 22.656 29.891 1 54.12 633 GLY A C 1
ATOM 5110 O O . GLY A 1 633 ? 19.328 22.297 30.75 1 54.12 633 GLY A O 1
ATOM 5111 N N . ASN A 1 634 ? 20.234 23.797 29.562 1 56.31 634 ASN A N 1
ATOM 5112 C CA . ASN A 1 634 ? 19.297 24.766 30.141 1 56.31 634 ASN A CA 1
ATOM 5113 C C . ASN A 1 634 ? 17.859 24.453 29.734 1 56.31 634 ASN A C 1
ATOM 5115 O O . ASN A 1 634 ? 17.578 24.109 28.594 1 56.31 634 ASN A O 1
ATOM 5119 N N . THR A 1 635 ? 16.984 24.25 30.734 1 55.59 635 THR A N 1
ATOM 5120 C CA . THR A 1 635 ? 15.547 24.031 30.516 1 55.59 635 THR A CA 1
ATOM 5121 C C . THR A 1 635 ? 14.781 25.344 30.703 1 55.59 635 THR A C 1
ATOM 5123 O O . THR A 1 635 ? 15.031 26.078 31.656 1 55.59 635 THR A O 1
ATOM 5126 N N . LEU A 1 636 ? 14.32 25.828 29.656 1 57.19 636 LEU A N 1
ATOM 5127 C CA . LEU A 1 636 ? 13.352 26.906 29.828 1 57.19 636 LEU A CA 1
ATOM 5128 C C . LEU A 1 636 ? 11.945 26.359 30 1 57.19 636 LEU A C 1
ATOM 5130 O O . LEU A 1 636 ? 11.508 25.516 29.219 1 57.19 636 LEU A O 1
ATOM 5134 N N . HIS A 1 637 ? 11.375 26.578 31.219 1 53.03 637 HIS A N 1
ATOM 5135 C CA . HIS A 1 637 ? 10.039 26.062 31.484 1 53.03 637 HIS A CA 1
ATOM 5136 C C . HIS A 1 637 ? 9.047 26.531 30.422 1 53.03 637 HIS A C 1
ATOM 5138 O O . HIS A 1 637 ? 9.156 27.641 29.906 1 53.03 637 HIS A O 1
ATOM 5144 N N . HIS A 1 638 ? 8.328 25.641 29.969 1 52.44 638 HIS A N 1
ATOM 5145 C CA . HIS A 1 638 ? 7.254 25.938 29.031 1 52.44 638 HIS A CA 1
ATOM 5146 C C . HIS A 1 638 ? 6.258 26.922 29.625 1 52.44 638 HIS A C 1
ATOM 5148 O O . HIS A 1 638 ? 5.777 26.734 30.75 1 52.44 638 HIS A O 1
ATOM 5154 N N . ASP A 1 639 ? 6.43 28.188 29.422 1 43.41 639 ASP A N 1
ATOM 5155 C CA . ASP A 1 639 ? 5.395 29.094 29.906 1 43.41 639 ASP A CA 1
ATOM 5156 C C . ASP A 1 639 ? 4.039 28.766 29.281 1 43.41 639 ASP A C 1
ATOM 5158 O O . ASP A 1 639 ? 3.898 28.75 28.062 1 43.41 639 ASP A O 1
ATOM 5162 N N . GLN A 1 640 ? 3.252 27.984 30.016 1 41 640 GLN A N 1
ATOM 5163 C CA . GLN A 1 640 ? 1.905 27.578 29.625 1 41 640 GLN A CA 1
ATOM 5164 C C . GLN A 1 640 ? 1.156 28.734 28.969 1 41 640 GLN A C 1
ATOM 5166 O O . GLN A 1 640 ? 0.208 28.516 28.203 1 41 640 GLN A O 1
ATOM 5171 N N . GLU A 1 641 ? 1.379 29.953 29.484 1 36.12 641 GLU A N 1
ATOM 5172 C CA . GLU A 1 641 ? 0.563 31.062 29.016 1 36.12 641 GLU A CA 1
ATOM 5173 C C . GLU A 1 641 ? 1.113 31.641 27.719 1 36.12 641 GLU A C 1
ATOM 5175 O O . GLU A 1 641 ? 0.765 32.75 27.328 1 36.12 641 GLU A O 1
ATOM 5180 N N . ASP A 1 642 ? 2.008 31.031 27.281 1 40.38 642 ASP A N 1
ATOM 5181 C CA . ASP A 1 642 ? 2.549 31.656 26.078 1 40.38 642 ASP A CA 1
ATOM 5182 C C . ASP A 1 642 ? 1.503 31.719 24.969 1 40.38 642 ASP A C 1
ATOM 5184 O O . ASP A 1 642 ? 1.134 30.688 24.406 1 40.38 642 ASP A O 1
ATOM 5188 N N . LYS A 1 643 ? 0.646 32.625 25.109 1 38.84 643 LYS A N 1
ATOM 5189 C CA . LYS A 1 643 ? -0.197 33.156 24.031 1 38.84 643 LYS A CA 1
ATOM 5190 C C . LYS A 1 643 ? 0.639 33.5 22.812 1 38.84 643 LYS A C 1
ATOM 5192 O O . LYS A 1 643 ? 1.33 34.531 22.812 1 38.84 643 LYS A O 1
ATOM 5197 N N . PHE A 1 644 ? 1.359 32.562 22.406 1 35.31 644 PHE A N 1
ATOM 5198 C CA . PHE A 1 644 ? 2.045 32.938 21.172 1 35.31 644 PHE A CA 1
ATOM 5199 C C . PHE A 1 644 ? 1.046 33.375 20.109 1 35.31 644 PHE A C 1
ATOM 5201 O O . PHE A 1 644 ? -0.059 32.812 20.031 1 35.31 644 PHE A O 1
ATOM 5208 N N . CYS A 1 645 ? 1.051 34.531 19.766 1 34.75 645 CYS A N 1
ATOM 5209 C CA . CYS A 1 645 ? 0.388 34.969 18.562 1 34.75 645 CYS A CA 1
ATOM 5210 C C . CYS A 1 645 ? 0.807 34.156 17.359 1 34.75 645 CYS A C 1
ATOM 5212 O O . CYS A 1 645 ? 1.986 34.094 17 1 34.75 645 CYS A O 1
ATOM 5214 N N . ASP A 1 646 ? 0.351 33.094 17.344 1 35.34 646 ASP A N 1
ATOM 5215 C CA . ASP A 1 646 ? 0.586 32.344 16.094 1 35.34 646 ASP A CA 1
ATOM 5216 C C . ASP A 1 646 ? -0.08 33.031 14.914 1 35.34 646 ASP A C 1
ATOM 5218 O O . ASP A 1 646 ? -1.309 33.062 14.812 1 35.34 646 ASP A O 1
ATOM 5222 N N . GLY A 1 647 ? 0.625 33.688 14.07 1 36.34 647 GLY A N 1
ATOM 5223 C CA . GLY A 1 647 ? 0.259 34.562 12.984 1 36.34 647 GLY A CA 1
ATOM 5224 C C . GLY A 1 647 ? -0.289 35.906 13.461 1 36.34 647 GLY A C 1
ATOM 5225 O O . GLY A 1 647 ? 0.011 36.344 14.57 1 36.34 647 GLY A O 1
ATOM 5226 N N . GLU A 1 648 ? -1.02 36.75 12.594 1 33.53 648 GLU A N 1
ATOM 5227 C CA . GLU A 1 648 ? -1.505 38.094 12.875 1 33.53 648 GLU A CA 1
ATOM 5228 C C . GLU A 1 648 ? -2.523 38.062 14.016 1 33.53 648 GLU A C 1
ATOM 5230 O O . GLU A 1 648 ? -2.906 39.125 14.523 1 33.53 648 GLU A O 1
ATOM 5235 N N . ALA A 1 649 ? -3.188 37.031 14.258 1 34.62 649 ALA A N 1
ATOM 5236 C CA . ALA A 1 649 ? -4.211 37.188 15.289 1 34.62 649 ALA A CA 1
ATOM 5237 C C . ALA A 1 649 ? -3.658 36.844 16.672 1 34.62 649 ALA A C 1
ATOM 5239 O O . ALA A 1 649 ? -3.174 35.719 16.875 1 34.62 649 ALA A O 1
ATOM 5240 N N . CYS A 1 650 ? -2.963 37.719 17.25 1 35.31 650 CYS A N 1
ATOM 5241 C CA . CYS A 1 650 ? -2.623 37.625 18.656 1 35.31 650 CYS A CA 1
ATOM 5242 C C . CYS A 1 650 ? -3.875 37.688 19.531 1 35.31 650 CYS A C 1
ATOM 5244 O O . CYS A 1 650 ? -4.715 38.562 19.344 1 35.31 650 CYS A O 1
ATOM 5246 N N . SER A 1 651 ? -4.457 36.625 19.891 1 32.62 651 SER A N 1
ATOM 5247 C CA . SER A 1 651 ? -5.582 36.75 20.812 1 32.62 651 SER A CA 1
ATOM 5248 C C . SER A 1 651 ? -5.188 37.562 22.062 1 32.62 651 SER A C 1
ATOM 5250 O O . SER A 1 651 ? -4.348 37.094 22.844 1 32.62 651 SER A O 1
ATOM 5252 N N . VAL A 1 652 ? -4.957 38.812 21.984 1 30.41 652 VAL A N 1
ATOM 5253 C CA . VAL A 1 652 ? -4.918 39.594 23.219 1 30.41 652 VAL A CA 1
ATOM 5254 C C . VAL A 1 652 ? -6.234 39.438 23.984 1 30.41 652 VAL A C 1
ATOM 5256 O O . VAL A 1 652 ? -7.305 39.719 23.438 1 30.41 652 VAL A O 1
ATOM 5259 N N . ASP A 1 653 ? -6.402 38.438 24.688 1 27.75 653 ASP A N 1
ATOM 5260 C CA . ASP A 1 653 ? -7.523 38.5 25.625 1 27.75 653 ASP A CA 1
ATOM 5261 C C . ASP A 1 653 ? -7.605 39.875 26.281 1 27.75 653 ASP A C 1
ATOM 5263 O O . ASP A 1 653 ? -6.676 40.281 26.969 1 27.75 653 ASP A O 1
ATOM 5267 N N . PHE A 1 654 ? -7.969 40.906 25.5 1 21.61 654 PHE A N 1
ATOM 5268 C CA . PHE A 1 654 ? -8.422 42.031 26.344 1 21.61 654 PHE A CA 1
ATOM 5269 C C . PHE A 1 654 ? -9.68 41.625 27.125 1 21.61 654 PHE A C 1
ATOM 5271 O O . PHE A 1 654 ? -10.516 40.875 26.609 1 21.61 654 PHE A O 1
ATOM 5278 N N . MET B 1 1 ? 5.164 -15.273 14.547 1 80.38 1 MET B N 1
ATOM 5279 C CA . MET B 1 1 ? 4.117 -15.586 13.578 1 80.38 1 MET B CA 1
ATOM 5280 C C . MET B 1 1 ? 3.98 -14.469 12.547 1 80.38 1 MET B C 1
ATOM 5282 O O . MET B 1 1 ? 4.062 -13.289 12.891 1 80.38 1 MET B O 1
ATOM 5286 N N . ILE B 1 2 ? 3.783 -14.875 11.227 1 89.44 2 ILE B N 1
ATOM 5287 C CA . ILE B 1 2 ? 3.611 -13.938 10.117 1 89.44 2 ILE B CA 1
ATOM 5288 C C . ILE B 1 2 ? 2.207 -13.336 10.164 1 89.44 2 ILE B C 1
ATOM 5290 O O . ILE B 1 2 ? 2.041 -12.125 10.039 1 89.44 2 ILE B O 1
ATOM 5294 N N . ILE B 1 3 ? 1.229 -14.141 10.367 1 94.25 3 ILE B N 1
ATOM 5295 C CA . ILE B 1 3 ? -0.137 -13.727 10.672 1 94.25 3 ILE B CA 1
ATOM 5296 C C . ILE B 1 3 ? -0.432 -13.961 12.148 1 94.25 3 ILE B C 1
ATOM 5298 O O . ILE B 1 3 ? -0.611 -15.102 12.578 1 94.25 3 ILE B O 1
ATOM 5302 N N . ASP B 1 4 ? -0.574 -12.961 12.945 1 93.56 4 ASP B N 1
ATOM 5303 C CA . ASP B 1 4 ? -0.633 -13.078 14.398 1 93.56 4 ASP B CA 1
ATOM 5304 C C . ASP B 1 4 ? -2.055 -13.383 14.867 1 93.56 4 ASP B C 1
ATOM 5306 O O . ASP B 1 4 ? -2.686 -12.555 15.531 1 93.56 4 ASP B O 1
ATOM 5310 N N . VAL B 1 5 ? -2.484 -14.609 14.688 1 96.19 5 VAL B N 1
ATOM 5311 C CA . VAL B 1 5 ? -3.832 -15.031 15.062 1 96.19 5 VAL B CA 1
ATOM 5312 C C . VAL B 1 5 ? -3.938 -15.156 16.578 1 96.19 5 VAL B C 1
ATOM 5314 O O . VAL B 1 5 ? -5.039 -15.188 17.125 1 96.19 5 VAL B O 1
ATOM 5317 N N . GLU B 1 6 ? -2.867 -15.25 17.281 1 94.56 6 GLU B N 1
ATOM 5318 C CA . GLU B 1 6 ? -2.896 -15.305 18.734 1 94.56 6 GLU B CA 1
ATOM 5319 C C . GLU B 1 6 ? -3.33 -13.961 19.328 1 94.56 6 GLU B C 1
ATOM 5321 O O . GLU B 1 6 ? -4.113 -13.922 20.281 1 94.56 6 GLU B O 1
ATOM 5326 N N . LYS B 1 7 ? -2.818 -13 18.734 1 92.31 7 LYS B N 1
ATOM 5327 C CA . LYS B 1 7 ? -3.119 -11.664 19.234 1 92.31 7 LYS B CA 1
ATOM 5328 C C . LYS B 1 7 ? -4.48 -11.18 18.734 1 92.31 7 LYS B C 1
ATOM 5330 O O . LYS B 1 7 ? -5.242 -10.57 19.484 1 92.31 7 LYS B O 1
ATOM 5335 N N . TRP B 1 8 ? -4.836 -11.484 17.469 1 95.44 8 TRP B N 1
ATOM 5336 C CA . TRP B 1 8 ? -5.977 -10.812 16.859 1 95.44 8 TRP B CA 1
ATOM 5337 C C . TRP B 1 8 ? -7.137 -11.781 16.656 1 95.44 8 TRP B C 1
ATOM 5339 O O . TRP B 1 8 ? -8.242 -11.367 16.281 1 95.44 8 TRP B O 1
ATOM 5349 N N . GLY B 1 9 ? -6.895 -12.984 16.859 1 95.19 9 GLY B N 1
ATOM 5350 C CA . GLY B 1 9 ? -7.949 -13.977 16.75 1 95.19 9 GLY B CA 1
ATOM 5351 C C . GLY B 1 9 ? -8.18 -14.438 15.32 1 95.19 9 GLY B C 1
ATOM 5352 O O . GLY B 1 9 ? -7.566 -13.914 14.383 1 95.19 9 GLY B O 1
ATOM 5353 N N . THR B 1 10 ? -9.055 -15.422 15.172 1 97.31 10 THR B N 1
ATOM 5354 C CA . THR B 1 10 ? -9.406 -15.984 13.875 1 97.31 10 THR B CA 1
ATOM 5355 C C . THR B 1 10 ? -10.859 -15.68 13.523 1 97.31 10 THR B C 1
ATOM 5357 O O . THR B 1 10 ? -11.656 -15.336 14.398 1 97.31 10 THR B O 1
ATOM 5360 N N . PHE B 1 11 ? -11.18 -15.656 12.258 1 98.38 11 PHE B N 1
ATOM 5361 C CA . PHE B 1 11 ? -12.539 -15.609 11.742 1 98.38 11 PHE B CA 1
ATOM 5362 C C . PHE B 1 11 ? -13.141 -17 11.664 1 98.38 11 PHE B C 1
ATOM 5364 O O . PHE B 1 11 ? -12.461 -17.969 11.297 1 98.38 11 PHE B O 1
ATOM 5371 N N . SER B 1 12 ? -14.422 -17.156 12.008 1 98.31 12 SER B N 1
ATOM 5372 C CA . SER B 1 12 ? -15.086 -18.453 11.945 1 98.31 12 SER B CA 1
ATOM 5373 C C . SER B 1 12 ? -16.5 -18.328 11.367 1 98.31 12 SER B C 1
ATOM 5375 O O . SER B 1 12 ? -17.188 -17.328 11.609 1 98.31 12 SER B O 1
ATOM 5377 N N . LEU B 1 13 ? -16.844 -19.297 10.648 1 98.44 13 LEU B N 1
ATOM 5378 C CA . LEU B 1 13 ? -18.219 -19.422 10.156 1 98.44 13 LEU B CA 1
ATOM 5379 C C . LEU B 1 13 ? -19.141 -19.953 11.242 1 98.44 13 LEU B C 1
ATOM 5381 O O . LEU B 1 13 ? -18.703 -20.75 12.086 1 98.44 13 LEU B O 1
ATOM 5385 N N . ASP B 1 14 ? -20.359 -19.531 11.188 1 97.62 14 ASP B N 1
ATOM 5386 C CA . ASP B 1 14 ? -21.344 -20.016 12.148 1 97.62 14 ASP B CA 1
ATOM 5387 C C . ASP B 1 14 ? -21.609 -21.5 11.977 1 97.62 14 ASP B C 1
ATOM 5389 O O . ASP B 1 14 ? -21.75 -21.984 10.852 1 97.62 14 ASP B O 1
ATOM 5393 N N . GLU B 1 15 ? -21.797 -22.219 13.086 1 97 15 GLU B N 1
ATOM 5394 C CA . GLU B 1 15 ? -22.031 -23.656 13.062 1 97 15 GLU B CA 1
ATOM 5395 C C . GLU B 1 15 ? -23.359 -23.984 12.375 1 97 15 GLU B C 1
ATOM 5397 O O . GLU B 1 15 ? -23.469 -25 11.68 1 97 15 GLU B O 1
ATOM 5402 N N . ARG B 1 16 ? -24.359 -23.141 12.586 1 95.06 16 ARG B N 1
ATOM 5403 C CA . ARG B 1 16 ? -25.656 -23.375 11.969 1 95.06 16 ARG B CA 1
ATOM 5404 C C . ARG B 1 16 ? -25.562 -23.328 10.445 1 95.06 16 ARG B C 1
ATOM 5406 O O . ARG B 1 16 ? -26.234 -24.078 9.75 1 95.06 16 ARG B O 1
ATOM 5413 N N . PHE B 1 17 ? -24.703 -22.469 9.992 1 97.56 17 PHE B N 1
ATOM 5414 C CA . PHE B 1 17 ? -24.469 -22.359 8.555 1 97.56 17 PHE B CA 1
ATOM 5415 C C . PHE B 1 17 ? -23.781 -23.625 8.031 1 97.56 17 PHE B C 1
ATOM 5417 O O . PHE B 1 17 ? -24.203 -24.188 7.02 1 97.56 17 PHE B O 1
ATOM 5424 N N . LEU B 1 18 ? -22.812 -24.078 8.695 1 97.75 18 LEU B N 1
ATOM 5425 C CA . LEU B 1 18 ? -22.016 -25.234 8.266 1 97.75 18 LEU B CA 1
ATOM 5426 C C . LEU B 1 18 ? -22.859 -26.5 8.289 1 97.75 18 LEU B C 1
ATOM 5428 O O . LEU B 1 18 ? -22.656 -27.406 7.477 1 97.75 18 LEU B O 1
ATOM 5432 N N . ASP B 1 19 ? -23.797 -26.594 9.164 1 96.38 19 ASP B N 1
ATOM 5433 C CA . ASP B 1 19 ? -24.656 -27.766 9.297 1 96.38 19 ASP B CA 1
ATOM 5434 C C . ASP B 1 19 ? -25.438 -28.016 8.008 1 96.38 19 ASP B C 1
ATOM 5436 O O . ASP B 1 19 ? -25.781 -29.156 7.691 1 96.38 19 ASP B O 1
ATOM 5440 N N . GLU B 1 20 ? -25.656 -27.016 7.316 1 96.31 20 GLU B N 1
ATOM 5441 C CA . GLU B 1 20 ? -26.406 -27.141 6.066 1 96.31 20 GLU B CA 1
ATOM 5442 C C . GLU B 1 20 ? -25.594 -27.875 5.008 1 96.31 20 GLU B C 1
ATOM 5444 O O . GLU B 1 20 ? -26.141 -28.406 4.043 1 96.31 20 GLU B O 1
ATOM 5449 N N . TYR B 1 21 ? -24.312 -27.938 5.18 1 96.88 21 TYR B N 1
ATOM 5450 C CA . TYR B 1 21 ? -23.453 -28.438 4.113 1 96.88 21 TYR B CA 1
ATOM 5451 C C . TYR B 1 21 ? -22.812 -29.781 4.508 1 96.88 21 TYR B C 1
ATOM 5453 O O . TYR B 1 21 ? -22.312 -30.5 3.652 1 96.88 21 TYR B O 1
ATOM 5461 N N . ARG B 1 22 ? -22.859 -30.172 5.707 1 92.69 22 ARG B N 1
ATOM 5462 C CA . ARG B 1 22 ? -22.188 -31.359 6.215 1 92.69 22 ARG B CA 1
ATOM 5463 C C . ARG B 1 22 ? -22.672 -32.625 5.488 1 92.69 22 ARG B C 1
ATOM 5465 O O . ARG B 1 22 ? -21.875 -33.5 5.172 1 92.69 22 ARG B O 1
ATOM 5472 N N . GLU B 1 23 ? -23.953 -32.625 5.227 1 90 23 GLU B N 1
ATOM 5473 C CA . GLU B 1 23 ? -24.5 -33.844 4.59 1 90 23 GLU B CA 1
ATOM 5474 C C . GLU B 1 23 ? -24.938 -33.531 3.162 1 90 23 GLU B C 1
ATOM 5476 O O . GLU B 1 23 ? -25.5 -34.406 2.494 1 90 23 GLU B O 1
ATOM 5481 N N . ARG B 1 24 ? -24.688 -32.406 2.736 1 93 24 ARG B N 1
ATOM 5482 C CA . ARG B 1 24 ? -25.094 -32.062 1.373 1 93 24 ARG B CA 1
ATOM 5483 C C . ARG B 1 24 ? -24.203 -32.781 0.352 1 93 24 ARG B C 1
ATOM 5485 O O . ARG B 1 24 ? -22.984 -32.75 0.451 1 93 24 ARG B O 1
ATOM 5492 N N . PRO B 1 25 ? -24.844 -33.406 -0.598 1 92.5 25 PRO B N 1
ATOM 5493 C CA . PRO B 1 25 ? -24.031 -34.094 -1.608 1 92.5 25 PRO B CA 1
ATOM 5494 C C . PRO B 1 25 ? -23.219 -33.125 -2.451 1 92.5 25 PRO B C 1
ATOM 5496 O O . PRO B 1 25 ? -23.703 -32.031 -2.807 1 92.5 25 PRO B O 1
ATOM 5499 N N . VAL B 1 26 ? -22.016 -33.5 -2.66 1 95 26 VAL B N 1
ATOM 5500 C CA . VAL B 1 26 ? -21.125 -32.719 -3.502 1 95 26 VAL B CA 1
ATOM 5501 C C . VAL B 1 26 ? -21.297 -33.125 -4.961 1 95 26 VAL B C 1
ATOM 5503 O O . VAL B 1 26 ? -21.297 -34.312 -5.277 1 95 26 VAL B O 1
ATOM 5506 N N . LYS B 1 27 ? -21.453 -32.188 -5.793 1 93.69 27 LYS B N 1
ATOM 5507 C CA . LYS B 1 27 ? -21.562 -32.469 -7.223 1 93.69 27 LYS B CA 1
ATOM 5508 C C . LYS B 1 27 ? -20.188 -32.5 -7.875 1 93.69 27 LYS B C 1
ATOM 5510 O O . LYS B 1 27 ? -19.797 -31.547 -8.578 1 93.69 27 LYS B O 1
ATOM 5515 N N . TRP B 1 28 ? -19.562 -33.594 -7.77 1 94.81 28 TRP B N 1
ATOM 5516 C CA . TRP B 1 28 ? -18.234 -33.781 -8.359 1 94.81 28 TRP B CA 1
ATOM 5517 C C . TRP B 1 28 ? -18.312 -33.781 -9.883 1 94.81 28 TRP B C 1
ATOM 5519 O O . TRP B 1 28 ? -19.188 -34.438 -10.469 1 94.81 28 TRP B O 1
ATOM 5529 N N . GLY B 1 29 ? -17.438 -33.125 -10.523 1 92.94 29 GLY B N 1
ATOM 5530 C CA . GLY B 1 29 ? -17.484 -32.875 -11.953 1 92.94 29 GLY B CA 1
ATOM 5531 C C . GLY B 1 29 ? -17.422 -34.156 -12.781 1 92.94 29 GLY B C 1
ATOM 5532 O O . GLY B 1 29 ? -18.141 -34.281 -13.766 1 92.94 29 GLY B O 1
ATOM 5533 N N . PHE B 1 30 ? -16.516 -35.031 -12.375 1 92.81 30 PHE B N 1
ATOM 5534 C CA . PHE B 1 30 ? -16.359 -36.281 -13.062 1 92.81 30 PHE B CA 1
ATOM 5535 C C . PHE B 1 30 ? -16.688 -37.469 -12.133 1 92.81 30 PHE B C 1
ATOM 5537 O O . PHE B 1 30 ? -16.047 -38.5 -12.203 1 92.81 30 PHE B O 1
ATOM 5544 N N . GLY B 1 31 ? -17.562 -37.125 -11.25 1 91 31 GLY B N 1
ATOM 5545 C CA . GLY B 1 31 ? -18.047 -38.156 -10.344 1 91 31 GLY B CA 1
ATOM 5546 C C . GLY B 1 31 ? -16.969 -38.719 -9.438 1 91 31 GLY B C 1
ATOM 5547 O O . GLY B 1 31 ? -16.25 -37.969 -8.773 1 91 31 GLY B O 1
ATOM 5548 N N . ASP B 1 32 ? -16.812 -40 -9.523 1 90.31 32 ASP B N 1
ATOM 5549 C CA . ASP B 1 32 ? -15.953 -40.719 -8.602 1 90.31 32 ASP B CA 1
ATOM 5550 C C . ASP B 1 32 ? -14.484 -40.375 -8.828 1 90.31 32 ASP B C 1
ATOM 5552 O O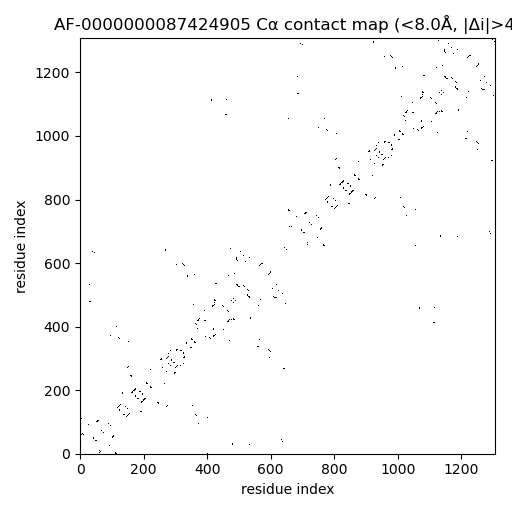 . ASP B 1 32 ? -13.688 -40.344 -7.887 1 90.31 32 ASP B O 1
ATOM 5556 N N . LEU B 1 33 ? -14.141 -40.094 -10.016 1 90.56 33 LEU B N 1
ATOM 5557 C CA . LEU B 1 33 ? -12.766 -39.719 -10.305 1 90.56 33 LEU B CA 1
ATOM 5558 C C . LEU B 1 33 ? -12.414 -38.406 -9.594 1 90.56 33 LEU B C 1
ATOM 5560 O O . LEU B 1 33 ? -11.32 -38.281 -9.031 1 90.56 33 LEU B O 1
ATOM 5564 N N . SER B 1 34 ? -13.344 -37.5 -9.656 1 93.31 34 SER B N 1
ATOM 5565 C CA . SER B 1 34 ? -13.133 -36.219 -8.992 1 93.31 34 SER B CA 1
ATOM 5566 C C . SER B 1 34 ? -12.984 -36.375 -7.488 1 93.31 34 SER B C 1
ATOM 5568 O O . SER B 1 34 ? -12.102 -35.781 -6.875 1 93.31 34 SER B O 1
ATOM 5570 N N . TRP B 1 35 ? -13.805 -37.125 -6.926 1 92.62 35 TRP B N 1
ATOM 5571 C CA . TRP B 1 35 ? -13.742 -37.375 -5.484 1 92.62 35 TRP B CA 1
ATOM 5572 C C . TRP B 1 35 ? -12.422 -38.031 -5.094 1 92.62 35 TRP B C 1
ATOM 5574 O O . TRP B 1 35 ? -11.797 -37.625 -4.113 1 92.62 35 TRP B O 1
ATOM 5584 N N . ALA B 1 36 ? -12.062 -39 -5.844 1 88.25 36 ALA B N 1
ATOM 5585 C CA . ALA B 1 36 ? -10.812 -39.719 -5.562 1 88.25 36 ALA B CA 1
ATOM 5586 C C . ALA B 1 36 ? -9.617 -38.781 -5.676 1 88.25 36 ALA B C 1
ATOM 5588 O O . ALA B 1 36 ? -8.695 -38.812 -4.855 1 88.25 36 ALA B O 1
ATOM 5589 N N . THR B 1 37 ? -9.656 -37.969 -6.707 1 88.12 37 THR B N 1
ATOM 5590 C CA . THR B 1 37 ? -8.594 -37 -6.902 1 88.12 37 THR B CA 1
ATOM 5591 C C . THR B 1 37 ? -8.531 -36.031 -5.73 1 88.12 37 THR B C 1
ATOM 5593 O O . THR B 1 37 ? -7.445 -35.719 -5.223 1 88.12 37 THR B O 1
ATOM 5596 N N . TYR B 1 38 ? -9.641 -35.562 -5.266 1 92.94 38 TYR B N 1
ATOM 5597 C CA . TYR B 1 38 ? -9.711 -34.656 -4.129 1 92.94 38 TYR B CA 1
ATOM 5598 C C . TYR B 1 38 ? -9.109 -35.281 -2.881 1 92.94 38 TYR B C 1
ATOM 5600 O O . TYR B 1 38 ? -8.242 -34.719 -2.23 1 92.94 38 TYR B O 1
ATOM 5608 N N . LYS B 1 39 ? -9.578 -36.438 -2.58 1 88.81 39 LYS B N 1
ATOM 5609 C CA . LYS B 1 39 ? -9.172 -37.094 -1.347 1 88.81 39 LYS B CA 1
ATOM 5610 C C . LYS B 1 39 ? -7.676 -37.406 -1.342 1 88.81 39 LYS B C 1
ATOM 5612 O O . LYS B 1 39 ? -7.023 -37.312 -0.299 1 88.81 39 LYS B O 1
ATOM 5617 N N . ARG B 1 40 ? -7.195 -37.625 -2.496 1 80 40 ARG B N 1
ATOM 5618 C CA . ARG B 1 40 ? -5.793 -38 -2.6 1 80 40 ARG B CA 1
ATOM 5619 C C . ARG B 1 40 ? -4.883 -36.781 -2.605 1 80 40 ARG B C 1
ATOM 5621 O O . ARG B 1 40 ? -3.738 -36.844 -2.154 1 80 40 ARG B O 1
ATOM 5628 N N . THR B 1 41 ? -5.41 -35.719 -3.096 1 82.69 41 THR B N 1
ATOM 5629 C CA . THR B 1 41 ? -4.5 -34.625 -3.412 1 82.69 41 THR B CA 1
ATOM 5630 C C . THR B 1 41 ? -4.742 -33.438 -2.486 1 82.69 41 THR B C 1
ATOM 5632 O O . THR B 1 41 ? -3.803 -32.719 -2.129 1 82.69 41 THR B O 1
ATOM 5635 N N . TYR B 1 42 ? -5.98 -33.219 -2.049 1 89.62 42 TYR B N 1
ATOM 5636 C CA . TYR B 1 42 ? -6.262 -31.922 -1.443 1 89.62 42 TYR B CA 1
ATOM 5637 C C . TYR B 1 42 ? -6.898 -32.094 -0.069 1 89.62 42 TYR B C 1
ATOM 5639 O O . TYR B 1 42 ? -7.031 -31.125 0.68 1 89.62 42 TYR B O 1
ATOM 5647 N N . SER B 1 43 ? -7.293 -33.344 0.274 1 89.94 43 SER B N 1
ATOM 5648 C CA . SER B 1 43 ? -7.863 -33.594 1.594 1 89.94 43 SER B CA 1
ATOM 5649 C C . SER B 1 43 ? -6.781 -33.625 2.666 1 89.94 43 SER B C 1
ATOM 5651 O O . SER B 1 43 ? -5.941 -34.531 2.666 1 89.94 43 SER B O 1
ATOM 5653 N N . ARG B 1 44 ? -6.793 -32.688 3.516 1 85.31 44 ARG B N 1
ATOM 5654 C CA . ARG B 1 44 ? -5.832 -32.656 4.609 1 85.31 44 ARG B CA 1
ATOM 5655 C C . ARG B 1 44 ? -6.344 -33.438 5.812 1 85.31 44 ARG B C 1
ATOM 5657 O O . ARG B 1 44 ? -7.43 -33.156 6.324 1 85.31 44 ARG B O 1
ATOM 5664 N N . ASP B 1 45 ? -5.539 -34.344 6.277 1 80.88 45 ASP B N 1
ATOM 5665 C CA . ASP B 1 45 ? -5.836 -35.125 7.477 1 80.88 45 ASP B CA 1
ATOM 5666 C C . ASP B 1 45 ? -7.234 -35.75 7.398 1 80.88 45 ASP B C 1
ATOM 5668 O O . ASP B 1 45 ? -8.008 -35.656 8.352 1 80.88 45 ASP B O 1
ATOM 5672 N N . GLY B 1 46 ? -7.621 -36.094 6.199 1 84.81 46 GLY B N 1
ATOM 5673 C CA . GLY B 1 46 ? -8.875 -36.812 6.012 1 84.81 46 GLY B CA 1
ATOM 5674 C C . GLY B 1 46 ? -10.078 -35.875 5.922 1 84.81 46 GLY B C 1
ATOM 5675 O O . GLY B 1 46 ? -11.219 -36.312 6.074 1 84.81 46 GLY B O 1
ATOM 5676 N N . GLU B 1 47 ? -9.938 -34.625 5.66 1 91.81 47 GLU B N 1
ATOM 5677 C CA . GLU B 1 47 ? -11.016 -33.656 5.508 1 91.81 47 GLU B CA 1
ATOM 5678 C C . GLU B 1 47 ? -12.023 -34.125 4.453 1 91.81 47 GLU B C 1
ATOM 5680 O O . GLU B 1 47 ? -11.641 -34.719 3.441 1 91.81 47 GLU B O 1
ATOM 5685 N N . ASP B 1 48 ? -13.242 -33.875 4.773 1 93.69 48 ASP B N 1
ATOM 5686 C CA . ASP B 1 48 ? -14.25 -33.906 3.723 1 93.69 48 ASP B CA 1
ATOM 5687 C C . ASP B 1 48 ? -14.352 -32.531 3.02 1 93.69 48 ASP B C 1
ATOM 5689 O O . ASP B 1 48 ? -13.812 -31.547 3.5 1 93.69 48 ASP B O 1
ATOM 5693 N N . TRP B 1 49 ? -15.062 -32.594 1.957 1 96.12 49 TRP B N 1
ATOM 5694 C CA . TRP B 1 49 ? -15.102 -31.391 1.11 1 96.12 49 TRP B CA 1
ATOM 5695 C C . TRP B 1 49 ? -15.633 -30.188 1.882 1 96.12 49 TRP B C 1
ATOM 5697 O O . TRP B 1 49 ? -15.094 -29.094 1.776 1 96.12 49 TRP B O 1
ATOM 5707 N N . TRP B 1 50 ? -16.703 -30.406 2.709 1 97 50 TRP B N 1
ATOM 5708 C CA . TRP B 1 50 ? -17.281 -29.281 3.447 1 97 50 TRP B CA 1
ATOM 5709 C C . TRP B 1 50 ? -16.266 -28.703 4.43 1 97 50 TRP B C 1
ATOM 5711 O O . TRP B 1 50 ? -16.25 -27.5 4.68 1 97 50 TRP B O 1
ATOM 5721 N N . GLN B 1 51 ? -15.367 -29.531 4.93 1 97.25 51 GLN B N 1
ATOM 5722 C CA . GLN B 1 51 ? -14.344 -29.078 5.867 1 97.25 51 GLN B CA 1
ATOM 5723 C C . GLN B 1 51 ? -13.234 -28.312 5.145 1 97.25 51 GLN B C 1
ATOM 5725 O O . GLN B 1 51 ? -12.695 -27.344 5.68 1 97.25 51 GLN B O 1
ATOM 5730 N N . THR B 1 52 ? -12.891 -28.828 3.963 1 97.44 52 THR B N 1
ATOM 5731 C CA . THR B 1 52 ? -11.906 -28.109 3.16 1 97.44 52 THR B CA 1
ATOM 5732 C C . THR B 1 52 ? -12.414 -26.719 2.807 1 97.44 52 THR B C 1
ATOM 5734 O O . THR B 1 52 ? -11.68 -25.734 2.924 1 97.44 52 THR B O 1
ATOM 5737 N N . CYS B 1 53 ? -13.688 -26.656 2.406 1 98.56 53 CYS B N 1
ATOM 5738 C CA . CYS B 1 53 ? -14.297 -25.359 2.107 1 98.56 53 CYS B CA 1
ATOM 5739 C C . CYS B 1 53 ? -14.266 -24.438 3.326 1 98.56 53 CYS B C 1
ATOM 5741 O O . CYS B 1 53 ? -13.953 -23.25 3.209 1 98.56 53 CYS B O 1
ATOM 5743 N N . GLN B 1 54 ? -14.531 -25.031 4.492 1 98.62 54 GLN B N 1
ATOM 5744 C CA . GLN B 1 54 ? -14.508 -24.281 5.738 1 98.62 54 GLN B CA 1
ATOM 5745 C C . GLN B 1 54 ? -13.117 -23.719 6.02 1 98.62 54 GLN B C 1
ATOM 5747 O O . GLN B 1 54 ? -12.961 -22.531 6.316 1 98.62 54 GLN B O 1
ATOM 5752 N N . ARG B 1 55 ? -12.156 -24.562 5.891 1 98.06 55 ARG B N 1
ATOM 5753 C CA . ARG B 1 55 ? -10.781 -24.172 6.184 1 98.06 55 ARG B CA 1
ATOM 5754 C C . ARG B 1 55 ? -10.328 -23.047 5.262 1 98.06 55 ARG B C 1
ATOM 5756 O O . ARG B 1 55 ? -9.75 -22.062 5.715 1 98.06 55 ARG B O 1
ATOM 5763 N N . VAL B 1 56 ? -10.633 -23.172 4.012 1 98.69 56 VAL B N 1
ATOM 5764 C CA . VAL B 1 56 ? -10.211 -22.203 3.006 1 98.69 56 VAL B CA 1
ATOM 5765 C C . VAL B 1 56 ? -10.875 -20.859 3.27 1 98.69 56 VAL B C 1
ATOM 5767 O O . VAL B 1 56 ? -10.203 -19.828 3.307 1 98.69 56 VAL B O 1
ATOM 5770 N N . ILE B 1 57 ? -12.18 -20.875 3.51 1 98.88 57 ILE B N 1
ATOM 5771 C CA . ILE B 1 57 ? -12.938 -19.625 3.654 1 98.88 57 ILE B CA 1
ATOM 5772 C C . ILE B 1 57 ? -12.586 -18.953 4.977 1 98.88 57 ILE B C 1
ATOM 5774 O O . ILE B 1 57 ? -12.367 -17.75 5.027 1 98.88 57 ILE B O 1
ATOM 5778 N N . GLU B 1 58 ? -12.523 -19.766 6.016 1 98.81 58 GLU B N 1
ATOM 5779 C CA . GLU B 1 58 ? -12.125 -19.188 7.297 1 98.81 58 GLU B CA 1
ATOM 5780 C C . GLU B 1 58 ? -10.703 -18.641 7.238 1 98.81 58 GLU B C 1
ATOM 5782 O O . GLU B 1 58 ? -10.414 -17.594 7.824 1 98.81 58 GLU B O 1
ATOM 5787 N N . GLY B 1 59 ? -9.828 -19.359 6.555 1 98.69 59 GLY B N 1
ATOM 5788 C CA . GLY B 1 59 ? -8.477 -18.859 6.363 1 98.69 59 GLY B CA 1
ATOM 5789 C C . GLY B 1 59 ? -8.43 -17.531 5.633 1 98.69 59 GLY B C 1
ATOM 5790 O O . GLY B 1 59 ? -7.734 -16.594 6.059 1 98.69 59 GLY B O 1
ATOM 5791 N N . MET B 1 60 ? -9.203 -17.438 4.566 1 98.62 60 MET B N 1
ATOM 5792 C CA . MET B 1 60 ? -9.297 -16.234 3.746 1 98.62 60 MET B CA 1
ATOM 5793 C C . MET B 1 60 ? -9.703 -15.023 4.586 1 98.62 60 MET B C 1
ATOM 5795 O O . MET B 1 60 ? -9.039 -13.984 4.559 1 98.62 60 MET B O 1
ATOM 5799 N N . PHE B 1 61 ? -10.672 -15.156 5.383 1 98.81 61 PHE B N 1
ATOM 5800 C CA . PHE B 1 61 ? -11.219 -14.031 6.121 1 98.81 61 PHE B CA 1
ATOM 5801 C C . PHE B 1 61 ? -10.422 -13.773 7.395 1 98.81 61 PHE B C 1
ATOM 5803 O O . PHE B 1 61 ? -10.375 -12.641 7.887 1 98.81 61 PHE B O 1
ATOM 5810 N N . THR B 1 62 ? -9.773 -14.82 7.953 1 98.69 62 THR B N 1
ATOM 5811 C CA . THR B 1 62 ? -8.844 -14.609 9.062 1 98.69 62 THR B CA 1
ATOM 5812 C C . THR B 1 62 ? -7.703 -13.688 8.641 1 98.69 62 THR B C 1
ATOM 5814 O O . THR B 1 62 ? -7.344 -12.766 9.367 1 98.69 62 THR B O 1
ATOM 5817 N N . VAL B 1 63 ? -7.156 -13.938 7.496 1 98.44 63 VAL B N 1
ATOM 5818 C CA . VAL B 1 63 ? -6.055 -13.133 6.984 1 98.44 63 VAL B CA 1
ATOM 5819 C C . VAL B 1 63 ? -6.508 -11.68 6.832 1 98.44 63 VAL B C 1
ATOM 5821 O O . VAL B 1 63 ? -5.793 -10.758 7.227 1 98.44 63 VAL B O 1
ATOM 5824 N N . GLN B 1 64 ? -7.68 -11.453 6.254 1 98.44 64 GLN B N 1
ATOM 5825 C CA . GLN B 1 64 ? -8.211 -10.109 6.074 1 98.44 64 GLN B CA 1
ATOM 5826 C C . GLN B 1 64 ? -8.43 -9.422 7.422 1 98.44 64 GLN B C 1
ATOM 5828 O O . GLN B 1 64 ? -8.086 -8.258 7.594 1 98.44 64 GLN B O 1
ATOM 5833 N N . ARG B 1 65 ? -9.016 -10.156 8.328 1 98.12 65 ARG B N 1
ATOM 5834 C CA . ARG B 1 65 ? -9.297 -9.633 9.664 1 98.12 65 ARG B CA 1
ATOM 5835 C C . ARG B 1 65 ? -8.016 -9.18 10.352 1 98.12 65 ARG B C 1
ATOM 5837 O O . ARG B 1 65 ? -7.945 -8.07 10.891 1 98.12 65 ARG B O 1
ATOM 5844 N N . VAL B 1 66 ? -7.059 -10.055 10.383 1 97.62 66 VAL B N 1
ATOM 5845 C CA . VAL B 1 66 ? -5.801 -9.75 11.055 1 97.62 66 VAL B CA 1
ATOM 5846 C C . VAL B 1 66 ? -5.129 -8.555 10.383 1 97.62 66 VAL B C 1
ATOM 5848 O O . VAL B 1 66 ? -4.57 -7.688 11.055 1 97.62 66 VAL B O 1
ATOM 5851 N N . HIS B 1 67 ? -5.141 -8.523 9.055 1 97.31 67 HIS B N 1
ATOM 5852 C CA . HIS B 1 67 ? -4.598 -7.379 8.32 1 97.31 67 HIS B CA 1
ATOM 5853 C C . HIS B 1 67 ? -5.215 -6.07 8.805 1 97.31 67 HIS B C 1
ATOM 5855 O O . HIS B 1 67 ? -4.496 -5.105 9.078 1 97.31 67 HIS B O 1
ATOM 5861 N N . CYS B 1 68 ? -6.512 -6.035 8.883 1 97.38 68 CYS B N 1
ATOM 5862 C CA . CYS B 1 68 ? -7.227 -4.828 9.289 1 97.38 68 CYS B CA 1
ATOM 5863 C C . CYS B 1 68 ? -6.93 -4.484 10.742 1 97.38 68 CYS B C 1
ATOM 5865 O O . CYS B 1 68 ? -6.633 -3.334 11.07 1 97.38 68 CYS B O 1
ATOM 5867 N N . MET B 1 69 ? -6.957 -5.453 11.586 1 95.75 69 MET B N 1
ATOM 5868 C CA . MET B 1 69 ? -6.754 -5.219 13.016 1 95.75 69 MET B CA 1
ATOM 5869 C C . MET B 1 69 ? -5.34 -4.723 13.289 1 95.75 69 MET B C 1
ATOM 5871 O O . MET B 1 69 ? -5.148 -3.779 14.055 1 95.75 69 MET B O 1
ATOM 5875 N N . GLU B 1 70 ? -4.414 -5.32 12.672 1 93.5 70 GLU B N 1
ATOM 5876 C CA . GLU B 1 70 ? -3.016 -4.949 12.875 1 93.5 70 GLU B CA 1
ATOM 5877 C C . GLU B 1 70 ? -2.764 -3.504 12.445 1 93.5 70 GLU B C 1
ATOM 5879 O O . GLU B 1 70 ? -1.911 -2.822 13.016 1 93.5 70 GLU B O 1
ATOM 5884 N N . ARG B 1 71 ? -3.506 -3.01 11.531 1 94.19 71 ARG B N 1
ATOM 5885 C CA . ARG B 1 71 ? -3.283 -1.682 10.969 1 94.19 71 ARG B CA 1
ATOM 5886 C C . ARG B 1 71 ? -4.297 -0.68 11.508 1 94.19 71 ARG B C 1
ATOM 5888 O O . ARG B 1 71 ? -4.332 0.472 11.07 1 94.19 71 ARG B O 1
ATOM 5895 N N . GLY B 1 72 ? -5.098 -1.146 12.414 1 94.94 72 GLY B N 1
ATOM 5896 C CA . GLY B 1 72 ? -6.117 -0.282 12.984 1 94.94 72 GLY B CA 1
ATOM 5897 C C . GLY B 1 72 ? -7.152 0.171 11.969 1 94.94 72 GLY B C 1
ATOM 5898 O O . GLY B 1 72 ? -7.617 1.313 12.016 1 94.94 72 GLY B O 1
ATOM 5899 N N . LEU B 1 73 ? -7.434 -0.637 10.977 1 96.62 73 LEU B N 1
ATOM 5900 C CA . LEU B 1 73 ? -8.453 -0.352 9.977 1 96.62 73 LEU B CA 1
ATOM 5901 C C . LEU B 1 73 ? -9.812 -0.875 10.422 1 96.62 73 LEU B C 1
ATOM 5903 O O . LEU B 1 73 ? -9.891 -1.781 11.258 1 96.62 73 LEU B O 1
ATOM 5907 N N . PRO B 1 74 ? -10.883 -0.287 9.852 1 96.06 74 PRO B N 1
ATOM 5908 C CA . PRO B 1 74 ? -12.203 -0.796 10.211 1 96.06 74 PRO B CA 1
ATOM 5909 C C . PRO B 1 74 ? -12.43 -2.236 9.758 1 96.06 74 PRO B C 1
ATOM 5911 O O . PRO B 1 74 ? -11.984 -2.623 8.672 1 96.06 74 PRO B O 1
ATOM 5914 N N . TRP B 1 75 ? -13.016 -3.047 10.547 1 96.94 75 TRP B N 1
ATOM 5915 C CA . TRP B 1 75 ? -13.43 -4.414 10.25 1 96.94 75 TRP B CA 1
ATOM 5916 C C . TRP B 1 75 ? -14.852 -4.672 10.734 1 96.94 75 TRP B C 1
ATOM 5918 O O . TRP B 1 75 ? -15.18 -4.398 11.891 1 96.94 75 TRP B O 1
ATOM 5928 N N . ASP B 1 76 ? -15.68 -5.074 9.875 1 96.94 76 ASP B N 1
ATOM 5929 C CA . ASP B 1 76 ? -17.078 -5.398 10.172 1 96.94 76 ASP B CA 1
ATOM 5930 C C . ASP B 1 76 ? -17.312 -6.906 10.141 1 96.94 76 ASP B C 1
ATOM 5932 O O . ASP B 1 76 ? -17.5 -7.488 9.07 1 96.94 76 ASP B O 1
ATOM 5936 N N . GLU B 1 77 ? -17.469 -7.531 11.281 1 97.06 77 GLU B N 1
ATOM 5937 C CA . GLU B 1 77 ? -17.578 -8.977 11.422 1 97.06 77 GLU B CA 1
ATOM 5938 C C . GLU B 1 77 ? -18.828 -9.508 10.719 1 97.06 77 GLU B C 1
ATOM 5940 O O . GLU B 1 77 ? -18.781 -10.547 10.062 1 97.06 77 GLU B O 1
ATOM 5945 N N . GLU B 1 78 ? -19.906 -8.789 10.852 1 97.31 78 GLU B N 1
ATOM 5946 C CA . GLU B 1 78 ? -21.172 -9.242 10.281 1 97.31 78 GLU B CA 1
ATOM 5947 C C . GLU B 1 78 ? -21.141 -9.188 8.758 1 97.31 78 GLU B C 1
ATOM 5949 O O . GLU B 1 78 ? -21.594 -10.117 8.086 1 97.31 78 GLU B O 1
ATOM 5954 N N . LYS B 1 79 ? -20.641 -8.102 8.289 1 97.12 79 LYS B N 1
ATOM 5955 C CA . LYS B 1 79 ? -20.516 -7.969 6.84 1 97.12 79 LYS B CA 1
ATOM 5956 C C . LYS B 1 79 ? -19.578 -9.039 6.277 1 97.12 79 LYS B C 1
ATOM 5958 O O . LYS B 1 79 ? -19.859 -9.625 5.23 1 97.12 79 LYS B O 1
ATOM 5963 N N . ALA B 1 80 ? -18.484 -9.328 6.957 1 98.12 80 ALA B N 1
ATOM 5964 C CA . ALA B 1 80 ? -17.531 -10.359 6.551 1 98.12 80 ALA B CA 1
ATOM 5965 C C . ALA B 1 80 ? -18.188 -11.734 6.555 1 98.12 80 ALA B C 1
ATOM 5967 O O . ALA B 1 80 ? -17.984 -12.539 5.641 1 98.12 80 ALA B O 1
ATOM 5968 N N . HIS B 1 81 ? -18.984 -12 7.57 1 98.5 81 HIS B N 1
ATOM 5969 C CA . HIS B 1 81 ? -19.625 -13.297 7.688 1 98.5 81 HIS B CA 1
ATOM 5970 C C . HIS B 1 81 ? -20.609 -13.531 6.543 1 98.5 81 HIS B C 1
ATOM 5972 O O . HIS B 1 81 ? -20.656 -14.617 5.973 1 98.5 81 HIS B O 1
ATOM 5978 N N . ARG B 1 82 ? -21.359 -12.477 6.207 1 98.31 82 ARG B N 1
ATOM 5979 C CA . ARG B 1 82 ? -22.312 -12.594 5.109 1 98.31 82 ARG B CA 1
ATOM 5980 C C . ARG B 1 82 ? -21.609 -12.906 3.797 1 98.31 82 ARG B C 1
ATOM 5982 O O . ARG B 1 82 ? -22.047 -13.781 3.041 1 98.31 82 ARG B O 1
ATOM 5989 N N . PHE B 1 83 ? -20.562 -12.281 3.562 1 98.44 83 PHE B N 1
ATOM 5990 C CA . PHE B 1 83 ? -19.812 -12.508 2.332 1 98.44 83 PHE B CA 1
ATOM 5991 C C . PHE B 1 83 ? -19.109 -13.859 2.371 1 98.44 83 PHE B C 1
ATOM 5993 O O . PHE B 1 83 ? -19 -14.539 1.347 1 98.44 83 PHE B O 1
ATOM 6000 N N . ALA B 1 84 ? -18.641 -14.234 3.523 1 98.81 84 ALA B N 1
ATOM 6001 C CA . ALA B 1 84 ? -18 -15.531 3.689 1 98.81 84 ALA B CA 1
ATOM 6002 C C . ALA B 1 84 ? -18.953 -16.672 3.354 1 98.81 84 ALA B C 1
ATOM 6004 O O . ALA B 1 84 ? -18.562 -17.672 2.742 1 98.81 84 ALA B O 1
ATOM 6005 N N . CYS B 1 85 ? -20.156 -16.5 3.773 1 98.75 85 CYS B N 1
ATOM 6006 C CA . CYS B 1 85 ? -21.156 -17.516 3.471 1 98.75 85 CYS B CA 1
ATOM 6007 C C . CYS B 1 85 ? -21.359 -17.641 1.966 1 98.75 85 CYS B C 1
ATOM 6009 O O . CYS B 1 85 ? -21.453 -18.75 1.438 1 98.75 85 CYS B O 1
ATOM 6011 N N . LYS B 1 86 ? -21.422 -16.547 1.351 1 98.5 86 LYS B N 1
ATOM 6012 C CA . LYS B 1 86 ? -21.562 -16.547 -0.102 1 98.5 86 LYS B CA 1
ATOM 6013 C C . LYS B 1 86 ? -20.359 -17.188 -0.775 1 98.5 86 LYS B C 1
ATOM 6015 O O . LYS B 1 86 ? -20.5 -17.984 -1.703 1 98.5 86 LYS B O 1
ATOM 6020 N N . ALA B 1 87 ? -19.203 -16.828 -0.335 1 98.88 87 ALA B N 1
ATOM 6021 C CA . ALA B 1 87 ? -17.969 -17.375 -0.883 1 98.88 87 ALA B CA 1
ATOM 6022 C C . ALA B 1 87 ? -17.906 -18.891 -0.684 1 98.88 87 ALA B C 1
ATOM 6024 O O . ALA B 1 87 ? -17.5 -19.625 -1.586 1 98.88 87 ALA B O 1
ATOM 6025 N N . TYR B 1 88 ? -18.266 -19.328 0.484 1 98.88 88 TYR B N 1
ATOM 6026 C CA . TYR B 1 88 ? -18.312 -20.75 0.816 1 98.88 88 TYR B CA 1
ATOM 6027 C C . TYR B 1 88 ? -19.234 -21.5 -0.127 1 98.88 88 TYR B C 1
ATOM 6029 O O . TYR B 1 88 ? -18.844 -22.531 -0.692 1 98.88 88 TYR B O 1
ATOM 6037 N N . ASP B 1 89 ? -20.406 -20.969 -0.244 1 98.81 89 ASP B N 1
ATOM 6038 C CA . ASP B 1 89 ? -21.406 -21.641 -1.076 1 98.81 89 ASP B CA 1
ATOM 6039 C C . ASP B 1 89 ? -20.906 -21.797 -2.51 1 98.81 89 ASP B C 1
ATOM 6041 O O . ASP B 1 89 ? -21.062 -22.859 -3.115 1 98.81 89 ASP B O 1
ATOM 6045 N N . ARG B 1 90 ? -20.359 -20.812 -3.004 1 98.75 90 ARG B N 1
ATOM 6046 C CA . ARG B 1 90 ? -19.906 -20.828 -4.387 1 98.75 90 ARG B CA 1
ATOM 6047 C C . ARG B 1 90 ? -18.703 -21.75 -4.551 1 98.75 90 ARG B C 1
ATOM 6049 O O . ARG B 1 90 ? -18.531 -22.391 -5.594 1 98.75 90 ARG B O 1
ATOM 6056 N N . LEU B 1 91 ? -17.812 -21.812 -3.533 1 98.81 91 LEU B N 1
ATOM 6057 C CA . LEU B 1 91 ? -16.719 -22.766 -3.537 1 98.81 91 LEU B CA 1
ATOM 6058 C C . LEU B 1 91 ? -17.25 -24.203 -3.494 1 98.81 91 LEU B C 1
ATOM 6060 O O . LEU B 1 91 ? -16.797 -25.062 -4.258 1 98.81 91 LEU B O 1
ATOM 6064 N N . PHE B 1 92 ? -18.188 -24.406 -2.635 1 98.62 92 PHE B N 1
ATOM 6065 C CA . PHE B 1 92 ? -18.766 -25.734 -2.439 1 98.62 92 PHE B CA 1
ATOM 6066 C C . PHE B 1 92 ? -19.328 -26.281 -3.748 1 98.62 92 PHE B C 1
ATOM 6068 O O . PHE B 1 92 ? -19.25 -27.484 -4.008 1 98.62 92 PHE B O 1
ATOM 6075 N N . HIS B 1 93 ? -19.812 -25.422 -4.578 1 98.06 93 HIS B N 1
ATOM 6076 C CA . HIS B 1 93 ? -20.469 -25.828 -5.812 1 98.06 93 HIS B CA 1
ATOM 6077 C C . HIS B 1 93 ? -19.547 -25.641 -7.016 1 98.06 93 HIS B C 1
ATOM 6079 O O . HIS B 1 93 ? -20.016 -25.594 -8.156 1 98.06 93 HIS B O 1
ATOM 6085 N N . PHE B 1 94 ? -18.312 -25.422 -6.848 1 98.25 94 PHE B N 1
ATOM 6086 C CA . PHE B 1 94 ? -17.266 -25.375 -7.855 1 98.25 94 PHE B CA 1
ATOM 6087 C C . PHE B 1 94 ? -17.516 -24.234 -8.844 1 98.25 94 PHE B C 1
ATOM 6089 O O . PHE B 1 94 ? -17.312 -24.406 -10.055 1 98.25 94 PHE B O 1
ATOM 6096 N N . LYS B 1 95 ? -18 -23.141 -8.312 1 98.56 95 LYS B N 1
ATOM 6097 C CA . LYS B 1 95 ? -18.062 -21.953 -9.156 1 98.56 95 LYS B CA 1
ATOM 6098 C C . LYS B 1 95 ? -16.703 -21.25 -9.227 1 98.56 95 LYS B C 1
ATOM 6100 O O . LYS B 1 95 ? -16.391 -20.578 -10.203 1 98.56 95 LYS B O 1
ATOM 6105 N N . TRP B 1 96 ? -16 -21.375 -8.172 1 98.69 96 TRP B N 1
ATOM 6106 C CA . TRP B 1 96 ? -14.602 -20.984 -8.086 1 98.69 96 TRP B CA 1
ATOM 6107 C C . TRP B 1 96 ? -13.828 -21.922 -7.184 1 98.69 96 TRP B C 1
ATOM 6109 O O . TRP B 1 96 ? -14.422 -22.688 -6.414 1 98.69 96 TRP B O 1
ATOM 6119 N N . THR B 1 97 ? -12.523 -21.969 -7.324 1 98.44 97 THR B N 1
ATOM 6120 C CA . THR B 1 97 ? -11.641 -22.672 -6.398 1 98.44 97 THR B CA 1
ATOM 6121 C C . THR B 1 97 ? -10.312 -21.922 -6.25 1 98.44 97 THR B C 1
ATOM 6123 O O . THR B 1 97 ? -9.875 -21.234 -7.172 1 98.44 97 THR B O 1
ATOM 6126 N N . PRO B 1 98 ? -9.695 -22.031 -5.055 1 97.88 98 PRO B N 1
ATOM 6127 C CA . PRO B 1 98 ? -8.266 -21.703 -5.035 1 97.88 98 PRO B CA 1
ATOM 6128 C C . PRO B 1 98 ? -7.453 -22.578 -5.996 1 97.88 98 PRO B C 1
ATOM 6130 O O . PRO B 1 98 ? -7.965 -23.562 -6.52 1 97.88 98 PRO B O 1
ATOM 6133 N N . PRO B 1 99 ? -6.238 -22.109 -6.297 1 95.62 99 PRO B N 1
ATOM 6134 C CA . PRO B 1 99 ? -5.359 -23.078 -6.949 1 95.62 99 PRO B CA 1
ATOM 6135 C C . PRO B 1 99 ? -5.051 -24.281 -6.062 1 95.62 99 PRO B C 1
ATOM 6137 O O . PRO B 1 99 ? -5.43 -24.297 -4.887 1 95.62 99 PRO B O 1
ATOM 6140 N N . GLY B 1 100 ? -4.461 -25.312 -6.652 1 92.56 100 GLY B N 1
ATOM 6141 C CA . GLY B 1 100 ? -4.195 -26.516 -5.898 1 92.56 100 GLY B CA 1
ATOM 6142 C C . GLY B 1 100 ? -3.531 -26.25 -4.559 1 92.56 100 GLY B C 1
ATOM 6143 O O . GLY B 1 100 ? -3.996 -26.734 -3.523 1 92.56 100 GLY B O 1
ATOM 6144 N N . ARG B 1 101 ? -2.516 -25.453 -4.496 1 91.5 101 ARG B N 1
ATOM 6145 C CA . ARG B 1 101 ? -1.814 -25.141 -3.26 1 91.5 101 ARG B CA 1
ATOM 6146 C C . ARG B 1 101 ? -2.711 -24.344 -2.312 1 91.5 101 ARG B C 1
ATOM 6148 O O . ARG B 1 101 ? -2.609 -24.484 -1.092 1 91.5 101 ARG B O 1
ATOM 6155 N N . GLY B 1 102 ? -3.537 -23.531 -2.846 1 94.81 102 GLY B N 1
ATOM 6156 C CA . GLY B 1 102 ? -4.504 -22.812 -2.029 1 94.81 102 GLY B CA 1
ATOM 6157 C C . GLY B 1 102 ? -5.516 -23.734 -1.365 1 94.81 102 GLY B C 1
ATOM 6158 O O . GLY B 1 102 ? -5.863 -23.531 -0.198 1 94.81 102 GLY B O 1
ATOM 6159 N N . LEU B 1 103 ? -5.961 -24.719 -2.145 1 94.94 103 LEU B N 1
ATOM 6160 C CA . LEU B 1 103 ? -6.891 -25.688 -1.588 1 94.94 103 LEU B CA 1
ATOM 6161 C C . LEU B 1 103 ? -6.246 -26.469 -0.441 1 94.94 103 LEU B C 1
ATOM 6163 O O . LEU B 1 103 ? -6.918 -26.812 0.532 1 94.94 103 LEU B O 1
ATOM 6167 N N . TRP B 1 104 ? -5.016 -26.609 -0.589 1 91 104 TRP B N 1
ATOM 6168 C CA . TRP B 1 104 ? -4.293 -27.438 0.373 1 91 104 TRP B CA 1
ATOM 6169 C C . TRP B 1 104 ? -3.889 -26.609 1.596 1 91 104 TRP B C 1
ATOM 6171 O O . TRP B 1 104 ? -4.016 -27.078 2.73 1 91 104 TRP B O 1
ATOM 6181 N N . MET B 1 105 ? -3.451 -25.391 1.434 1 93.88 105 MET B N 1
ATOM 6182 C CA . MET B 1 105 ? -2.689 -24.734 2.492 1 93.88 105 MET B CA 1
ATOM 6183 C C . MET B 1 105 ? -3.506 -23.609 3.139 1 93.88 105 MET B C 1
ATOM 6185 O O . MET B 1 105 ? -3.25 -23.234 4.281 1 93.88 105 MET B O 1
ATOM 6189 N N . MET B 1 106 ? -4.422 -23 2.455 1 97.12 106 MET B N 1
ATOM 6190 C CA . MET B 1 106 ? -5.129 -21.844 3.01 1 97.12 106 MET B CA 1
ATOM 6191 C C . MET B 1 106 ? -5.859 -22.234 4.293 1 97.12 106 MET B C 1
ATOM 6193 O O . MET B 1 106 ? -6.562 -23.234 4.34 1 97.12 106 MET B O 1
ATOM 6197 N N . GLY B 1 107 ? -5.66 -21.469 5.309 1 96.5 107 GLY B N 1
ATOM 6198 C CA . GLY B 1 107 ? -6.324 -21.672 6.582 1 96.5 107 GLY B CA 1
ATOM 6199 C C . GLY B 1 107 ? -5.566 -22.609 7.504 1 96.5 107 GLY B C 1
ATOM 6200 O O . GLY B 1 107 ? -6.008 -22.891 8.617 1 96.5 107 GLY B O 1
ATOM 6201 N N . SER B 1 108 ? -4.43 -23.141 7.07 1 93.62 108 SER B N 1
ATOM 6202 C CA . SER B 1 108 ? -3.609 -24 7.914 1 93.62 108 SER B CA 1
ATOM 6203 C C . SER B 1 108 ? -2.707 -23.172 8.828 1 93.62 108 SER B C 1
ATOM 6205 O O . SER B 1 108 ? -2.406 -22.016 8.539 1 93.62 108 SER B O 1
ATOM 6207 N N . ASP B 1 109 ? -2.215 -23.797 9.867 1 92.81 109 ASP B N 1
ATOM 6208 C CA . ASP B 1 109 ? -1.303 -23.141 10.797 1 92.81 109 ASP B CA 1
ATOM 6209 C C . ASP B 1 109 ? 0.009 -22.766 10.109 1 92.81 109 ASP B C 1
ATOM 6211 O O . ASP B 1 109 ? 0.638 -21.766 10.469 1 92.81 109 ASP B O 1
ATOM 6215 N N . TYR B 1 110 ? 0.32 -23.562 9.141 1 91.06 110 TYR B N 1
ATOM 6216 C CA . TYR B 1 110 ? 1.563 -23.312 8.422 1 91.06 110 TYR B CA 1
ATOM 6217 C C . TYR B 1 110 ? 1.572 -21.906 7.82 1 91.06 110 TYR B C 1
ATOM 6219 O O . TYR B 1 110 ? 2.562 -21.188 7.938 1 91.06 110 TYR B O 1
ATOM 6227 N N . VAL B 1 111 ? 0.472 -21.547 7.25 1 93.75 111 VAL B N 1
ATOM 6228 C CA . VAL B 1 111 ? 0.384 -20.25 6.566 1 93.75 111 VAL B CA 1
ATOM 6229 C C . VAL B 1 111 ? 0.485 -19.125 7.582 1 93.75 111 VAL B C 1
ATOM 6231 O O . VAL B 1 111 ? 1.108 -18.094 7.312 1 93.75 111 VAL B O 1
ATOM 6234 N N . TYR B 1 112 ? -0.093 -19.312 8.766 1 94.69 112 TYR B N 1
ATOM 6235 C CA . TYR B 1 112 ? -0.053 -18.281 9.797 1 94.69 112 TYR B CA 1
ATOM 6236 C C . TYR B 1 112 ? 1.354 -18.141 10.367 1 94.69 112 TYR B C 1
ATOM 6238 O O . TYR B 1 112 ? 1.788 -17.031 10.688 1 94.69 112 TYR B O 1
ATOM 6246 N N . GLU B 1 113 ? 2.092 -19.219 10.367 1 93.12 113 GLU B N 1
ATOM 6247 C CA . GLU B 1 113 ? 3.391 -19.234 11.039 1 93.12 113 GLU B CA 1
ATOM 6248 C C . GLU B 1 113 ? 4.516 -18.922 10.055 1 93.12 113 GLU B C 1
ATOM 6250 O O . GLU B 1 113 ? 5.48 -18.25 10.414 1 93.12 113 GLU B O 1
ATOM 6255 N N . ARG B 1 114 ? 4.312 -19.422 8.828 1 91.31 114 ARG B N 1
ATOM 6256 C CA . ARG B 1 114 ? 5.473 -19.422 7.941 1 91.31 114 ARG B CA 1
ATOM 6257 C C . ARG B 1 114 ? 5.238 -18.547 6.723 1 91.31 114 ARG B C 1
ATOM 6259 O O . ARG B 1 114 ? 6.168 -18.266 5.965 1 91.31 114 ARG B O 1
ATOM 6266 N N . GLY B 1 115 ? 3.996 -18.172 6.523 1 92.81 115 GLY B N 1
ATOM 6267 C CA . GLY B 1 115 ? 3.758 -17.188 5.477 1 92.81 115 GLY B CA 1
ATOM 6268 C C . GLY B 1 115 ? 3.104 -17.781 4.242 1 92.81 115 GLY B C 1
ATOM 6269 O O . GLY B 1 115 ? 2.627 -18.922 4.273 1 92.81 115 GLY B O 1
ATOM 6270 N N . GLY B 1 116 ? 3.127 -16.984 3.18 1 94.19 116 GLY B N 1
ATOM 6271 C CA . GLY B 1 116 ? 2.221 -17.266 2.076 1 94.19 116 GLY B CA 1
ATOM 6272 C C . GLY B 1 116 ? 2.904 -17.938 0.899 1 94.19 116 GLY B C 1
ATOM 6273 O O . GLY B 1 116 ? 2.264 -18.234 -0.109 1 94.19 116 GLY B O 1
ATOM 6274 N N . ALA B 1 117 ? 4.199 -18.234 0.927 1 93.31 117 ALA B N 1
ATOM 6275 C CA . ALA B 1 117 ? 4.871 -18.844 -0.214 1 93.31 117 ALA B CA 1
ATOM 6276 C C . ALA B 1 117 ? 4.195 -20.156 -0.608 1 93.31 117 ALA B C 1
ATOM 6278 O O . ALA B 1 117 ? 4.043 -20.453 -1.796 1 93.31 117 ALA B O 1
ATOM 6279 N N . ALA B 1 118 ? 3.729 -20.875 0.32 1 90.62 118 ALA B N 1
ATOM 6280 C CA . ALA B 1 118 ? 3.145 -22.203 0.097 1 90.62 118 ALA B CA 1
ATOM 6281 C C . ALA B 1 118 ? 1.771 -22.094 -0.56 1 90.62 118 ALA B C 1
ATOM 6283 O O . ALA B 1 118 ? 1.217 -23.094 -1.023 1 90.62 118 ALA B O 1
ATOM 6284 N N . LEU B 1 119 ? 1.213 -20.891 -0.627 1 95.19 119 LEU B N 1
ATOM 6285 C CA . LEU B 1 119 ? -0.087 -20.672 -1.254 1 95.19 119 LEU B CA 1
ATOM 6286 C C . LEU B 1 119 ? 0.068 -20.406 -2.746 1 95.19 119 LEU B C 1
ATOM 6288 O O . LEU B 1 119 ? -0.917 -20.406 -3.488 1 95.19 119 LEU B O 1
ATOM 6292 N N . ASN B 1 120 ? 1.314 -20.188 -3.174 1 93.5 120 ASN B N 1
ATOM 6293 C CA . ASN B 1 120 ? 1.595 -19.844 -4.562 1 93.5 120 ASN B CA 1
ATOM 6294 C C . ASN B 1 120 ? 2.148 -21.031 -5.336 1 93.5 120 ASN B C 1
ATOM 6296 O O . ASN B 1 120 ? 3.029 -21.734 -4.84 1 93.5 120 ASN B O 1
ATOM 6300 N N . ASN B 1 121 ? 1.682 -21.219 -6.551 1 85.88 121 ASN B N 1
ATOM 6301 C CA . ASN B 1 121 ? 1.994 -22.422 -7.312 1 85.88 121 ASN B CA 1
ATOM 6302 C C . ASN B 1 121 ? 3.354 -22.328 -7.996 1 85.88 121 ASN B C 1
ATOM 6304 O O . ASN B 1 121 ? 4.035 -23.328 -8.195 1 85.88 121 ASN B O 1
ATOM 6308 N N . CYS B 1 122 ? 3.715 -21.172 -8.383 1 94.56 122 CYS B N 1
ATOM 6309 C CA . CYS B 1 122 ? 4.914 -21.047 -9.195 1 94.56 122 CYS B CA 1
ATOM 6310 C C . CYS B 1 122 ? 5.602 -19.703 -8.945 1 94.56 122 CYS B C 1
ATOM 6312 O O . CYS B 1 122 ? 5.113 -18.891 -8.156 1 94.56 122 CYS B O 1
ATOM 6314 N N . GLY B 1 123 ? 6.805 -19.578 -9.516 1 97 123 GLY B N 1
ATOM 6315 C CA . GLY B 1 123 ? 7.586 -18.359 -9.43 1 97 123 GLY B CA 1
ATOM 6316 C C . GLY B 1 123 ? 8.633 -18.234 -10.523 1 97 123 GLY B C 1
ATOM 6317 O O . GLY B 1 123 ? 8.656 -19.047 -11.461 1 97 123 GLY B O 1
ATOM 6318 N N . PHE B 1 124 ? 9.414 -17.125 -10.477 1 98.5 124 PHE B N 1
ATOM 6319 C CA . PHE B 1 124 ? 10.469 -16.875 -11.461 1 98.5 124 PHE B CA 1
ATOM 6320 C C . PHE B 1 124 ? 11.695 -16.266 -10.797 1 98.5 124 PHE B C 1
ATOM 6322 O O . PHE B 1 124 ? 11.57 -15.461 -9.875 1 98.5 124 PHE B O 1
ATOM 6329 N N . ILE B 1 125 ? 12.852 -16.672 -11.266 1 98.56 125 ILE B N 1
ATOM 6330 C CA . ILE B 1 125 ? 14.102 -16.078 -10.82 1 98.56 125 ILE B CA 1
ATOM 6331 C C . ILE B 1 125 ? 14.992 -15.789 -12.031 1 98.56 125 ILE B C 1
ATOM 6333 O O . ILE B 1 125 ? 15.055 -16.578 -12.969 1 98.56 125 ILE B O 1
ATOM 6337 N N . SER B 1 126 ? 15.625 -14.609 -12.039 1 98.69 126 SER B N 1
ATOM 6338 C CA . SER B 1 126 ? 16.547 -14.242 -13.109 1 98.69 126 SER B CA 1
ATOM 6339 C C . SER B 1 126 ? 17.984 -14.57 -12.742 1 98.69 126 SER B C 1
ATOM 6341 O O . SER B 1 126 ? 18.375 -14.43 -11.586 1 98.69 126 SER B O 1
ATOM 6343 N N . THR B 1 127 ? 18.766 -14.938 -13.688 1 98.56 127 THR B N 1
ATOM 6344 C CA . THR B 1 127 ? 20.188 -15.203 -13.484 1 98.56 127 THR B CA 1
ATOM 6345 C C . THR B 1 127 ? 21.031 -14.008 -13.914 1 98.56 127 THR B C 1
ATOM 6347 O O . THR B 1 127 ? 22.266 -14.07 -13.891 1 98.56 127 THR B O 1
ATOM 6350 N N . LYS B 1 128 ? 20.391 -12.961 -14.219 1 97.5 128 LYS B N 1
ATOM 6351 C CA . LYS B 1 128 ? 21.031 -11.789 -14.82 1 97.5 128 LYS B CA 1
ATOM 6352 C C . LYS B 1 128 ? 22.156 -11.258 -13.93 1 97.5 128 LYS B C 1
ATOM 6354 O O . LYS B 1 128 ? 23.156 -10.758 -14.43 1 97.5 128 LYS B O 1
ATOM 6359 N N . GLU B 1 129 ? 22.062 -11.445 -12.664 1 96.19 129 GLU B N 1
ATOM 6360 C CA . GLU B 1 129 ? 23.016 -10.805 -11.758 1 96.19 129 GLU B CA 1
ATOM 6361 C C . GLU B 1 129 ? 23.922 -11.836 -11.094 1 96.19 129 GLU B C 1
ATOM 6363 O O . GLU B 1 129 ? 24.359 -11.648 -9.961 1 96.19 129 GLU B O 1
ATOM 6368 N N . ILE B 1 130 ? 24.234 -12.875 -11.734 1 97 130 ILE B N 1
ATOM 6369 C CA . ILE B 1 130 ? 25.047 -13.93 -11.133 1 97 130 ILE B CA 1
ATOM 6370 C C . ILE B 1 130 ? 26.469 -13.422 -10.938 1 97 130 ILE B C 1
ATOM 6372 O O . ILE B 1 130 ? 27.25 -14.008 -10.172 1 97 130 ILE B O 1
ATOM 6376 N N . ASP B 1 131 ? 26.875 -12.367 -11.68 1 95.88 131 ASP B N 1
ATOM 6377 C CA . ASP B 1 131 ? 28.188 -11.773 -11.5 1 95.88 131 ASP B CA 1
ATOM 6378 C C . ASP B 1 131 ? 28.312 -11.109 -10.133 1 95.88 131 ASP B C 1
ATOM 6380 O O . ASP B 1 131 ? 29.406 -11.039 -9.562 1 95.88 131 ASP B O 1
ATOM 6384 N N . ARG B 1 132 ? 27.234 -10.688 -9.578 1 93.62 132 ARG B N 1
ATOM 6385 C CA . ARG B 1 132 ? 27.234 -10.047 -8.266 1 93.62 132 ARG B CA 1
ATOM 6386 C C . ARG B 1 132 ? 27.031 -11.07 -7.16 1 93.62 132 ARG B C 1
ATOM 6388 O O . ARG B 1 132 ? 27.609 -10.945 -6.078 1 93.62 132 ARG B O 1
ATOM 6395 N N . ASN B 1 133 ? 26.188 -11.992 -7.402 1 95.94 133 ASN B N 1
ATOM 6396 C CA . ASN B 1 133 ? 25.859 -13.062 -6.465 1 95.94 133 ASN B CA 1
ATOM 6397 C C . ASN B 1 133 ? 25.562 -14.367 -7.191 1 95.94 133 ASN B C 1
ATOM 6399 O O . ASN B 1 133 ? 24.406 -14.688 -7.465 1 95.94 133 ASN B O 1
ATOM 6403 N N . PHE B 1 134 ? 26.516 -15.203 -7.293 1 98.06 134 PHE B N 1
ATOM 6404 C CA . PHE B 1 134 ? 26.469 -16.344 -8.195 1 98.06 134 PHE B CA 1
ATOM 6405 C C . PHE B 1 134 ? 25.438 -17.359 -7.734 1 98.06 134 PHE B C 1
ATOM 6407 O O . PHE B 1 134 ? 24.625 -17.828 -8.539 1 98.06 134 PHE B O 1
ATOM 6414 N N . ALA B 1 135 ? 25.391 -17.672 -6.441 1 98.31 135 ALA B N 1
ATOM 6415 C CA . ALA B 1 135 ? 24.562 -18.766 -5.938 1 98.31 135 ALA B CA 1
ATOM 6416 C C . ALA B 1 135 ? 23.109 -18.344 -5.812 1 98.31 135 ALA B C 1
ATOM 6418 O O . ALA B 1 135 ? 22.219 -19.188 -5.691 1 98.31 135 ALA B O 1
ATOM 6419 N N . ARG B 1 136 ? 22.812 -17.031 -5.875 1 97.5 136 ARG B N 1
ATOM 6420 C CA . ARG B 1 136 ? 21.531 -16.453 -5.488 1 97.5 136 ARG B CA 1
ATOM 6421 C C . ARG B 1 136 ? 20.391 -17.094 -6.273 1 97.5 136 ARG B C 1
ATOM 6423 O O . ARG B 1 136 ? 19.438 -17.594 -5.688 1 97.5 136 ARG B O 1
ATOM 6430 N N . PRO B 1 137 ? 20.422 -17.109 -7.59 1 98.31 137 PRO B N 1
ATOM 6431 C CA . PRO B 1 137 ? 19.266 -17.641 -8.312 1 98.31 137 PRO B CA 1
ATOM 6432 C C . PRO B 1 137 ? 19.078 -19.141 -8.094 1 98.31 137 PRO B C 1
ATOM 6434 O O . PRO B 1 137 ? 17.953 -19.625 -8.016 1 98.31 137 PRO B O 1
ATOM 6437 N N . PHE B 1 138 ? 20.141 -19.875 -7.93 1 98.44 138 PHE B N 1
ATOM 6438 C CA . PHE B 1 138 ? 20.078 -21.328 -7.77 1 98.44 138 PHE B CA 1
ATOM 6439 C C . PHE B 1 138 ? 19.531 -21.688 -6.391 1 98.44 138 PHE B C 1
ATOM 6441 O O . PHE B 1 138 ? 18.688 -22.578 -6.266 1 98.44 138 PHE B O 1
ATOM 6448 N N . SER B 1 139 ? 20.031 -20.984 -5.426 1 97.62 139 SER B N 1
ATOM 6449 C CA . SER B 1 139 ? 19.609 -21.25 -4.059 1 97.62 139 SER B CA 1
ATOM 6450 C C . SER B 1 139 ? 18.156 -20.844 -3.846 1 97.62 139 SER B C 1
ATOM 6452 O O . SER B 1 139 ? 17.422 -21.516 -3.129 1 97.62 139 SER B O 1
ATOM 6454 N N . TRP B 1 140 ? 17.75 -19.719 -4.41 1 97.19 140 TRP B N 1
ATOM 6455 C CA . TRP B 1 140 ? 16.359 -19.281 -4.312 1 97.19 140 TRP B CA 1
ATOM 6456 C C . TRP B 1 140 ? 15.43 -20.312 -4.945 1 97.19 140 TRP B C 1
ATOM 6458 O O . TRP B 1 140 ? 14.422 -20.703 -4.344 1 97.19 140 TRP B O 1
ATOM 6468 N N . MET B 1 141 ? 15.766 -20.75 -6.129 1 96.44 141 MET B N 1
ATOM 6469 C CA . MET B 1 141 ? 14.953 -21.75 -6.82 1 96.44 141 MET B CA 1
ATOM 6470 C C . MET B 1 141 ? 14.859 -23.031 -6.004 1 96.44 141 MET B C 1
ATOM 6472 O O . MET B 1 141 ? 13.773 -23.594 -5.832 1 96.44 141 MET B O 1
ATOM 6476 N N . PHE B 1 142 ? 16 -23.469 -5.492 1 95.62 142 PHE B N 1
ATOM 6477 C CA . PHE B 1 142 ? 16.047 -24.688 -4.699 1 95.62 142 PHE B CA 1
ATOM 6478 C C . PHE B 1 142 ? 15.141 -24.578 -3.484 1 95.62 142 PHE B C 1
ATOM 6480 O O . PHE B 1 142 ? 14.328 -25.469 -3.229 1 95.62 142 PHE B O 1
ATOM 6487 N N . GLY B 1 143 ? 15.234 -23.469 -2.793 1 92.94 143 GLY B N 1
ATOM 6488 C CA . GLY B 1 143 ? 14.406 -23.219 -1.621 1 92.94 143 GLY B CA 1
ATOM 6489 C C . GLY B 1 143 ? 12.922 -23.203 -1.932 1 92.94 143 GLY B C 1
ATOM 6490 O O . GLY B 1 143 ? 12.125 -23.828 -1.225 1 92.94 143 GLY B O 1
ATOM 6491 N N . MET B 1 144 ? 12.539 -22.547 -2.973 1 93.06 144 MET B N 1
ATOM 6492 C CA . MET B 1 144 ? 11.133 -22.438 -3.35 1 93.06 144 MET B CA 1
ATOM 6493 C C . MET B 1 144 ? 10.586 -23.781 -3.826 1 93.06 144 MET B C 1
ATOM 6495 O O . MET B 1 144 ? 9.461 -24.156 -3.506 1 93.06 144 MET B O 1
ATOM 6499 N N . SER B 1 145 ? 11.422 -24.484 -4.559 1 91.44 145 SER B N 1
ATOM 6500 C CA . SER B 1 145 ? 10.992 -25.781 -5.07 1 91.44 145 SER B CA 1
ATOM 6501 C C . SER B 1 145 ? 10.711 -26.75 -3.934 1 91.44 145 SER B C 1
ATOM 6503 O O . SER B 1 145 ? 9.82 -27.594 -4.043 1 91.44 145 SER B O 1
ATOM 6505 N N . MET B 1 146 ? 11.445 -26.625 -2.879 1 88.12 146 MET B N 1
ATOM 6506 C CA . MET B 1 146 ? 11.234 -27.5 -1.73 1 88.12 146 MET B CA 1
ATOM 6507 C C . MET B 1 146 ? 9.914 -27.188 -1.04 1 88.12 146 MET B C 1
ATOM 6509 O O . MET B 1 146 ? 9.391 -28 -0.273 1 88.12 146 MET B O 1
ATOM 6513 N N . LEU B 1 147 ? 9.391 -26.062 -1.346 1 84.81 147 LEU B N 1
ATOM 6514 C CA . LEU B 1 147 ? 8.062 -25.703 -0.851 1 84.81 147 LEU B CA 1
ATOM 6515 C C . LEU B 1 147 ? 6.98 -26.125 -1.836 1 84.81 147 LEU B C 1
ATOM 6517 O O . LEU B 1 147 ? 5.793 -25.891 -1.606 1 84.81 147 LEU B O 1
ATOM 6521 N N . GLY B 1 148 ? 7.426 -26.672 -2.932 1 83.12 148 GLY B N 1
ATOM 6522 C CA . GLY B 1 148 ? 6.473 -27.125 -3.932 1 83.12 148 GLY B CA 1
ATOM 6523 C C . GLY B 1 148 ? 6.223 -26.109 -5.027 1 83.12 148 GLY B C 1
ATOM 6524 O O . GLY B 1 148 ? 5.383 -26.328 -5.902 1 83.12 148 GLY B O 1
ATOM 6525 N N . VAL B 1 149 ? 6.965 -25.047 -5.047 1 90.12 149 VAL B N 1
ATOM 6526 C CA . VAL B 1 149 ? 6.789 -23.984 -6.023 1 90.12 149 VAL B CA 1
ATOM 6527 C C . VAL B 1 149 ? 7.512 -24.328 -7.32 1 90.12 149 VAL B C 1
ATOM 6529 O O . VAL B 1 149 ? 8.703 -24.656 -7.305 1 90.12 149 VAL B O 1
ATOM 6532 N N . GLY B 1 150 ? 6.758 -24.359 -8.461 1 93.31 150 GLY 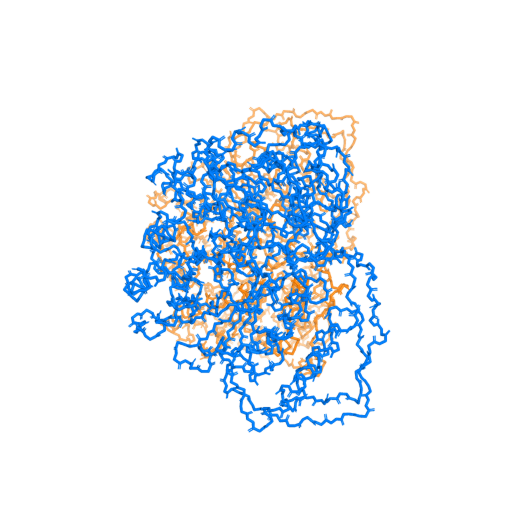B N 1
ATOM 6533 C CA . GLY B 1 150 ? 7.441 -24.406 -9.742 1 93.31 150 GLY B CA 1
ATOM 6534 C C . GLY B 1 150 ? 8.172 -23.125 -10.078 1 93.31 150 GLY B C 1
ATOM 6535 O O . GLY B 1 150 ? 7.73 -22.031 -9.711 1 93.31 150 GLY B O 1
ATOM 6536 N N . VAL B 1 151 ? 9.281 -23.281 -10.82 1 96.75 151 VAL B N 1
ATOM 6537 C CA . VAL B 1 151 ? 10.07 -22.062 -10.984 1 96.75 151 VAL B CA 1
ATOM 6538 C C . VAL B 1 151 ? 10.516 -21.922 -12.438 1 96.75 151 VAL B C 1
ATOM 6540 O O . VAL B 1 151 ? 11.062 -22.859 -13.016 1 96.75 151 VAL B O 1
ATOM 6543 N N . GLY B 1 152 ? 10.203 -20.781 -13.031 1 98.12 152 GLY B N 1
ATOM 6544 C CA . GLY B 1 152 ? 10.875 -20.375 -14.25 1 98.12 152 GLY B CA 1
ATOM 6545 C C . GLY B 1 152 ? 12.18 -19.625 -14 1 98.12 152 GLY B C 1
ATOM 6546 O O . GLY B 1 152 ? 12.328 -18.969 -12.977 1 98.12 152 GLY B O 1
ATOM 6547 N N . PHE B 1 153 ? 13.156 -19.781 -14.891 1 98.62 153 PHE B N 1
ATOM 6548 C CA . PHE B 1 153 ? 14.414 -19.062 -14.781 1 98.62 153 PHE B CA 1
ATOM 6549 C C . PHE B 1 153 ? 14.984 -18.75 -16.156 1 98.62 153 PHE B C 1
ATOM 6551 O O . PHE B 1 153 ? 14.625 -19.391 -17.141 1 98.62 153 PHE B O 1
ATOM 6558 N N . ASP B 1 154 ? 15.82 -17.75 -16.234 1 98.62 154 ASP B N 1
ATOM 6559 C CA . ASP B 1 154 ? 16.453 -17.391 -17.5 1 98.62 154 ASP B CA 1
ATOM 6560 C C . ASP B 1 154 ? 17.922 -17.797 -17.516 1 98.62 154 ASP B C 1
ATOM 6562 O O . ASP B 1 154 ? 18.422 -18.344 -16.531 1 98.62 154 ASP B O 1
ATOM 6566 N N . THR B 1 155 ? 18.562 -17.625 -18.641 1 98.44 155 THR B N 1
ATOM 6567 C CA . THR B 1 155 ? 19.969 -17.938 -18.766 1 98.44 155 THR B CA 1
ATOM 6568 C C . THR B 1 155 ? 20.781 -16.672 -19.062 1 98.44 155 THR B C 1
ATOM 6570 O O . THR B 1 155 ? 21.797 -16.719 -19.75 1 98.44 155 THR B O 1
ATOM 6573 N N . LYS B 1 156 ? 20.328 -15.547 -18.578 1 97.88 156 LYS B N 1
ATOM 6574 C CA . LYS B 1 156 ? 20.938 -14.258 -18.859 1 97.88 156 LYS B CA 1
ATOM 6575 C C . LYS B 1 156 ? 22.312 -14.125 -18.188 1 97.88 156 LYS B C 1
ATOM 6577 O O . LYS B 1 156 ? 23.094 -13.242 -18.531 1 97.88 156 LYS B O 1
ATOM 6582 N N . GLY B 1 157 ? 22.578 -15 -17.266 1 97.94 157 GLY B N 1
ATOM 6583 C CA . GLY B 1 157 ? 23.859 -14.984 -16.578 1 97.94 157 GLY B CA 1
ATOM 6584 C C . GLY B 1 157 ? 24.984 -15.609 -17.375 1 97.94 157 GLY B C 1
ATOM 6585 O O . GLY B 1 157 ? 26.156 -15.5 -17 1 97.94 157 GLY B O 1
ATOM 6586 N N . ALA B 1 158 ? 24.688 -16.203 -18.469 1 97.56 158 ALA B N 1
ATOM 6587 C CA . ALA B 1 158 ? 25.703 -16.844 -19.297 1 97.56 158 ALA B CA 1
ATOM 6588 C C . ALA B 1 158 ? 26.828 -15.867 -19.641 1 97.56 158 ALA B C 1
ATOM 6590 O O . ALA B 1 158 ? 26.562 -14.711 -20 1 97.56 158 ALA B O 1
ATOM 6591 N N . GLY B 1 159 ? 28.031 -16.328 -19.484 1 97 159 GLY B N 1
ATOM 6592 C CA . GLY B 1 159 ? 29.219 -15.57 -19.859 1 97 159 GLY B CA 1
ATOM 6593 C C . GLY B 1 159 ? 29.672 -14.609 -18.781 1 97 159 GLY B C 1
ATOM 6594 O O . GLY B 1 159 ? 30.734 -14 -18.891 1 97 159 GLY B O 1
ATOM 6595 N N . LYS B 1 160 ? 29.031 -14.555 -17.641 1 97.06 160 LYS B N 1
ATOM 6596 C CA . LYS B 1 160 ? 29.266 -13.43 -16.734 1 97.06 160 LYS B CA 1
ATOM 6597 C C . LYS B 1 160 ? 30.203 -13.836 -15.602 1 97.06 160 LYS B C 1
ATOM 6599 O O . LYS B 1 160 ? 30.688 -12.977 -14.859 1 97.06 160 LYS B O 1
ATOM 6604 N N . ARG B 1 161 ? 30.453 -15.141 -15.422 1 97 161 ARG B N 1
ATOM 6605 C CA . ARG B 1 161 ? 31.312 -15.617 -14.344 1 97 161 ARG B CA 1
ATOM 6606 C C . ARG B 1 161 ? 32.188 -16.766 -14.812 1 97 161 ARG B C 1
ATOM 6608 O O . ARG B 1 161 ? 31.766 -17.594 -15.617 1 97 161 ARG B O 1
ATOM 6615 N N . GLU B 1 162 ? 33.344 -16.797 -14.289 1 97.94 162 GLU B N 1
ATOM 6616 C CA . GLU B 1 162 ? 34.25 -17.891 -14.57 1 97.94 162 GLU B CA 1
ATOM 6617 C C . GLU B 1 162 ? 34.281 -18.906 -13.43 1 97.94 162 GLU B C 1
ATOM 6619 O O . GLU B 1 162 ? 34.219 -18.531 -12.258 1 97.94 162 GLU B O 1
ATOM 6624 N N . ILE B 1 163 ? 34.312 -20.188 -13.805 1 98.44 163 ILE B N 1
ATOM 6625 C CA . ILE B 1 163 ? 34.406 -21.25 -12.82 1 98.44 163 ILE B CA 1
ATOM 6626 C C . ILE B 1 163 ? 35.875 -21.531 -12.484 1 98.44 163 ILE B C 1
ATOM 6628 O O . ILE B 1 163 ? 36.719 -21.672 -13.383 1 98.44 163 ILE B O 1
ATOM 6632 N N . VAL B 1 164 ? 36.125 -21.609 -11.164 1 98.38 164 VAL B N 1
ATOM 6633 C CA . VAL B 1 164 ? 37.5 -21.828 -10.719 1 98.38 164 VAL B CA 1
ATOM 6634 C C . VAL B 1 164 ? 37.562 -23.078 -9.859 1 98.38 164 VAL B C 1
ATOM 6636 O O . VAL B 1 164 ? 36.562 -23.547 -9.344 1 98.38 164 VAL B O 1
ATOM 6639 N N . LYS B 1 165 ? 38.719 -23.594 -9.773 1 97.88 165 LYS B N 1
ATOM 6640 C CA . LYS B 1 165 ? 38.938 -24.719 -8.867 1 97.88 165 LYS B CA 1
ATOM 6641 C C . LYS B 1 165 ? 38.844 -24.266 -7.41 1 97.88 165 LYS B C 1
ATOM 6643 O O . LYS B 1 165 ? 39.562 -23.375 -6.98 1 97.88 165 LYS B O 1
ATOM 6648 N N . PRO B 1 166 ? 37.938 -24.859 -6.684 1 97.94 166 PRO B N 1
ATOM 6649 C CA . PRO B 1 166 ? 37.75 -24.391 -5.312 1 97.94 166 PRO B CA 1
ATOM 6650 C C . PRO B 1 166 ? 38.906 -24.797 -4.379 1 97.94 166 PRO B C 1
ATOM 6652 O O . PRO B 1 166 ? 39.5 -25.844 -4.574 1 97.94 166 PRO B O 1
ATOM 6655 N N . GLU B 1 167 ? 39.125 -23.906 -3.385 1 97.44 167 GLU B N 1
ATOM 6656 C CA . GLU B 1 167 ? 39.906 -24.328 -2.236 1 97.44 167 GLU B CA 1
ATOM 6657 C C . GLU B 1 167 ? 39.125 -25.203 -1.284 1 97.44 167 GLU B C 1
ATOM 6659 O O . GLU B 1 167 ? 37.875 -25.141 -1.261 1 97.44 167 GLU B O 1
ATOM 6664 N N . VAL B 1 168 ? 39.875 -26.016 -0.646 1 96.94 168 VAL B N 1
ATOM 6665 C CA . VAL B 1 168 ? 39.188 -26.906 0.298 1 96.94 168 VAL B CA 1
ATOM 6666 C C . VAL B 1 168 ? 39.562 -26.531 1.727 1 96.94 168 VAL B C 1
ATOM 6668 O O . VAL B 1 168 ? 40.75 -26.359 2.035 1 96.94 168 VAL B O 1
ATOM 6671 N N . SER B 1 169 ? 38.562 -26.391 2.559 1 96.12 169 SER B N 1
ATOM 6672 C CA . SER B 1 169 ? 38.75 -26.078 3.969 1 96.12 169 SER B CA 1
ATOM 6673 C C . SER B 1 169 ? 39.094 -27.312 4.781 1 96.12 169 SER B C 1
ATOM 6675 O O . SER B 1 169 ? 38.844 -28.438 4.328 1 96.12 169 SER B O 1
ATOM 6677 N N . ASN B 1 170 ? 39.625 -27.062 6.016 1 95.06 170 ASN B N 1
ATOM 6678 C CA . ASN B 1 170 ? 39.875 -28.172 6.934 1 95.06 170 ASN B CA 1
ATOM 6679 C C . ASN B 1 170 ? 38.688 -28.453 7.832 1 95.06 170 ASN B C 1
ATOM 6681 O O . ASN B 1 170 ? 38.688 -29.406 8.609 1 95.06 170 ASN B O 1
ATOM 6685 N N . GLU B 1 171 ? 37.625 -27.766 7.637 1 96.31 171 GLU B N 1
ATOM 6686 C CA . GLU B 1 171 ? 36.438 -27.891 8.492 1 96.31 171 GLU B CA 1
ATOM 6687 C C . GLU B 1 171 ? 35.312 -28.578 7.746 1 96.31 171 GLU B C 1
ATOM 6689 O O . GLU B 1 171 ? 35.125 -28.359 6.547 1 96.31 171 GLU B O 1
ATOM 6694 N N . ASN B 1 172 ? 34.625 -29.375 8.492 1 97.06 172 ASN B N 1
ATOM 6695 C CA . ASN B 1 172 ? 33.375 -29.953 7.953 1 97.06 172 ASN B CA 1
ATOM 6696 C C . ASN B 1 172 ? 32.25 -28.938 7.93 1 97.06 172 ASN B C 1
ATOM 6698 O O . ASN B 1 172 ? 32.312 -27.922 8.633 1 97.06 172 ASN B O 1
ATOM 6702 N N . PHE B 1 173 ? 31.312 -29.156 7.055 1 97.69 173 PHE B N 1
ATOM 6703 C CA . PHE B 1 173 ? 30.109 -28.344 7.027 1 97.69 173 PHE B CA 1
ATOM 6704 C C . PHE B 1 173 ? 28.906 -29.156 7.504 1 97.69 173 PHE B C 1
ATOM 6706 O O . PHE B 1 173 ? 28.453 -30.078 6.816 1 97.69 173 PHE B O 1
ATOM 6713 N N . VAL B 1 174 ? 28.422 -28.859 8.695 1 97.56 174 VAL B N 1
ATOM 6714 C CA . VAL B 1 174 ? 27.25 -29.531 9.234 1 97.56 174 VAL B CA 1
ATOM 6715 C C . VAL B 1 174 ? 25.984 -28.922 8.641 1 97.56 174 VAL B C 1
ATOM 6717 O O . VAL B 1 174 ? 25.734 -27.734 8.781 1 97.56 174 VAL B O 1
ATOM 6720 N N . ILE B 1 175 ? 25.219 -29.766 7.973 1 97.62 175 ILE B N 1
ATOM 6721 C CA . ILE B 1 175 ? 24 -29.266 7.324 1 97.62 175 ILE B CA 1
ATOM 6722 C C . ILE B 1 175 ? 22.812 -29.422 8.266 1 97.62 175 ILE B C 1
ATOM 6724 O O . ILE B 1 175 ? 22.422 -30.547 8.602 1 97.62 175 ILE B O 1
ATOM 6728 N N . PRO B 1 176 ? 22.172 -28.312 8.648 1 95.88 176 PRO B N 1
ATOM 6729 C CA . PRO B 1 176 ? 20.984 -28.391 9.5 1 95.88 176 PRO B CA 1
ATOM 6730 C C . PRO B 1 176 ? 19.812 -29.078 8.812 1 95.88 176 PRO B C 1
ATOM 6732 O O . PRO B 1 176 ? 19.688 -29.031 7.586 1 95.88 176 PRO B O 1
ATOM 6735 N N . ASP B 1 177 ? 18.922 -29.672 9.656 1 93 177 ASP B N 1
ATOM 6736 C CA . ASP B 1 177 ? 17.734 -30.344 9.148 1 93 177 ASP B CA 1
ATOM 6737 C C . ASP B 1 177 ? 16.625 -29.344 8.844 1 93 177 ASP B C 1
ATOM 6739 O O . ASP B 1 177 ? 15.586 -29.328 9.516 1 93 177 ASP B O 1
ATOM 6743 N N . SER B 1 178 ? 16.859 -28.547 7.797 1 89.81 178 SER B N 1
ATOM 6744 C CA . SER B 1 178 ? 15.898 -27.547 7.324 1 89.81 178 SER B CA 1
ATOM 6745 C C . SER B 1 178 ? 16.125 -27.219 5.855 1 89.81 178 SER B C 1
ATOM 6747 O O . SER B 1 178 ? 17.203 -27.484 5.309 1 89.81 178 SER B O 1
ATOM 6749 N N . ARG B 1 179 ? 15.133 -26.703 5.211 1 89.12 179 ARG B N 1
ATOM 6750 C CA . ARG B 1 179 ? 15.273 -26.25 3.83 1 89.12 179 ARG B CA 1
ATOM 6751 C C . ARG B 1 179 ? 16.375 -25.203 3.701 1 89.12 179 ARG B C 1
ATOM 6753 O O . ARG B 1 179 ? 17.109 -25.203 2.713 1 89.12 179 ARG B O 1
ATOM 6760 N N . GLU B 1 180 ? 16.469 -24.344 4.699 1 91.12 180 GLU B N 1
ATOM 6761 C CA . GLU B 1 180 ? 17.516 -23.328 4.73 1 91.12 180 GLU B CA 1
ATOM 6762 C C . GLU B 1 180 ? 18.891 -23.953 4.809 1 91.12 180 GLU B C 1
ATOM 6764 O O . GLU B 1 180 ? 19.844 -23.469 4.191 1 91.12 180 GLU B O 1
ATOM 6769 N N . GLY B 1 181 ? 18.984 -24.984 5.586 1 94.94 181 GLY B N 1
ATOM 6770 C CA . GLY B 1 181 ? 20.234 -25.719 5.664 1 94.94 181 GLY B CA 1
ATOM 6771 C C . GLY B 1 181 ? 20.656 -26.312 4.34 1 94.94 181 GLY B C 1
ATOM 6772 O O . GLY B 1 181 ? 21.828 -26.219 3.957 1 94.94 181 GLY B O 1
ATOM 6773 N N . TRP B 1 182 ? 19.703 -26.953 3.668 1 95.56 182 TRP B N 1
ATOM 6774 C CA . TRP B 1 182 ? 19.984 -27.547 2.357 1 95.56 182 TRP B CA 1
ATOM 6775 C C . TRP B 1 182 ? 20.422 -26.469 1.369 1 95.56 182 TRP B C 1
ATOM 6777 O O . TRP B 1 182 ? 21.406 -26.641 0.636 1 95.56 182 TRP B O 1
ATOM 6787 N N . ALA B 1 183 ? 19.75 -25.391 1.384 1 96 183 ALA B N 1
ATOM 6788 C CA . ALA B 1 183 ? 20.078 -24.281 0.491 1 96 183 ALA B CA 1
ATOM 6789 C C . ALA B 1 183 ? 21.453 -23.703 0.823 1 96 183 ALA B C 1
ATOM 6791 O O . ALA B 1 183 ? 22.188 -23.266 -0.071 1 96 183 ALA B O 1
ATOM 6792 N N . ALA B 1 184 ? 21.766 -23.688 2.062 1 96.94 184 ALA B N 1
ATOM 6793 C CA . ALA B 1 184 ? 23.078 -23.188 2.486 1 96.94 184 ALA B CA 1
ATOM 6794 C C . ALA B 1 184 ? 24.203 -24.062 1.955 1 96.94 184 ALA B C 1
ATOM 6796 O O . ALA B 1 184 ? 25.266 -23.562 1.573 1 96.94 184 ALA B O 1
ATOM 6797 N N . ALA B 1 185 ? 23.984 -25.297 2.006 1 97.94 185 ALA B N 1
ATOM 6798 C CA . ALA B 1 185 ? 24.984 -26.219 1.459 1 97.94 185 ALA B CA 1
ATOM 6799 C C . ALA B 1 185 ? 25.203 -25.969 -0.031 1 97.94 185 ALA B C 1
ATOM 6801 O O . ALA B 1 185 ? 26.344 -25.922 -0.502 1 97.94 185 ALA B O 1
ATOM 6802 N N . LEU B 1 186 ? 24.125 -25.844 -0.745 1 98.38 186 LEU B N 1
ATOM 6803 C CA . LEU B 1 186 ? 24.203 -25.531 -2.166 1 98.38 186 LEU B CA 1
ATOM 6804 C C . LEU B 1 186 ? 24.969 -24.234 -2.389 1 98.38 186 LEU B C 1
ATOM 6806 O O . LEU B 1 186 ? 25.828 -24.141 -3.27 1 98.38 186 LEU B O 1
ATOM 6810 N N . THR B 1 187 ? 24.625 -23.25 -1.612 1 98.44 187 THR B N 1
ATOM 6811 C CA . THR B 1 187 ? 25.25 -21.938 -1.717 1 98.44 187 THR B CA 1
ATOM 6812 C C . THR B 1 187 ? 26.75 -22.031 -1.501 1 98.44 187 THR B C 1
ATOM 6814 O O . THR B 1 187 ? 27.531 -21.453 -2.258 1 98.44 187 THR B O 1
ATOM 6817 N N . LYS B 1 188 ? 27.141 -22.75 -0.507 1 98.25 188 LYS B N 1
ATOM 6818 C CA . LYS B 1 188 ? 28.547 -22.922 -0.203 1 98.25 188 LYS B CA 1
ATOM 6819 C C . LYS B 1 188 ? 29.281 -23.594 -1.363 1 98.25 188 LYS B C 1
ATOM 6821 O O . LYS B 1 188 ? 30.359 -23.156 -1.77 1 98.25 188 LYS B O 1
ATOM 6826 N N . LEU B 1 189 ? 28.719 -24.641 -1.881 1 98.56 189 LEU B N 1
ATOM 6827 C CA . LEU B 1 189 ? 29.312 -25.359 -2.998 1 98.56 189 LEU B CA 1
ATOM 6828 C C . LEU B 1 189 ? 29.5 -24.438 -4.199 1 98.56 189 LEU B C 1
ATOM 6830 O O . LEU B 1 189 ? 30.609 -24.344 -4.746 1 98.56 189 LEU B O 1
ATOM 6834 N N . LEU B 1 190 ? 28.438 -23.797 -4.605 1 98.69 190 LEU B N 1
ATOM 6835 C CA . LEU B 1 190 ? 28.469 -22.953 -5.805 1 98.69 190 LEU B CA 1
ATOM 6836 C C . LEU B 1 190 ? 29.438 -21.797 -5.637 1 98.69 190 LEU B C 1
ATOM 6838 O O . LEU B 1 190 ? 30.188 -21.469 -6.559 1 98.69 190 LEU B O 1
ATOM 6842 N N . ASN B 1 191 ? 29.422 -21.172 -4.469 1 98.44 191 ASN B N 1
ATOM 6843 C CA . ASN B 1 191 ? 30.312 -20.047 -4.23 1 98.44 191 ASN B CA 1
ATOM 6844 C C . ASN B 1 191 ? 31.781 -20.484 -4.215 1 98.44 191 ASN B C 1
ATOM 6846 O O . ASN B 1 191 ? 32.656 -19.719 -4.586 1 98.44 191 ASN B O 1
ATOM 6850 N N . ALA B 1 192 ? 32.031 -21.688 -3.775 1 98.44 192 ALA B N 1
ATOM 6851 C CA . ALA B 1 192 ? 33.375 -22.219 -3.814 1 98.44 192 ALA B CA 1
ATOM 6852 C C . ALA B 1 192 ? 33.906 -22.266 -5.246 1 98.44 192 ALA B C 1
ATOM 6854 O O . ALA B 1 192 ? 35.094 -21.953 -5.496 1 98.44 192 ALA B O 1
ATOM 6855 N N . TYR B 1 193 ? 33.125 -22.562 -6.152 1 98.5 193 TYR B N 1
ATOM 6856 C CA . TYR B 1 193 ? 33.531 -22.766 -7.535 1 98.5 193 TYR B CA 1
ATOM 6857 C C . TYR B 1 193 ? 33.656 -21.422 -8.266 1 98.5 193 TYR B C 1
ATOM 6859 O O . TYR B 1 193 ? 34.094 -21.391 -9.422 1 98.5 193 TYR B O 1
ATOM 6867 N N . VAL B 1 194 ? 33.344 -20.328 -7.648 1 97.94 194 VAL B N 1
ATOM 6868 C CA . VAL B 1 194 ? 33.625 -19.031 -8.234 1 97.94 194 VAL B CA 1
ATOM 6869 C C . VAL B 1 194 ? 34.594 -18.25 -7.348 1 97.94 194 VAL B C 1
ATOM 6871 O O . VAL B 1 194 ? 34.719 -17.031 -7.488 1 97.94 194 VAL B O 1
ATOM 6874 N N . GLY B 1 195 ? 35.125 -18.844 -6.395 1 97 195 GLY B N 1
ATOM 6875 C CA . GLY B 1 195 ? 36.219 -18.297 -5.602 1 97 195 GLY B CA 1
ATOM 6876 C C . GLY B 1 195 ? 35.75 -17.422 -4.461 1 97 195 GLY B C 1
ATOM 6877 O O . GLY B 1 195 ? 36.5 -16.625 -3.914 1 97 195 GLY B O 1
ATOM 6878 N N . GLU B 1 196 ? 34.5 -17.484 -4.117 1 97.19 196 GLU B N 1
ATOM 6879 C CA . GLU B 1 196 ? 33.969 -16.625 -3.084 1 97.19 196 GLU B CA 1
ATOM 6880 C C . GLU B 1 196 ? 33.75 -17.375 -1.775 1 97.19 196 GLU B C 1
ATOM 6882 O O . GLU B 1 196 ? 33.281 -16.812 -0.79 1 97.19 196 GLU B O 1
ATOM 6887 N N . ASP B 1 197 ? 34 -18.703 -1.726 1 97.38 197 ASP B N 1
ATOM 6888 C CA . ASP B 1 197 ? 33.969 -19.578 -0.564 1 97.38 197 ASP B CA 1
ATOM 6889 C C . ASP B 1 197 ? 34.906 -20.781 -0.763 1 97.38 197 ASP B C 1
ATOM 6891 O O . ASP B 1 197 ? 35.688 -20.812 -1.715 1 97.38 197 ASP B O 1
ATOM 6895 N N . THR B 1 198 ? 34.938 -21.672 0.209 1 97.75 198 THR B N 1
ATOM 6896 C CA . THR B 1 198 ? 35.719 -22.906 0.124 1 97.75 198 THR B CA 1
ATOM 6897 C C . THR B 1 198 ? 34.812 -24.125 0.237 1 97.75 198 THR B C 1
ATOM 6899 O O . THR B 1 198 ? 33.719 -24.047 0.781 1 97.75 198 THR B O 1
ATOM 6902 N N . LEU B 1 199 ? 35.25 -25.219 -0.37 1 97.88 199 LEU B N 1
ATOM 6903 C CA . LEU B 1 199 ? 34.562 -26.484 -0.105 1 97.88 199 LEU B CA 1
ATOM 6904 C C . LEU B 1 199 ? 34.906 -26.984 1.297 1 97.88 199 LEU B C 1
ATOM 6906 O O . LEU B 1 199 ? 36.031 -26.797 1.785 1 97.88 199 LEU B O 1
ATOM 6910 N N . PRO B 1 200 ? 33.906 -27.594 1.896 1 97.81 200 PRO B N 1
ATOM 6911 C CA . PRO B 1 200 ? 34.25 -28.234 3.174 1 97.81 200 PRO B CA 1
ATOM 6912 C C . PRO B 1 200 ? 35.094 -29.484 3.006 1 97.81 200 PRO B C 1
ATOM 6914 O O . PRO B 1 200 ? 35.156 -30.062 1.916 1 97.81 200 PRO B O 1
ATOM 6917 N N . ARG B 1 201 ? 35.75 -29.797 4.129 1 96.81 201 ARG B N 1
ATOM 6918 C CA . ARG B 1 201 ? 36.438 -31.078 4.102 1 96.81 201 ARG B CA 1
ATOM 6919 C C . ARG B 1 201 ? 35.5 -32.219 3.807 1 96.81 201 ARG B C 1
ATOM 6921 O O . ARG B 1 201 ? 35.812 -33.094 2.992 1 96.81 201 ARG B O 1
ATOM 6928 N N . GLU B 1 202 ? 34.438 -32.188 4.516 1 96.56 202 GLU B N 1
ATOM 6929 C CA . GLU B 1 202 ? 33.344 -33.125 4.293 1 96.56 202 GLU B CA 1
ATOM 6930 C C . GLU B 1 202 ? 31.984 -32.5 4.574 1 96.56 202 GLU B C 1
ATOM 6932 O O . GLU B 1 202 ? 31.875 -31.641 5.457 1 96.56 202 GLU B O 1
ATOM 6937 N N . TRP B 1 203 ? 31 -32.906 3.738 1 97.75 203 TRP B N 1
ATOM 6938 C CA . TRP B 1 203 ? 29.625 -32.562 4.062 1 97.75 203 TRP B CA 1
ATOM 6939 C C . TRP B 1 203 ? 29.094 -33.469 5.172 1 97.75 203 TRP B C 1
ATOM 6941 O O . TRP B 1 203 ? 29.172 -34.719 5.078 1 97.75 203 TRP B O 1
ATOM 6951 N N . ASP B 1 204 ? 28.594 -32.906 6.227 1 97.81 204 ASP B N 1
ATOM 6952 C CA . ASP B 1 204 ? 28.047 -33.656 7.352 1 97.81 204 ASP B CA 1
ATOM 6953 C C . ASP B 1 204 ? 26.516 -33.656 7.305 1 97.81 204 ASP B C 1
ATOM 6955 O O . ASP B 1 204 ? 25.859 -32.656 7.598 1 97.81 204 ASP B O 1
ATOM 6959 N N . PHE B 1 205 ? 25.984 -34.844 7.07 1 97.25 205 PHE B N 1
ATOM 6960 C CA . PHE B 1 205 ? 24.547 -34.969 6.902 1 97.25 205 PHE B CA 1
ATOM 6961 C C . PHE B 1 205 ? 23.906 -35.5 8.18 1 97.25 205 PHE B C 1
ATOM 6963 O O . PHE B 1 205 ? 22.719 -35.844 8.188 1 97.25 205 PHE B O 1
ATOM 6970 N N . SER B 1 206 ? 24.531 -35.562 9.305 1 95.56 206 SER B N 1
ATOM 6971 C CA . SER B 1 206 ? 24.141 -36.281 10.516 1 95.56 206 SER B CA 1
ATOM 6972 C C . SER B 1 206 ? 22.906 -35.656 11.156 1 95.56 206 SER B C 1
ATOM 6974 O O . SER B 1 206 ? 22.156 -36.312 11.867 1 95.56 206 SER B O 1
ATOM 6976 N N . GLN B 1 207 ? 22.703 -34.406 10.867 1 95.81 207 GLN B N 1
ATOM 6977 C CA . GLN B 1 207 ? 21.594 -33.719 11.523 1 95.81 207 GLN B CA 1
ATOM 6978 C C . GLN B 1 207 ? 20.312 -33.875 10.727 1 95.81 207 GLN B C 1
ATOM 6980 O O . GLN B 1 207 ? 19.219 -33.594 11.227 1 95.81 207 GLN B O 1
ATOM 6985 N N . ILE B 1 208 ? 20.422 -34.281 9.516 1 94.75 208 ILE B N 1
ATOM 6986 C CA . ILE B 1 208 ? 19.25 -34.406 8.656 1 94.75 208 ILE B CA 1
ATOM 6987 C C . ILE B 1 208 ? 18.422 -35.625 9.078 1 94.75 208 ILE B C 1
ATOM 6989 O O . ILE B 1 208 ? 18.953 -36.719 9.242 1 94.75 208 ILE B O 1
ATOM 6993 N N . ARG B 1 209 ? 17.141 -35.438 9.25 1 92.69 209 ARG B N 1
ATOM 6994 C CA . ARG B 1 209 ? 16.25 -36.5 9.695 1 92.69 209 ARG B CA 1
ATOM 6995 C C . ARG B 1 209 ? 16.234 -37.656 8.695 1 92.69 209 ARG B C 1
ATOM 6997 O O . ARG B 1 209 ? 16.422 -37.438 7.496 1 92.69 209 ARG B O 1
ATOM 7004 N N . PRO B 1 210 ? 15.969 -38.844 9.156 1 90.69 210 PRO B N 1
ATOM 7005 C CA . PRO B 1 210 ? 16.031 -40 8.273 1 90.69 210 PRO B CA 1
ATOM 7006 C C . PRO B 1 210 ? 14.828 -40.125 7.34 1 90.69 210 PRO B C 1
ATOM 7008 O O . PRO B 1 210 ? 13.797 -39.5 7.59 1 90.69 210 PRO B O 1
ATOM 7011 N N . LYS B 1 211 ? 15.008 -40.875 6.328 1 88.25 211 LYS B N 1
ATOM 7012 C CA . LYS B 1 211 ? 13.938 -41.156 5.379 1 88.25 211 LYS B CA 1
ATOM 7013 C C . LYS B 1 211 ? 12.711 -41.719 6.086 1 88.25 211 LYS B C 1
ATOM 7015 O O . LYS B 1 211 ? 12.836 -42.562 6.969 1 88.25 211 LYS B O 1
ATOM 7020 N N . GLY B 1 212 ? 11.562 -41.125 5.695 1 81.94 212 GLY B N 1
ATOM 7021 C CA . GLY B 1 212 ? 10.32 -41.625 6.242 1 81.94 212 GLY B CA 1
ATOM 7022 C C . GLY B 1 212 ? 9.844 -40.875 7.461 1 81.94 212 GLY B C 1
ATOM 7023 O O . GLY B 1 212 ? 8.688 -41 7.867 1 81.94 212 GLY B O 1
ATOM 7024 N N . ALA B 1 213 ? 10.711 -40.125 8.008 1 85.19 213 ALA B N 1
ATOM 7025 C CA . ALA B 1 213 ? 10.297 -39.312 9.172 1 85.19 213 ALA B CA 1
ATOM 7026 C C . ALA B 1 213 ? 9.203 -38.344 8.797 1 85.19 213 ALA B C 1
ATOM 7028 O O . ALA B 1 213 ? 9.242 -37.719 7.719 1 85.19 213 ALA B O 1
ATOM 7029 N N . PRO B 1 214 ? 8.203 -38.188 9.578 1 78.88 214 PRO B N 1
ATOM 7030 C CA . PRO B 1 214 ? 7.109 -37.25 9.305 1 78.88 214 PRO B CA 1
ATOM 7031 C C . PRO B 1 214 ? 7.559 -35.812 9.32 1 78.88 214 PRO B C 1
ATOM 7033 O O . PRO B 1 214 ? 8.406 -35.438 10.133 1 78.88 214 PRO B O 1
ATOM 7036 N N . ILE B 1 215 ? 6.984 -35.031 8.367 1 76.06 215 ILE B N 1
ATOM 7037 C CA . ILE B 1 215 ? 7.16 -33.562 8.352 1 76.06 215 ILE B CA 1
ATOM 7038 C C . ILE B 1 215 ? 5.941 -32.906 8.977 1 76.06 215 ILE B C 1
ATOM 7040 O O . ILE B 1 215 ? 4.91 -32.75 8.32 1 76.06 215 ILE B O 1
ATOM 7044 N N . LYS B 1 216 ? 5.93 -32.469 10.102 1 66.19 216 LYS B N 1
ATOM 7045 C CA . LYS B 1 216 ? 4.797 -32.031 10.914 1 66.19 216 LYS B CA 1
ATOM 7046 C C . LYS B 1 216 ? 4.219 -30.719 10.383 1 66.19 216 LYS B C 1
ATOM 7048 O O . LYS B 1 216 ? 3 -30.562 10.281 1 66.19 216 LYS B O 1
ATOM 7053 N N . SER B 1 217 ? 4.98 -29.812 10.055 1 67.19 217 SER B N 1
ATOM 7054 C CA . SER B 1 217 ? 4.5 -28.484 9.734 1 67.19 217 SER B CA 1
ATOM 7055 C C . SER B 1 217 ? 3.914 -28.422 8.328 1 67.19 217 SER B C 1
ATOM 7057 O O . SER B 1 217 ? 2.766 -28.016 8.148 1 67.19 217 SER B O 1
ATOM 7059 N N . PHE B 1 218 ? 4.508 -28.953 7.41 1 68.25 218 PHE B N 1
ATOM 7060 C CA . PHE B 1 218 ? 4.09 -28.859 6.02 1 68.25 218 PHE B CA 1
ATOM 7061 C C . PHE B 1 218 ? 3.189 -30.031 5.645 1 68.25 218 PHE B C 1
ATOM 7063 O O . PHE B 1 218 ? 2.295 -29.891 4.809 1 68.25 218 PHE B O 1
ATOM 7070 N N . GLY B 1 219 ? 3.449 -31.188 6.43 1 64.94 219 GLY B N 1
ATOM 7071 C CA . GLY B 1 219 ? 2.773 -32.438 6.094 1 64.94 219 GLY B CA 1
ATOM 7072 C C . GLY B 1 219 ? 3.604 -33.344 5.211 1 64.94 219 GLY B C 1
ATOM 7073 O O . GLY B 1 219 ? 4.562 -32.906 4.578 1 64.94 219 GLY B O 1
ATOM 7074 N N . GLY B 1 220 ? 3.551 -34.688 5.285 1 67.19 220 GLY B N 1
ATOM 7075 C CA . GLY B 1 220 ? 4.266 -35.656 4.457 1 67.19 220 GLY B CA 1
ATOM 7076 C C . GLY B 1 220 ? 5.41 -36.312 5.184 1 67.19 220 GLY B C 1
ATOM 7077 O O . GLY B 1 220 ? 5.414 -36.406 6.414 1 67.19 220 GLY B O 1
ATOM 7078 N N . VAL B 1 221 ? 6.266 -36.906 4.426 1 74.19 221 VAL B N 1
ATOM 7079 C CA . VAL B 1 221 ? 7.383 -37.656 4.988 1 74.19 221 VAL B CA 1
ATOM 7080 C C . VAL B 1 221 ? 8.695 -37.156 4.379 1 74.19 221 VAL B C 1
ATOM 7082 O O . VAL B 1 221 ? 8.727 -36.75 3.215 1 74.19 221 VAL B O 1
ATOM 7085 N N . ALA B 1 222 ? 9.758 -37.312 5.195 1 81.5 222 ALA B N 1
ATOM 7086 C CA . ALA B 1 222 ? 11.07 -36.812 4.785 1 81.5 222 ALA B CA 1
ATOM 7087 C C . ALA B 1 222 ? 11.75 -37.781 3.83 1 81.5 222 ALA B C 1
ATOM 7089 O O . ALA B 1 222 ? 11.539 -39 3.916 1 81.5 222 ALA B O 1
ATOM 7090 N N . SER B 1 223 ? 12.594 -37.25 2.955 1 81.81 223 SER B N 1
ATOM 7091 C CA . SER B 1 223 ? 13.328 -38.062 1.976 1 81.81 223 SER B CA 1
ATOM 7092 C C . SER B 1 223 ? 14.664 -38.531 2.539 1 81.81 223 SER B C 1
ATOM 7094 O O . SER B 1 223 ? 15.32 -39.406 1.959 1 81.81 223 SER B O 1
ATOM 7096 N N . GLY B 1 224 ? 15.07 -38 3.699 1 89.06 224 GLY B N 1
ATOM 7097 C CA . GLY B 1 224 ? 16.406 -38.25 4.211 1 89.06 224 GLY B CA 1
ATOM 7098 C C . GLY B 1 224 ? 17.484 -37.469 3.486 1 89.06 224 GLY B C 1
ATOM 7099 O O . GLY B 1 224 ? 17.188 -36.688 2.6 1 89.06 224 GLY B O 1
ATOM 7100 N N . PRO B 1 225 ? 18.688 -37.781 3.777 1 93.5 225 PRO B N 1
ATOM 7101 C CA . PRO B 1 225 ? 19.781 -36.969 3.242 1 93.5 225 PRO B CA 1
ATOM 7102 C C . PRO B 1 225 ? 20.219 -37.406 1.847 1 93.5 225 PRO B C 1
ATOM 7104 O O . PRO B 1 225 ? 20.953 -36.656 1.163 1 93.5 225 PRO B O 1
ATOM 7107 N N . ALA B 1 226 ? 19.844 -38.531 1.393 1 92.75 226 ALA B N 1
ATOM 7108 C CA . ALA B 1 226 ? 20.375 -39.188 0.189 1 92.75 226 ALA B CA 1
ATOM 7109 C C . ALA B 1 226 ? 20.188 -38.281 -1.029 1 92.75 226 ALA B C 1
ATOM 7111 O O . ALA B 1 226 ? 21.125 -38.094 -1.824 1 92.75 226 ALA B O 1
ATOM 7112 N N . PRO B 1 227 ? 19 -37.75 -1.218 1 92.56 227 PRO B N 1
ATOM 7113 C CA . PRO B 1 227 ? 18.844 -36.875 -2.389 1 92.56 227 PRO B CA 1
ATOM 7114 C C . PRO B 1 227 ? 19.797 -35.688 -2.381 1 92.56 227 PRO B C 1
ATOM 7116 O O . PRO B 1 227 ? 20.344 -35.312 -3.426 1 92.56 227 PRO B O 1
ATOM 7119 N N . LEU B 1 228 ? 20.047 -35.094 -1.259 1 95.38 228 LEU B N 1
ATOM 7120 C CA . LEU B 1 228 ? 20.953 -33.969 -1.136 1 95.38 228 LEU B CA 1
ATOM 7121 C C . LEU B 1 228 ? 22.391 -34.375 -1.406 1 95.38 228 LEU B C 1
ATOM 7123 O O . LEU B 1 228 ? 23.125 -33.656 -2.088 1 95.38 228 LEU B O 1
ATOM 7127 N N . GLU B 1 229 ? 22.75 -35.5 -0.854 1 96.44 229 GLU B N 1
ATOM 7128 C CA . GLU B 1 229 ? 24.094 -36.031 -1.081 1 96.44 229 GLU B CA 1
ATOM 7129 C C . GLU B 1 229 ? 24.359 -36.219 -2.57 1 96.44 229 GLU B C 1
ATOM 7131 O O . GLU B 1 229 ? 25.406 -35.781 -3.072 1 96.44 229 GLU B O 1
ATOM 7136 N N . LYS B 1 230 ? 23.406 -36.812 -3.176 1 95.75 230 LYS B N 1
ATOM 7137 C CA . LYS B 1 230 ? 23.547 -37.094 -4.605 1 95.75 230 LYS B CA 1
ATOM 7138 C C . LYS B 1 230 ? 23.609 -35.781 -5.398 1 95.75 230 LYS B C 1
ATOM 7140 O O . LYS B 1 230 ? 24.359 -35.688 -6.371 1 95.75 230 LYS B O 1
ATOM 7145 N N . MET B 1 231 ? 22.844 -34.812 -5.035 1 96.81 231 MET B N 1
ATOM 7146 C CA . MET B 1 231 ? 22.844 -33.531 -5.715 1 96.81 231 MET B CA 1
ATOM 7147 C C . MET B 1 231 ? 24.203 -32.875 -5.602 1 96.81 231 MET B C 1
ATOM 7149 O O . MET B 1 231 ? 24.75 -32.406 -6.598 1 96.81 231 MET B O 1
ATOM 7153 N N . LEU B 1 232 ? 24.766 -32.812 -4.383 1 98.19 232 LEU B N 1
ATOM 7154 C CA . LEU B 1 232 ? 26.047 -32.156 -4.152 1 98.19 232 LEU B CA 1
ATOM 7155 C C . LEU B 1 232 ? 27.156 -32.844 -4.93 1 98.19 232 LEU B C 1
ATOM 7157 O O . LEU B 1 232 ? 28 -32.188 -5.543 1 98.19 232 LEU B O 1
ATOM 7161 N N . GLU B 1 233 ? 27.094 -34.125 -4.938 1 97.5 233 GLU B N 1
ATOM 7162 C CA . GLU B 1 233 ? 28.078 -34.875 -5.688 1 97.5 233 GLU B CA 1
ATOM 7163 C C . GLU B 1 233 ? 27.969 -34.625 -7.184 1 97.5 233 GLU B C 1
ATOM 7165 O O . GLU B 1 233 ? 28.984 -34.406 -7.859 1 97.5 233 GLU B O 1
ATOM 7170 N N . THR B 1 234 ? 26.781 -34.719 -7.66 1 97.75 234 THR B N 1
ATOM 7171 C CA . THR B 1 234 ? 26.547 -34.5 -9.086 1 97.75 234 THR B CA 1
ATOM 7172 C C . THR B 1 234 ? 27 -33.094 -9.5 1 97.75 234 THR B C 1
ATOM 7174 O O . THR B 1 234 ? 27.609 -32.938 -10.555 1 97.75 234 THR B O 1
ATOM 7177 N N . LEU B 1 235 ? 26.719 -32.094 -8.734 1 98.5 235 LEU B N 1
ATOM 7178 C CA . LEU B 1 235 ? 27.078 -30.719 -9.039 1 98.5 235 LEU B CA 1
ATOM 7179 C C . LEU B 1 235 ? 28.594 -30.531 -8.969 1 98.5 235 LEU B C 1
ATOM 7181 O O . LEU B 1 235 ? 29.172 -29.812 -9.781 1 98.5 235 LEU B O 1
ATOM 7185 N N . GLU B 1 236 ? 29.203 -31.125 -7.969 1 97.88 236 GLU B N 1
ATOM 7186 C CA . GLU B 1 236 ? 30.656 -31.047 -7.895 1 97.88 236 GLU B CA 1
ATOM 7187 C C . GLU B 1 236 ? 31.297 -31.594 -9.164 1 97.88 236 GLU B C 1
ATOM 7189 O O . GLU B 1 236 ? 32.219 -30.984 -9.719 1 97.88 236 GLU B O 1
ATOM 7194 N N . ASN B 1 237 ? 30.828 -32.719 -9.562 1 97.94 237 ASN B N 1
ATOM 7195 C CA . ASN B 1 237 ? 31.359 -33.312 -10.781 1 97.94 237 ASN B CA 1
ATOM 7196 C C . ASN B 1 237 ? 31.125 -32.438 -11.992 1 97.94 237 ASN B C 1
ATOM 7198 O O . ASN B 1 237 ? 32 -32.281 -12.844 1 97.94 237 ASN B O 1
ATOM 7202 N N . LEU B 1 238 ? 29.938 -31.938 -12.094 1 98.12 238 LEU B N 1
ATOM 7203 C CA . LEU B 1 238 ? 29.594 -31.062 -13.203 1 98.12 238 LEU B CA 1
ATOM 7204 C C . LEU B 1 238 ? 30.516 -29.844 -13.227 1 98.12 238 LEU B C 1
ATOM 7206 O O . LEU B 1 238 ? 31.078 -29.5 -14.273 1 98.12 238 LEU B O 1
ATOM 7210 N N . PHE B 1 239 ? 30.703 -29.172 -12.117 1 98.44 239 PHE B N 1
ATOM 7211 C CA . PHE B 1 239 ? 31.453 -27.922 -12.031 1 98.44 239 PHE B CA 1
ATOM 7212 C C . PHE B 1 239 ? 32.938 -28.188 -12.219 1 98.44 239 PHE B C 1
ATOM 7214 O O . PHE B 1 239 ? 33.656 -27.344 -12.758 1 98.44 239 PHE B O 1
ATOM 7221 N N . ASP B 1 240 ? 33.406 -29.312 -11.766 1 97.94 240 ASP B N 1
ATOM 7222 C CA . ASP B 1 240 ? 34.781 -29.703 -12.016 1 97.94 240 ASP B CA 1
ATOM 7223 C C . ASP B 1 240 ? 35.094 -29.688 -13.516 1 97.94 240 ASP B C 1
ATOM 7225 O O . ASP B 1 240 ? 36.188 -29.312 -13.93 1 97.94 240 ASP B O 1
ATOM 7229 N N . GLY B 1 241 ? 34.156 -30.125 -14.25 1 97.62 241 GLY B N 1
ATOM 7230 C CA . GLY B 1 241 ? 34.312 -30.156 -15.695 1 97.62 241 GLY B CA 1
ATOM 7231 C C . GLY B 1 241 ? 34.312 -28.797 -16.344 1 97.62 241 GLY B C 1
ATOM 7232 O O . GLY B 1 241 ? 34.719 -28.641 -17.5 1 97.62 241 GLY B O 1
ATOM 7233 N N . TYR B 1 242 ? 33.906 -27.766 -15.625 1 97.94 242 TYR B N 1
ATOM 7234 C CA . TYR B 1 242 ? 33.781 -26.422 -16.172 1 97.94 242 TYR B CA 1
ATOM 7235 C C . TYR B 1 242 ? 34.938 -25.531 -15.664 1 97.94 242 TYR B C 1
ATOM 7237 O O . TYR B 1 242 ? 35 -24.359 -16.016 1 97.94 242 TYR B O 1
ATOM 7245 N N . VAL B 1 243 ? 35.844 -26.094 -14.844 1 98.12 243 VAL B N 1
ATOM 7246 C CA . VAL B 1 243 ? 36.938 -25.297 -14.305 1 98.12 243 VAL B CA 1
ATOM 7247 C C . VAL B 1 243 ? 37.719 -24.656 -15.445 1 98.12 243 VAL B C 1
ATOM 7249 O O . VAL B 1 243 ? 38.094 -25.344 -16.406 1 98.12 243 VAL B O 1
ATOM 7252 N N . GLY B 1 244 ? 37.938 -23.391 -15.352 1 97.75 244 GLY B N 1
ATOM 7253 C CA . GLY B 1 244 ? 38.688 -22.656 -16.359 1 97.75 244 GLY B CA 1
ATOM 7254 C C . GLY B 1 244 ? 37.781 -22.109 -17.469 1 97.75 244 GLY B C 1
ATOM 7255 O O . GLY B 1 244 ? 38.281 -21.422 -18.359 1 97.75 244 GLY B O 1
ATOM 7256 N N . LYS B 1 245 ? 36.531 -22.375 -17.406 1 97.88 245 LYS B N 1
ATOM 7257 C CA . LYS B 1 245 ? 35.562 -21.922 -18.422 1 97.88 245 LYS B CA 1
ATOM 7258 C C . LYS B 1 245 ? 34.562 -20.938 -17.812 1 97.88 245 LYS B C 1
ATOM 7260 O O . LYS B 1 245 ? 34.438 -20.859 -16.594 1 97.88 245 LYS B O 1
ATOM 7265 N N . LYS B 1 246 ? 33.938 -20.219 -18.688 1 97.62 246 LYS B N 1
ATOM 7266 C CA . LYS B 1 246 ? 32.875 -19.344 -18.281 1 97.62 246 LYS B CA 1
ATOM 7267 C C . LYS B 1 246 ? 31.531 -20.094 -18.203 1 97.62 246 LYS B C 1
ATOM 7269 O O . LYS B 1 246 ? 31.312 -21.047 -18.938 1 97.62 246 LYS B O 1
ATOM 7274 N N . VAL B 1 247 ? 30.766 -19.609 -17.281 1 97.69 247 VAL B N 1
ATOM 7275 C CA . VAL B 1 247 ? 29.406 -20.141 -17.172 1 97.69 247 VAL B CA 1
ATOM 7276 C C . VAL B 1 247 ? 28.688 -19.969 -18.516 1 97.69 247 VAL B C 1
ATOM 7278 O O . VAL B 1 247 ? 28.766 -18.891 -19.125 1 97.69 247 VAL B O 1
ATOM 7281 N N . ASP B 1 248 ? 28.062 -20.953 -19.047 1 97.5 248 ASP B N 1
ATOM 7282 C CA . ASP B 1 248 ? 27.219 -20.859 -20.234 1 97.5 248 ASP B CA 1
ATOM 7283 C C . ASP B 1 248 ? 25.781 -21.281 -19.906 1 97.5 248 ASP B C 1
ATOM 7285 O O . ASP B 1 248 ? 25.453 -21.594 -18.766 1 97.5 248 ASP B O 1
ATOM 7289 N N . SER B 1 249 ? 24.906 -21.203 -20.906 1 98 249 SER B N 1
ATOM 7290 C CA . SER B 1 249 ? 23.5 -21.516 -20.703 1 98 249 SER B CA 1
ATOM 7291 C C . SER B 1 249 ? 23.297 -22.969 -20.281 1 98 249 SER B C 1
ATOM 7293 O O . SER B 1 249 ? 22.406 -23.281 -19.484 1 98 249 SER B O 1
ATOM 7295 N N . LYS B 1 250 ? 24.109 -23.828 -20.75 1 97.25 250 LYS B N 1
ATOM 7296 C CA . LYS B 1 250 ? 24.031 -25.25 -20.422 1 97.25 250 LYS B CA 1
ATOM 7297 C C . LYS B 1 250 ? 24.297 -25.484 -18.938 1 97.25 250 LYS B C 1
ATOM 7299 O O . LYS B 1 250 ? 23.547 -26.203 -18.281 1 97.25 250 LYS B O 1
ATOM 7304 N N . LEU B 1 251 ? 25.328 -24.859 -18.438 1 98 251 LEU B N 1
ATOM 7305 C CA . LEU B 1 251 ? 25.656 -25.016 -17.031 1 98 251 LEU B CA 1
ATOM 7306 C C . LEU B 1 251 ? 24.547 -24.484 -16.141 1 98 251 LEU B C 1
ATOM 7308 O O . LEU B 1 251 ? 24.234 -25.078 -15.094 1 98 251 LEU B O 1
ATOM 7312 N N . ILE B 1 252 ? 23.984 -23.344 -16.516 1 98.56 252 ILE B N 1
ATOM 7313 C CA . ILE B 1 252 ? 22.891 -22.75 -15.742 1 98.56 252 ILE B CA 1
ATOM 7314 C C . ILE B 1 252 ? 21.703 -23.719 -15.688 1 98.56 252 ILE B C 1
ATOM 7316 O O . ILE B 1 252 ? 21.219 -24.047 -14.602 1 98.56 252 ILE B O 1
ATOM 7320 N N . VAL B 1 253 ? 21.297 -24.219 -16.828 1 98.38 253 VAL B N 1
ATOM 7321 C CA . VAL B 1 253 ? 20.125 -25.094 -16.906 1 98.38 253 VAL B CA 1
ATOM 7322 C C . VAL B 1 253 ? 20.406 -26.406 -16.188 1 98.38 253 VAL B C 1
ATOM 7324 O O . VAL B 1 253 ? 19.562 -26.891 -15.43 1 98.38 253 VAL B O 1
ATOM 7327 N N . ASP B 1 254 ? 21.562 -26.938 -16.422 1 98.19 254 ASP B N 1
ATOM 7328 C CA . ASP B 1 254 ? 21.906 -28.203 -15.766 1 98.19 254 ASP B CA 1
ATOM 7329 C C . ASP B 1 254 ? 21.906 -28.047 -14.25 1 98.19 254 ASP B C 1
ATOM 7331 O O . ASP B 1 254 ? 21.422 -28.922 -13.531 1 98.19 254 ASP B O 1
ATOM 7335 N N . THR B 1 255 ? 22.484 -26.984 -13.781 1 98.44 255 THR B N 1
ATOM 7336 C CA . THR B 1 255 ? 22.516 -26.75 -12.336 1 98.44 255 THR B CA 1
ATOM 7337 C C . THR B 1 255 ? 21.109 -26.672 -11.773 1 98.44 255 THR B C 1
ATOM 7339 O O . THR B 1 255 ? 20.797 -27.281 -10.75 1 98.44 255 THR B O 1
ATOM 7342 N N . MET B 1 256 ? 20.234 -25.938 -12.43 1 98.12 256 MET B N 1
ATOM 7343 C CA . MET B 1 256 ? 18.844 -25.797 -12.008 1 98.12 256 MET B CA 1
ATOM 7344 C C . MET B 1 256 ? 18.125 -27.141 -12.031 1 98.12 256 MET B C 1
ATOM 7346 O O . MET B 1 256 ? 17.438 -27.5 -11.078 1 98.12 256 MET B O 1
ATOM 7350 N N . ASN B 1 257 ? 18.375 -27.875 -13.062 1 96.81 257 ASN B N 1
ATOM 7351 C CA . ASN B 1 257 ? 17.688 -29.156 -13.242 1 96.81 257 ASN B CA 1
ATOM 7352 C C . ASN B 1 257 ? 18.156 -30.188 -12.219 1 96.81 257 ASN B C 1
ATOM 7354 O O . ASN B 1 257 ? 17.359 -31 -11.742 1 96.81 257 ASN B O 1
ATOM 7358 N N . ILE B 1 258 ? 19.406 -30.156 -11.914 1 96.75 258 ILE B N 1
ATOM 7359 C CA . ILE B 1 258 ? 19.938 -31.078 -10.922 1 96.75 258 ILE B CA 1
ATOM 7360 C C . ILE B 1 258 ? 19.328 -30.781 -9.562 1 96.75 258 ILE B C 1
ATOM 7362 O O . ILE B 1 258 ? 18.984 -31.703 -8.812 1 96.75 258 ILE B O 1
ATOM 7366 N N . THR B 1 259 ? 19.203 -29.516 -9.211 1 94.88 259 THR B N 1
ATOM 7367 C CA . THR B 1 259 ? 18.531 -29.156 -7.973 1 94.88 259 THR B CA 1
ATOM 7368 C C . THR B 1 259 ? 17.062 -29.594 -7.996 1 94.88 259 THR B C 1
ATOM 7370 O O . THR B 1 259 ? 16.531 -30.031 -6.98 1 94.88 259 THR B O 1
ATOM 7373 N N . GLY B 1 260 ? 16.406 -29.406 -9.148 1 92 260 GLY B N 1
ATOM 7374 C CA . GLY B 1 260 ? 15.039 -29.859 -9.305 1 92 260 GLY B CA 1
ATOM 7375 C C . GLY B 1 260 ? 14.883 -31.359 -9.062 1 92 260 GLY B C 1
ATOM 7376 O O . GLY B 1 260 ? 13.93 -31.797 -8.414 1 92 260 GLY B O 1
ATOM 7377 N N . ARG B 1 261 ? 15.797 -32.125 -9.578 1 89.75 261 ARG B N 1
ATOM 7378 C CA . ARG B 1 261 ? 15.797 -33.562 -9.398 1 89.75 261 ARG B CA 1
ATOM 7379 C C . ARG B 1 261 ? 15.914 -33.938 -7.918 1 89.75 261 ARG B C 1
ATOM 7381 O O . ARG B 1 261 ? 15.266 -34.875 -7.457 1 89.75 261 ARG B O 1
ATOM 7388 N N . CYS B 1 262 ? 16.688 -33.219 -7.242 1 90.44 262 CYS B N 1
ATOM 7389 C CA . CYS B 1 262 ? 16.844 -33.438 -5.809 1 90.44 262 CYS B CA 1
ATOM 7390 C C . CYS B 1 262 ? 15.508 -33.312 -5.082 1 90.44 262 CYS B C 1
ATOM 7392 O O . CYS B 1 262 ? 15.172 -34.125 -4.23 1 90.44 262 CYS B O 1
ATOM 7394 N N . VAL B 1 263 ? 14.805 -32.312 -5.406 1 86.19 263 VAL B N 1
ATOM 7395 C CA . VAL B 1 263 ? 13.531 -32 -4.762 1 86.19 263 VAL B CA 1
ATOM 7396 C C . VAL B 1 263 ? 12.539 -33.125 -5.043 1 86.19 263 VAL B C 1
ATOM 7398 O O . VAL B 1 263 ? 11.82 -33.562 -4.145 1 86.19 263 VAL B O 1
ATOM 7401 N N . VAL B 1 264 ? 12.492 -33.562 -6.234 1 73.81 264 VAL B N 1
ATOM 7402 C CA . VAL B 1 264 ? 11.57 -34.625 -6.637 1 73.81 264 VAL B CA 1
ATOM 7403 C C . VAL B 1 264 ? 11.914 -35.938 -5.887 1 73.81 264 VAL B C 1
ATOM 7405 O O . VAL B 1 264 ? 11.023 -36.625 -5.383 1 73.81 264 VAL B O 1
ATOM 7408 N N . SER B 1 265 ? 13.125 -36.188 -5.809 1 66.88 265 SER B N 1
ATOM 7409 C CA . SER B 1 265 ? 13.594 -37.406 -5.121 1 66.88 265 SER B CA 1
ATOM 7410 C C . SER B 1 265 ? 13.328 -37.312 -3.621 1 66.88 265 SER B C 1
ATOM 7412 O O . SER B 1 265 ? 13.289 -38.344 -2.938 1 66.88 265 SER B O 1
ATOM 7414 N N . GLY B 1 266 ? 13.219 -36.156 -3.135 1 57.81 266 GLY B N 1
ATOM 7415 C CA . GLY B 1 266 ? 13 -35.969 -1.712 1 57.81 266 GLY B CA 1
ATOM 7416 C C . GLY B 1 266 ? 11.547 -36.094 -1.305 1 57.81 266 GLY B C 1
ATOM 7417 O O . GLY B 1 266 ? 11.195 -35.875 -0.143 1 57.81 266 GLY B O 1
ATOM 7418 N N . GLY B 1 267 ? 10.797 -36.5 -2.129 1 55.5 267 GLY B N 1
ATOM 7419 C CA . GLY B 1 267 ? 9.422 -36.75 -1.744 1 55.5 267 GLY B CA 1
ATOM 7420 C C . GLY B 1 267 ? 8.438 -35.75 -2.326 1 55.5 267 GLY B C 1
ATOM 7421 O O . GLY B 1 267 ? 7.227 -35.906 -2.182 1 55.5 267 GLY B O 1
ATOM 7422 N N . VAL B 1 268 ? 9.062 -34.625 -2.686 1 50.75 268 VAL B N 1
ATOM 7423 C CA . VAL B 1 268 ? 8.188 -33.688 -3.377 1 50.75 268 VAL B CA 1
ATOM 7424 C C . VAL B 1 268 ? 7.84 -34.25 -4.762 1 50.75 268 VAL B C 1
ATOM 7426 O O . VAL B 1 268 ? 8.711 -34.75 -5.465 1 50.75 268 VAL B O 1
ATOM 7429 N N . ARG B 1 269 ? 6.551 -34.469 -4.977 1 47.56 269 ARG B N 1
ATOM 7430 C CA . ARG B 1 269 ? 6.027 -35.156 -6.148 1 47.56 269 ARG B CA 1
ATOM 7431 C C . ARG B 1 269 ? 6.672 -34.625 -7.43 1 47.56 269 ARG B C 1
ATOM 7433 O O . ARG B 1 269 ? 7.121 -35.406 -8.266 1 47.56 269 ARG B O 1
ATOM 7440 N N . ARG B 1 270 ? 6.512 -33.375 -7.727 1 56.44 270 ARG B N 1
ATOM 7441 C CA . ARG B 1 270 ? 6.988 -32.875 -9.016 1 56.44 270 ARG B CA 1
ATOM 7442 C C . ARG B 1 270 ? 7.492 -31.438 -8.891 1 56.44 270 ARG B C 1
ATOM 7444 O O . ARG B 1 270 ? 6.945 -30.641 -8.125 1 56.44 270 ARG B O 1
ATOM 7451 N N . THR B 1 271 ? 8.75 -31.219 -9.352 1 72.5 271 THR B N 1
ATOM 7452 C CA . THR B 1 271 ? 9.188 -29.844 -9.57 1 72.5 271 THR B CA 1
ATOM 7453 C C . THR B 1 271 ? 9 -29.438 -11.023 1 72.5 271 THR B C 1
ATOM 7455 O O . THR B 1 271 ? 9.242 -30.234 -11.938 1 72.5 271 THR B O 1
ATOM 7458 N N . ALA B 1 272 ? 8.25 -28.406 -11.219 1 86 272 ALA B N 1
ATOM 7459 C CA . ALA B 1 272 ? 8.039 -27.875 -12.562 1 86 272 ALA B CA 1
ATOM 7460 C C . ALA B 1 272 ? 8.969 -26.688 -12.828 1 86 272 ALA B C 1
ATOM 7462 O O . ALA B 1 272 ? 9 -25.734 -12.055 1 86 272 ALA B O 1
ATOM 7463 N N . GLN B 1 273 ? 9.852 -26.922 -13.797 1 95.25 273 GLN B N 1
ATOM 7464 C CA . GLN B 1 273 ? 10.742 -25.828 -14.172 1 95.25 273 GLN B CA 1
ATOM 7465 C C . GLN B 1 273 ? 10.562 -25.453 -15.648 1 95.25 273 GLN B C 1
ATOM 7467 O O . GLN B 1 273 ? 10.117 -26.266 -16.453 1 95.25 273 GLN B O 1
ATOM 7472 N N . ILE B 1 274 ? 10.828 -24.25 -15.953 1 97.19 274 ILE B N 1
ATOM 7473 C CA . ILE B 1 274 ? 10.961 -23.797 -17.328 1 97.19 274 ILE B CA 1
ATOM 7474 C C . ILE B 1 274 ? 12.211 -22.922 -17.469 1 97.19 274 ILE B C 1
ATOM 7476 O O . ILE B 1 274 ? 12.5 -22.094 -16.594 1 97.19 274 ILE B O 1
ATOM 7480 N N . ALA B 1 275 ? 12.992 -23.203 -18.469 1 98.12 275 ALA B N 1
ATOM 7481 C CA . ALA B 1 275 ? 14.172 -22.391 -18.781 1 98.12 275 ALA B CA 1
ATOM 7482 C C . ALA B 1 275 ? 13.914 -21.484 -19.969 1 98.12 275 ALA B C 1
ATOM 7484 O O . ALA B 1 275 ? 13.336 -21.906 -20.969 1 98.12 275 ALA B O 1
ATOM 7485 N N . PHE B 1 276 ? 14.305 -20.219 -19.828 1 98.38 276 PHE B N 1
ATOM 7486 C CA . PHE B 1 276 ? 14.211 -19.266 -20.922 1 98.38 276 PHE B CA 1
ATOM 7487 C C . PHE B 1 276 ? 15.594 -18.906 -21.453 1 98.38 276 PHE B C 1
ATOM 7489 O O . PHE B 1 276 ? 16.438 -18.391 -20.719 1 98.38 276 PHE B O 1
ATOM 7496 N N . GLY B 1 277 ? 15.859 -19.203 -22.703 1 97.88 277 GLY B N 1
ATOM 7497 C CA . GLY B 1 277 ? 17.125 -18.891 -23.344 1 97.88 277 GLY B CA 1
ATOM 7498 C C . GLY B 1 277 ? 17 -17.922 -24.516 1 97.88 277 GLY B C 1
ATOM 7499 O O . GLY B 1 277 ? 15.883 -17.562 -24.891 1 97.88 277 GLY B O 1
ATOM 7500 N N . ALA B 1 278 ? 18.125 -17.484 -25 1 96.31 278 ALA B N 1
ATOM 7501 C CA . ALA B 1 278 ? 18.156 -16.641 -26.203 1 96.31 278 ALA B CA 1
ATOM 7502 C C . ALA B 1 278 ? 17.844 -17.453 -27.453 1 96.31 278 ALA B C 1
ATOM 7504 O O . ALA B 1 278 ? 18.266 -18.609 -27.578 1 96.31 278 ALA B O 1
ATOM 7505 N N . PRO B 1 279 ? 17.188 -16.828 -28.406 1 95.06 279 PRO B N 1
ATOM 7506 C CA . PRO B 1 279 ? 16.797 -17.562 -29.609 1 95.06 279 PRO B CA 1
ATOM 7507 C C . PRO B 1 279 ? 17.984 -18.031 -30.438 1 95.06 279 PRO B C 1
ATOM 7509 O O . PRO B 1 279 ? 17.875 -18.984 -31.203 1 95.06 279 PRO B O 1
ATOM 7512 N N . ASP B 1 280 ? 19.109 -17.375 -30.297 1 93.69 280 ASP B N 1
ATOM 7513 C CA . ASP B 1 280 ? 20.266 -17.703 -31.109 1 93.69 280 ASP B CA 1
ATOM 7514 C C . ASP B 1 280 ? 21.297 -18.5 -30.312 1 93.69 280 ASP B C 1
ATOM 7516 O O . ASP B 1 280 ? 22.406 -18.719 -30.781 1 93.69 280 ASP B O 1
ATOM 7520 N N . ASP B 1 281 ? 20.922 -18.922 -29.125 1 95.56 281 ASP B N 1
ATOM 7521 C CA . ASP B 1 281 ? 21.828 -19.703 -28.281 1 95.56 281 ASP B CA 1
ATOM 7522 C C . ASP B 1 281 ? 21.734 -21.188 -28.609 1 95.56 281 ASP B C 1
ATOM 7524 O O . ASP B 1 281 ? 20.922 -21.906 -28.016 1 95.56 281 ASP B O 1
ATOM 7528 N N . THR B 1 282 ? 22.656 -21.609 -29.391 1 91.88 282 THR B N 1
ATOM 7529 C CA . THR B 1 282 ? 22.641 -22.984 -29.859 1 91.88 282 THR B CA 1
ATOM 7530 C C . THR B 1 282 ? 22.844 -23.969 -28.719 1 91.88 282 THR B C 1
ATOM 7532 O O . THR B 1 282 ? 22.297 -25.078 -28.719 1 91.88 282 THR B O 1
ATOM 7535 N N . GLU B 1 283 ? 23.688 -23.547 -27.75 1 91.94 283 GLU B N 1
ATOM 7536 C CA . GLU B 1 283 ? 23.906 -24.391 -26.594 1 91.94 283 GLU B CA 1
ATOM 7537 C C . GLU B 1 283 ? 22.609 -24.641 -25.828 1 91.94 283 GLU B C 1
ATOM 7539 O O . GLU B 1 283 ? 22.359 -25.766 -25.375 1 91.94 283 GLU B O 1
ATOM 7544 N N . PHE B 1 284 ? 21.844 -23.688 -25.75 1 95.75 284 PHE B N 1
ATOM 7545 C CA . PHE B 1 284 ? 20.547 -23.797 -25.078 1 95.75 284 PHE B CA 1
ATOM 7546 C C . PHE B 1 284 ? 19.578 -24.625 -25.906 1 95.75 284 PHE B C 1
ATOM 7548 O O . PHE B 1 284 ? 18.906 -25.516 -25.375 1 95.75 284 PHE B O 1
ATOM 7555 N N . LEU B 1 285 ? 19.531 -24.391 -27.172 1 93.88 285 LEU B N 1
ATOM 7556 C CA . LEU B 1 285 ? 18.547 -25.031 -28.047 1 93.88 285 LEU B CA 1
ATOM 7557 C C . LEU B 1 285 ? 18.812 -26.516 -28.172 1 93.88 285 LEU B C 1
ATOM 7559 O O . LEU B 1 285 ? 17.891 -27.297 -28.438 1 93.88 285 LEU B O 1
ATOM 7563 N N . ASP B 1 286 ? 20.016 -26.984 -27.859 1 91.69 286 ASP B N 1
ATOM 7564 C CA . ASP B 1 286 ? 20.406 -28.375 -28.094 1 91.69 286 ASP B CA 1
ATOM 7565 C C . ASP B 1 286 ? 20.375 -29.156 -26.781 1 91.69 286 ASP B C 1
ATOM 7567 O O . ASP B 1 286 ? 20.781 -30.328 -26.75 1 91.69 286 ASP B O 1
ATOM 7571 N N . LEU B 1 287 ? 19.953 -28.609 -25.766 1 92.94 287 LEU B N 1
ATOM 7572 C CA . LEU B 1 287 ? 20.016 -29.234 -24.453 1 92.94 287 LEU B CA 1
ATOM 7573 C C . LEU B 1 287 ? 19.266 -30.562 -24.438 1 92.94 287 LEU B C 1
ATOM 7575 O O . LEU B 1 287 ? 19.688 -31.516 -23.781 1 92.94 287 LEU B O 1
ATOM 7579 N N . LYS B 1 288 ? 18.219 -30.656 -25.172 1 88.81 288 LYS B N 1
ATOM 7580 C CA . LYS B 1 288 ? 17.375 -31.859 -25.156 1 88.81 288 LYS B CA 1
ATOM 7581 C C . LYS B 1 288 ? 17.859 -32.875 -26.172 1 88.81 288 LYS B C 1
ATOM 7583 O O . LYS B 1 288 ? 17.266 -33.969 -26.312 1 88.81 288 LYS B O 1
ATOM 7588 N N . MET B 1 289 ? 18.922 -32.594 -26.844 1 86.62 289 MET B N 1
ATOM 7589 C CA . MET B 1 289 ? 19.469 -33.531 -27.844 1 86.62 289 MET B CA 1
ATOM 7590 C C . MET B 1 289 ? 20.422 -34.531 -27.203 1 86.62 289 MET B C 1
ATOM 7592 O O . MET B 1 289 ? 20.922 -35.438 -27.875 1 86.62 289 MET B O 1
ATOM 7596 N N . ASP B 1 290 ? 20.594 -34.438 -25.922 1 89.5 290 ASP B N 1
ATOM 7597 C CA . ASP B 1 290 ? 21.422 -35.375 -25.156 1 89.5 290 ASP B CA 1
ATOM 7598 C C . ASP B 1 290 ? 20.547 -36.312 -24.328 1 89.5 290 ASP B C 1
ATOM 7600 O O . ASP B 1 290 ? 20.203 -36.031 -23.188 1 89.5 290 ASP B O 1
ATOM 7604 N N . PRO B 1 291 ? 20.297 -37.5 -24.812 1 89.19 291 PRO B N 1
ATOM 7605 C CA . PRO B 1 291 ? 19.359 -38.406 -24.141 1 89.19 291 PRO B CA 1
ATOM 7606 C C . PRO B 1 291 ? 19.812 -38.781 -22.734 1 89.19 291 PRO B C 1
ATOM 7608 O O . PRO B 1 291 ? 18.969 -38.969 -21.859 1 89.19 291 PRO B O 1
ATOM 7611 N N . GLU B 1 292 ? 21.062 -38.938 -22.609 1 91.19 292 GLU B N 1
ATOM 7612 C CA . GLU B 1 292 ? 21.594 -39.312 -21.297 1 91.19 292 GLU B CA 1
ATOM 7613 C C . GLU B 1 292 ? 21.281 -38.219 -20.25 1 91.19 292 GLU B C 1
ATOM 7615 O O . GLU B 1 292 ? 20.812 -38.531 -19.156 1 91.19 292 GLU B O 1
ATOM 7620 N N . LYS B 1 293 ? 21.547 -37.031 -20.609 1 91.25 293 LYS B N 1
ATOM 7621 C CA . LYS B 1 293 ? 21.312 -35.969 -19.656 1 91.25 293 LYS B CA 1
ATOM 7622 C C . LYS B 1 293 ? 19.828 -35.688 -19.5 1 91.25 293 LYS B C 1
ATOM 7624 O O . LYS B 1 293 ? 19.359 -35.281 -18.422 1 91.25 293 LYS B O 1
ATOM 7629 N N . VAL B 1 294 ? 19.141 -35.812 -20.578 1 88.94 294 VAL B N 1
ATOM 7630 C CA . VAL B 1 294 ? 17.688 -35.656 -20.5 1 88.94 294 VAL B CA 1
ATOM 7631 C C . VAL B 1 294 ? 17.125 -36.656 -19.469 1 88.94 294 VAL B C 1
ATOM 7633 O O . VAL B 1 294 ? 16.328 -36.281 -18.625 1 88.94 294 VAL B O 1
ATOM 7636 N N . SER B 1 295 ? 17.609 -37.844 -19.531 1 86.62 295 SER B N 1
ATOM 7637 C CA . SER B 1 295 ? 17.141 -38.875 -18.594 1 86.62 295 SER B CA 1
ATOM 7638 C C . SER B 1 295 ? 17.641 -38.594 -17.188 1 86.62 295 SER B C 1
ATOM 7640 O O . SER B 1 295 ? 16.969 -38.906 -16.203 1 86.62 295 SER B O 1
ATOM 7642 N N . ALA B 1 296 ? 18.719 -38.031 -17.141 1 89.69 296 ALA B N 1
ATOM 7643 C CA . ALA B 1 296 ? 19.328 -37.844 -15.836 1 89.69 296 ALA B CA 1
ATOM 7644 C C . ALA B 1 296 ? 18.703 -36.656 -15.109 1 89.69 296 ALA B C 1
ATOM 7646 O O . ALA B 1 296 ? 18.344 -36.75 -13.93 1 89.69 296 ALA B O 1
ATOM 7647 N N . TRP B 1 297 ? 18.656 -35.469 -15.828 1 90.94 297 TRP B N 1
ATOM 7648 C CA . TRP B 1 297 ? 18.141 -34.344 -15.062 1 90.94 297 TRP B CA 1
ATOM 7649 C C . TRP B 1 297 ? 17.469 -33.312 -15.977 1 90.94 297 TRP B C 1
ATOM 7651 O O . TRP B 1 297 ? 16.656 -32.5 -15.531 1 90.94 297 TRP B O 1
ATOM 7661 N N . ARG B 1 298 ? 17.656 -33.281 -17.234 1 92.81 298 ARG B N 1
ATOM 7662 C CA . ARG B 1 298 ? 17.156 -32.219 -18.109 1 92.81 298 ARG B CA 1
ATOM 7663 C C . ARG B 1 298 ? 15.656 -32.406 -18.375 1 92.81 298 ARG B C 1
ATOM 7665 O O . ARG B 1 298 ? 15.039 -31.531 -19 1 92.81 298 ARG B O 1
ATOM 7672 N N . TRP B 1 299 ? 15.07 -33.438 -17.891 1 85.75 299 TRP B N 1
ATOM 7673 C CA . TRP B 1 299 ? 13.625 -33.625 -17.906 1 85.75 299 TRP B CA 1
ATOM 7674 C C . TRP B 1 299 ? 12.938 -32.656 -16.969 1 85.75 299 TRP B C 1
ATOM 7676 O O . TRP B 1 299 ? 11.734 -32.406 -17.078 1 85.75 299 TRP B O 1
ATOM 7686 N N . ALA B 1 300 ? 13.68 -32.062 -16.078 1 88.44 300 ALA B N 1
ATOM 7687 C CA . ALA B 1 300 ? 13.125 -31.25 -14.984 1 88.44 300 ALA B CA 1
ATOM 7688 C C . ALA B 1 300 ? 12.578 -29.922 -15.508 1 88.44 300 ALA B C 1
ATOM 7690 O O . ALA B 1 300 ? 11.766 -29.281 -14.844 1 88.44 300 ALA B O 1
ATOM 7691 N N . SER B 1 301 ? 13.008 -29.531 -16.719 1 91.88 301 SER B N 1
ATOM 7692 C CA . SER B 1 301 ? 12.523 -28.266 -17.25 1 91.88 301 SER B CA 1
ATOM 7693 C C . SER B 1 301 ? 12.07 -28.406 -18.703 1 91.88 301 SER B C 1
ATOM 7695 O O . SER B 1 301 ? 12.594 -29.234 -19.438 1 91.88 301 SER B O 1
ATOM 7697 N N . ASN B 1 302 ? 11.008 -27.656 -18.984 1 92.12 302 ASN B N 1
ATOM 7698 C CA . ASN B 1 302 ? 10.727 -27.375 -20.391 1 92.12 302 ASN B CA 1
ATOM 7699 C C . ASN B 1 302 ? 11.453 -26.109 -20.859 1 92.12 302 ASN B C 1
ATOM 7701 O O . ASN B 1 302 ? 11.625 -25.172 -20.078 1 92.12 302 ASN B O 1
ATOM 7705 N N . ASN B 1 303 ? 11.906 -26.172 -22.062 1 95.38 303 ASN B N 1
ATOM 7706 C CA . ASN B 1 303 ? 12.719 -25.047 -22.547 1 95.38 303 ASN B CA 1
ATOM 7707 C C . ASN B 1 303 ? 11.945 -24.156 -23.516 1 95.38 303 ASN B C 1
ATOM 7709 O O . ASN B 1 303 ? 11.25 -24.656 -24.406 1 95.38 303 ASN B O 1
ATOM 7713 N N . SER B 1 304 ? 11.961 -22.891 -23.25 1 97.44 304 SER B N 1
ATOM 7714 C CA . SER B 1 304 ? 11.383 -21.859 -24.109 1 97.44 304 SER B CA 1
ATOM 7715 C C . SER B 1 304 ? 12.398 -20.766 -24.406 1 97.44 304 SER B C 1
ATOM 7717 O O . SER B 1 304 ? 13.375 -20.594 -23.688 1 97.44 304 SER B O 1
ATOM 7719 N N . ILE B 1 305 ? 12.195 -20.062 -25.516 1 97.75 305 ILE B N 1
ATOM 7720 C CA . ILE B 1 305 ? 13.086 -18.953 -25.844 1 97.75 305 ILE B CA 1
ATOM 7721 C C . ILE B 1 305 ? 12.391 -17.625 -25.547 1 97.75 305 ILE B C 1
ATOM 7723 O O . ILE B 1 305 ? 11.164 -17.547 -25.609 1 97.75 305 ILE B O 1
ATOM 7727 N N . ALA B 1 306 ? 13.211 -16.656 -25.203 1 97.12 306 ALA B N 1
ATOM 7728 C CA . ALA B 1 306 ? 12.75 -15.266 -25.203 1 97.12 306 ALA B CA 1
ATOM 7729 C C . ALA B 1 306 ? 12.648 -14.719 -26.625 1 97.12 306 ALA B C 1
ATOM 7731 O O . ALA B 1 306 ? 13.586 -14.102 -27.141 1 97.12 306 ALA B O 1
ATOM 7732 N N . ALA B 1 307 ? 11.492 -14.828 -27.172 1 97.69 307 ALA B N 1
ATOM 7733 C CA . ALA B 1 307 ? 11.281 -14.484 -28.578 1 97.69 307 ALA B CA 1
ATOM 7734 C C . ALA B 1 307 ? 11.148 -12.977 -28.766 1 97.69 307 ALA B C 1
ATOM 7736 O O . ALA B 1 307 ? 10.727 -12.273 -27.844 1 97.69 307 ALA B O 1
ATOM 7737 N N . GLU B 1 308 ? 11.523 -12.492 -29.938 1 97 308 GLU B N 1
ATOM 7738 C CA . GLU B 1 308 ? 11.391 -11.086 -30.297 1 97 308 GLU B CA 1
ATOM 7739 C C . GLU B 1 308 ? 10.422 -10.906 -31.469 1 97 308 GLU B C 1
ATOM 7741 O O . GLU B 1 308 ? 10.477 -11.648 -32.438 1 97 308 GLU B O 1
ATOM 7746 N N . VAL B 1 309 ? 9.562 -9.945 -31.25 1 96.75 309 VAL B N 1
ATOM 7747 C CA . VAL B 1 309 ? 8.656 -9.641 -32.344 1 96.75 309 VAL B CA 1
ATOM 7748 C C . VAL B 1 309 ? 9.453 -9.273 -33.594 1 96.75 309 VAL B C 1
ATOM 7750 O O . VAL B 1 309 ? 10.375 -8.453 -33.531 1 96.75 309 VAL B O 1
ATOM 7753 N N . GLY B 1 310 ? 9.172 -9.891 -34.688 1 97 310 GLY B N 1
ATOM 7754 C CA . GLY B 1 310 ? 9.844 -9.609 -35.938 1 97 310 GLY B CA 1
ATOM 7755 C C . GLY B 1 310 ? 11.008 -10.539 -36.219 1 97 310 GLY B C 1
ATOM 7756 O O . GLY B 1 310 ? 11.602 -10.5 -37.312 1 97 310 GLY B O 1
ATOM 7757 N N . MET B 1 311 ? 11.312 -11.438 -35.312 1 96.81 311 MET B N 1
ATOM 7758 C CA . MET B 1 311 ? 12.445 -12.336 -35.531 1 96.81 311 MET B CA 1
ATOM 7759 C C . MET B 1 311 ? 12.102 -13.383 -36.562 1 96.81 311 MET B C 1
ATOM 7761 O O . MET B 1 311 ? 10.93 -13.586 -36.906 1 96.81 311 MET B O 1
ATOM 7765 N N . ASP B 1 312 ? 13.133 -14.086 -37.156 1 96.31 312 ASP B N 1
ATOM 7766 C CA . ASP B 1 312 ? 12.945 -15.234 -38.031 1 96.31 312 ASP B CA 1
ATOM 7767 C C . ASP B 1 312 ? 12.727 -16.516 -37.219 1 96.31 312 ASP B C 1
ATOM 7769 O O . ASP B 1 312 ? 13.625 -16.969 -36.531 1 96.31 312 ASP B O 1
ATOM 7773 N N . TYR B 1 313 ? 11.562 -17.094 -37.375 1 97.25 313 TYR B N 1
ATOM 7774 C CA . TYR B 1 313 ? 11.195 -18.25 -36.562 1 97.25 313 TYR B CA 1
ATOM 7775 C C . TYR B 1 313 ? 11.602 -19.547 -37.25 1 97.25 313 TYR B C 1
ATOM 7777 O O . TYR B 1 313 ? 11.453 -20.641 -36.688 1 97.25 313 TYR B O 1
ATOM 7785 N N . SER B 1 314 ? 12.07 -19.547 -38.406 1 94.75 314 SER B N 1
ATOM 7786 C CA . SER B 1 314 ? 12.219 -20.719 -39.281 1 94.75 314 SER B CA 1
ATOM 7787 C C . SER B 1 314 ? 13.07 -21.797 -38.625 1 94.75 314 SER B C 1
ATOM 7789 O O . SER B 1 314 ? 12.625 -22.938 -38.469 1 94.75 314 SER B O 1
ATOM 7791 N N . GLU B 1 315 ? 14.195 -21.453 -38.156 1 92.38 315 GLU B N 1
ATOM 7792 C CA . GLU B 1 315 ? 15.109 -22.438 -37.625 1 92.38 315 GLU B CA 1
ATOM 7793 C C . GLU B 1 315 ? 14.617 -22.984 -36.281 1 92.38 315 GLU B C 1
ATOM 7795 O O . GLU B 1 315 ? 14.672 -24.188 -36.031 1 92.38 315 GLU B O 1
ATOM 7800 N N . VAL B 1 316 ? 14.203 -22.172 -35.438 1 95 316 VAL B N 1
ATOM 7801 C CA . VAL B 1 316 ? 13.75 -22.594 -34.094 1 95 316 VAL B CA 1
ATOM 7802 C C . VAL B 1 316 ? 12.453 -23.391 -34.25 1 95 316 VAL B C 1
ATOM 7804 O O . VAL B 1 316 ? 12.203 -24.328 -33.469 1 95 316 VAL B O 1
ATOM 7807 N N . ALA B 1 317 ? 11.586 -23.016 -35.188 1 95.19 317 ALA B N 1
ATOM 7808 C CA . ALA B 1 317 ? 10.312 -23.703 -35.406 1 95.19 317 ALA B CA 1
ATOM 7809 C C . ALA B 1 317 ? 10.523 -25.125 -35.906 1 95.19 317 ALA B C 1
ATOM 7811 O O . ALA B 1 317 ? 9.734 -26.016 -35.625 1 95.19 317 ALA B O 1
ATOM 7812 N N . LYS B 1 318 ? 11.555 -25.266 -36.688 1 92.88 318 LYS B N 1
ATOM 7813 C CA . LYS B 1 318 ? 11.883 -26.625 -37.156 1 92.88 318 LYS B CA 1
ATOM 7814 C C . LYS B 1 318 ? 12.148 -27.547 -35.969 1 92.88 318 LYS B C 1
ATOM 7816 O O . LYS B 1 318 ? 11.727 -28.703 -35.969 1 92.88 318 LYS B O 1
ATOM 7821 N N . ARG B 1 319 ? 12.797 -27.031 -35.031 1 91.5 319 ARG B N 1
ATOM 7822 C CA . ARG B 1 319 ? 13.047 -27.797 -33.812 1 91.5 319 ARG B CA 1
ATOM 7823 C C . ARG B 1 319 ? 11.75 -28.078 -33.062 1 91.5 319 ARG B C 1
ATOM 7825 O O . ARG B 1 319 ? 11.523 -29.203 -32.625 1 91.5 319 ARG B O 1
ATOM 7832 N N . THR B 1 320 ? 10.969 -27.078 -32.969 1 95.19 320 THR B N 1
ATOM 7833 C CA . THR B 1 320 ? 9.68 -27.203 -32.281 1 95.19 320 THR B CA 1
ATOM 7834 C C . THR B 1 320 ? 8.836 -28.281 -32.969 1 95.19 320 THR B C 1
ATOM 7836 O O . THR B 1 320 ? 8.141 -29.047 -32.281 1 95.19 320 THR B O 1
ATOM 7839 N N . GLY B 1 321 ? 8.859 -28.281 -34.25 1 92.94 321 GLY B N 1
ATOM 7840 C CA . GLY B 1 321 ? 8.078 -29.234 -35.031 1 92.94 321 GLY B CA 1
ATOM 7841 C C . GLY B 1 321 ? 8.453 -30.672 -34.719 1 92.94 321 GLY B C 1
ATOM 7842 O O . GLY B 1 321 ? 7.633 -31.578 -34.875 1 92.94 321 GLY B O 1
ATOM 7843 N N . LYS B 1 322 ? 9.625 -30.906 -34.281 1 88.25 322 LYS B N 1
ATOM 7844 C CA . LYS B 1 322 ? 10.125 -32.25 -34.031 1 88.25 322 LYS B CA 1
ATOM 7845 C C . LYS B 1 322 ? 9.695 -32.781 -32.688 1 88.25 322 LYS B C 1
ATOM 7847 O O . LYS B 1 322 ? 9.188 -33.906 -32.562 1 88.25 322 LYS B O 1
ATOM 7852 N N . ASN B 1 323 ? 9.906 -31.969 -31.688 1 87.06 323 ASN B N 1
ATOM 7853 C CA . ASN B 1 323 ? 9.641 -32.5 -30.359 1 87.06 323 ASN B CA 1
ATOM 7854 C C . ASN B 1 323 ? 8.82 -31.531 -29.516 1 87.06 323 ASN B C 1
ATOM 7856 O O . ASN B 1 323 ? 8.602 -31.781 -28.328 1 87.06 323 ASN B O 1
ATOM 7860 N N . GLY B 1 324 ? 8.445 -30.453 -30.047 1 92 324 GLY B N 1
ATOM 7861 C CA . GLY B 1 324 ? 7.594 -29.516 -29.328 1 92 324 GLY B CA 1
ATOM 7862 C C . GLY B 1 324 ? 8.375 -28.391 -28.656 1 92 324 GLY B C 1
ATOM 7863 O O . GLY B 1 324 ? 7.785 -27.438 -28.156 1 92 324 GLY B O 1
ATOM 7864 N N . GLU B 1 325 ? 9.695 -28.453 -28.609 1 92.94 325 GLU B N 1
ATOM 7865 C CA . GLU B 1 325 ? 10.523 -27.422 -27.984 1 92.94 325 GLU B CA 1
ATOM 7866 C C . GLU B 1 325 ? 11.398 -26.719 -29.016 1 92.94 325 GLU B C 1
ATOM 7868 O O . GLU B 1 325 ? 11.812 -27.328 -30 1 92.94 325 GLU B O 1
ATOM 7873 N N . PRO B 1 326 ? 11.656 -25.516 -28.797 1 96.12 326 PRO B N 1
ATOM 7874 C CA . PRO B 1 326 ? 11.32 -24.688 -27.641 1 96.12 326 PRO B CA 1
ATOM 7875 C C . PRO B 1 326 ? 9.906 -24.109 -27.734 1 96.12 326 PRO B C 1
ATOM 7877 O O . PRO B 1 326 ? 9.273 -24.172 -28.781 1 96.12 326 PRO B O 1
ATOM 7880 N N . GLY B 1 327 ? 9.383 -23.609 -26.547 1 97.31 327 GLY B N 1
ATOM 7881 C CA . GLY B 1 327 ? 8.266 -22.672 -26.516 1 97.31 327 GLY B CA 1
ATOM 7882 C C . GLY B 1 327 ? 8.688 -21.234 -26.75 1 97.31 327 GLY B C 1
ATOM 7883 O O . GLY B 1 327 ? 9.867 -20.953 -26.969 1 97.31 327 GLY B O 1
ATOM 7884 N N . TYR B 1 328 ? 7.727 -20.312 -26.734 1 98.44 328 TYR B N 1
ATOM 7885 C CA . TYR B 1 328 ? 8 -18.922 -27.094 1 98.44 328 TYR B CA 1
ATOM 7886 C C . TYR B 1 328 ? 7.398 -17.969 -26.078 1 98.44 328 TYR B C 1
ATOM 7888 O O . TYR B 1 328 ? 6.227 -18.094 -25.719 1 98.44 328 TYR B O 1
ATOM 7896 N N . LEU B 1 329 ? 8.18 -17.078 -25.562 1 98.5 329 LEU B N 1
ATOM 7897 C CA . LEU B 1 329 ? 7.742 -15.992 -24.688 1 98.5 329 LEU B CA 1
ATOM 7898 C C . LEU B 1 329 ? 8.086 -14.633 -25.281 1 98.5 329 LEU B C 1
ATOM 7900 O O . LEU B 1 329 ? 9.258 -14.32 -25.484 1 98.5 329 LEU B O 1
ATOM 7904 N N . TRP B 1 330 ? 7.129 -13.852 -25.625 1 98.5 330 TRP B N 1
ATOM 7905 C CA . TRP B 1 330 ? 7.348 -12.469 -26.047 1 98.5 330 TRP B CA 1
ATOM 7906 C C . TRP B 1 330 ? 7.297 -11.523 -24.859 1 98.5 330 TRP B C 1
ATOM 7908 O O . TRP B 1 330 ? 6.277 -10.867 -24.625 1 98.5 330 TRP B O 1
ATOM 7918 N N . LEU B 1 331 ? 8.398 -11.422 -24.172 1 97.94 331 LEU B N 1
ATOM 7919 C CA . LEU B 1 331 ? 8.508 -10.68 -22.922 1 97.94 331 LEU B CA 1
ATOM 7920 C C . LEU B 1 331 ? 8.195 -9.203 -23.141 1 97.94 331 LEU B C 1
ATOM 7922 O O . LEU B 1 331 ? 7.617 -8.547 -22.266 1 97.94 331 LEU B O 1
ATOM 7926 N N . GLU B 1 332 ? 8.562 -8.656 -24.266 1 97.56 332 GLU B N 1
ATOM 7927 C CA . GLU B 1 332 ? 8.289 -7.246 -24.547 1 97.56 332 GLU B CA 1
ATOM 7928 C C . GLU B 1 332 ? 6.785 -6.98 -24.594 1 97.56 332 GLU B C 1
ATOM 7930 O O . GLU B 1 332 ? 6.32 -5.934 -24.141 1 97.56 332 GLU B O 1
ATOM 7935 N N . ASN B 1 333 ? 6.02 -7.91 -25.219 1 98.31 333 ASN B N 1
ATOM 7936 C CA . ASN B 1 333 ? 4.562 -7.793 -25.188 1 98.31 333 ASN B CA 1
ATOM 7937 C C . ASN B 1 333 ? 4.039 -7.766 -23.75 1 98.31 333 ASN B C 1
ATOM 7939 O O . ASN B 1 333 ? 3.156 -6.973 -23.438 1 98.31 333 ASN B O 1
ATOM 7943 N N . ALA B 1 334 ? 4.594 -8.648 -22.953 1 98.06 334 ALA B N 1
ATOM 7944 C CA . ALA B 1 334 ? 4.145 -8.766 -21.578 1 98.06 334 ALA B CA 1
ATOM 7945 C C . ALA B 1 334 ? 4.465 -7.492 -20.781 1 98.06 334 ALA B C 1
ATOM 7947 O O . ALA B 1 334 ? 3.691 -7.082 -19.922 1 98.06 334 ALA B O 1
ATOM 7948 N N . ARG B 1 335 ? 5.637 -6.855 -21.062 1 98.06 335 ARG B N 1
ATOM 7949 C CA . ARG B 1 335 ? 6.035 -5.613 -20.406 1 98.06 335 ARG B CA 1
ATOM 7950 C C . ARG B 1 335 ? 5.148 -4.453 -20.844 1 98.06 335 ARG B C 1
ATOM 7952 O O . ARG B 1 335 ? 4.73 -3.641 -20.016 1 98.06 335 ARG B O 1
ATOM 7959 N N . ALA B 1 336 ? 4.805 -4.398 -22.062 1 98.06 336 ALA B N 1
ATOM 7960 C CA . ALA B 1 336 ? 4.16 -3.238 -22.672 1 98.06 336 ALA B CA 1
ATOM 7961 C C . ALA B 1 336 ? 2.66 -3.238 -22.406 1 98.06 336 ALA B C 1
ATOM 7963 O O . ALA B 1 336 ? 2.059 -2.182 -22.203 1 98.06 336 ALA B O 1
ATOM 7964 N N . PHE B 1 337 ? 2.043 -4.48 -22.312 1 97.88 337 PHE B N 1
ATOM 7965 C CA . PHE B 1 337 ? 0.587 -4.512 -22.375 1 97.88 337 PHE B CA 1
ATOM 7966 C C . PHE B 1 337 ? 0.012 -5.215 -21.141 1 97.88 337 PHE B C 1
ATOM 7968 O O . PHE B 1 337 ? 0.627 -6.141 -20.609 1 97.88 337 PHE B O 1
ATOM 7975 N N . GLY B 1 338 ? -1.161 -4.633 -20.703 1 97.19 338 GLY B N 1
ATOM 7976 C CA . GLY B 1 338 ? -2.064 -5.504 -19.969 1 97.19 338 GLY B CA 1
ATOM 7977 C C . GLY B 1 338 ? -2.781 -6.504 -20.859 1 97.19 338 GLY B C 1
ATOM 7978 O O . GLY B 1 338 ? -2.166 -7.441 -21.375 1 97.19 338 GLY B O 1
ATOM 7979 N N . ARG B 1 339 ? -4.07 -6.223 -21.188 1 96.88 339 ARG B N 1
ATOM 7980 C CA . ARG B 1 339 ? -4.672 -6.984 -22.266 1 96.88 339 ARG B CA 1
ATOM 7981 C C . ARG B 1 339 ? -4.141 -6.52 -23.625 1 96.88 339 ARG B C 1
ATOM 7983 O O . ARG B 1 339 ? -3.85 -5.336 -23.812 1 96.88 339 ARG B O 1
ATOM 7990 N N . MET B 1 340 ? -4.102 -7.48 -24.5 1 96.88 340 MET B N 1
ATOM 7991 C CA . MET B 1 340 ? -3.633 -7.125 -25.828 1 96.88 340 MET B CA 1
ATOM 7992 C C . MET B 1 340 ? -4.637 -6.219 -26.531 1 96.88 340 MET B C 1
ATOM 7994 O O . MET B 1 340 ? -4.32 -5.609 -27.562 1 96.88 340 MET B O 1
ATOM 7998 N N . LYS B 1 341 ? -5.793 -6.094 -25.969 1 96.69 341 LYS B N 1
ATOM 7999 C CA . LYS B 1 341 ? -6.859 -5.223 -26.453 1 96.69 341 LYS B CA 1
ATOM 8000 C C . LYS B 1 341 ? -6.586 -3.764 -26.109 1 96.69 341 LYS B C 1
ATOM 8002 O O . LYS B 1 341 ? -7.023 -2.854 -26.812 1 96.69 341 LYS B O 1
ATOM 8007 N N . ASP B 1 342 ? -5.902 -3.545 -25.062 1 96.75 342 ASP B N 1
ATOM 8008 C CA . ASP B 1 342 ? -5.688 -2.215 -24.5 1 96.75 342 ASP B CA 1
ATOM 8009 C C . ASP B 1 342 ? -4.406 -1.588 -25.047 1 96.75 342 ASP B C 1
ATOM 8011 O O . ASP B 1 342 ? -3.59 -2.271 -25.672 1 96.75 342 ASP B O 1
ATOM 8015 N N . GLU B 1 343 ? -4.195 -0.288 -24.828 1 96.75 343 GLU B N 1
ATOM 8016 C CA . GLU B 1 343 ? -2.979 0.404 -25.234 1 96.75 343 GLU B CA 1
ATOM 8017 C C . GLU B 1 343 ? -1.787 -0.007 -24.375 1 96.75 343 GLU B C 1
ATOM 8019 O O . GLU B 1 343 ? -1.951 -0.375 -23.219 1 96.75 343 GLU B O 1
ATOM 8024 N N . ALA B 1 344 ? -0.61 0.035 -25.062 1 97.12 344 ALA B N 1
ATOM 8025 C CA . ALA B 1 344 ? 0.608 -0.204 -24.297 1 97.12 344 ALA B CA 1
ATOM 8026 C C . ALA B 1 344 ? 0.708 0.757 -23.109 1 97.12 344 ALA B C 1
ATOM 8028 O O . ALA B 1 344 ? 0.548 1.969 -23.266 1 97.12 344 ALA B O 1
ATOM 8029 N N . ASN B 1 345 ? 0.91 0.253 -21.922 1 95.5 345 ASN B N 1
ATOM 8030 C CA . ASN B 1 345 ? 0.978 1.114 -20.75 1 95.5 345 ASN B CA 1
ATOM 8031 C C . ASN B 1 345 ? 2.271 0.898 -19.969 1 95.5 345 ASN B C 1
ATOM 8033 O O . ASN B 1 345 ? 2.623 1.703 -19.094 1 95.5 345 ASN B O 1
ATOM 8037 N N . TRP B 1 346 ? 3.025 -0.163 -20.172 1 96.56 346 TRP B N 1
ATOM 8038 C CA . TRP B 1 346 ? 4.355 -0.454 -19.641 1 96.56 346 TRP B CA 1
ATOM 8039 C C . TRP B 1 346 ? 4.34 -0.496 -18.125 1 96.56 346 TRP B C 1
ATOM 8041 O O . TRP B 1 346 ? 5.348 -0.189 -17.484 1 96.56 346 TRP B O 1
ATOM 8051 N N . LYS B 1 347 ? 3.219 -0.772 -17.531 1 94.62 347 LYS B N 1
ATOM 8052 C CA . LYS B 1 347 ? 3.133 -0.88 -16.062 1 94.62 347 LYS B CA 1
ATOM 8053 C C . LYS B 1 347 ? 4.016 -2.01 -15.547 1 94.62 347 LYS B C 1
ATOM 8055 O O . LYS B 1 347 ? 4.445 -1.987 -14.391 1 94.62 347 LYS B O 1
ATOM 8060 N N . ASP B 1 348 ? 4.293 -2.986 -16.375 1 97.44 348 ASP B N 1
ATOM 8061 C CA . ASP B 1 348 ? 5.062 -4.172 -16.016 1 97.44 348 ASP B CA 1
ATOM 8062 C C . ASP B 1 348 ? 6.441 -4.16 -16.656 1 97.44 348 ASP B C 1
ATOM 8064 O O . ASP B 1 348 ? 6.961 -5.207 -17.047 1 97.44 348 ASP B O 1
ATOM 8068 N N . GLU B 1 349 ? 7.039 -3.025 -16.781 1 96.94 349 GLU B N 1
ATOM 8069 C CA . GLU B 1 349 ? 8.273 -2.818 -17.531 1 96.94 349 GLU B CA 1
ATOM 8070 C C . GLU B 1 349 ? 9.43 -3.596 -16.906 1 96.94 349 GLU B C 1
ATOM 8072 O O . GLU B 1 349 ? 10.391 -3.945 -17.609 1 96.94 349 GLU B O 1
ATOM 8077 N N . HIS B 1 350 ? 9.352 -4.016 -15.68 1 96.94 350 HIS B N 1
ATOM 8078 C CA . HIS B 1 350 ? 10.477 -4.648 -15 1 96.94 350 HIS B CA 1
ATOM 8079 C C . HIS B 1 350 ? 10.336 -6.168 -15 1 96.94 350 HIS B C 1
ATOM 8081 O O . HIS B 1 350 ? 11.172 -6.871 -14.43 1 96.94 350 HIS B O 1
ATOM 8087 N N . ALA B 1 351 ? 9.367 -6.738 -15.664 1 97.75 351 ALA B N 1
ATOM 8088 C CA . ALA B 1 351 ? 9.203 -8.188 -15.766 1 97.75 351 ALA B CA 1
ATOM 8089 C C . ALA B 1 351 ? 10.43 -8.836 -16.406 1 97.75 351 ALA B C 1
ATOM 8091 O O . ALA B 1 351 ? 11.008 -8.281 -17.344 1 97.75 351 ALA B O 1
ATOM 8092 N N . GLU B 1 352 ? 10.789 -10 -15.914 1 97.94 352 GLU B N 1
ATOM 8093 C CA . GLU B 1 352 ? 12.016 -10.641 -16.391 1 97.94 352 GLU B CA 1
ATOM 8094 C C . GLU B 1 352 ? 11.734 -12.016 -16.984 1 97.94 352 GLU B C 1
ATOM 8096 O O . GLU B 1 352 ? 12.594 -12.594 -17.656 1 97.94 352 GLU B O 1
ATOM 8101 N N . GLY B 1 353 ? 10.594 -12.547 -16.797 1 98 353 GLY B N 1
ATOM 8102 C CA . GLY B 1 353 ? 10.234 -13.852 -17.312 1 98 353 GLY B CA 1
ATOM 8103 C C . GLY B 1 353 ? 8.828 -14.281 -16.953 1 98 353 GLY B C 1
ATOM 8104 O O . GLY B 1 353 ? 7.914 -13.453 -16.891 1 98 353 GLY B O 1
ATOM 8105 N N . SER B 1 354 ? 8.648 -15.57 -16.828 1 98 354 SER B N 1
ATOM 8106 C CA . SER B 1 354 ? 7.332 -16.125 -16.531 1 98 354 SER B CA 1
ATOM 8107 C C . SER B 1 354 ? 7.434 -17.359 -15.648 1 98 354 SER B C 1
ATOM 8109 O O . SER B 1 354 ? 8.523 -17.922 -15.477 1 98 354 SER B O 1
ATOM 8111 N N . ASN B 1 355 ? 6.324 -17.688 -15.062 1 97 355 ASN B N 1
ATOM 8112 C CA . ASN B 1 355 ? 6.266 -18.969 -14.352 1 97 355 ASN B CA 1
ATOM 8113 C C . ASN B 1 355 ? 6.281 -20.141 -15.32 1 97 355 ASN B C 1
ATOM 8115 O O . ASN B 1 355 ? 6.168 -19.953 -16.531 1 97 355 ASN B O 1
ATOM 8119 N N . PRO B 1 356 ? 6.422 -21.328 -14.836 1 95.75 356 PRO B N 1
ATOM 8120 C CA . PRO B 1 356 ? 6.625 -22.484 -15.711 1 95.75 356 PRO B CA 1
ATOM 8121 C C . PRO B 1 356 ? 5.457 -22.719 -16.672 1 95.75 356 PRO B C 1
ATOM 8123 O O . PRO B 1 356 ? 5.668 -23.094 -17.828 1 95.75 356 PRO B O 1
ATOM 8126 N N . CYS B 1 357 ? 4.297 -22.438 -16.234 1 93.69 357 CYS B N 1
ATOM 8127 C CA . CYS B 1 357 ? 3.139 -22.641 -17.094 1 93.69 357 CYS B CA 1
ATOM 8128 C C . CYS B 1 357 ? 2.91 -21.438 -18.016 1 93.69 357 CYS B C 1
ATOM 8130 O O . CYS B 1 357 ? 2.068 -21.484 -18.906 1 93.69 357 CYS B O 1
ATOM 8132 N N . VAL B 1 358 ? 3.584 -20.422 -17.797 1 97.38 358 VAL B N 1
ATOM 8133 C CA . VAL B 1 358 ? 3.627 -19.203 -18.609 1 97.38 358 VAL B CA 1
ATOM 8134 C C . VAL B 1 358 ? 2.264 -18.516 -18.578 1 97.38 358 VAL B C 1
ATOM 8136 O O . VAL B 1 358 ? 1.803 -18 -19.609 1 97.38 358 VAL B O 1
ATOM 8139 N N . GLU B 1 359 ? 1.592 -18.594 -17.484 1 97.12 359 GLU B N 1
ATOM 8140 C CA . GLU B 1 359 ? 0.325 -17.875 -17.391 1 97.12 359 GLU B CA 1
ATOM 8141 C C . GLU B 1 359 ? 0.499 -16.547 -16.672 1 97.12 359 GLU B C 1
ATOM 8143 O O . GLU B 1 359 ? -0.39 -15.688 -16.719 1 97.12 359 GLU B O 1
ATOM 8148 N N . GLN B 1 360 ? 1.639 -16.359 -16.062 1 97.62 360 GLN B N 1
ATOM 8149 C CA . GLN B 1 360 ? 1.894 -15.062 -15.43 1 97.62 360 GLN B CA 1
ATOM 8150 C C . GLN B 1 360 ? 3.307 -14.57 -15.727 1 97.62 360 GLN B C 1
ATOM 8152 O O . GLN B 1 360 ? 4.277 -15.32 -15.57 1 97.62 360 GLN B O 1
ATOM 8157 N N . THR B 1 361 ? 3.389 -13.328 -16.219 1 96.69 361 THR B N 1
ATOM 8158 C CA . THR B 1 361 ? 4.66 -12.617 -16.312 1 96.69 361 THR B CA 1
ATOM 8159 C C . THR B 1 361 ? 5.152 -12.203 -14.93 1 96.69 361 THR B C 1
ATOM 8161 O O . THR B 1 361 ? 4.383 -11.688 -14.117 1 96.69 361 THR B O 1
ATOM 8164 N N . LEU B 1 362 ? 6.438 -12.398 -14.672 1 98.44 362 LEU B N 1
ATOM 8165 C CA . LEU B 1 362 ? 6.918 -12.211 -13.312 1 98.44 362 LEU B CA 1
ATOM 8166 C C . LEU B 1 362 ? 8.227 -11.43 -13.297 1 98.44 362 LEU B C 1
ATOM 8168 O O . LEU B 1 362 ? 9.031 -11.539 -14.227 1 98.44 362 LEU B O 1
ATOM 8172 N N . TRP B 1 363 ? 8.352 -10.633 -12.227 1 98.44 363 TRP B N 1
ATOM 8173 C CA . TRP B 1 363 ? 9.641 -10.016 -11.922 1 98.44 363 TRP B CA 1
ATOM 8174 C C . TRP B 1 363 ? 10.602 -11.031 -11.305 1 98.44 363 TRP B C 1
ATOM 8176 O O . TRP B 1 363 ? 10.234 -12.188 -11.102 1 98.44 363 TRP B O 1
ATOM 8186 N N . ASP B 1 364 ? 11.875 -10.625 -11.133 1 98.25 364 ASP B N 1
ATOM 8187 C CA . ASP B 1 364 ? 12.859 -11.406 -10.406 1 98.25 364 ASP B CA 1
ATOM 8188 C C . ASP B 1 364 ? 12.398 -11.695 -8.977 1 98.25 364 ASP B C 1
ATOM 8190 O O . ASP B 1 364 ? 12.094 -10.773 -8.219 1 98.25 364 ASP B O 1
ATOM 8194 N N . LYS B 1 365 ? 12.25 -13.039 -8.555 1 97.94 365 LYS B N 1
ATOM 8195 C CA . LYS B 1 365 ? 11.867 -13.539 -7.238 1 97.94 365 LYS B CA 1
ATOM 8196 C C . LYS B 1 365 ? 10.383 -13.328 -6.977 1 97.94 365 LYS B C 1
ATOM 8198 O O . LYS B 1 365 ? 9.953 -13.242 -5.824 1 97.94 365 LYS B O 1
ATOM 8203 N N . GLU B 1 366 ? 9.617 -13.219 -7.973 1 98.38 366 GLU B N 1
ATOM 8204 C CA . GLU B 1 366 ? 8.18 -13.07 -7.793 1 98.38 366 GLU B CA 1
ATOM 8205 C C . GLU B 1 366 ? 7.469 -14.414 -7.875 1 98.38 366 GLU B C 1
ATOM 8207 O O . GLU B 1 366 ? 7.887 -15.305 -8.625 1 98.38 366 GLU B O 1
ATOM 8212 N N . LEU B 1 367 ? 6.453 -14.594 -7.109 1 97.88 367 LEU B N 1
ATOM 8213 C CA . LEU B 1 367 ? 5.621 -15.797 -7.117 1 97.88 367 LEU B CA 1
ATOM 8214 C C . LEU B 1 367 ? 4.297 -15.531 -7.824 1 97.88 367 LEU B C 1
ATOM 8216 O O . LEU B 1 367 ? 3.836 -14.383 -7.879 1 97.88 367 LEU B O 1
ATOM 8220 N N . CYS B 1 368 ? 3.74 -16.547 -8.383 1 95.81 368 CYS B N 1
ATOM 8221 C CA . CYS B 1 368 ? 2.48 -16.406 -9.109 1 95.81 368 CYS B CA 1
ATOM 8222 C C . CYS B 1 368 ? 1.292 -16.625 -8.18 1 95.81 368 CYS B C 1
ATOM 8224 O O . CYS B 1 368 ? 1.163 -17.703 -7.574 1 95.81 368 CYS B O 1
ATOM 8226 N N . CYS B 1 369 ? 0.436 -15.672 -8.016 1 97.19 369 CYS B N 1
ATOM 8227 C CA . CYS B 1 369 ? -0.795 -15.742 -7.238 1 97.19 369 CYS B CA 1
ATOM 8228 C C . CYS B 1 369 ? -1.995 -16.016 -8.133 1 97.19 369 CYS B C 1
ATOM 8230 O O . CYS B 1 369 ? -2.314 -15.211 -9.016 1 97.19 369 CYS B O 1
ATOM 8232 N N . LEU B 1 370 ? -2.734 -17.156 -7.883 1 97.5 370 LEU B N 1
ATOM 8233 C CA . LEU B 1 370 ? -3.777 -17.578 -8.812 1 97.5 370 LEU B CA 1
ATOM 8234 C C . LEU B 1 370 ? -5.078 -17.875 -8.07 1 97.5 370 LEU B C 1
ATOM 8236 O O . LEU B 1 370 ? -5.066 -18.141 -6.867 1 97.5 370 LEU B O 1
ATOM 8240 N N . VAL B 1 371 ? -6.113 -17.75 -8.766 1 98.38 371 VAL B N 1
ATOM 8241 C CA . VAL B 1 371 ? -7.438 -18.25 -8.398 1 98.38 371 VAL B CA 1
ATOM 8242 C C . VAL B 1 371 ? -8.18 -18.703 -9.648 1 98.38 371 VAL B C 1
ATOM 8244 O O . VAL B 1 371 ? -7.887 -18.25 -10.758 1 98.38 371 VAL B O 1
ATOM 8247 N N . GLU B 1 372 ? -9.062 -19.672 -9.477 1 97.69 372 GLU B N 1
ATOM 8248 C CA . GLU B 1 372 ? -9.711 -20.281 -10.641 1 97.69 372 GLU B CA 1
ATOM 8249 C C . GLU B 1 372 ? -11.219 -20.047 -10.617 1 97.69 372 GLU B C 1
ATOM 8251 O O . GLU B 1 372 ? -11.852 -20.141 -9.555 1 97.69 372 GLU B O 1
ATOM 8256 N N . THR B 1 373 ? -11.766 -19.703 -11.781 1 98.75 373 THR B N 1
ATOM 8257 C CA . THR B 1 373 ? -13.211 -19.578 -11.945 1 98.75 373 THR B CA 1
ATOM 8258 C C . THR B 1 373 ? -13.703 -20.469 -13.086 1 98.75 373 THR B C 1
ATOM 8260 O O . THR B 1 373 ? -12.938 -20.828 -13.984 1 98.75 373 THR B O 1
ATOM 8263 N N . TYR B 1 374 ? -14.977 -20.844 -13.016 1 98.31 374 TYR B N 1
ATOM 8264 C CA . TYR B 1 374 ? -15.562 -21.766 -13.984 1 98.31 374 TYR B CA 1
ATOM 8265 C C . TYR B 1 374 ? -16.781 -21.141 -14.656 1 98.31 374 TYR B C 1
ATOM 8267 O O . TYR B 1 374 ? -17.922 -21.391 -14.242 1 98.31 374 TYR B O 1
ATOM 8275 N N . PRO B 1 375 ? -16.578 -20.484 -15.766 1 98.12 375 PRO B N 1
ATOM 8276 C CA . PRO B 1 375 ? -17.703 -19.797 -16.422 1 98.12 375 PRO B CA 1
ATOM 8277 C C . PRO B 1 375 ? -18.828 -20.75 -16.828 1 98.12 375 PRO B C 1
ATOM 8279 O O . PRO B 1 375 ? -19.984 -20.344 -16.859 1 98.12 375 PRO B O 1
ATOM 8282 N N . THR B 1 376 ? -18.5 -22 -17.062 1 97.19 376 THR B N 1
ATOM 8283 C CA . THR B 1 376 ? -19.5 -22.984 -17.5 1 97.19 376 THR B CA 1
ATOM 8284 C C . THR B 1 376 ? -20.516 -23.234 -16.391 1 97.19 376 THR B C 1
ATOM 8286 O O . THR B 1 376 ? -21.641 -23.656 -16.656 1 97.19 376 THR B O 1
ATOM 8289 N N . HIS B 1 377 ? -20.156 -22.969 -15.164 1 97.81 377 HIS B N 1
ATOM 8290 C CA . HIS B 1 377 ? -21.031 -23.266 -14.016 1 97.81 377 HIS B CA 1
ATOM 8291 C C . HIS B 1 377 ? -21.953 -22.094 -13.711 1 97.81 377 HIS B C 1
ATOM 8293 O O . HIS B 1 377 ? -22.484 -22 -12.609 1 97.81 377 HIS B O 1
ATOM 8299 N N . HIS B 1 378 ? -22.094 -21.219 -14.609 1 98.06 378 HIS B N 1
ATOM 8300 C CA . HIS B 1 378 ? -22.953 -20.047 -14.453 1 98.06 378 HIS B CA 1
ATOM 8301 C C . HIS B 1 378 ? -23.922 -19.906 -15.617 1 98.06 378 HIS B C 1
ATOM 8303 O O . HIS B 1 378 ? -23.625 -20.328 -16.734 1 98.06 378 HIS B O 1
ATOM 8309 N N . ASP B 1 379 ? -25.062 -19.266 -15.367 1 96.5 379 ASP B N 1
ATOM 8310 C CA . ASP B 1 379 ? -26.062 -19.125 -16.406 1 96.5 379 ASP B CA 1
ATOM 8311 C C . ASP B 1 379 ? -26.203 -17.672 -16.859 1 96.5 379 ASP B C 1
ATOM 8313 O O . ASP B 1 379 ? -26.875 -17.391 -17.859 1 96.5 379 ASP B O 1
ATOM 8317 N N . SER B 1 380 ? -25.594 -16.797 -16.141 1 97.44 380 SER B N 1
ATOM 8318 C CA . SER B 1 380 ? -25.656 -15.391 -16.5 1 97.44 380 SER B CA 1
ATOM 8319 C C . SER B 1 380 ? -24.375 -14.664 -16.094 1 97.44 380 SER B C 1
ATOM 8321 O O . SER B 1 380 ? -23.641 -15.125 -15.227 1 97.44 380 SER B O 1
ATOM 8323 N N . ILE B 1 381 ? -24.172 -13.531 -16.75 1 97.69 381 ILE B N 1
ATOM 8324 C CA . ILE B 1 381 ? -23 -12.727 -16.453 1 97.69 381 ILE B CA 1
ATOM 8325 C C . ILE B 1 381 ? -23.078 -12.172 -15.039 1 97.69 381 ILE B C 1
ATOM 8327 O O . ILE B 1 381 ? -22.062 -12.031 -14.359 1 97.69 381 ILE B O 1
ATOM 8331 N N . ASP B 1 382 ? -24.25 -11.805 -14.539 1 98.06 382 ASP B N 1
ATOM 8332 C CA . ASP B 1 382 ? -24.422 -11.281 -13.195 1 98.06 382 ASP B CA 1
ATOM 8333 C C . ASP B 1 382 ? -24.016 -12.305 -12.141 1 98.06 382 ASP B C 1
ATOM 8335 O O . ASP B 1 382 ? -23.344 -11.969 -11.156 1 98.06 382 ASP B O 1
ATOM 8339 N N . ASP B 1 383 ? -24.453 -13.508 -12.398 1 98.25 383 ASP B N 1
ATOM 8340 C CA . ASP B 1 383 ? -24.062 -14.594 -11.508 1 98.25 383 ASP B CA 1
ATOM 8341 C C . ASP B 1 383 ? -22.547 -14.812 -11.562 1 98.25 383 ASP B C 1
ATOM 8343 O O . ASP B 1 383 ? -21.906 -15.039 -10.531 1 98.25 383 ASP B O 1
ATOM 8347 N N . TYR B 1 384 ? -21.984 -14.742 -12.727 1 98.62 384 TYR B N 1
ATOM 8348 C CA . TYR B 1 384 ? -20.547 -14.93 -12.883 1 98.62 384 TYR B CA 1
ATOM 8349 C C . TYR B 1 384 ? -19.781 -13.805 -12.195 1 98.62 384 TYR B C 1
ATOM 8351 O O . TYR B 1 384 ? -18.734 -14.047 -11.578 1 98.62 384 TYR B O 1
ATOM 8359 N N . LYS B 1 385 ? -20.297 -12.602 -12.281 1 98.62 385 LYS B N 1
ATOM 8360 C CA . LYS B 1 385 ? -19.672 -11.453 -11.625 1 98.62 385 LYS B CA 1
ATOM 8361 C C . LYS B 1 385 ? -19.609 -11.641 -10.117 1 98.62 385 LYS B C 1
ATOM 8363 O O . LYS B 1 385 ? -18.641 -11.266 -9.469 1 98.62 385 LYS B O 1
ATOM 8368 N N . GLU B 1 386 ? -20.609 -12.188 -9.531 1 98.5 386 GLU B N 1
ATOM 8369 C CA . GLU B 1 386 ? -20.594 -12.477 -8.102 1 98.5 386 GLU B CA 1
ATOM 8370 C C . GLU B 1 386 ? -19.453 -13.445 -7.758 1 98.5 386 GLU B C 1
ATOM 8372 O O . GLU B 1 386 ? -18.812 -13.305 -6.715 1 98.5 386 GLU B O 1
ATOM 8377 N N . THR B 1 387 ? -19.281 -14.398 -8.648 1 98.88 387 THR B N 1
ATOM 8378 C CA . THR B 1 387 ? -18.188 -15.336 -8.453 1 98.88 387 THR B CA 1
ATOM 8379 C C . THR B 1 387 ? -16.828 -14.648 -8.633 1 98.88 387 THR B C 1
ATOM 8381 O O . THR B 1 387 ? -15.891 -14.914 -7.883 1 98.88 387 THR B O 1
ATOM 8384 N N . LEU B 1 388 ? -16.781 -13.789 -9.641 1 98.88 388 LEU B N 1
ATOM 8385 C CA . LEU B 1 388 ? -15.547 -13.047 -9.859 1 98.88 388 LEU B CA 1
ATOM 8386 C C . LEU B 1 388 ? -15.188 -12.227 -8.625 1 98.88 388 LEU B C 1
ATOM 8388 O O . LEU B 1 388 ? -14.008 -12.086 -8.289 1 98.88 388 LEU B O 1
ATOM 8392 N N . ARG B 1 389 ? -16.156 -11.664 -7.957 1 98.75 389 ARG B N 1
ATOM 8393 C CA . ARG B 1 389 ? -15.914 -10.883 -6.746 1 98.75 389 ARG B CA 1
ATOM 8394 C C . ARG B 1 389 ? -15.266 -11.742 -5.664 1 98.75 389 ARG B C 1
ATOM 8396 O O . ARG B 1 389 ? -14.289 -11.328 -5.035 1 98.75 389 ARG B O 1
ATOM 8403 N N . VAL B 1 390 ? -15.758 -12.922 -5.492 1 98.75 390 VAL B N 1
ATOM 8404 C CA . VAL B 1 390 ? -15.242 -13.836 -4.48 1 98.75 390 VAL B CA 1
ATOM 8405 C C . VAL B 1 390 ? -13.828 -14.281 -4.859 1 98.75 390 VAL B C 1
ATOM 8407 O O . VAL B 1 390 ? -12.914 -14.25 -4.035 1 98.75 390 VAL B O 1
ATOM 8410 N N . ALA B 1 391 ? -13.711 -14.703 -6.098 1 98.81 391 ALA B N 1
ATOM 8411 C CA . ALA B 1 391 ? -12.43 -15.203 -6.578 1 98.81 391 ALA B CA 1
ATOM 8412 C C . ALA B 1 391 ? -11.352 -14.125 -6.477 1 98.81 391 ALA B C 1
ATOM 8414 O O . ALA B 1 391 ? -10.242 -14.391 -5.992 1 98.81 391 ALA B O 1
ATOM 8415 N N . TYR B 1 392 ? -11.711 -12.977 -6.906 1 98.69 392 TYR B N 1
ATOM 8416 C CA . TYR B 1 392 ? -10.797 -11.844 -6.797 1 98.69 392 TYR B CA 1
ATOM 8417 C C . TYR B 1 392 ? -10.367 -11.625 -5.352 1 98.69 392 TYR B C 1
ATOM 8419 O O . TYR B 1 392 ? -9.188 -11.422 -5.07 1 98.69 392 TYR B O 1
ATOM 8427 N N . GLN B 1 393 ? -11.312 -11.57 -4.457 1 98.5 393 GLN B N 1
ATOM 8428 C CA . GLN B 1 393 ? -11 -11.297 -3.057 1 98.5 393 GLN B CA 1
ATOM 8429 C C . GLN B 1 393 ? -10.07 -12.359 -2.482 1 98.5 393 GLN B C 1
ATOM 8431 O O . GLN B 1 393 ? -9.211 -12.055 -1.647 1 98.5 393 GLN B O 1
ATOM 8436 N N . TYR B 1 394 ? -10.289 -13.609 -2.852 1 98.69 394 TYR B N 1
ATOM 8437 C CA . TYR B 1 394 ? -9.367 -14.648 -2.41 1 98.69 394 TYR B CA 1
ATOM 8438 C C . TYR B 1 394 ? -7.941 -14.336 -2.844 1 98.69 394 TYR B C 1
ATOM 8440 O O . TYR B 1 394 ? -7.023 -14.352 -2.025 1 98.69 394 TYR B O 1
ATOM 8448 N N . ALA B 1 395 ? -7.805 -14.102 -4.145 1 98.62 395 ALA B N 1
ATOM 8449 C CA . ALA B 1 395 ? -6.469 -13.859 -4.684 1 98.62 395 ALA B CA 1
ATOM 8450 C C . ALA B 1 395 ? -5.824 -12.641 -4.031 1 98.62 395 ALA B C 1
ATOM 8452 O O . ALA B 1 395 ? -4.645 -12.664 -3.68 1 98.62 395 ALA B O 1
ATOM 8453 N N . LYS B 1 396 ? -6.59 -11.602 -3.883 1 98.56 396 LYS B N 1
ATOM 8454 C CA . LYS B 1 396 ? -6.066 -10.391 -3.246 1 98.56 396 LYS B CA 1
ATOM 8455 C C . LYS B 1 396 ? -5.641 -10.672 -1.809 1 98.56 396 LYS B C 1
ATOM 8457 O O . LYS B 1 396 ? -4.637 -10.125 -1.337 1 98.56 396 LYS B O 1
ATOM 8462 N N . THR B 1 397 ? -6.402 -11.492 -1.093 1 98.56 397 THR B N 1
ATOM 8463 C CA . THR B 1 397 ? -6.078 -11.867 0.278 1 98.56 397 THR B CA 1
ATOM 8464 C C . THR B 1 397 ? -4.715 -12.562 0.339 1 98.56 397 THR B C 1
ATOM 8466 O O . THR B 1 397 ? -3.924 -12.305 1.248 1 98.56 397 THR B O 1
ATOM 8469 N N . VAL B 1 398 ? -4.477 -13.375 -0.605 1 98.44 398 VAL B N 1
ATOM 8470 C CA . VAL B 1 398 ? -3.205 -14.094 -0.638 1 98.44 398 VAL B CA 1
ATOM 8471 C C . VAL B 1 398 ? -2.053 -13.102 -0.729 1 98.44 398 VAL B C 1
ATOM 8473 O O . VAL B 1 398 ? -1.003 -13.297 -0.113 1 98.44 398 VAL B O 1
ATOM 8476 N N . THR B 1 399 ? -2.217 -11.992 -1.417 1 98 399 THR B N 1
ATOM 8477 C CA . THR B 1 399 ? -1.157 -11.008 -1.608 1 98 399 THR B CA 1
ATOM 8478 C C . THR B 1 399 ? -0.886 -10.242 -0.315 1 98 399 THR B C 1
ATOM 8480 O O . THR B 1 399 ? 0.08 -9.484 -0.228 1 98 399 THR B O 1
ATOM 8483 N N . LEU B 1 400 ? -1.751 -10.43 0.7 1 97.88 400 LEU B N 1
ATOM 8484 C CA . LEU B 1 400 ? -1.549 -9.75 1.971 1 97.88 400 LEU B CA 1
ATOM 8485 C C . LEU B 1 400 ? -0.491 -10.453 2.809 1 97.88 400 LEU B C 1
ATOM 8487 O O . LEU B 1 400 ? 0.001 -9.898 3.795 1 97.88 400 LEU B O 1
ATOM 8491 N N . ILE B 1 401 ? -0.143 -11.672 2.424 1 97.38 401 ILE B N 1
ATOM 8492 C CA . ILE B 1 401 ? 0.689 -12.523 3.27 1 97.38 401 ILE B CA 1
ATOM 8493 C C . ILE B 1 401 ? 2.137 -12.469 2.785 1 97.38 401 ILE B C 1
ATOM 8495 O O . ILE B 1 401 ? 2.416 -12.75 1.617 1 97.38 401 ILE B O 1
ATOM 8499 N N . GLN B 1 402 ? 3.018 -12.141 3.613 1 95.62 402 GLN B N 1
ATOM 8500 C CA . GLN B 1 402 ? 4.434 -12.117 3.266 1 95.62 402 GLN B CA 1
ATOM 8501 C C . GLN B 1 402 ? 5.016 -13.531 3.232 1 95.62 402 GLN B C 1
ATOM 8503 O O . GLN B 1 402 ? 4.414 -14.469 3.768 1 95.62 402 GLN B O 1
ATOM 8508 N N . THR B 1 403 ? 6.086 -13.68 2.578 1 95.81 403 THR B N 1
ATOM 8509 C CA . THR B 1 403 ? 6.832 -14.93 2.586 1 95.81 403 THR B CA 1
ATOM 8510 C C . THR B 1 403 ? 8.008 -14.852 3.551 1 95.81 403 THR B C 1
ATOM 8512 O O . THR B 1 403 ? 8.156 -13.875 4.281 1 95.81 403 THR B O 1
ATOM 8515 N N . HIS B 1 404 ? 8.805 -15.922 3.59 1 92.5 404 HIS B N 1
ATOM 8516 C CA . HIS B 1 404 ? 9.992 -15.977 4.438 1 92.5 404 HIS B CA 1
ATOM 8517 C C . HIS B 1 404 ? 11.164 -15.234 3.795 1 92.5 404 HIS B C 1
ATOM 8519 O O . HIS B 1 404 ? 12.18 -14.984 4.449 1 92.5 404 HIS B O 1
ATOM 8525 N N . ASP B 1 405 ? 11.047 -14.82 2.566 1 94.94 405 ASP B N 1
ATOM 8526 C CA . ASP B 1 405 ? 12.156 -14.227 1.827 1 94.94 405 ASP B CA 1
ATOM 8527 C C . ASP B 1 405 ? 11.906 -12.734 1.583 1 94.94 405 ASP B C 1
ATOM 8529 O O . ASP B 1 405 ? 11.023 -12.367 0.805 1 94.94 405 ASP B O 1
ATOM 8533 N N . PRO B 1 406 ? 12.781 -11.844 2.145 1 95.56 406 PRO B N 1
ATOM 8534 C CA . PRO B 1 406 ? 12.57 -10.406 2.008 1 95.56 406 PRO B CA 1
ATOM 8535 C C . PRO B 1 406 ? 12.625 -9.938 0.555 1 95.56 406 PRO B C 1
ATOM 8537 O O . PRO B 1 406 ? 11.891 -9.016 0.173 1 95.56 406 PRO B O 1
ATOM 8540 N N . GLY B 1 407 ? 13.531 -10.523 -0.222 1 96.31 407 GLY B N 1
ATOM 8541 C CA . GLY B 1 407 ? 13.586 -10.164 -1.63 1 96.31 407 GLY B CA 1
ATOM 8542 C C . GLY B 1 407 ? 12.297 -10.461 -2.375 1 96.31 407 GLY B C 1
ATOM 8543 O O . GLY B 1 407 ? 11.867 -9.664 -3.211 1 96.31 407 GLY B O 1
ATOM 8544 N N . THR B 1 408 ? 11.703 -11.625 -2.119 1 97.81 408 THR B N 1
ATOM 8545 C CA . THR B 1 408 ? 10.422 -11.992 -2.699 1 97.81 408 THR B CA 1
ATOM 8546 C C . THR B 1 408 ? 9.312 -11.055 -2.215 1 97.81 408 THR B C 1
ATOM 8548 O O . THR B 1 408 ? 8.477 -10.617 -3.004 1 97.81 408 THR B O 1
ATOM 8551 N N . ASN B 1 409 ? 9.328 -10.703 -0.927 1 97.94 409 ASN B N 1
ATOM 8552 C CA . ASN B 1 409 ? 8.32 -9.805 -0.363 1 97.94 409 ASN B CA 1
ATOM 8553 C C . ASN B 1 409 ? 8.359 -8.43 -1.027 1 97.94 409 ASN B C 1
ATOM 8555 O O . ASN B 1 409 ? 7.316 -7.824 -1.274 1 97.94 409 ASN B O 1
ATOM 8559 N N . ALA B 1 410 ? 9.617 -7.949 -1.304 1 97.44 410 ALA B N 1
ATOM 8560 C CA . ALA B 1 410 ? 9.789 -6.633 -1.914 1 97.44 410 ALA B CA 1
ATOM 8561 C C . ALA B 1 410 ? 9.039 -6.543 -3.238 1 97.44 410 ALA B C 1
ATOM 8563 O O . ALA B 1 410 ? 8.539 -5.477 -3.604 1 97.44 410 ALA B O 1
ATOM 8564 N N . VAL B 1 411 ? 8.906 -7.629 -3.926 1 97.88 411 VAL B N 1
ATOM 8565 C CA . VAL B 1 411 ? 8.242 -7.637 -5.23 1 97.88 411 VAL B CA 1
ATOM 8566 C C . VAL B 1 411 ? 6.762 -7.961 -5.059 1 97.88 411 VAL B C 1
ATOM 8568 O O . VAL B 1 411 ? 5.906 -7.285 -5.633 1 97.88 411 VAL B O 1
ATOM 8571 N N . MET B 1 412 ? 6.453 -8.945 -4.254 1 97.81 412 MET B N 1
ATOM 8572 C CA . MET B 1 412 ? 5.086 -9.43 -4.098 1 97.81 412 MET B CA 1
ATOM 8573 C C . MET B 1 412 ? 4.191 -8.359 -3.49 1 97.81 412 MET B C 1
ATOM 8575 O O . MET B 1 412 ? 3.064 -8.148 -3.939 1 97.81 412 MET B O 1
ATOM 8579 N N . LEU B 1 413 ? 4.664 -7.656 -2.461 1 97.69 413 LEU B N 1
ATOM 8580 C CA . LEU B 1 413 ? 3.854 -6.688 -1.736 1 97.69 413 LEU B CA 1
ATOM 8581 C C . LEU B 1 413 ? 3.713 -5.395 -2.533 1 97.69 413 LEU B C 1
ATOM 8583 O O . LEU B 1 413 ? 2.768 -4.629 -2.322 1 97.69 413 LEU B O 1
ATOM 8587 N N . ARG B 1 414 ? 4.648 -5.16 -3.379 1 96.81 414 ARG B N 1
ATOM 8588 C CA . ARG B 1 414 ? 4.586 -3.998 -4.258 1 96.81 414 ARG B CA 1
ATOM 8589 C C . ARG B 1 414 ? 3.615 -4.238 -5.41 1 96.81 414 ARG B C 1
ATOM 8591 O O . ARG B 1 414 ? 2.758 -3.398 -5.691 1 96.81 414 ARG B O 1
ATOM 8598 N N . ASN B 1 415 ? 3.768 -5.379 -6.086 1 97.94 415 ASN B N 1
ATOM 8599 C CA . ASN B 1 415 ? 3.051 -5.656 -7.324 1 97.94 415 ASN B CA 1
ATOM 8600 C C . ASN B 1 415 ? 1.617 -6.105 -7.055 1 97.94 415 ASN B C 1
ATOM 8602 O O . ASN B 1 415 ? 0.716 -5.832 -7.852 1 97.94 415 ASN B O 1
ATOM 8606 N N . ARG B 1 416 ? 1.479 -6.887 -5.996 1 98.06 416 ARG B N 1
ATOM 8607 C CA . ARG B 1 416 ? 0.184 -7.477 -5.672 1 98.06 416 ARG B CA 1
ATOM 8608 C C . ARG B 1 416 ? -0.434 -8.148 -6.891 1 98.06 416 ARG B C 1
ATOM 8610 O O . ARG B 1 416 ? -1.63 -8 -7.152 1 98.06 416 ARG B O 1
ATOM 8617 N N . ARG B 1 417 ? 0.376 -8.828 -7.676 1 98.19 417 ARG B N 1
ATOM 8618 C CA . ARG B 1 417 ? -0.087 -9.484 -8.898 1 98.19 417 ARG B CA 1
ATOM 8619 C C . ARG B 1 417 ? -1.056 -10.617 -8.57 1 98.19 417 ARG B C 1
ATOM 8621 O O . ARG B 1 417 ? -0.821 -11.398 -7.648 1 98.19 417 ARG B O 1
ATOM 8628 N N . ILE B 1 418 ? -2.123 -10.648 -9.273 1 97.94 418 ILE B N 1
ATOM 8629 C CA . ILE B 1 418 ? -3.035 -11.781 -9.148 1 97.94 418 ILE B CA 1
ATOM 8630 C C . ILE B 1 418 ? -3.4 -12.297 -10.539 1 97.94 418 ILE B C 1
ATOM 8632 O O . ILE B 1 418 ? -3.207 -11.602 -11.539 1 97.94 418 ILE B O 1
ATOM 8636 N N . GLY B 1 419 ? -3.779 -13.516 -10.633 1 98.19 419 GLY B N 1
ATOM 8637 C CA . GLY B 1 419 ? -4.277 -14.125 -11.859 1 98.19 419 GLY B CA 1
ATOM 8638 C C . GLY B 1 419 ? -5.617 -14.82 -11.672 1 98.19 419 GLY B C 1
ATOM 8639 O O . GLY B 1 419 ? -5.668 -16 -11.352 1 98.19 419 GLY B O 1
ATOM 8640 N N . CYS B 1 420 ? -6.641 -14.062 -11.875 1 98.56 420 CYS B N 1
ATOM 8641 C CA . CYS B 1 420 ? -7.965 -14.672 -11.938 1 98.56 420 CYS B CA 1
ATOM 8642 C C . CYS B 1 420 ? -8.141 -15.477 -13.219 1 98.56 420 CYS B C 1
ATOM 8644 O O . CYS B 1 420 ? -8.375 -14.906 -14.289 1 98.56 420 CYS B O 1
ATOM 8646 N N . SER B 1 421 ? -8.117 -16.734 -13.047 1 98.44 421 SER B N 1
ATOM 8647 C CA . SER B 1 421 ? -8.094 -17.609 -14.211 1 98.44 421 SER B CA 1
ATOM 8648 C C . SER B 1 421 ? -9.484 -18.141 -14.539 1 98.44 421 SER B C 1
ATOM 8650 O O . SER B 1 421 ? -10.336 -18.266 -13.656 1 98.44 421 SER B O 1
ATOM 8652 N N . MET B 1 422 ? -9.68 -18.391 -15.852 1 98.31 422 MET B N 1
ATOM 8653 C CA . MET B 1 422 ? -10.852 -19.125 -16.328 1 98.31 422 MET B CA 1
ATOM 8654 C C . MET B 1 422 ? -10.469 -20.531 -16.766 1 98.31 422 MET B C 1
ATOM 8656 O O . MET B 1 422 ? -9.438 -20.734 -17.406 1 98.31 422 MET B O 1
ATOM 8660 N N . THR B 1 423 ? -11.25 -21.391 -16.344 1 97.44 423 THR B N 1
ATOM 8661 C CA . THR B 1 423 ? -11.078 -22.781 -16.719 1 97.44 423 THR B CA 1
ATOM 8662 C C . THR B 1 423 ? -12.359 -23.344 -17.328 1 97.44 423 THR B C 1
ATOM 8664 O O . THR B 1 423 ? -13.461 -22.922 -16.984 1 97.44 423 THR B O 1
ATOM 8667 N N . GLY B 1 424 ? -12.234 -24.25 -18.297 1 97.12 424 GLY B N 1
ATOM 8668 C CA . GLY B 1 424 ? -13.383 -24.781 -19 1 97.12 424 GLY B CA 1
ATOM 8669 C C . GLY B 1 424 ? -13.875 -23.859 -20.109 1 97.12 424 GLY B C 1
ATOM 8670 O O . GLY B 1 424 ? -15.078 -23.734 -20.344 1 97.12 424 GLY B O 1
ATOM 8671 N N . ILE B 1 425 ? -12.977 -23.203 -20.766 1 97.88 425 ILE B N 1
ATOM 8672 C CA . ILE B 1 425 ? -13.312 -22.141 -21.719 1 97.88 425 ILE B CA 1
ATOM 8673 C C . ILE B 1 425 ? -14.008 -22.75 -22.938 1 97.88 425 ILE B C 1
ATOM 8675 O O . ILE B 1 425 ? -15.016 -22.219 -23.406 1 97.88 425 ILE B O 1
ATOM 8679 N N . VAL B 1 426 ? -13.5 -23.844 -23.438 1 97.12 426 VAL B N 1
ATOM 8680 C CA . VAL B 1 426 ? -14.125 -24.516 -24.578 1 97.12 426 VAL B CA 1
ATOM 8681 C C . VAL B 1 426 ? -15.555 -24.906 -24.234 1 97.12 426 VAL B C 1
ATOM 8683 O O . VAL B 1 426 ? -16.469 -24.703 -25.031 1 97.12 426 VAL B O 1
ATOM 8686 N N . GLN B 1 427 ? -15.711 -25.406 -23.047 1 97.06 427 GLN B N 1
ATOM 8687 C CA . GLN B 1 427 ? -17.047 -25.766 -22.578 1 97.06 427 GLN B CA 1
ATOM 8688 C C . GLN B 1 427 ? -17.953 -24.547 -22.484 1 97.06 427 GLN B C 1
ATOM 8690 O O . GLN B 1 427 ? -19.125 -24.594 -22.844 1 97.06 427 GLN B O 1
ATOM 8695 N N . ALA B 1 428 ? -17.422 -23.5 -22.031 1 97.94 428 ALA B N 1
ATOM 8696 C CA . ALA B 1 428 ? -18.188 -22.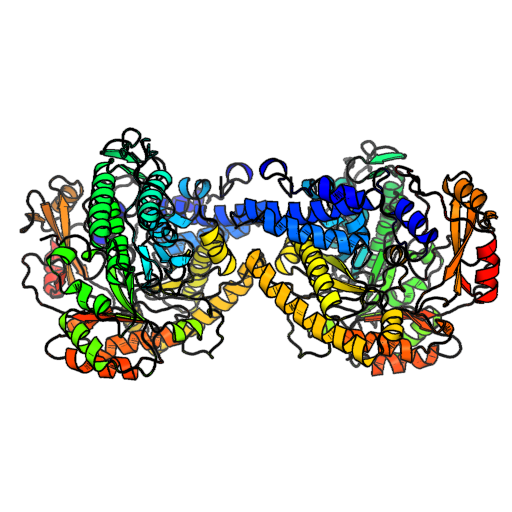266 -21.859 1 97.94 428 ALA B CA 1
ATOM 8697 C C . ALA B 1 428 ? -18.641 -21.719 -23.219 1 97.94 428 ALA B C 1
ATOM 8699 O O . ALA B 1 428 ? -19.766 -21.266 -23.359 1 97.94 428 ALA B O 1
ATOM 8700 N N . ILE B 1 429 ? -17.734 -21.75 -24.156 1 97.5 429 ILE B N 1
ATOM 8701 C CA . ILE B 1 429 ? -18.062 -21.281 -25.5 1 97.5 429 ILE B CA 1
ATOM 8702 C C . ILE B 1 429 ? -19.188 -22.156 -26.078 1 97.5 429 ILE B C 1
ATOM 8704 O O . ILE B 1 429 ? -20.125 -21.641 -26.703 1 97.5 429 ILE B O 1
ATOM 8708 N N . ASN B 1 430 ? -19.062 -23.438 -25.875 1 96.69 430 ASN B N 1
ATOM 8709 C CA . ASN B 1 430 ? -20.078 -24.359 -26.391 1 96.69 430 ASN B CA 1
ATOM 8710 C C . ASN B 1 430 ? -21.422 -24.141 -25.703 1 96.69 430 ASN B C 1
ATOM 8712 O O . ASN B 1 430 ? -22.484 -24.281 -26.344 1 96.69 430 ASN B O 1
ATOM 8716 N N . LYS B 1 431 ? -21.391 -23.828 -24.484 1 96.44 431 LYS B N 1
ATOM 8717 C CA . LYS B 1 431 ? -22.609 -23.656 -23.703 1 96.44 431 LYS B CA 1
ATOM 8718 C C . LYS B 1 431 ? -23.25 -22.297 -23.984 1 96.44 431 LYS B C 1
ATOM 8720 O O . LYS B 1 431 ? -24.469 -22.203 -24.156 1 96.44 431 LYS B O 1
ATOM 8725 N N . HIS B 1 432 ? -22.469 -21.219 -24.078 1 96.62 432 HIS B N 1
ATOM 8726 C CA . HIS B 1 432 ? -23 -19.859 -24.094 1 96.62 432 HIS B CA 1
ATOM 8727 C C . HIS B 1 432 ? -22.875 -19.25 -25.484 1 96.62 432 HIS B C 1
ATOM 8729 O O . HIS B 1 432 ? -23.562 -18.266 -25.797 1 96.62 432 HIS B O 1
ATOM 8735 N N . GLY B 1 433 ? -22.016 -19.766 -26.297 1 96.25 433 GLY B N 1
ATOM 8736 C CA . GLY B 1 433 ? -21.688 -19.141 -27.578 1 96.25 433 GLY B CA 1
ATOM 8737 C C . GLY B 1 433 ? -20.453 -18.281 -27.531 1 96.25 433 GLY B C 1
ATOM 8738 O O . GLY B 1 433 ? -20.141 -17.688 -26.5 1 96.25 433 GLY B O 1
ATOM 8739 N N . TYR B 1 434 ? -19.828 -18.156 -28.688 1 95.25 434 TYR B N 1
ATOM 8740 C CA . TYR B 1 434 ? -18.562 -17.422 -28.812 1 95.25 434 TYR B CA 1
ATOM 8741 C C . TYR B 1 434 ? -18.734 -15.961 -28.422 1 95.25 434 TYR B C 1
ATOM 8743 O O . TYR B 1 434 ? -17.969 -15.43 -27.625 1 95.25 434 TYR B O 1
ATOM 8751 N N . ARG B 1 435 ? -19.703 -15.266 -28.953 1 96.44 435 ARG B N 1
ATOM 8752 C CA . ARG B 1 435 ? -19.938 -13.844 -28.719 1 96.44 435 ARG B CA 1
ATOM 8753 C C . ARG B 1 435 ? -20.203 -13.578 -27.234 1 96.44 435 ARG B C 1
ATOM 8755 O O . ARG B 1 435 ? -19.625 -12.664 -26.656 1 96.44 435 ARG B O 1
ATOM 8762 N N . GLU B 1 436 ? -21.062 -14.367 -26.656 1 97.44 436 GLU B N 1
ATOM 8763 C CA . GLU B 1 436 ? -21.438 -14.164 -25.266 1 97.44 436 GLU B CA 1
ATOM 8764 C C . GLU B 1 436 ? -20.25 -14.414 -24.328 1 97.44 436 GLU B C 1
ATOM 8766 O O . GLU B 1 436 ? -20.047 -13.688 -23.359 1 97.44 436 GLU B O 1
ATOM 8771 N N . PHE B 1 437 ? -19.531 -15.398 -24.609 1 97.81 437 PHE B N 1
ATOM 8772 C CA . PHE B 1 437 ? -18.375 -15.711 -23.781 1 97.81 437 PHE B CA 1
ATOM 8773 C C . PHE B 1 437 ? -17.391 -14.555 -23.766 1 97.81 437 PHE B C 1
ATOM 8775 O O . PHE B 1 437 ? -16.891 -14.164 -22.703 1 97.81 437 PHE B O 1
ATOM 8782 N N . PHE B 1 438 ? -17.094 -13.992 -24.891 1 98.19 438 PHE B N 1
ATOM 8783 C CA . PHE B 1 438 ? -16.094 -12.93 -24.953 1 98.19 438 PHE B CA 1
ATOM 8784 C C . PHE B 1 438 ? -16.656 -11.633 -24.391 1 98.19 438 PHE B C 1
ATOM 8786 O O . PHE B 1 438 ? -15.914 -10.797 -23.875 1 98.19 438 PHE B O 1
ATOM 8793 N N . ASN B 1 439 ? -17.984 -11.469 -24.453 1 98 439 ASN B N 1
ATOM 8794 C CA . ASN B 1 439 ? -18.609 -10.391 -23.688 1 98 439 ASN B CA 1
ATOM 8795 C C . ASN B 1 439 ? -18.375 -10.562 -22.188 1 98 439 ASN B C 1
ATOM 8797 O O . ASN B 1 439 ? -18.125 -9.594 -21.469 1 98 439 ASN B O 1
ATOM 8801 N N . TRP B 1 440 ? -18.531 -11.867 -21.734 1 98.56 440 TRP B N 1
ATOM 8802 C CA . TRP B 1 440 ? -18.25 -12.164 -20.328 1 98.56 440 TRP B CA 1
ATOM 8803 C C . TRP B 1 440 ? -16.812 -11.812 -19.984 1 98.56 440 TRP B C 1
ATOM 8805 O O . TRP B 1 440 ? -16.531 -11.289 -18.891 1 98.56 440 TRP B O 1
ATOM 8815 N N . CYS B 1 441 ? -15.891 -12.086 -20.891 1 98.62 441 CYS B N 1
ATOM 8816 C CA . CYS B 1 441 ? -14.484 -11.789 -20.656 1 98.62 441 CYS B CA 1
ATOM 8817 C C . CYS B 1 441 ? -14.266 -10.289 -20.484 1 98.62 441 CYS B C 1
ATOM 8819 O O . CYS B 1 441 ? -13.672 -9.859 -19.484 1 98.62 441 CYS B O 1
ATOM 8821 N N . ASP B 1 442 ? -14.789 -9.547 -21.359 1 98.38 442 ASP B N 1
ATOM 8822 C CA . ASP B 1 442 ? -14.555 -8.109 -21.391 1 98.38 442 ASP B CA 1
ATOM 8823 C C . ASP B 1 442 ? -15.219 -7.43 -20.188 1 98.38 442 ASP B C 1
ATOM 8825 O O . ASP B 1 442 ? -14.586 -6.645 -19.484 1 98.38 442 ASP B O 1
ATOM 8829 N N . GLU B 1 443 ? -16.469 -7.742 -19.922 1 98.31 443 GLU B N 1
ATOM 8830 C CA . GLU B 1 443 ? -17.188 -7.164 -18.797 1 98.31 443 GLU B CA 1
ATOM 8831 C C . GLU B 1 443 ? -16.609 -7.633 -17.469 1 98.31 443 GLU B C 1
ATOM 8833 O O . GLU B 1 443 ? -16.531 -6.855 -16.516 1 98.31 443 GLU B O 1
ATOM 8838 N N . GLY B 1 444 ? -16.297 -8.883 -17.453 1 98.75 444 GLY B N 1
ATOM 8839 C CA . GLY B 1 444 ? -15.68 -9.422 -16.25 1 98.75 444 GLY B CA 1
ATOM 8840 C C . GLY B 1 444 ? -14.367 -8.758 -15.898 1 98.75 444 GLY B C 1
ATOM 8841 O O . GLY B 1 444 ? -14.109 -8.469 -14.734 1 98.75 444 GLY B O 1
ATOM 8842 N N . TYR B 1 445 ? -13.555 -8.516 -16.953 1 98.75 445 TYR B N 1
ATOM 8843 C CA . TYR B 1 445 ? -12.281 -7.855 -16.734 1 98.75 445 TYR B CA 1
ATOM 8844 C C . TYR B 1 445 ? -12.484 -6.453 -16.156 1 98.75 445 TYR B C 1
ATOM 8846 O O . TYR B 1 445 ? -11.812 -6.066 -15.195 1 98.75 445 TYR B O 1
ATOM 8854 N N . GLN B 1 446 ? -13.375 -5.73 -16.688 1 98.56 446 GLN B N 1
ATOM 8855 C CA . GLN B 1 446 ? -13.664 -4.387 -16.203 1 98.56 446 GLN B CA 1
ATOM 8856 C C . GLN B 1 446 ? -14.164 -4.422 -14.766 1 98.56 446 GLN B C 1
ATOM 8858 O O . GLN B 1 446 ? -13.812 -3.561 -13.953 1 98.56 446 GLN B O 1
ATOM 8863 N N . TYR B 1 447 ? -15 -5.355 -14.461 1 98.75 447 TYR B N 1
ATOM 8864 C CA . TYR B 1 447 ? -15.523 -5.512 -13.102 1 98.75 447 TYR B CA 1
ATOM 8865 C C . TYR B 1 447 ? -14.398 -5.805 -12.117 1 98.75 447 TYR B C 1
ATOM 8867 O O . TYR B 1 447 ? -14.383 -5.266 -11.008 1 98.75 447 TYR B O 1
ATOM 8875 N N . ILE B 1 448 ? -13.477 -6.613 -12.523 1 98.81 448 ILE B N 1
ATOM 8876 C CA . ILE B 1 448 ? -12.344 -6.938 -11.656 1 98.81 448 ILE B CA 1
ATOM 8877 C C . ILE B 1 448 ? -11.5 -5.688 -11.422 1 98.81 448 ILE B C 1
ATOM 8879 O O . ILE B 1 448 ? -11 -5.477 -10.312 1 98.81 448 ILE B O 1
ATOM 8883 N N . GLN B 1 449 ? -11.305 -4.855 -12.477 1 98.56 449 GLN B N 1
ATOM 8884 C CA . GLN B 1 449 ? -10.586 -3.6 -12.289 1 98.56 449 GLN B CA 1
ATOM 8885 C C . GLN B 1 449 ? -11.289 -2.713 -11.266 1 98.56 449 GLN B C 1
ATOM 8887 O O . GLN B 1 449 ? -10.633 -2.07 -10.438 1 98.56 449 GLN B O 1
ATOM 8892 N N . TYR B 1 450 ? -12.578 -2.652 -11.352 1 98.44 450 TYR B N 1
ATOM 8893 C CA . TYR B 1 450 ? -13.367 -1.916 -10.375 1 98.44 450 TYR B CA 1
ATOM 8894 C C . TYR B 1 450 ? -13.156 -2.473 -8.969 1 98.44 450 TYR B C 1
ATOM 8896 O O . TYR B 1 450 ? -12.938 -1.714 -8.023 1 98.44 450 TYR B O 1
ATOM 8904 N N . LEU B 1 451 ? -13.188 -3.809 -8.828 1 98.62 451 LEU B N 1
ATOM 8905 C CA . LEU B 1 451 ? -12.992 -4.461 -7.539 1 98.62 451 LEU B CA 1
ATOM 8906 C C . LEU B 1 451 ? -11.602 -4.176 -6.992 1 98.62 451 LEU B C 1
ATOM 8908 O O . LEU B 1 451 ? -11.43 -3.945 -5.793 1 98.62 451 LEU B O 1
ATOM 8912 N N . ASP B 1 452 ? -10.609 -4.227 -7.859 1 98.62 452 ASP B N 1
ATOM 8913 C CA . ASP B 1 452 ? -9.234 -4.027 -7.414 1 98.62 452 ASP B CA 1
ATOM 8914 C C . ASP B 1 452 ? -9.031 -2.625 -6.852 1 98.62 452 ASP B C 1
ATOM 8916 O O . ASP B 1 452 ? -8.336 -2.443 -5.855 1 98.62 452 ASP B O 1
ATOM 8920 N N . LYS B 1 453 ? -9.602 -1.686 -7.512 1 97.38 453 LYS B N 1
ATOM 8921 C CA . LYS B 1 453 ? -9.555 -0.33 -6.969 1 97.38 453 LYS B CA 1
ATOM 8922 C C . LYS B 1 453 ? -10.234 -0.256 -5.605 1 97.38 453 LYS B C 1
ATOM 8924 O O . LYS B 1 453 ? -9.656 0.251 -4.645 1 97.38 453 LYS B O 1
ATOM 8929 N N . LYS B 1 454 ? -11.398 -0.771 -5.523 1 97.31 454 LYS B N 1
ATOM 8930 C CA . LYS B 1 454 ? -12.227 -0.694 -4.32 1 97.31 454 LYS B CA 1
ATOM 8931 C C . LYS B 1 454 ? -11.555 -1.389 -3.145 1 97.31 454 LYS B C 1
ATOM 8933 O O . LYS B 1 454 ? -11.422 -0.809 -2.062 1 97.31 454 LYS B O 1
ATOM 8938 N N . TYR B 1 455 ? -11.125 -2.566 -3.334 1 97.44 455 TYR B N 1
ATOM 8939 C CA . TYR B 1 455 ? -10.617 -3.373 -2.229 1 97.44 455 TYR B CA 1
ATOM 8940 C C . TYR B 1 455 ? -9.188 -2.979 -1.873 1 97.44 455 TYR B C 1
ATOM 8942 O O . TYR B 1 455 ? -8.789 -3.037 -0.707 1 97.44 455 TYR B O 1
ATOM 8950 N N . SER B 1 456 ? -8.352 -2.611 -2.848 1 98.06 456 SER B N 1
ATOM 8951 C CA . SER B 1 456 ? -7.035 -2.076 -2.523 1 98.06 456 SER B CA 1
ATOM 8952 C C . SER B 1 456 ? -7.145 -0.819 -1.668 1 98.06 456 SER B C 1
ATOM 8954 O O . SER B 1 456 ? -6.352 -0.622 -0.744 1 98.06 456 SER B O 1
ATOM 8956 N N . ASP B 1 457 ? -8.109 0.016 -2.014 1 96.25 457 ASP B N 1
ATOM 8957 C CA . ASP B 1 457 ? -8.367 1.211 -1.215 1 96.25 457 ASP B CA 1
ATOM 8958 C C . ASP B 1 457 ? -8.773 0.843 0.209 1 96.25 457 ASP B C 1
ATOM 8960 O O . ASP B 1 457 ? -8.281 1.427 1.174 1 96.25 457 ASP B O 1
ATOM 8964 N N . TRP B 1 458 ? -9.672 -0.083 0.352 1 96.31 458 TRP B N 1
ATOM 8965 C CA . TRP B 1 458 ? -10.156 -0.522 1.655 1 96.31 458 TRP B CA 1
ATOM 8966 C C . TRP B 1 458 ? -9.023 -1.104 2.492 1 96.31 458 TRP B C 1
ATOM 8968 O O . TRP B 1 458 ? -8.922 -0.826 3.689 1 96.31 458 TRP B O 1
ATOM 8978 N N . LEU B 1 459 ? -8.141 -1.85 1.858 1 97.69 459 LEU B N 1
ATOM 8979 C CA . LEU B 1 459 ? -7.055 -2.537 2.555 1 97.69 459 LEU B CA 1
ATOM 8980 C C . LEU B 1 459 ? -5.828 -1.639 2.676 1 97.69 459 LEU B C 1
ATOM 8982 O O . LEU B 1 459 ? -4.863 -1.99 3.355 1 97.69 459 LEU B O 1
ATOM 8986 N N . CYS B 1 460 ? -5.895 -0.529 2.02 1 97.75 460 CYS B N 1
ATOM 8987 C CA . CYS B 1 460 ? -4.824 0.461 2.037 1 97.75 460 CYS B CA 1
ATOM 8988 C C . CYS B 1 460 ? -3.518 -0.137 1.527 1 97.75 460 CYS B C 1
ATOM 8990 O O . CYS B 1 460 ? -2.473 0.011 2.162 1 97.75 460 CYS B O 1
ATOM 8992 N N . ILE B 1 461 ? -3.551 -0.796 0.421 1 98 461 ILE B N 1
ATOM 8993 C CA . ILE B 1 461 ? -2.402 -1.396 -0.247 1 98 461 ILE B CA 1
ATOM 8994 C C . ILE B 1 461 ? -2.389 -0.988 -1.719 1 98 461 ILE B C 1
ATOM 8996 O O . ILE B 1 461 ? -3.389 -0.491 -2.24 1 98 461 ILE B O 1
ATOM 9000 N N . PRO B 1 462 ? -1.241 -1.185 -2.42 1 97.5 462 PRO B N 1
ATOM 9001 C CA . PRO B 1 462 ? -1.198 -0.872 -3.852 1 97.5 462 PRO B CA 1
ATOM 9002 C C . PRO B 1 462 ? -2.174 -1.716 -4.668 1 97.5 462 PRO B C 1
ATOM 9004 O O . PRO B 1 462 ? -2.492 -2.844 -4.285 1 97.5 462 PRO B O 1
ATOM 9007 N N . ARG B 1 463 ? -2.604 -1.167 -5.766 1 97.25 463 ARG B N 1
ATOM 9008 C CA . ARG B 1 463 ? -3.373 -1.943 -6.734 1 97.25 463 ARG B CA 1
ATOM 9009 C C . ARG B 1 463 ? -2.52 -3.039 -7.359 1 97.25 463 ARG B C 1
ATOM 9011 O O . ARG B 1 463 ? -1.291 -2.932 -7.398 1 97.25 463 ARG B O 1
ATOM 9018 N N . SER B 1 464 ? -3.205 -4.031 -7.82 1 98.31 464 SER B N 1
ATOM 9019 C CA . SER B 1 464 ? -2.498 -5.117 -8.492 1 98.31 464 SER B CA 1
ATOM 9020 C C . SER B 1 464 ? -1.931 -4.664 -9.828 1 98.31 464 SER B C 1
ATOM 9022 O O . SER B 1 464 ? -2.605 -3.971 -10.594 1 98.31 464 SER B O 1
ATOM 9024 N N . ILE B 1 465 ? -0.707 -5.008 -10.094 1 98.19 465 ILE B N 1
ATOM 9025 C CA . ILE B 1 465 ? -0.069 -4.621 -11.352 1 98.19 465 ILE B CA 1
ATOM 9026 C C . ILE B 1 465 ? -0.791 -5.285 -12.523 1 98.19 465 ILE B C 1
ATOM 9028 O O . ILE B 1 465 ? -0.935 -4.688 -13.586 1 98.19 465 ILE B O 1
ATOM 9032 N N . LYS B 1 466 ? -1.272 -6.547 -12.383 1 98.5 466 LYS B N 1
ATOM 9033 C CA . LYS B 1 466 ? -2.127 -7.301 -13.297 1 98.5 466 LYS B CA 1
ATOM 9034 C C . LYS B 1 466 ? -3.092 -8.203 -12.531 1 98.5 466 LYS B C 1
ATOM 9036 O O . LYS B 1 466 ? -2.861 -8.516 -11.359 1 98.5 466 LYS B O 1
ATOM 9041 N N . THR B 1 467 ? -4.227 -8.688 -13.234 1 98.69 467 THR B N 1
ATOM 9042 C CA . THR B 1 467 ? -5.285 -9.227 -12.391 1 98.69 467 THR B CA 1
ATOM 9043 C C . THR B 1 467 ? -5.848 -10.516 -12.992 1 98.69 467 THR B C 1
ATOM 9045 O O . THR B 1 467 ? -6.527 -11.281 -12.305 1 98.69 467 THR B O 1
ATOM 9048 N N . THR B 1 468 ? -5.621 -10.812 -14.281 1 98.75 468 THR B N 1
ATOM 9049 C CA . THR B 1 468 ? -6.285 -11.961 -14.891 1 98.75 468 THR B CA 1
ATOM 9050 C C . THR B 1 468 ? -5.285 -12.82 -15.664 1 98.75 468 THR B C 1
ATOM 9052 O O . THR B 1 468 ? -4.289 -12.305 -16.188 1 98.75 468 THR B O 1
ATOM 9055 N N . SER B 1 469 ? -5.531 -14.086 -15.695 1 98.25 469 SER B N 1
ATOM 9056 C CA . SER B 1 469 ? -4.73 -15.102 -16.359 1 98.25 469 SER B CA 1
ATOM 9057 C C . SER B 1 469 ? -5.59 -16.281 -16.812 1 98.25 469 SER B C 1
ATOM 9059 O O . SER B 1 469 ? -6.777 -16.344 -16.484 1 98.25 469 SER B O 1
ATOM 9061 N N . VAL B 1 470 ? -5.016 -17.109 -17.609 1 98.56 470 VAL B N 1
ATOM 9062 C CA . VAL B 1 470 ? -5.578 -18.438 -17.859 1 98.56 470 VAL B CA 1
ATOM 9063 C C . VAL B 1 470 ? -4.516 -19.5 -17.609 1 98.56 470 VAL B C 1
ATOM 9065 O O . VAL B 1 470 ? -3.543 -19.594 -18.375 1 98.56 470 VAL B O 1
ATOM 9068 N N . LYS B 1 471 ? -4.688 -20.188 -16.547 1 96.19 471 LYS B N 1
ATOM 9069 C CA . LYS B 1 471 ? -3.764 -21.281 -16.266 1 96.19 471 LYS B CA 1
ATOM 9070 C C . LYS B 1 471 ? -4.258 -22.594 -16.875 1 96.19 471 LYS B C 1
ATOM 9072 O O . LYS B 1 471 ? -5.461 -22.766 -17.094 1 96.19 471 LYS B O 1
ATOM 9077 N N . PRO B 1 472 ? -3.377 -23.5 -17.156 1 93.94 472 PRO B N 1
ATOM 9078 C CA . PRO B 1 472 ? -3.779 -24.844 -17.594 1 93.94 472 PRO B CA 1
ATOM 9079 C C . PRO B 1 472 ? -4.137 -25.75 -16.422 1 93.94 472 PRO B C 1
ATOM 9081 O O . PRO B 1 472 ? -3.408 -26.703 -16.141 1 93.94 472 PRO B O 1
ATOM 9084 N N . SER B 1 473 ? -5.27 -25.484 -15.898 1 89.38 473 SER B N 1
ATOM 9085 C CA . SER B 1 473 ? -5.676 -26.172 -14.68 1 89.38 473 SER B CA 1
ATOM 9086 C C . SER B 1 473 ? -5.637 -27.688 -14.859 1 89.38 473 SER B C 1
ATOM 9088 O O . SER B 1 473 ? -6.277 -28.219 -15.758 1 89.38 473 SER B O 1
ATOM 9090 N N . GLY B 1 474 ? -4.91 -28.375 -14.078 1 82.81 474 GLY B N 1
ATOM 9091 C CA . GLY B 1 474 ? -4.793 -29.828 -14.18 1 82.81 474 GLY B CA 1
ATOM 9092 C C . GLY B 1 474 ? -5.703 -30.562 -13.211 1 82.81 474 GLY B C 1
ATOM 9093 O O . GLY B 1 474 ? -6.887 -30.766 -13.492 1 82.81 474 GLY B O 1
ATOM 9094 N N . THR B 1 475 ? -5.211 -30.672 -11.992 1 81.19 475 THR B N 1
ATOM 9095 C CA . THR B 1 475 ? -5.898 -31.531 -11.031 1 81.19 475 THR B CA 1
ATOM 9096 C C . THR B 1 475 ? -7.133 -30.828 -10.477 1 81.19 475 THR B C 1
ATOM 9098 O O . THR B 1 475 ? -8.156 -31.469 -10.219 1 81.19 475 THR B O 1
ATOM 9101 N N . VAL B 1 476 ? -7.121 -29.609 -10.336 1 91.31 476 VAL B N 1
ATOM 9102 C CA . VAL B 1 476 ? -8.25 -28.891 -9.758 1 91.31 476 VAL B CA 1
ATOM 9103 C C . VAL B 1 476 ? -9.43 -28.906 -10.734 1 91.31 476 VAL B C 1
ATOM 9105 O O . VAL B 1 476 ? -10.586 -28.984 -10.312 1 91.31 476 VAL B O 1
ATOM 9108 N N . SER B 1 477 ? -9.125 -28.797 -12.008 1 92.69 477 SER B N 1
ATOM 9109 C CA . SER B 1 477 ? -10.188 -28.797 -13 1 92.69 477 SER B CA 1
ATOM 9110 C C . SER B 1 477 ? -10.938 -30.125 -13 1 92.69 477 SER B C 1
ATOM 9112 O O . SER B 1 477 ? -12.133 -30.172 -13.312 1 92.69 477 SER B O 1
ATOM 9114 N N . LEU B 1 478 ? -10.258 -31.188 -12.578 1 91.56 478 LEU B N 1
ATOM 9115 C CA . LEU B 1 478 ? -10.898 -32.5 -12.484 1 91.56 478 LEU B CA 1
ATOM 9116 C C . LEU B 1 478 ? -11.992 -32.469 -11.422 1 91.56 478 LEU B C 1
ATOM 9118 O O . LEU B 1 478 ? -13.023 -33.125 -11.586 1 91.56 478 LEU B O 1
ATOM 9122 N N . LEU B 1 479 ? -11.711 -31.75 -10.352 1 94.94 479 LEU B N 1
ATOM 9123 C CA . LEU B 1 479 ? -12.727 -31.672 -9.305 1 94.94 479 LEU B CA 1
ATOM 9124 C C . LEU B 1 479 ? -14.016 -31.078 -9.852 1 94.94 479 LEU B C 1
ATOM 9126 O O . LEU B 1 479 ? -15.109 -31.562 -9.547 1 94.94 479 LEU B O 1
ATOM 9130 N N . ALA B 1 480 ? -13.891 -30.094 -10.711 1 95.75 480 ALA B N 1
ATOM 9131 C CA . ALA B 1 480 ? -15.031 -29.312 -11.195 1 95.75 480 ALA B CA 1
ATOM 9132 C C . ALA B 1 480 ? -15.602 -29.906 -12.477 1 95.75 480 ALA B C 1
ATOM 9134 O O . ALA B 1 480 ? -16.688 -29.516 -12.922 1 95.75 480 ALA B O 1
ATOM 9135 N N . GLY B 1 481 ? -14.922 -30.891 -13.078 1 94.94 481 GLY B N 1
ATOM 9136 C CA . GLY B 1 481 ? -15.375 -31.453 -14.336 1 94.94 481 GLY B CA 1
ATOM 9137 C C . GLY B 1 481 ? -15.188 -30.516 -15.516 1 94.94 481 GLY B C 1
ATOM 9138 O O . GLY B 1 481 ? -16.047 -30.438 -16.391 1 94.94 481 GLY B O 1
ATOM 9139 N N . SER B 1 482 ? -14.094 -29.812 -15.516 1 95.19 482 SER B N 1
ATOM 9140 C CA . SER B 1 482 ? -13.852 -28.812 -16.531 1 95.19 482 SER B CA 1
ATOM 9141 C C . SER B 1 482 ? -12.609 -29.141 -17.359 1 95.19 482 SER B C 1
ATOM 9143 O O . SER B 1 482 ? -11.672 -29.75 -16.844 1 95.19 482 SER B O 1
ATOM 9145 N N . THR B 1 483 ? -12.664 -28.75 -18.672 1 93.88 483 THR B N 1
ATOM 9146 C CA . THR B 1 483 ? -11.461 -28.828 -19.484 1 93.88 483 THR B CA 1
ATOM 9147 C C . THR B 1 483 ? -10.414 -27.828 -19.016 1 93.88 483 THR B C 1
ATOM 9149 O O . THR B 1 483 ? -10.75 -26.781 -18.453 1 93.88 483 THR B O 1
ATOM 9152 N N . PRO B 1 484 ? -9.141 -28.109 -19.188 1 93.38 484 PRO B N 1
ATOM 9153 C CA . PRO B 1 484 ? -8.086 -27.266 -18.641 1 93.38 484 PRO B CA 1
ATOM 9154 C C . PRO B 1 484 ? -7.93 -25.938 -19.391 1 93.38 484 PRO B C 1
ATOM 9156 O O . PRO B 1 484 ? -7.488 -25.938 -20.547 1 93.38 484 PRO B O 1
ATOM 9159 N N . GLY B 1 485 ? -8.188 -24.844 -18.812 1 96.38 485 GLY B N 1
ATOM 9160 C CA . GLY B 1 485 ? -7.961 -23.531 -19.406 1 96.38 485 GLY B CA 1
ATOM 9161 C C . GLY B 1 485 ? -8.617 -23.375 -20.766 1 96.38 485 GLY B C 1
ATOM 9162 O O . GLY B 1 485 ? -9.828 -23.562 -20.891 1 96.38 485 GLY B O 1
ATOM 9163 N N . VAL B 1 486 ? -7.773 -23.188 -21.75 1 96.94 486 VAL B N 1
ATOM 9164 C CA . VAL B 1 486 ? -8.266 -22.938 -23.109 1 96.94 486 VAL B CA 1
ATOM 9165 C C . VAL B 1 486 ? -8.188 -24.219 -23.938 1 96.94 486 VAL B C 1
ATOM 9167 O O . VAL B 1 486 ? -8.523 -24.219 -25.125 1 96.94 486 VAL B O 1
ATOM 9170 N N . HIS B 1 487 ? -7.836 -25.297 -23.312 1 95.38 487 HIS B N 1
ATOM 9171 C CA . HIS B 1 487 ? -7.527 -26.516 -24.062 1 95.38 487 HIS B CA 1
ATOM 9172 C C . HIS B 1 487 ? -8.773 -27.375 -24.266 1 95.38 487 HIS B C 1
ATOM 9174 O O . HIS B 1 487 ? -9.633 -27.453 -23.391 1 95.38 487 HIS B O 1
ATOM 9180 N N . TRP B 1 488 ? -8.797 -27.953 -25.453 1 94 488 TRP B N 1
ATOM 9181 C CA . TRP B 1 488 ? -9.75 -29.047 -25.672 1 94 488 TRP B CA 1
ATOM 9182 C C . TRP B 1 488 ? -9.328 -30.297 -24.891 1 94 488 TRP B C 1
ATOM 9184 O O . TRP B 1 488 ? -8.133 -30.516 -24.672 1 94 488 TRP B O 1
ATOM 9194 N N . ASP B 1 489 ? -10.297 -31 -24.453 1 90.31 489 ASP B N 1
ATOM 9195 C CA . ASP B 1 489 ? -10.016 -32.281 -23.812 1 90.31 489 ASP B CA 1
ATOM 9196 C C . ASP B 1 489 ? -9.844 -33.406 -24.844 1 90.31 489 ASP B C 1
ATOM 9198 O O . ASP B 1 489 ? -9.969 -33.156 -26.047 1 90.31 489 ASP B O 1
ATOM 9202 N N . HIS B 1 490 ? -9.492 -34.5 -24.281 1 87.31 490 HIS B N 1
ATOM 9203 C CA . HIS B 1 490 ? -9.211 -35.656 -25.125 1 87.31 490 HIS B CA 1
ATOM 9204 C C . HIS B 1 490 ? -10.406 -36 -26 1 87.31 490 HIS B C 1
ATOM 9206 O O . HIS B 1 490 ? -10.258 -36.188 -27.219 1 87.31 490 HIS B O 1
ATOM 9212 N N . ALA B 1 491 ? -11.523 -36.156 -25.359 1 92 491 ALA B N 1
ATOM 9213 C CA . ALA B 1 491 ? -12.766 -36.469 -26.062 1 92 491 ALA B CA 1
ATOM 9214 C C . ALA B 1 491 ? -13.977 -36.188 -25.188 1 92 491 ALA B C 1
ATOM 9216 O O . ALA B 1 491 ? -13.852 -36.094 -23.953 1 92 491 ALA B O 1
ATOM 9217 N N . PRO B 1 492 ? -15.133 -36 -25.844 1 93.38 492 PRO B N 1
ATOM 9218 C CA . PRO B 1 492 ? -16.344 -35.844 -25.031 1 93.38 492 PRO B CA 1
ATOM 9219 C C . PRO B 1 492 ? -16.578 -37.031 -24.094 1 93.38 492 PRO B C 1
ATOM 9221 O O . PRO B 1 492 ? -17.078 -36.875 -22.984 1 93.38 492 PRO B O 1
ATOM 9224 N N . TYR B 1 493 ? -16.219 -38.25 -24.625 1 94.31 493 TYR B N 1
ATOM 9225 C CA . TYR B 1 493 ? -16.266 -39.469 -23.828 1 94.31 493 TYR B CA 1
ATOM 9226 C C . TYR B 1 493 ? -14.93 -40.188 -23.891 1 94.31 493 TYR B C 1
ATOM 9228 O O . TYR B 1 493 ? -14.391 -40.469 -24.969 1 94.31 493 TYR B O 1
ATOM 9236 N N . TYR B 1 494 ? -14.414 -40.5 -22.719 1 93.12 494 TYR B N 1
ATOM 9237 C CA . TYR B 1 494 ? -13.148 -41.219 -22.719 1 93.12 494 TYR B CA 1
ATOM 9238 C C . TYR B 1 494 ? -12.969 -42 -21.422 1 93.12 494 TYR B C 1
ATOM 9240 O O . TYR B 1 494 ? -13.734 -41.812 -20.469 1 93.12 494 TYR B O 1
ATOM 9248 N N . ILE B 1 495 ? -12 -42.906 -21.438 1 92.5 495 ILE B N 1
ATOM 9249 C CA . ILE B 1 495 ? -11.57 -43.625 -20.234 1 92.5 495 ILE B CA 1
ATOM 9250 C C . ILE B 1 495 ? -10.328 -42.969 -19.656 1 92.5 495 ILE B C 1
ATOM 9252 O O . ILE B 1 495 ? -9.344 -42.75 -20.375 1 92.5 495 ILE B O 1
ATOM 9256 N N . ARG B 1 496 ? -10.445 -42.562 -18.484 1 90.31 496 ARG B N 1
ATOM 9257 C CA . ARG B 1 496 ? -9.289 -42.094 -17.734 1 90.31 496 ARG B CA 1
ATOM 9258 C C . ARG B 1 496 ? -8.742 -43.188 -16.828 1 90.31 496 ARG B C 1
ATOM 9260 O O . ARG B 1 496 ? -9.453 -43.719 -15.961 1 90.31 496 ARG B O 1
ATOM 9267 N N . ARG B 1 497 ? -7.461 -43.469 -16.969 1 86.38 497 ARG B N 1
ATOM 9268 C CA . ARG B 1 497 ? -6.852 -44.531 -16.172 1 86.38 497 ARG B CA 1
ATOM 9269 C C . ARG B 1 497 ? -5.898 -43.969 -15.125 1 86.38 497 ARG B C 1
ATOM 9271 O O . ARG B 1 497 ? -5.102 -43.094 -15.43 1 86.38 497 ARG B O 1
ATOM 9278 N N . ILE B 1 498 ? -6.137 -44.406 -13.914 1 83.81 498 ILE B N 1
ATOM 9279 C CA . ILE B 1 498 ? -5.262 -44 -12.82 1 83.81 498 ILE B CA 1
ATOM 9280 C C . ILE B 1 498 ? -4.516 -45.219 -12.281 1 83.81 498 ILE B C 1
ATOM 9282 O O . ILE B 1 498 ? -5.066 -46.312 -12.234 1 83.81 498 ILE B O 1
ATOM 9286 N N . ARG B 1 499 ? -3.328 -44.969 -11.938 1 79.81 499 ARG B N 1
ATOM 9287 C CA . ARG B 1 499 ? -2.49 -46.031 -11.398 1 79.81 499 ARG B CA 1
ATOM 9288 C C . ARG B 1 499 ? -2.326 -45.906 -9.891 1 79.81 499 ARG B C 1
ATOM 9290 O O . ARG B 1 499 ? -2.113 -44.812 -9.383 1 79.81 499 ARG B O 1
ATOM 9297 N N . VAL B 1 500 ? -2.525 -46.969 -9.203 1 80 500 VAL B N 1
ATOM 9298 C CA . VAL B 1 500 ? -2.393 -47 -7.75 1 80 500 VAL B CA 1
ATOM 9299 C C . VAL B 1 500 ? -1.618 -48.25 -7.32 1 80 500 VAL B C 1
ATOM 9301 O O . VAL B 1 500 ? -1.586 -49.219 -8.047 1 80 500 VAL B O 1
ATOM 9304 N N . GLN B 1 501 ? -0.997 -48.094 -6.199 1 77.5 501 GLN B N 1
ATOM 9305 C CA . GLN B 1 501 ? -0.264 -49.25 -5.672 1 77.5 501 GLN B CA 1
ATOM 9306 C C . GLN B 1 501 ? -1.216 -50.375 -5.273 1 77.5 501 GLN B C 1
ATOM 9308 O O . GLN B 1 501 ? -2.33 -50.094 -4.812 1 77.5 501 GLN B O 1
ATOM 9313 N N . GLU B 1 502 ? -0.581 -51.5 -5.418 1 82.19 502 GLU B N 1
ATOM 9314 C CA . GLU B 1 502 ? -1.351 -52.656 -4.977 1 82.19 502 GLU B CA 1
ATOM 9315 C C . GLU B 1 502 ? -1.684 -52.562 -3.488 1 82.19 502 GLU B C 1
ATOM 9317 O O . GLU B 1 502 ? -0.838 -52.188 -2.682 1 82.19 502 GLU B O 1
ATOM 9322 N N . GLY B 1 503 ? -2.924 -52.75 -3.141 1 77.94 503 GLY B N 1
ATOM 9323 C CA . GLY B 1 503 ? -3.34 -52.688 -1.749 1 77.94 503 GLY B CA 1
ATOM 9324 C C . GLY B 1 503 ? -3.908 -51.344 -1.359 1 77.94 503 GLY B C 1
ATOM 9325 O O . GLY B 1 503 ? -4.402 -51.156 -0.244 1 77.94 503 GLY B O 1
ATOM 9326 N N . HIS B 1 504 ? -3.822 -50.438 -2.236 1 79.12 504 HIS B N 1
ATOM 9327 C CA . HIS B 1 504 ? -4.395 -49.125 -1.949 1 79.12 504 HIS B CA 1
ATOM 9328 C C . HIS B 1 504 ? -5.887 -49.25 -1.659 1 79.12 504 HIS B C 1
ATOM 9330 O O . HIS B 1 504 ? -6.598 -50 -2.299 1 79.12 504 HIS B O 1
ATOM 9336 N N . GLU B 1 505 ? -6.344 -48.469 -0.74 1 81 505 GLU B N 1
ATOM 9337 C CA . GLU B 1 505 ? -7.73 -48.5 -0.29 1 81 505 GLU B CA 1
ATOM 9338 C C . GLU B 1 505 ? -8.695 -48.188 -1.432 1 81 505 GLU B C 1
ATOM 9340 O O . GLU B 1 505 ? -9.812 -48.688 -1.467 1 81 505 GLU B O 1
ATOM 9345 N N . LEU B 1 506 ? -8.312 -47.469 -2.328 1 84.5 506 LEU B N 1
ATOM 9346 C CA . LEU B 1 506 ? -9.148 -47.062 -3.457 1 84.5 506 LEU B CA 1
ATOM 9347 C C . LEU B 1 506 ? -9.508 -48.281 -4.312 1 84.5 506 LEU B C 1
ATOM 9349 O O . LEU B 1 506 ? -10.57 -48.312 -4.945 1 84.5 506 LEU B O 1
ATOM 9353 N N . LEU B 1 507 ? -8.641 -49.219 -4.332 1 87.69 507 LEU B N 1
ATOM 9354 C CA . LEU B 1 507 ? -8.867 -50.406 -5.152 1 87.69 507 LEU B CA 1
ATOM 9355 C C . LEU B 1 507 ? -10.102 -51.188 -4.684 1 87.69 507 LEU B C 1
ATOM 9357 O O . LEU B 1 507 ? -10.969 -51.5 -5.492 1 87.69 507 LEU B O 1
ATOM 9361 N N . ASP B 1 508 ? -10.125 -51.375 -3.428 1 87.75 508 ASP B N 1
ATOM 9362 C CA . ASP B 1 508 ? -11.266 -52.125 -2.871 1 87.75 508 ASP B CA 1
ATOM 9363 C C . ASP B 1 508 ? -12.57 -51.375 -3.125 1 87.75 508 ASP B C 1
ATOM 9365 O O . ASP B 1 508 ? -13.586 -51.969 -3.471 1 87.75 508 ASP B O 1
ATOM 9369 N N . MET B 1 509 ? -12.523 -50.125 -2.951 1 88.38 509 MET B N 1
ATOM 9370 C CA . MET B 1 509 ? -13.703 -49.281 -3.164 1 88.38 509 MET B CA 1
ATOM 9371 C C . MET B 1 509 ? -14.18 -49.375 -4.609 1 88.38 509 MET B C 1
ATOM 9373 O O . MET B 1 509 ? -15.375 -49.531 -4.867 1 88.38 509 MET B O 1
ATOM 9377 N N . CYS B 1 510 ? -13.266 -49.281 -5.488 1 90.56 510 CYS B N 1
ATOM 9378 C CA . CYS B 1 510 ? -13.602 -49.25 -6.91 1 90.56 510 CYS B CA 1
ATOM 9379 C C . CYS B 1 510 ? -14.055 -50.625 -7.375 1 90.56 510 CYS B C 1
ATOM 9381 O O . CYS B 1 510 ? -14.938 -50.75 -8.227 1 90.56 510 CYS B O 1
ATOM 9383 N N . GLU B 1 511 ? -13.453 -51.594 -6.824 1 90.44 511 GLU B N 1
ATOM 9384 C CA . GLU B 1 511 ? -13.875 -52.969 -7.152 1 90.44 511 GLU B CA 1
ATOM 9385 C C . GLU B 1 511 ? -15.328 -53.188 -6.746 1 90.44 511 GLU B C 1
ATOM 9387 O O . GLU B 1 511 ? -16.125 -53.719 -7.527 1 90.44 511 GLU B O 1
ATOM 9392 N N . LYS B 1 512 ? -15.586 -52.812 -5.59 1 89.81 512 LYS B N 1
ATOM 9393 C CA . LYS B 1 512 ? -16.938 -52.969 -5.078 1 89.81 512 LYS B CA 1
ATOM 9394 C C . LYS B 1 512 ? -17.938 -52.156 -5.898 1 89.81 512 LYS B C 1
ATOM 9396 O O . LYS B 1 512 ? -19.094 -52.562 -6.062 1 89.81 512 LYS B O 1
ATOM 9401 N N . ALA B 1 513 ? -17.547 -51.062 -6.355 1 91.81 513 ALA B N 1
ATOM 9402 C CA . ALA B 1 513 ? -18.406 -50.188 -7.129 1 91.81 513 ALA B CA 1
ATOM 9403 C C . ALA B 1 513 ? -18.594 -50.688 -8.555 1 91.81 513 ALA B C 1
ATOM 9405 O O . ALA B 1 513 ? -19.484 -50.25 -9.273 1 91.81 513 ALA B O 1
ATOM 9406 N N . GLY B 1 514 ? -17.672 -51.594 -9.031 1 91.94 514 GLY B N 1
ATOM 9407 C CA . GLY B 1 514 ? -17.828 -52.188 -10.344 1 91.94 514 GLY B CA 1
ATOM 9408 C C . GLY B 1 514 ? -16.891 -51.625 -11.391 1 91.94 514 GLY B C 1
ATOM 9409 O O . GLY B 1 514 ? -17.047 -51.875 -12.586 1 91.94 514 GLY B O 1
ATOM 9410 N N . TYR B 1 515 ? -15.922 -50.875 -11 1 93.62 515 TYR B N 1
ATOM 9411 C CA . TYR B 1 515 ? -14.961 -50.344 -11.945 1 93.62 515 TYR B CA 1
ATOM 9412 C C . TYR B 1 515 ? -14.008 -51.406 -12.445 1 93.62 515 TYR B C 1
ATOM 9414 O O . TYR B 1 515 ? -13.695 -52.375 -11.719 1 93.62 515 TYR B O 1
ATOM 9422 N N . HIS B 1 516 ? -13.586 -51.25 -13.641 1 93.38 516 HIS B N 1
ATOM 9423 C CA . HIS B 1 516 ? -12.602 -52.156 -14.203 1 93.38 516 HIS B CA 1
ATOM 9424 C C . HIS B 1 516 ? -11.219 -51.906 -13.625 1 93.38 516 HIS B C 1
ATOM 9426 O O . HIS B 1 516 ? -10.719 -50.781 -13.648 1 93.38 516 HIS B O 1
ATOM 9432 N N . ILE B 1 517 ? -10.586 -52.938 -13.117 1 93.94 517 ILE B N 1
ATOM 9433 C CA . ILE B 1 517 ? -9.258 -52.875 -12.523 1 93.94 517 ILE B CA 1
ATOM 9434 C C . ILE B 1 517 ? -8.375 -53.969 -13.117 1 93.94 517 ILE B C 1
ATOM 9436 O O . ILE B 1 517 ? -8.812 -55.094 -13.297 1 93.94 517 ILE B O 1
ATOM 9440 N N . GLU B 1 518 ? -7.18 -53.531 -13.461 1 93.81 518 GLU B N 1
ATOM 9441 C CA . GLU B 1 518 ? -6.238 -54.5 -14 1 93.81 518 GLU B CA 1
ATOM 9442 C C . GLU B 1 518 ? -4.812 -54.219 -13.547 1 93.81 518 GLU B C 1
ATOM 9444 O O . GLU B 1 518 ? -4.539 -53.156 -13 1 93.81 518 GLU B O 1
ATOM 9449 N N . GLU B 1 519 ? -3.965 -55.156 -13.75 1 91.25 519 GLU B N 1
ATOM 9450 C CA . GLU B 1 519 ? -2.557 -54.969 -13.422 1 91.25 519 GLU B CA 1
ATOM 9451 C C . GLU B 1 519 ? -1.889 -54 -14.414 1 91.25 519 GLU B C 1
ATOM 9453 O O . GLU B 1 519 ? -2.182 -54.031 -15.609 1 91.25 519 GLU B O 1
ATOM 9458 N N . ASP B 1 520 ? -1.117 -53.219 -13.883 1 87.19 520 ASP B N 1
ATOM 9459 C CA . ASP B 1 520 ? -0.362 -52.312 -14.742 1 87.19 520 ASP B CA 1
ATOM 9460 C C . ASP B 1 520 ? 0.604 -53.062 -15.641 1 87.19 520 ASP B C 1
ATOM 9462 O O . ASP B 1 520 ? 1.292 -54 -15.18 1 87.19 520 ASP B O 1
ATOM 9466 N N . HIS B 1 521 ? 0.595 -52.75 -16.812 1 82.62 521 HIS B N 1
ATOM 9467 C CA . HIS B 1 521 ? 1.435 -53.438 -17.797 1 82.62 521 HIS B CA 1
ATOM 9468 C C . HIS B 1 521 ? 2.898 -53.031 -17.641 1 82.62 521 HIS B C 1
ATOM 9470 O O . HIS B 1 521 ? 3.795 -53.781 -18.062 1 82.62 521 HIS B O 1
ATOM 9476 N N . TYR B 1 522 ? 3.178 -52 -17.109 1 73.5 522 TYR B N 1
ATOM 9477 C CA . TYR B 1 522 ? 4.516 -51.406 -17.141 1 73.5 522 TYR B CA 1
ATOM 9478 C C . TYR B 1 522 ? 5.191 -51.531 -15.773 1 73.5 522 TYR B C 1
ATOM 9480 O O . TYR B 1 522 ? 6.414 -51.438 -15.672 1 73.5 522 TYR B O 1
ATOM 9488 N N . SER B 1 523 ? 4.453 -51.594 -14.719 1 74.25 523 SER B N 1
ATOM 9489 C CA . SER B 1 523 ? 5.02 -51.625 -13.375 1 74.25 523 SER B CA 1
ATOM 9490 C C . SER B 1 523 ? 4.438 -52.75 -12.547 1 74.25 523 SER B C 1
ATOM 9492 O O . SER B 1 523 ? 3.217 -52.906 -12.469 1 74.25 523 SER B O 1
ATOM 9494 N N . ASP B 1 524 ? 5.383 -53.281 -11.867 1 77.06 524 ASP B N 1
ATOM 9495 C CA . ASP B 1 524 ? 4.949 -54.375 -10.992 1 77.06 524 ASP B CA 1
ATOM 9496 C C . ASP B 1 524 ? 4.266 -53.812 -9.742 1 77.06 524 ASP B C 1
ATOM 9498 O O . ASP B 1 524 ? 4.594 -52.719 -9.273 1 77.06 524 ASP B O 1
ATOM 9502 N N . ASN B 1 525 ? 3.332 -54.469 -9.211 1 82.25 525 ASN B N 1
ATOM 9503 C CA . ASN B 1 525 ? 2.625 -54.156 -7.977 1 82.25 525 ASN B CA 1
ATOM 9504 C C . ASN B 1 525 ? 1.814 -52.875 -8.109 1 82.25 525 ASN B C 1
ATOM 9506 O O . ASN B 1 525 ? 1.681 -52.125 -7.141 1 82.25 525 ASN B O 1
ATOM 9510 N N . THR B 1 526 ? 1.568 -52.531 -9.312 1 84.25 526 THR B N 1
ATOM 9511 C CA . THR B 1 526 ? 0.731 -51.375 -9.602 1 84.25 526 THR B CA 1
ATOM 9512 C C . THR B 1 526 ? -0.55 -51.812 -10.32 1 84.25 526 THR B C 1
ATOM 9514 O O . THR B 1 526 ? -0.536 -52.75 -11.125 1 84.25 526 THR B O 1
ATOM 9517 N N . MET B 1 527 ? -1.562 -51.219 -9.875 1 88.06 527 MET B N 1
ATOM 9518 C CA . MET B 1 527 ? -2.857 -51.5 -10.484 1 88.06 527 MET B CA 1
ATOM 9519 C C . MET B 1 527 ? -3.371 -50.281 -11.258 1 88.06 527 MET B C 1
ATOM 9521 O O . MET B 1 527 ? -3.029 -49.156 -10.938 1 88.06 527 MET B O 1
ATOM 9525 N N . VAL B 1 528 ? -4.16 -50.562 -12.273 1 89.69 528 VAL B N 1
ATOM 9526 C CA . VAL B 1 528 ? -4.758 -49.531 -13.102 1 89.69 528 VAL B CA 1
ATOM 9527 C C . VAL B 1 528 ? -6.277 -49.531 -12.938 1 89.69 528 VAL B C 1
ATOM 9529 O O . VAL B 1 528 ? -6.914 -50.562 -13.117 1 89.69 528 VAL B O 1
ATOM 9532 N N . ILE B 1 529 ? -6.84 -48.469 -12.578 1 91.19 529 ILE B N 1
ATOM 9533 C CA . ILE B 1 529 ? -8.289 -48.281 -12.5 1 91.19 529 ILE B CA 1
ATOM 9534 C C . ILE B 1 529 ? -8.773 -47.469 -13.703 1 91.19 529 ILE B C 1
ATOM 9536 O O . ILE B 1 529 ? -8.227 -46.406 -14.008 1 91.19 529 ILE B O 1
ATOM 9540 N N . SER B 1 530 ? -9.805 -47.969 -14.336 1 93.12 530 SER B N 1
ATOM 9541 C CA . SER B 1 530 ? -10.367 -47.281 -15.5 1 93.12 530 SER B CA 1
ATOM 9542 C C . SER B 1 530 ? -11.672 -46.562 -15.148 1 93.12 530 SER B C 1
ATOM 9544 O O . SER B 1 530 ? -12.672 -47.219 -14.844 1 93.12 530 SER B O 1
ATOM 9546 N N . PHE B 1 531 ? -11.672 -45.312 -15.273 1 93.12 531 PHE B N 1
ATOM 9547 C CA . PHE B 1 531 ? -12.859 -44.5 -15.031 1 93.12 531 PHE B CA 1
ATOM 9548 C C . PHE B 1 531 ? -13.477 -44.031 -16.344 1 93.12 531 PHE B C 1
ATOM 9550 O O . PHE B 1 531 ? -12.836 -43.281 -17.109 1 93.12 531 PHE B O 1
ATOM 9557 N N . PRO B 1 532 ? -14.688 -44.406 -16.656 1 94.12 532 PRO B N 1
ATOM 9558 C CA . PRO B 1 532 ? -15.375 -43.781 -17.781 1 94.12 532 PRO B CA 1
ATOM 9559 C C . PRO B 1 532 ? -15.789 -42.344 -17.484 1 94.12 532 PRO B C 1
ATOM 9561 O O . PRO B 1 532 ? -16.375 -42.062 -16.438 1 94.12 532 PRO B O 1
ATOM 9564 N N . ILE B 1 533 ? -15.492 -41.438 -18.438 1 93.44 533 ILE B N 1
ATOM 9565 C CA . ILE B 1 533 ? -15.688 -40 -18.203 1 93.44 533 ILE B CA 1
ATOM 9566 C C . ILE B 1 533 ? -16.516 -39.406 -19.328 1 93.44 533 ILE B C 1
ATOM 9568 O O . ILE B 1 533 ? -16.328 -39.75 -20.5 1 93.44 533 ILE B O 1
ATOM 9572 N N . LYS B 1 534 ? -17.438 -38.594 -18.984 1 93.94 534 LYS B N 1
ATOM 9573 C CA . LYS B 1 534 ? -18.141 -37.719 -19.891 1 93.94 534 LYS B CA 1
ATOM 9574 C C . LYS B 1 534 ? -17.797 -36.25 -19.625 1 93.94 534 LYS B C 1
ATOM 9576 O O . LYS B 1 534 ? -17.891 -35.781 -18.5 1 93.94 534 LYS B O 1
ATOM 9581 N N . VAL B 1 535 ? -17.344 -35.531 -20.641 1 94.12 535 VAL B N 1
ATOM 9582 C CA . VAL B 1 535 ? -17.062 -34.125 -20.516 1 94.12 535 VAL B CA 1
ATOM 9583 C C . VAL B 1 535 ? -18.266 -33.312 -21.016 1 94.12 535 VAL B C 1
ATOM 9585 O O . VAL B 1 535 ? -18.5 -33.219 -22.234 1 94.12 535 VAL B O 1
ATOM 9588 N N . ASN B 1 536 ? -18.906 -32.688 -20.109 1 90.25 536 ASN B N 1
ATOM 9589 C CA . ASN B 1 536 ? -20.094 -31.906 -20.469 1 90.25 536 ASN B CA 1
ATOM 9590 C C . ASN B 1 536 ? -19.75 -30.734 -21.375 1 90.25 536 ASN B C 1
ATOM 9592 O O . ASN B 1 536 ? -18.703 -30.109 -21.203 1 90.25 536 ASN B O 1
ATOM 9596 N N . SER B 1 537 ? -20.578 -30.469 -22.406 1 87.12 537 SER B N 1
ATOM 9597 C CA . SER B 1 537 ? -20.484 -29.312 -23.297 1 87.12 537 SER B CA 1
ATOM 9598 C C . SER B 1 537 ? -19.219 -29.359 -24.125 1 87.12 537 SER B C 1
ATOM 9600 O O . SER B 1 537 ? -18.578 -28.328 -24.359 1 87.12 537 SER B O 1
ATOM 9602 N N . LEU B 1 538 ? -18.672 -30.484 -24.297 1 86.5 538 LEU B N 1
ATOM 9603 C CA . LEU B 1 538 ? -17.594 -30.672 -25.266 1 86.5 538 LEU B CA 1
ATOM 9604 C C . LEU B 1 538 ? -18.109 -31.359 -26.531 1 86.5 538 LEU B C 1
ATOM 9606 O O . LEU B 1 538 ? -18.766 -32.406 -26.453 1 86.5 538 LEU B O 1
ATOM 9610 N N . ASP B 1 539 ? -17.797 -30.781 -27.672 1 87.12 539 ASP B N 1
ATOM 9611 C CA . ASP B 1 539 ? -18.422 -31.281 -28.891 1 87.12 539 ASP B CA 1
ATOM 9612 C C . ASP B 1 539 ? -17.391 -31.922 -29.812 1 87.12 539 ASP B C 1
ATOM 9614 O O . ASP B 1 539 ? -17.75 -32.656 -30.734 1 87.12 539 ASP B O 1
ATOM 9618 N N . ARG B 1 540 ? -16.125 -31.594 -29.641 1 90.81 540 ARG B N 1
ATOM 9619 C CA . ARG B 1 540 ? -15.07 -32.125 -30.516 1 90.81 540 ARG B CA 1
ATOM 9620 C C . ARG B 1 540 ? -13.891 -32.656 -29.703 1 90.81 540 ARG B C 1
ATOM 9622 O O . ARG B 1 540 ? -13.57 -32.094 -28.641 1 90.81 540 ARG B O 1
ATOM 9629 N N . ARG B 1 541 ? -13.281 -33.625 -30.297 1 88.69 541 ARG B N 1
ATOM 9630 C CA . ARG B 1 541 ? -12.016 -34.094 -29.766 1 88.69 541 ARG B CA 1
ATOM 9631 C C . ARG B 1 541 ? -10.883 -33.125 -30.078 1 88.69 541 ARG B C 1
ATOM 9633 O O . ARG B 1 541 ? -10.945 -32.406 -31.078 1 88.69 541 ARG B O 1
ATOM 9640 N N . LYS B 1 542 ? -9.875 -33.25 -29.203 1 88.56 542 LYS B N 1
ATOM 9641 C CA . LYS B 1 542 ? -8.734 -32.344 -29.406 1 88.56 542 LYS B CA 1
ATOM 9642 C C . LYS B 1 542 ? -8.078 -32.594 -30.75 1 88.56 542 LYS B C 1
ATOM 9644 O O . LYS B 1 542 ? -7.555 -31.656 -31.359 1 88.56 542 LYS B O 1
ATOM 9649 N N . ASN B 1 543 ? -8.125 -33.812 -31.281 1 88 543 ASN B N 1
ATOM 9650 C CA . ASN B 1 543 ? -7.449 -34.125 -32.531 1 88 543 ASN B CA 1
ATOM 9651 C C . ASN B 1 543 ? -8.281 -33.688 -33.75 1 88 543 ASN B C 1
ATOM 9653 O O . ASN B 1 543 ? -7.809 -33.75 -34.875 1 88 543 ASN B O 1
ATOM 9657 N N . GLU B 1 544 ? -9.469 -33.219 -33.469 1 91.62 544 GLU B N 1
ATOM 9658 C CA . GLU B 1 544 ? -10.344 -32.719 -34.531 1 91.62 544 GLU B CA 1
ATOM 9659 C C . GLU B 1 544 ? -10.234 -31.203 -34.688 1 91.62 544 GLU B C 1
ATOM 9661 O O . GLU B 1 544 ? -10.852 -30.625 -35.562 1 91.62 544 GLU B O 1
ATOM 9666 N N . VAL B 1 545 ? -9.477 -30.625 -33.875 1 94.56 545 VAL B N 1
ATOM 9667 C CA . VAL B 1 545 ? -9.297 -29.188 -33.906 1 94.56 545 VAL B CA 1
ATOM 9668 C C . VAL B 1 545 ? -7.938 -28.828 -34.5 1 94.56 545 VAL B C 1
ATOM 9670 O O . VAL B 1 545 ? -6.91 -29.391 -34.094 1 94.56 545 VAL B O 1
ATOM 9673 N N . SER B 1 546 ? -7.926 -27.891 -35.406 1 95.69 546 SER B N 1
ATOM 9674 C CA . SER B 1 546 ? -6.684 -27.531 -36.094 1 95.69 546 SER B CA 1
ATOM 9675 C C . SER B 1 546 ? -5.758 -26.75 -35.156 1 95.69 546 SER B C 1
ATOM 9677 O O . SER B 1 546 ? -6.215 -26.125 -34.219 1 95.69 546 SER B O 1
ATOM 9679 N N . LEU B 1 547 ? -4.48 -26.812 -35.5 1 96.94 547 LEU B N 1
ATOM 9680 C CA . LEU B 1 547 ? -3.482 -26.062 -34.75 1 96.94 547 LEU B CA 1
ATOM 9681 C C . LEU B 1 547 ? -3.809 -24.562 -34.781 1 96.94 547 LEU B C 1
ATOM 9683 O O . LEU B 1 547 ? -3.738 -23.906 -33.719 1 96.94 547 LEU B O 1
ATOM 9687 N N . ARG B 1 548 ? -4.184 -24.031 -35.844 1 96.44 548 ARG B N 1
ATOM 9688 C CA . ARG B 1 548 ? -4.484 -22.609 -35.969 1 96.44 548 ARG B CA 1
ATOM 9689 C C . ARG B 1 548 ? -5.68 -22.219 -35.094 1 96.44 548 ARG B C 1
ATOM 9691 O O . ARG B 1 548 ? -5.691 -21.141 -34.5 1 96.44 548 ARG B O 1
ATOM 9698 N N . GLU B 1 549 ? -6.66 -23.047 -35.125 1 96.75 549 GLU B N 1
ATOM 9699 C CA . GLU B 1 549 ? -7.828 -22.766 -34.281 1 96.75 549 GLU B CA 1
ATOM 9700 C C . GLU B 1 549 ? -7.453 -22.719 -32.812 1 96.75 549 GLU B C 1
ATOM 9702 O O . GLU B 1 549 ? -7.949 -21.859 -32.062 1 96.75 549 GLU B O 1
ATOM 9707 N N . LYS B 1 550 ? -6.613 -23.609 -32.406 1 97.56 550 LYS B N 1
ATOM 9708 C CA . LYS B 1 550 ? -6.156 -23.625 -31.016 1 97.56 550 LYS B CA 1
ATOM 9709 C C . LYS B 1 550 ? -5.414 -22.328 -30.656 1 97.56 550 LYS B C 1
ATOM 9711 O O . LYS B 1 550 ? -5.684 -21.719 -29.625 1 97.56 550 LYS B O 1
ATOM 9716 N N . VAL B 1 551 ? -4.516 -21.922 -31.516 1 98.31 551 VAL B N 1
ATOM 9717 C CA . VAL B 1 551 ? -3.703 -20.734 -31.281 1 98.31 551 VAL B CA 1
ATOM 9718 C C . VAL B 1 551 ? -4.582 -19.484 -31.328 1 98.31 551 VAL B C 1
ATOM 9720 O O . VAL B 1 551 ? -4.402 -18.547 -30.547 1 98.31 551 VAL B O 1
ATOM 9723 N N . ASP B 1 552 ? -5.539 -19.453 -32.219 1 97.69 552 ASP B N 1
ATOM 9724 C CA . ASP B 1 552 ? -6.438 -18.312 -32.344 1 97.69 552 ASP B CA 1
ATOM 9725 C C . ASP B 1 552 ? -7.285 -18.125 -31.094 1 97.69 552 ASP B C 1
ATOM 9727 O O . ASP B 1 552 ? -7.508 -17 -30.656 1 97.69 552 ASP B O 1
ATOM 9731 N N . LEU B 1 553 ? -7.758 -19.219 -30.547 1 98 553 LEU B N 1
ATOM 9732 C CA . LEU B 1 553 ? -8.539 -19.109 -29.312 1 98 553 LEU B CA 1
ATOM 9733 C C . LEU B 1 553 ? -7.699 -18.516 -28.188 1 98 553 LEU B C 1
ATOM 9735 O O . LEU B 1 553 ? -8.164 -17.641 -27.453 1 98 553 LEU B O 1
ATOM 9739 N N . ALA B 1 554 ? -6.508 -19.016 -28.078 1 98.44 554 ALA B N 1
ATOM 9740 C CA . ALA B 1 554 ? -5.609 -18.469 -27.062 1 98.44 554 ALA B CA 1
ATOM 9741 C C . ALA B 1 554 ? -5.402 -16.969 -27.25 1 98.44 554 ALA B C 1
ATOM 9743 O O . ALA B 1 554 ? -5.414 -16.219 -26.281 1 98.44 554 ALA B O 1
ATOM 9744 N N . ALA B 1 555 ? -5.223 -16.562 -28.469 1 98.56 555 ALA B N 1
ATOM 9745 C CA . ALA B 1 555 ? -4.992 -15.148 -28.781 1 98.56 555 ALA B CA 1
ATOM 9746 C C . ALA B 1 555 ? -6.215 -14.305 -28.438 1 98.56 555 ALA B C 1
ATOM 9748 O O . ALA B 1 555 ? -6.082 -13.172 -27.969 1 98.56 555 ALA B O 1
ATOM 9749 N N . GLN B 1 556 ? -7.387 -14.828 -28.688 1 98.44 556 GLN B N 1
ATOM 9750 C CA . GLN B 1 556 ? -8.609 -14.102 -28.375 1 98.44 556 GLN B CA 1
ATOM 9751 C C . GLN B 1 556 ? -8.789 -13.938 -26.875 1 98.44 556 GLN B C 1
ATOM 9753 O O . GLN B 1 556 ? -9.172 -12.867 -26.406 1 98.44 556 GLN B O 1
ATOM 9758 N N . VAL B 1 557 ? -8.5 -14.953 -26.203 1 98.69 557 VAL B N 1
ATOM 9759 C CA . VAL B 1 557 ? -8.625 -14.898 -24.75 1 98.69 557 VAL B CA 1
ATOM 9760 C C . VAL B 1 557 ? -7.57 -13.953 -24.172 1 98.69 557 VAL B C 1
ATOM 9762 O O . VAL B 1 557 ? -7.832 -13.242 -23.203 1 98.69 557 VAL B O 1
ATOM 9765 N N . GLN B 1 558 ? -6.336 -13.945 -24.766 1 98.62 558 GLN B N 1
ATOM 9766 C CA . GLN B 1 558 ? -5.301 -12.984 -24.391 1 98.62 558 GLN B CA 1
ATOM 9767 C C . GLN B 1 558 ? -5.773 -11.555 -24.609 1 98.62 558 GLN B C 1
ATOM 9769 O O . GLN B 1 558 ? -5.461 -10.664 -23.828 1 98.62 558 GLN B O 1
ATOM 9774 N N . HIS B 1 559 ? -6.543 -11.391 -25.641 1 98.31 559 HIS B N 1
ATOM 9775 C CA . HIS B 1 559 ? -7.035 -10.086 -26.062 1 98.31 559 HIS B CA 1
ATOM 9776 C C . HIS B 1 559 ? -8.133 -9.586 -25.125 1 98.31 559 HIS B C 1
ATOM 9778 O O . HIS B 1 559 ? -8.094 -8.438 -24.672 1 98.31 559 HIS B O 1
ATOM 9784 N N . TYR B 1 560 ? -9.039 -10.461 -24.719 1 98.44 560 TYR B N 1
ATOM 9785 C CA . TYR B 1 560 ? -10.258 -10 -24.062 1 98.44 560 TYR B CA 1
ATOM 9786 C C . TYR B 1 560 ? -10.188 -10.203 -22.547 1 98.44 560 TYR B C 1
ATOM 9788 O O . TYR B 1 560 ? -10.914 -9.562 -21.797 1 98.44 560 TYR B O 1
ATOM 9796 N N . TRP B 1 561 ? -9.266 -11.023 -22.109 1 98.75 561 TRP B N 1
ATOM 9797 C CA . TRP B 1 561 ? -9.375 -11.406 -20.703 1 98.75 561 TRP B CA 1
ATOM 9798 C C . TRP B 1 561 ? -8.031 -11.242 -20 1 98.75 561 TRP B C 1
ATOM 9800 O O . TRP B 1 561 ? -7.918 -10.461 -19.047 1 98.75 561 TRP B O 1
ATOM 9810 N N . ALA B 1 562 ? -7.016 -11.93 -20.438 1 98.75 562 ALA B N 1
ATOM 9811 C CA . ALA B 1 562 ? -5.801 -12.094 -19.641 1 98.75 562 ALA B CA 1
ATOM 9812 C C . ALA B 1 562 ? -4.891 -10.875 -19.766 1 98.75 562 ALA B C 1
ATOM 9814 O O . ALA B 1 562 ? -4.336 -10.609 -20.844 1 98.75 562 ALA B O 1
ATOM 9815 N N . ASP B 1 563 ? -4.77 -10.156 -18.703 1 98.5 563 ASP B N 1
ATOM 9816 C CA . ASP B 1 563 ? -3.791 -9.07 -18.734 1 98.5 563 ASP B CA 1
ATOM 9817 C C . ASP B 1 563 ? -2.404 -9.578 -18.344 1 98.5 563 ASP B C 1
ATOM 9819 O O . ASP B 1 563 ? -1.396 -8.922 -18.625 1 98.5 563 ASP B O 1
ATOM 9823 N N . ASN B 1 564 ? -2.354 -10.703 -17.641 1 98.31 564 ASN B N 1
ATOM 9824 C CA . ASN B 1 564 ? -1.119 -11.477 -17.656 1 98.31 564 ASN B CA 1
ATOM 9825 C C . ASN B 1 564 ? -0.971 -12.273 -18.953 1 98.31 564 ASN B C 1
ATOM 9827 O O . ASN B 1 564 ? -0.965 -11.695 -20.031 1 98.31 564 ASN B O 1
ATOM 9831 N N . GLN B 1 565 ? -0.981 -13.648 -18.781 1 97.81 565 GLN B N 1
ATOM 9832 C CA . GLN B 1 565 ? -0.838 -14.477 -19.984 1 97.81 565 GLN B CA 1
ATOM 9833 C C . GLN B 1 565 ? -1.848 -15.617 -19.984 1 97.81 565 GLN B C 1
ATOM 9835 O O . GLN B 1 565 ? -2.463 -15.914 -18.953 1 97.81 565 GLN B O 1
ATOM 9840 N N . VAL B 1 566 ? -2.043 -16.094 -21.188 1 98.56 566 VAL B N 1
ATOM 9841 C CA . VAL B 1 566 ? -2.779 -17.344 -21.391 1 98.56 566 VAL B CA 1
ATOM 9842 C C . VAL B 1 566 ? -1.799 -18.484 -21.578 1 98.56 566 VAL B C 1
ATOM 9844 O O . VAL B 1 566 ? -0.991 -18.484 -22.516 1 98.56 566 VAL B O 1
ATOM 9847 N N . SER B 1 567 ? -1.871 -19.391 -20.672 1 97.81 567 SER B N 1
ATOM 9848 C CA . SER B 1 567 ? -1.077 -20.594 -20.875 1 97.81 567 SER B CA 1
ATOM 9849 C C . SER B 1 567 ? -1.703 -21.5 -21.922 1 97.81 567 SER B C 1
ATOM 9851 O O . SER B 1 567 ? -2.836 -21.969 -21.766 1 97.81 567 SER B O 1
ATOM 9853 N N . CYS B 1 568 ? -0.95 -21.781 -22.969 1 97.5 568 CYS B N 1
ATOM 9854 C CA . CYS B 1 568 ? -1.479 -22.609 -24.031 1 97.5 568 CYS B CA 1
ATOM 9855 C C . CYS B 1 568 ? -0.383 -23.484 -24.641 1 97.5 568 CYS B C 1
ATOM 9857 O O . CYS B 1 568 ? 0.631 -22.969 -25.109 1 97.5 568 CYS B O 1
ATOM 9859 N N . THR B 1 569 ? -0.537 -24.703 -24.516 1 96.25 569 THR B N 1
ATOM 9860 C CA . THR B 1 569 ? 0.217 -25.688 -25.297 1 96.25 569 THR B CA 1
ATOM 9861 C C . THR B 1 569 ? -0.616 -26.203 -26.469 1 96.25 569 THR B C 1
ATOM 9863 O O . THR B 1 569 ? -1.513 -27.016 -26.281 1 96.25 569 THR B O 1
ATOM 9866 N N . ALA B 1 570 ? -0.287 -25.734 -27.625 1 97 570 ALA B N 1
ATOM 9867 C CA . ALA B 1 570 ? -1.048 -26.109 -28.812 1 97 570 ALA B CA 1
ATOM 9868 C C . ALA B 1 570 ? -0.567 -27.453 -29.375 1 97 570 ALA B C 1
ATOM 9870 O O . ALA B 1 570 ? 0.531 -27.531 -29.938 1 97 570 ALA B O 1
ATOM 9871 N N . GLU B 1 571 ? -1.425 -28.438 -29.219 1 94.62 571 GLU B N 1
ATOM 9872 C CA . GLU B 1 571 ? -1.092 -29.75 -29.766 1 94.62 571 GLU B CA 1
ATOM 9873 C C . GLU B 1 571 ? -1.239 -29.75 -31.281 1 94.62 571 GLU B C 1
ATOM 9875 O O . GLU B 1 571 ? -2.17 -29.156 -31.828 1 94.62 571 GLU B O 1
ATOM 9880 N N . PHE B 1 572 ? -0.296 -30.469 -31.969 1 95.25 572 PHE B N 1
ATOM 9881 C CA . PHE B 1 572 ? -0.337 -30.469 -33.438 1 95.25 572 PHE B CA 1
ATOM 9882 C C . PHE B 1 572 ? 0.01 -31.844 -34 1 95.25 572 PHE B C 1
ATOM 9884 O O . PHE B 1 572 ? 0.646 -32.656 -33.312 1 95.25 572 PHE B O 1
ATOM 9891 N N . ASP B 1 573 ? -0.495 -32.094 -35.156 1 93.75 573 ASP B N 1
ATOM 9892 C CA . ASP B 1 573 ? -0.086 -33.25 -35.906 1 93.75 573 ASP B CA 1
ATOM 9893 C C . ASP B 1 573 ? 1.282 -33.062 -36.562 1 93.75 573 ASP B C 1
ATOM 9895 O O . ASP B 1 573 ? 1.428 -32.219 -37.469 1 93.75 573 ASP B O 1
ATOM 9899 N N . PRO B 1 574 ? 2.236 -33.812 -36.125 1 93 574 PRO B N 1
ATOM 9900 C CA . PRO B 1 574 ? 3.592 -33.562 -36.625 1 93 574 PRO B CA 1
ATOM 9901 C C . PRO B 1 574 ? 3.729 -33.812 -38.125 1 93 574 PRO B C 1
ATOM 9903 O O . PRO B 1 574 ? 4.605 -33.219 -38.781 1 93 574 PRO B O 1
ATOM 9906 N N . ASP B 1 575 ? 2.861 -34.594 -38.688 1 91.94 575 ASP B N 1
ATOM 9907 C CA . ASP B 1 575 ? 2.961 -34.938 -40.125 1 91.94 575 ASP B CA 1
ATOM 9908 C C . ASP B 1 575 ? 2.281 -33.875 -41 1 91.94 575 ASP B C 1
ATOM 9910 O O . ASP B 1 575 ? 2.73 -33.625 -42.094 1 91.94 575 ASP B O 1
ATOM 9914 N N . THR B 1 576 ? 1.31 -33.25 -40.469 1 93.44 576 THR B N 1
ATOM 9915 C CA . THR B 1 576 ? 0.519 -32.406 -41.344 1 93.44 576 THR B CA 1
ATOM 9916 C C . THR B 1 576 ? 0.582 -30.938 -40.906 1 93.44 576 THR B C 1
ATOM 9918 O O . THR B 1 576 ? 0.31 -30.031 -41.688 1 93.44 576 THR B O 1
ATOM 9921 N N . GLU B 1 577 ? 0.968 -30.672 -39.688 1 95.62 577 GLU B N 1
ATOM 9922 C CA . GLU B 1 577 ? 0.788 -29.328 -39.188 1 95.62 577 GLU B CA 1
ATOM 9923 C C . GLU B 1 577 ? 2.117 -28.719 -38.719 1 95.62 577 GLU B C 1
ATOM 9925 O O . GLU B 1 577 ? 2.219 -27.516 -38.531 1 95.62 577 GLU B O 1
ATOM 9930 N N . ALA B 1 578 ? 3.158 -29.453 -38.656 1 95.44 578 ALA B N 1
ATOM 9931 C CA . ALA B 1 578 ? 4.445 -28.969 -38.156 1 95.44 578 ALA B CA 1
ATOM 9932 C C . ALA B 1 578 ? 4.977 -27.828 -39.031 1 95.44 578 ALA B C 1
ATOM 9934 O O . ALA B 1 578 ? 5.559 -26.875 -38.531 1 95.44 578 ALA B O 1
ATOM 9935 N N . GLU B 1 579 ? 4.789 -27.922 -40.281 1 94.88 579 GLU B N 1
ATOM 9936 C CA . GLU B 1 579 ? 5.336 -26.969 -41.219 1 94.88 579 GLU B CA 1
ATOM 9937 C C . GLU B 1 579 ? 4.629 -25.609 -41.125 1 94.88 579 GLU B C 1
ATOM 9939 O O . GLU B 1 579 ? 5.137 -24.594 -41.594 1 94.88 579 GLU B O 1
ATOM 9944 N N . GLU B 1 580 ? 3.514 -25.578 -40.438 1 95.81 580 GLU B N 1
ATOM 9945 C CA . GLU B 1 580 ? 2.738 -24.344 -40.312 1 95.81 580 GLU B CA 1
ATOM 9946 C C . GLU B 1 580 ? 3.229 -23.5 -39.125 1 95.81 580 GLU B C 1
ATOM 9948 O O . GLU B 1 580 ? 2.902 -22.328 -39.031 1 95.81 580 GLU B O 1
ATOM 9953 N N . ILE B 1 581 ? 4.012 -24.016 -38.312 1 97.75 581 ILE B N 1
ATOM 9954 C CA . ILE B 1 581 ? 4.352 -23.422 -37.031 1 97.75 581 ILE B CA 1
ATOM 9955 C C . ILE B 1 581 ? 5.047 -22.078 -37.25 1 97.75 581 ILE B C 1
ATOM 9957 O O . ILE B 1 581 ? 4.688 -21.078 -36.625 1 97.75 581 ILE B O 1
ATOM 9961 N N . PRO B 1 582 ? 6.059 -21.953 -38.188 1 96.81 582 PRO B N 1
ATOM 9962 C CA . PRO B 1 582 ? 6.695 -20.641 -38.406 1 96.81 582 PRO B CA 1
ATOM 9963 C C . PRO B 1 582 ? 5.703 -19.562 -38.812 1 96.81 582 PRO B C 1
ATOM 9965 O O . PRO B 1 582 ? 5.789 -18.422 -38.375 1 96.81 582 PRO B O 1
ATOM 9968 N N . ARG B 1 583 ? 4.777 -19.906 -39.656 1 96.5 583 ARG B N 1
ATOM 9969 C CA . ARG B 1 583 ? 3.777 -18.953 -40.125 1 96.5 583 ARG B CA 1
ATOM 9970 C C . ARG B 1 583 ? 2.826 -18.547 -39 1 96.5 583 ARG B C 1
ATOM 9972 O O . ARG B 1 583 ? 2.408 -17.391 -38.906 1 96.5 583 ARG B O 1
ATOM 9979 N N . ILE B 1 584 ? 2.488 -19.469 -38.219 1 97.75 584 ILE B N 1
ATOM 9980 C CA . ILE B 1 584 ? 1.602 -19.203 -37.094 1 97.75 584 ILE B CA 1
ATOM 9981 C C . ILE B 1 584 ? 2.285 -18.266 -36.125 1 97.75 584 ILE B C 1
ATOM 9983 O O . ILE B 1 584 ? 1.681 -17.281 -35.656 1 97.75 584 ILE B O 1
ATOM 9987 N N . LEU B 1 585 ? 3.541 -18.531 -35.844 1 98.31 585 LEU B N 1
ATOM 9988 C CA . LEU B 1 585 ? 4.285 -17.672 -34.906 1 98.31 585 LEU B CA 1
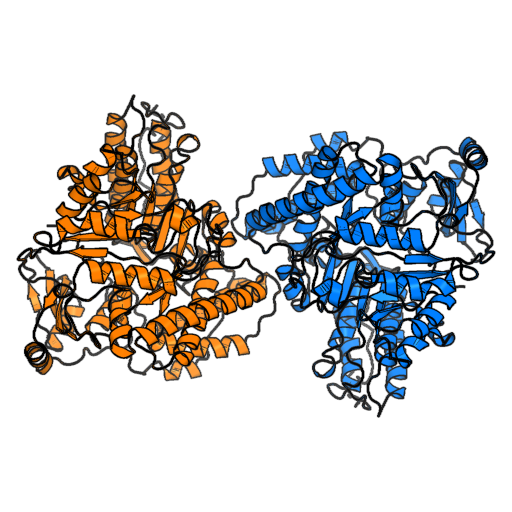ATOM 9989 C C . LEU B 1 585 ? 4.375 -16.25 -35.438 1 98.31 585 LEU B C 1
ATOM 9991 O O . LEU B 1 585 ? 4.172 -15.289 -34.688 1 98.31 585 LEU B O 1
ATOM 9995 N N . ALA B 1 586 ? 4.625 -16.094 -36.688 1 97.38 586 ALA B N 1
ATOM 9996 C CA . ALA B 1 586 ? 4.719 -14.773 -37.312 1 97.38 586 ALA B CA 1
ATOM 9997 C C . ALA B 1 586 ? 3.377 -14.055 -37.281 1 97.38 586 ALA B C 1
ATOM 9999 O O . ALA B 1 586 ? 3.326 -12.836 -37.094 1 97.38 586 ALA B O 1
ATOM 10000 N N . ALA B 1 587 ? 2.344 -14.789 -37.438 1 97.19 587 ALA B N 1
ATOM 10001 C CA . ALA B 1 587 ? 1.004 -14.211 -37.531 1 97.19 587 ALA B CA 1
ATOM 10002 C C . ALA B 1 587 ? 0.515 -13.773 -36.156 1 97.19 587 ALA B C 1
ATOM 10004 O O . ALA B 1 587 ? -0.276 -12.836 -36.031 1 97.19 587 ALA B O 1
ATOM 10005 N N . TYR B 1 588 ? 1.018 -14.406 -35.062 1 97.94 588 TYR B N 1
ATOM 10006 C CA . TYR B 1 588 ? 0.4 -14.188 -33.75 1 97.94 588 TYR B CA 1
ATOM 10007 C C . TYR B 1 588 ? 1.388 -13.547 -32.781 1 97.94 588 TYR B C 1
ATOM 10009 O O . TYR B 1 588 ? 1.054 -13.297 -31.641 1 97.94 588 TYR B O 1
ATOM 10017 N N . GLU B 1 589 ? 2.605 -13.188 -33.219 1 97.75 589 GLU B N 1
ATOM 10018 C CA . GLU B 1 589 ? 3.668 -12.672 -32.344 1 97.75 589 GLU B CA 1
ATOM 10019 C C . GLU B 1 589 ? 3.25 -11.359 -31.688 1 97.75 589 GLU B C 1
ATOM 10021 O O . GLU B 1 589 ? 3.748 -11.023 -30.609 1 97.75 589 GLU B O 1
ATOM 10026 N N . THR B 1 590 ? 2.273 -10.594 -32.219 1 97.5 590 THR B N 1
ATOM 10027 C CA . THR B 1 590 ? 1.827 -9.328 -31.641 1 97.5 590 THR B CA 1
ATOM 10028 C C . THR B 1 590 ? 0.51 -9.516 -30.891 1 97.5 590 THR B C 1
ATOM 10030 O O . THR B 1 590 ? -0.054 -8.547 -30.375 1 97.5 590 THR B O 1
ATOM 10033 N N . ARG B 1 591 ? 0.05 -10.773 -30.844 1 97.75 591 ARG B N 1
ATOM 10034 C CA . ARG B 1 591 ? -1.264 -11.031 -30.266 1 97.75 591 ARG B CA 1
ATOM 10035 C C . ARG B 1 591 ? -1.156 -11.945 -29.047 1 97.75 591 ARG B C 1
ATOM 10037 O O . ARG B 1 591 ? -2.121 -12.102 -28.297 1 97.75 591 ARG B O 1
ATOM 10044 N N . LEU B 1 592 ? 0.011 -12.508 -28.891 1 98.12 592 LEU B N 1
ATOM 10045 C CA . LEU B 1 592 ? 0.25 -13.43 -27.781 1 98.12 592 LEU B CA 1
ATOM 10046 C C . LEU B 1 592 ? 1.448 -12.977 -26.953 1 98.12 592 LEU B C 1
ATOM 10048 O O . LEU B 1 592 ? 2.279 -12.195 -27.422 1 98.12 592 LEU B O 1
ATOM 10052 N N . LYS B 1 593 ? 1.493 -13.453 -25.75 1 98.44 593 LYS B N 1
ATOM 10053 C CA . LYS B 1 593 ? 2.641 -13.203 -24.875 1 98.44 593 LYS B CA 1
ATOM 10054 C C . LYS B 1 593 ? 3.465 -14.469 -24.672 1 98.44 593 LYS B C 1
ATOM 10056 O O . LYS B 1 593 ? 4.621 -14.406 -24.25 1 98.44 593 LYS B O 1
ATOM 10061 N N . GLY B 1 594 ? 2.889 -15.617 -24.906 1 98.12 594 GLY B N 1
ATOM 10062 C CA . GLY B 1 594 ? 3.572 -16.891 -24.828 1 98.12 594 GLY B CA 1
ATOM 10063 C C . GLY B 1 594 ? 2.801 -18.031 -25.469 1 98.12 594 GLY B C 1
ATOM 10064 O O . GLY B 1 594 ? 1.575 -17.969 -25.594 1 98.12 594 GLY B O 1
ATOM 10065 N N . ILE B 1 595 ? 3.518 -19.016 -25.906 1 98.31 595 ILE B N 1
ATOM 10066 C CA . ILE B 1 595 ? 2.881 -20.188 -26.5 1 98.31 595 ILE B CA 1
ATOM 10067 C C . ILE B 1 595 ? 3.873 -21.344 -26.547 1 98.31 595 ILE B C 1
ATOM 10069 O O . ILE B 1 595 ? 5.082 -21.141 -26.641 1 98.31 595 ILE B O 1
ATOM 10073 N N . SER B 1 596 ? 3.396 -22.5 -26.344 1 97.62 596 SER B N 1
ATOM 10074 C CA . SER B 1 596 ? 4.16 -23.719 -26.531 1 97.62 596 SER B CA 1
ATOM 10075 C C . SER B 1 596 ? 3.416 -24.703 -27.438 1 97.62 596 SER B C 1
ATOM 10077 O O . SER B 1 596 ? 2.232 -24.516 -27.719 1 97.62 596 SER B O 1
ATOM 10079 N N . PHE B 1 597 ? 4.117 -25.672 -27.953 1 96.88 597 PHE B N 1
ATOM 10080 C CA . PHE B 1 597 ? 3.58 -26.656 -28.875 1 96.88 597 PHE B CA 1
ATOM 10081 C C . PHE B 1 597 ? 3.887 -28.078 -28.375 1 96.88 597 PHE B C 1
ATOM 10083 O O . PHE B 1 597 ? 4.852 -28.281 -27.641 1 96.88 597 PHE B O 1
ATOM 10090 N N . LEU B 1 598 ? 3.043 -28.984 -28.781 1 93.88 598 LEU B N 1
ATOM 10091 C CA . LEU B 1 598 ? 3.227 -30.375 -28.406 1 93.88 598 LEU B CA 1
ATOM 10092 C C . LEU B 1 598 ? 2.775 -31.297 -29.531 1 93.88 598 LEU B C 1
ATOM 10094 O O . LEU B 1 598 ? 1.608 -31.281 -29.938 1 93.88 598 LEU B O 1
ATOM 10098 N N . PRO B 1 599 ? 3.682 -32.094 -30.078 1 93.25 599 PRO B N 1
ATOM 10099 C CA . PRO B 1 599 ? 3.264 -33.031 -31.125 1 93.25 599 PRO B CA 1
ATOM 10100 C C . PRO B 1 599 ? 2.363 -34.156 -30.594 1 93.25 599 PRO B C 1
ATOM 10102 O O . PRO B 1 599 ? 2.643 -34.719 -29.547 1 93.25 599 PRO B O 1
ATOM 10105 N N . MET B 1 600 ? 1.255 -34.375 -31.281 1 88.19 600 MET B N 1
ATOM 10106 C CA . MET B 1 600 ? 0.359 -35.469 -30.938 1 88.19 600 MET B CA 1
ATOM 10107 C C . MET B 1 600 ? 0.857 -36.781 -31.531 1 88.19 600 MET B C 1
ATOM 10109 O O . MET B 1 600 ? 1.017 -36.875 -32.75 1 88.19 600 MET B O 1
ATOM 10113 N N . ARG B 1 601 ? 1.355 -37.688 -30.75 1 78.62 601 ARG B N 1
ATOM 10114 C CA . ARG B 1 601 ? 1.828 -39 -31.25 1 78.62 601 ARG B CA 1
ATOM 10115 C C . ARG B 1 601 ? 1.047 -40.125 -30.625 1 78.62 601 ARG B C 1
ATOM 10117 O O . ARG B 1 601 ? 0.651 -40.062 -29.453 1 78.62 601 ARG B O 1
ATOM 10124 N N . ASP B 1 602 ? 0.589 -40.938 -31.516 1 65.06 602 ASP B N 1
ATOM 10125 C CA . ASP B 1 602 ? -0.014 -42.188 -31.016 1 65.06 602 ASP B CA 1
ATOM 10126 C C . ASP B 1 602 ? 1.052 -43.125 -30.5 1 65.06 602 ASP B C 1
ATOM 10128 O O . ASP B 1 602 ? 1.918 -43.594 -31.25 1 65.06 602 ASP B O 1
ATOM 10132 N N . HIS B 1 603 ? 1.453 -43.125 -29.312 1 59.19 603 HIS B N 1
ATOM 10133 C CA . HIS B 1 603 ? 2.564 -43.906 -28.797 1 59.19 603 HIS B CA 1
ATOM 10134 C C . HIS B 1 603 ? 2.186 -45.406 -28.703 1 59.19 603 HIS B C 1
ATOM 10136 O O . HIS B 1 603 ? 3.035 -46.25 -28.422 1 59.19 603 HIS B O 1
ATOM 10142 N N . GLY B 1 604 ? 0.95 -45.656 -29.141 1 62.34 604 GLY B N 1
ATOM 10143 C CA . GLY B 1 604 ? 0.584 -47.062 -29.156 1 62.34 604 GLY B CA 1
ATOM 10144 C C . GLY B 1 604 ? 0.702 -47.75 -27.797 1 62.34 604 GLY B C 1
ATOM 10145 O O . GLY B 1 604 ? 0.969 -48.938 -27.719 1 62.34 604 GLY B O 1
ATOM 10146 N N . TYR B 1 605 ? 0.613 -47.062 -26.688 1 66.88 605 TYR B N 1
ATOM 10147 C CA . TYR B 1 605 ? 0.733 -47.562 -25.328 1 66.88 605 TYR B CA 1
ATOM 10148 C C . TYR B 1 605 ? -0.432 -48.5 -25 1 66.88 605 TYR B C 1
ATOM 10150 O O . TYR B 1 605 ? -1.577 -48.219 -25.359 1 66.88 605 TYR B O 1
ATOM 10158 N N . LYS B 1 606 ? 0.028 -49.625 -24.422 1 78.38 606 LYS B N 1
ATOM 10159 C CA . LYS B 1 606 ? -1.013 -50.438 -23.797 1 78.38 606 LYS B CA 1
ATOM 10160 C C . LYS B 1 606 ? -1.567 -49.75 -22.547 1 78.38 606 LYS B C 1
ATOM 10162 O O . LYS B 1 606 ? -0.816 -49.156 -21.766 1 78.38 606 LYS B O 1
ATOM 10167 N N . GLN B 1 607 ? -2.891 -49.656 -22.344 1 82.56 607 GLN B N 1
ATOM 10168 C CA . GLN B 1 607 ? -3.562 -49.031 -21.203 1 82.56 607 GLN B CA 1
ATOM 10169 C C . GLN B 1 607 ? -3.275 -47.531 -21.172 1 82.56 607 GLN B C 1
ATOM 10171 O O . GLN B 1 607 ? -2.832 -47 -20.141 1 82.56 607 GLN B O 1
ATOM 10176 N N . PRO B 1 608 ? -3.541 -46.844 -22.312 1 80.44 608 PRO B N 1
ATOM 10177 C CA . PRO B 1 608 ? -3.27 -45.406 -22.328 1 80.44 608 PRO B CA 1
ATOM 10178 C C . PRO B 1 608 ? -4.043 -44.656 -21.25 1 80.44 608 PRO B C 1
ATOM 10180 O O . PRO B 1 608 ? -5.18 -45.031 -20.922 1 80.44 608 PRO B O 1
ATOM 10183 N N . PRO B 1 609 ? -3.391 -43.656 -20.703 1 78.62 609 PRO B N 1
ATOM 10184 C CA . PRO B 1 609 ? -4.066 -42.875 -19.656 1 78.62 609 PRO B CA 1
ATOM 10185 C C . PRO B 1 609 ? -5.422 -42.344 -20.094 1 78.62 609 PRO B C 1
ATOM 10187 O O . PRO B 1 609 ? -6.344 -42.25 -19.281 1 78.62 609 PRO B O 1
ATOM 10190 N N . TYR B 1 610 ? -5.477 -42 -21.359 1 85.19 610 TYR B N 1
ATOM 10191 C CA . TYR B 1 610 ? -6.723 -41.562 -21.969 1 85.19 610 TYR B CA 1
ATOM 10192 C C . TYR B 1 610 ? -7.082 -42.406 -23.188 1 85.19 610 TYR B C 1
ATOM 10194 O O . TYR B 1 610 ? -6.223 -42.719 -24 1 85.19 610 TYR B O 1
ATOM 10202 N N . GLU B 1 611 ? -8.258 -42.812 -23.219 1 87.94 611 GLU B N 1
ATOM 10203 C CA . GLU B 1 611 ? -8.766 -43.562 -24.359 1 87.94 611 GLU B CA 1
ATOM 10204 C C . GLU B 1 611 ? -10.172 -43.094 -24.75 1 87.94 611 GLU B C 1
ATOM 10206 O O . GLU B 1 611 ? -11.117 -43.281 -23.984 1 87.94 611 GLU B O 1
ATOM 10211 N N . ALA B 1 612 ? -10.219 -42.531 -25.953 1 90.75 612 ALA B N 1
ATOM 10212 C CA . ALA B 1 612 ? -11.523 -42.094 -26.422 1 90.75 612 ALA B CA 1
ATOM 10213 C C . ALA B 1 612 ? -12.477 -43.25 -26.609 1 90.75 612 ALA B C 1
ATOM 10215 O O . ALA B 1 612 ? -12.07 -44.312 -27.094 1 90.75 612 ALA B O 1
ATOM 10216 N N . ILE B 1 613 ? -13.695 -43.094 -26.219 1 93.38 613 ILE B N 1
ATOM 10217 C CA . ILE B 1 613 ? -14.719 -44.094 -26.438 1 93.38 613 ILE B CA 1
ATOM 10218 C C . ILE B 1 613 ? -15.984 -43.438 -26.984 1 93.38 613 ILE B C 1
ATOM 10220 O O . ILE B 1 613 ? -16.094 -42.219 -27.016 1 93.38 613 ILE B O 1
ATOM 10224 N N . THR B 1 614 ? -16.938 -44.25 -27.375 1 93.56 614 THR B N 1
ATOM 10225 C CA . THR B 1 614 ? -18.219 -43.75 -27.859 1 93.56 614 THR B CA 1
ATOM 10226 C C . THR B 1 614 ? -19.172 -43.531 -26.703 1 93.56 614 THR B C 1
ATOM 10228 O O . THR B 1 614 ? -18.953 -44.031 -25.594 1 93.56 614 THR B O 1
ATOM 10231 N N . GLU B 1 615 ? -20.172 -42.781 -26.969 1 93.81 615 GLU B N 1
ATOM 10232 C CA . GLU B 1 615 ? -21.219 -42.562 -25.969 1 93.81 615 GLU B CA 1
ATOM 10233 C C . GLU B 1 615 ? -21.844 -43.875 -25.531 1 93.81 615 GLU B C 1
ATOM 10235 O O . GLU B 1 615 ? -22.141 -44.062 -24.359 1 93.81 615 GLU B O 1
ATOM 10240 N N . GLU B 1 616 ? -22.047 -44.75 -26.484 1 95.38 616 GLU B N 1
ATOM 10241 C CA . GLU B 1 616 ? -22.641 -46.031 -26.203 1 95.38 616 GLU B CA 1
ATOM 10242 C C . GLU B 1 616 ? -21.75 -46.844 -25.266 1 95.38 616 GLU B C 1
ATOM 10244 O O . GLU B 1 616 ? -22.234 -47.469 -24.312 1 95.38 616 GLU B O 1
ATOM 10249 N N . GLU B 1 617 ? -20.547 -46.844 -25.578 1 94.62 617 GLU B N 1
ATOM 10250 C CA . GLU B 1 617 ? -19.594 -47.562 -24.75 1 94.62 617 GLU B CA 1
ATOM 10251 C C . GLU B 1 617 ? -19.578 -47 -23.328 1 94.62 617 GLU B C 1
ATOM 10253 O O . GLU B 1 617 ? -19.469 -47.75 -22.359 1 94.62 617 GLU B O 1
ATOM 10258 N N . TYR B 1 618 ? -19.625 -45.719 -23.25 1 94.38 618 TYR B N 1
ATOM 10259 C CA . TYR B 1 618 ? -19.656 -45.062 -21.953 1 94.38 618 TYR B CA 1
ATOM 10260 C C . TYR B 1 618 ? -20.844 -45.562 -21.125 1 94.38 618 TYR B C 1
ATOM 10262 O O . TYR B 1 618 ? -20.688 -45.906 -19.969 1 94.38 618 TYR B O 1
ATOM 10270 N N . HIS B 1 619 ? -22 -45.562 -21.766 1 94.44 619 HIS B N 1
ATOM 10271 C CA . HIS B 1 619 ? -23.203 -46 -21.062 1 94.44 619 HIS B CA 1
ATOM 10272 C C . HIS B 1 619 ? -23.141 -47.469 -20.672 1 94.44 619 HIS B C 1
ATOM 10274 O O . HIS B 1 619 ? -23.625 -47.844 -19.609 1 94.44 619 HIS B O 1
ATOM 10280 N N . GLU B 1 620 ? -22.562 -48.25 -21.516 1 94.19 620 GLU B N 1
ATOM 10281 C CA . GLU B 1 620 ? -22.391 -49.656 -21.203 1 94.19 620 GLU B CA 1
ATOM 10282 C C . GLU B 1 620 ? -21.484 -49.844 -19.984 1 94.19 620 GLU B C 1
ATOM 10284 O O . GLU B 1 620 ? -21.766 -50.688 -19.125 1 94.19 620 GLU B O 1
ATOM 10289 N N . MET B 1 621 ? -20.438 -49.125 -19.969 1 92.69 621 MET B N 1
ATOM 10290 C CA . MET B 1 621 ? -19.5 -49.25 -18.859 1 92.69 621 MET B CA 1
ATOM 10291 C C . MET B 1 621 ? -20.125 -48.75 -17.562 1 92.69 621 MET B C 1
ATOM 10293 O O . MET B 1 621 ? -19.859 -49.281 -16.484 1 92.69 621 MET B O 1
ATOM 10297 N N . MET B 1 622 ? -21.031 -47.812 -17.688 1 91.69 622 MET B N 1
ATOM 10298 C CA . MET B 1 622 ? -21.609 -47.188 -16.516 1 91.69 622 MET B CA 1
ATOM 10299 C C . MET B 1 622 ? -22.703 -48.031 -15.914 1 91.69 622 MET B C 1
ATOM 10301 O O . MET B 1 622 ? -23.016 -47.938 -14.727 1 91.69 622 MET B O 1
ATOM 10305 N N . LYS B 1 623 ? -23.375 -48.875 -16.656 1 90.5 623 LYS B N 1
ATOM 10306 C CA . LYS B 1 623 ? -24.484 -49.719 -16.203 1 90.5 623 LYS B CA 1
ATOM 10307 C C . LYS B 1 623 ? -24.078 -50.562 -15 1 90.5 623 LYS B C 1
ATOM 10309 O O . LYS B 1 623 ? -24.875 -50.781 -14.094 1 90.5 623 LYS B O 1
ATOM 10314 N N . GLY B 1 624 ? -22.922 -51 -14.914 1 85.31 624 GLY B N 1
ATOM 10315 C CA . GLY B 1 624 ? -22.484 -51.875 -13.828 1 85.31 624 GLY B CA 1
ATOM 10316 C C . GLY B 1 624 ? -21.75 -51.125 -12.727 1 85.31 624 GLY B C 1
ATOM 10317 O O . GLY B 1 624 ? -21.297 -51.75 -11.758 1 85.31 624 GLY B O 1
ATOM 10318 N N . ILE B 1 625 ? -21.781 -49.844 -12.742 1 90.81 625 ILE B N 1
ATOM 10319 C CA . ILE B 1 625 ? -21 -49.062 -11.773 1 90.81 625 ILE B CA 1
ATOM 10320 C C . ILE B 1 625 ? -21.938 -48.375 -10.789 1 90.81 625 ILE B C 1
ATOM 10322 O O . ILE B 1 625 ? -22.906 -47.75 -11.195 1 90.81 625 ILE B O 1
ATOM 10326 N N . THR B 1 626 ? -21.703 -48.562 -9.523 1 88.38 626 THR B N 1
ATOM 10327 C CA . THR B 1 626 ? -22.375 -47.812 -8.469 1 88.38 626 THR B CA 1
ATOM 10328 C C . THR B 1 626 ? -21.469 -46.75 -7.902 1 88.38 626 THR B C 1
ATOM 10330 O O . THR B 1 626 ? -20.266 -46.969 -7.742 1 88.38 626 THR B O 1
ATOM 10333 N N . PRO B 1 627 ? -22.094 -45.562 -7.613 1 84.94 627 PRO B N 1
ATOM 10334 C CA . PRO B 1 627 ? -21.25 -44.5 -7.066 1 84.94 627 PRO B CA 1
ATOM 10335 C C . PRO B 1 627 ? -20.531 -44.906 -5.793 1 84.94 627 PRO B C 1
ATOM 10337 O O . PRO B 1 627 ? -21.094 -45.625 -4.957 1 84.94 627 PRO B O 1
ATOM 10340 N N . LEU B 1 628 ? -19.234 -44.5 -5.715 1 85.06 628 LEU B N 1
ATOM 10341 C CA . LEU B 1 628 ? -18.438 -44.812 -4.531 1 85.06 628 LEU B CA 1
ATOM 10342 C C . LEU B 1 628 ? -19.109 -44.281 -3.268 1 85.06 628 LEU B C 1
ATOM 10344 O O . LEU B 1 628 ? -19.703 -43.219 -3.281 1 85.06 628 LEU B O 1
ATOM 10348 N N . LYS B 1 629 ? -19.219 -45.125 -2.27 1 71 629 LYS B N 1
ATOM 10349 C CA . LYS B 1 629 ? -19.719 -44.688 -0.976 1 71 629 LYS B CA 1
ATOM 10350 C C . LYS B 1 629 ? -18.734 -43.719 -0.306 1 71 629 LYS B C 1
ATOM 10352 O O . LYS B 1 629 ? -17.719 -44.156 0.223 1 71 629 LYS B O 1
ATOM 10357 N N . GLN B 1 630 ? -19 -42.531 -0.514 1 70.81 630 GLN B N 1
ATOM 10358 C CA . GLN B 1 630 ? -18.141 -41.5 0.023 1 70.81 630 GLN B CA 1
ATOM 10359 C C . GLN B 1 630 ? -18.453 -41.219 1.492 1 70.81 630 GLN B C 1
ATOM 10361 O O . GLN B 1 630 ? -19.531 -40.719 1.821 1 70.81 630 GLN B O 1
ATOM 10366 N N . HIS B 1 631 ? -17.906 -42.125 2.402 1 62.47 631 HIS B N 1
ATOM 10367 C CA . HIS B 1 631 ? -18.172 -41.938 3.824 1 62.47 631 HIS B CA 1
ATOM 10368 C C . HIS B 1 631 ? -17.344 -40.781 4.398 1 62.47 631 HIS B C 1
ATOM 10370 O O . HIS B 1 631 ? -16.203 -40.594 3.992 1 62.47 631 HIS B O 1
ATOM 10376 N N . ASN B 1 632 ? -18.047 -40.125 5.215 1 60.09 632 ASN B N 1
ATOM 10377 C CA . ASN B 1 632 ? -17.375 -39.062 5.922 1 60.09 632 ASN B CA 1
ATOM 10378 C C . ASN B 1 632 ? -16.156 -39.562 6.68 1 60.09 632 ASN B C 1
ATOM 10380 O O . ASN B 1 632 ? -16.172 -40.625 7.281 1 60.09 632 ASN B O 1
ATOM 10384 N N . GLY B 1 633 ? -15.07 -38.938 6.566 1 54.03 633 GLY B N 1
ATOM 10385 C CA . GLY B 1 633 ? -13.867 -39.188 7.344 1 54.03 633 GLY B CA 1
ATOM 10386 C C . GLY B 1 633 ? -12.938 -40.188 6.688 1 54.03 633 GLY B C 1
ATOM 10387 O O . GLY B 1 633 ? -11.867 -40.5 7.211 1 54.03 633 GLY B O 1
ATOM 10388 N N . ASN B 1 634 ? -13.297 -40.719 5.672 1 56 634 ASN B N 1
ATOM 10389 C CA . ASN B 1 634 ? -12.383 -41.625 4.996 1 56 634 ASN B CA 1
ATOM 10390 C C . ASN B 1 634 ? -11.102 -40.938 4.555 1 56 634 ASN B C 1
ATOM 10392 O O . ASN B 1 634 ? -11.148 -39.812 4.043 1 56 634 ASN B O 1
ATOM 10396 N N . THR B 1 635 ? -9.938 -41.406 5.051 1 55.34 635 THR B N 1
ATOM 10397 C CA . THR B 1 635 ? -8.633 -40.906 4.645 1 55.34 635 THR B CA 1
ATOM 10398 C C . THR B 1 635 ? -8.031 -41.781 3.549 1 55.34 635 THR B C 1
ATOM 10400 O O . THR B 1 635 ? -8.086 -43 3.635 1 55.34 635 THR B O 1
ATOM 10403 N N . LEU B 1 636 ? -8.008 -41.25 2.406 1 56.75 636 LEU B N 1
ATOM 10404 C CA . LEU B 1 636 ? -7.203 -41.938 1.407 1 56.75 636 LEU B CA 1
ATOM 10405 C C . LEU B 1 636 ? -5.746 -41.5 1.488 1 56.75 636 LEU B C 1
ATOM 10407 O O . LEU B 1 636 ? -5.453 -40.312 1.543 1 56.75 636 LEU B O 1
ATOM 10411 N N . HIS B 1 637 ? -4.855 -42.5 1.851 1 52.62 637 HIS B N 1
ATOM 10412 C CA . HIS B 1 637 ? -3.445 -42.156 1.985 1 52.62 637 HIS B CA 1
ATOM 10413 C C . HIS B 1 637 ? -2.912 -41.5 0.715 1 52.62 637 HIS B C 1
ATOM 10415 O O . HIS B 1 637 ? -3.336 -41.844 -0.391 1 52.62 637 HIS B O 1
ATOM 10421 N N . HIS B 1 638 ? -2.266 -40.469 0.906 1 52.31 638 HIS B N 1
ATOM 10422 C CA . HIS B 1 638 ? -1.592 -39.781 -0.186 1 52.31 638 HIS B CA 1
ATOM 10423 C C . HIS B 1 638 ? -0.607 -40.719 -0.901 1 52.31 638 HIS B C 1
ATOM 10425 O O . HIS B 1 638 ? 0.227 -41.344 -0.259 1 52.31 638 HIS B O 1
ATOM 10431 N N . ASP B 1 639 ? -1.014 -41.375 -1.939 1 43.5 639 ASP B N 1
ATOM 10432 C CA . ASP B 1 639 ? -0.02 -42.156 -2.662 1 43.5 639 ASP B CA 1
ATOM 10433 C C . ASP B 1 639 ? 1.111 -41.281 -3.18 1 43.5 639 ASP B C 1
ATOM 10435 O O . ASP B 1 639 ? 0.867 -40.312 -3.914 1 43.5 639 ASP B O 1
ATOM 10439 N N . GLN B 1 640 ? 2.182 -41.219 -2.42 1 40.94 640 GLN B N 1
ATOM 10440 C CA . GLN B 1 640 ? 3.385 -40.469 -2.756 1 40.94 640 GLN B CA 1
ATOM 10441 C C . GLN B 1 640 ? 3.73 -40.594 -4.234 1 40.94 640 GLN B C 1
ATOM 10443 O O . GLN B 1 640 ? 4.434 -39.75 -4.797 1 40.94 640 GLN B O 1
ATOM 10448 N N . GLU B 1 641 ? 3.516 -41.812 -4.766 1 36.25 641 GLU B N 1
ATOM 10449 C CA . GLU B 1 641 ? 3.979 -42.062 -6.125 1 36.25 641 GLU B CA 1
ATOM 10450 C C . GLU B 1 641 ? 2.977 -41.531 -7.156 1 36.25 641 GLU B C 1
ATOM 10452 O O . GLU B 1 641 ? 3.029 -41.938 -8.328 1 36.25 641 GLU B O 1
ATOM 10457 N N . ASP B 1 642 ? 2.072 -40.969 -6.691 1 40.16 642 ASP B N 1
ATOM 10458 C CA . ASP B 1 642 ? 1.105 -40.562 -7.711 1 40.16 642 ASP B CA 1
ATOM 10459 C C . ASP B 1 642 ? 1.739 -39.625 -8.727 1 40.16 642 ASP B C 1
ATOM 10461 O O . ASP B 1 642 ? 2.031 -38.469 -8.406 1 40.16 642 ASP B O 1
ATOM 10465 N N . LYS B 1 643 ? 2.473 -40.188 -9.594 1 38.53 643 LYS B N 1
ATOM 10466 C CA . LYS B 1 643 ? 2.85 -39.562 -10.867 1 38.53 643 LYS B CA 1
ATOM 10467 C C . LYS B 1 643 ? 1.626 -39.031 -11.602 1 38.53 643 LYS B C 1
ATOM 10469 O O . LYS B 1 643 ? 0.818 -39.812 -12.117 1 38.53 643 LYS B O 1
ATOM 10474 N N . PHE B 1 644 ? 0.952 -38.25 -10.906 1 35.28 644 PHE B N 1
ATOM 10475 C CA . PHE B 1 644 ? -0.134 -37.688 -11.711 1 35.28 644 PHE B CA 1
ATOM 10476 C C . PHE B 1 644 ? 0.408 -37 -12.953 1 35.28 644 PHE B C 1
ATOM 10478 O O . PHE B 1 644 ? 1.509 -36.469 -12.938 1 35.28 644 PHE B O 1
ATOM 10485 N N . CYS B 1 645 ? 0.12 -37.5 -14.016 1 34.88 645 CYS B N 1
ATOM 10486 C CA . CYS B 1 645 ? 0.301 -36.781 -15.273 1 34.88 645 CYS B CA 1
ATOM 10487 C C . CYS B 1 645 ? -0.332 -35.406 -15.211 1 34.88 645 CYS B C 1
ATOM 10489 O O . CYS B 1 645 ? -1.541 -35.281 -15.008 1 34.88 645 CYS B O 1
ATOM 10491 N N . ASP B 1 646 ? 0.256 -34.625 -14.562 1 35.66 646 ASP B N 1
ATOM 10492 C CA . ASP B 1 646 ? -0.227 -33.25 -14.656 1 35.66 646 ASP B CA 1
ATOM 10493 C C . ASP B 1 646 ? -0.077 -32.719 -16.078 1 35.66 646 ASP B C 1
ATOM 10495 O O . ASP B 1 646 ? 1.041 -32.5 -16.547 1 35.66 646 ASP B O 1
ATOM 10499 N N . GLY B 1 647 ? -1.098 -32.625 -16.828 1 36.44 647 GLY B N 1
ATOM 10500 C CA . GLY B 1 647 ? -1.223 -32.344 -18.25 1 36.44 647 GLY B CA 1
ATOM 10501 C C . GLY B 1 647 ? -0.76 -33.5 -19.141 1 36.44 647 GLY B C 1
ATOM 10502 O O . GLY B 1 647 ? -0.8 -34.656 -18.734 1 36.44 647 GLY B O 1
ATOM 10503 N N . GLU B 1 648 ? -0.439 -33.281 -20.484 1 33.72 648 GLU B N 1
ATOM 10504 C CA . GLU B 1 648 ? -0.076 -34.281 -21.469 1 33.72 648 GLU B CA 1
ATOM 10505 C C . GLU B 1 648 ? 1.226 -35 -21.094 1 33.72 648 GLU B C 1
ATOM 10507 O O . GLU B 1 648 ? 1.588 -36 -21.688 1 33.72 648 GLU B O 1
ATOM 10512 N N . ALA B 1 649 ? 2.072 -34.406 -20.375 1 35.41 649 ALA B N 1
ATOM 10513 C CA . ALA B 1 649 ? 3.324 -35.125 -20.172 1 35.41 649 ALA B CA 1
ATOM 10514 C C . ALA B 1 649 ? 3.262 -36 -18.922 1 35.41 649 ALA B C 1
ATOM 10516 O O . ALA B 1 649 ? 3.016 -35.5 -17.828 1 35.41 649 ALA B O 1
ATOM 10517 N N . CYS B 1 650 ? 2.674 -37.125 -19.031 1 36.06 650 CYS B N 1
ATOM 10518 C CA . CYS B 1 650 ? 2.783 -38.156 -18.016 1 36.06 650 CYS B CA 1
ATOM 10519 C C . CYS B 1 650 ? 4.215 -38.656 -17.906 1 36.06 650 CYS B C 1
ATOM 10521 O O . CYS B 1 650 ? 4.84 -38.969 -18.922 1 36.06 650 CYS B O 1
ATOM 10523 N N . SER B 1 651 ? 5.016 -38.188 -17.031 1 32.94 651 SER B N 1
ATOM 10524 C CA . SER B 1 651 ? 6.336 -38.812 -16.922 1 32.94 651 SER B CA 1
ATOM 10525 C C . SER B 1 651 ? 6.223 -40.312 -16.703 1 32.94 651 SER B C 1
ATOM 10527 O O . SER B 1 651 ? 5.719 -40.75 -15.664 1 32.94 651 SER B O 1
ATOM 10529 N N . VAL B 1 652 ? 5.828 -41.062 -17.641 1 30.66 652 VAL B N 1
ATOM 10530 C CA . VAL B 1 652 ? 6.039 -42.5 -17.516 1 30.66 652 VAL B CA 1
ATOM 10531 C C . VAL B 1 652 ? 7.523 -42.812 -17.312 1 30.66 652 VAL B C 1
ATOM 10533 O O . VAL B 1 652 ? 8.352 -42.438 -18.156 1 30.66 652 VAL B O 1
ATOM 10536 N N . ASP B 1 653 ? 8.016 -42.688 -16.188 1 28.05 653 ASP B N 1
ATOM 10537 C CA . ASP B 1 653 ? 9.336 -43.281 -16.016 1 28.05 653 ASP B CA 1
ATOM 10538 C C . ASP B 1 653 ? 9.414 -44.656 -16.703 1 28.05 653 ASP B C 1
ATOM 10540 O O . ASP B 1 653 ? 8.68 -45.562 -16.344 1 28.05 653 ASP B O 1
ATOM 10544 N N . PHE B 1 654 ? 9.383 -44.688 -18.047 1 22.08 654 PHE B N 1
ATOM 10545 C CA . PHE B 1 654 ? 9.883 -45.969 -18.516 1 22.08 654 PHE B CA 1
ATOM 10546 C C . PHE B 1 654 ? 11.344 -46.156 -18.109 1 22.08 654 PHE B C 1
ATOM 10548 O O . PHE B 1 654 ? 12.109 -45.188 -18.047 1 22.08 654 PHE B O 1
#

Radius of gyration: 36.19 Å; Cα contacts (8 Å, |Δi|>4): 2761; chains: 2; bounding box: 78×107×82 Å

InterPro domains:
  IPR040763 Ribonucleotide reductase, alpha-helical domain [PF17975] (13-108)
  IPR050862 Ribonucleoside diphosphate reductase class-2 [PTHR43371] (38-460)
  IPR054158 B12-dependent ribonucleotide reductase, insertion domain [PF21995] (165-237)

Organism: Persicimonas caeni (NCBI:txid2292766)

Sequence (1308 aa):
MIIDVEKWGTFSLDERFLDEYRERPVKWGFGDLSWATYKRTYSRDGEDWWQTCQRVIEGMFTVQRVHCMERGLPWDEEKAHRFACKAYDRLFHFKWTPPGRGLWMMGSDYVYERGGAALNNCGFISTKEIDRNFARPFSWMFGMSMLGVGVGFDTKGAGKREIVKPEVSNENFVIPDSREGWAAALTKLLNAYVGEDTLPREWDFSQIRPKGAPIKSFGGVASGPAPLEKMLETLENLFDGYVGKKVDSKLIVDTMNITGRCVVSGGVRRTAQIAFGAPDDTEFLDLKMDPEKVSAWRWASNNSIAAEVGMDYSEVAKRTGKNGEPGYLWLENARAFGRMKDEANWKDEHAEGSNPCVEQTLWDKELCCLVETYPTHHDSIDDYKETLRVAYQYAKTVTLIQTHDPGTNAVMLRNRRIGCSMTGIVQAINKHGYREFFNWCDEGYQYIQYLDKKYSDWLCIPRSIKTTSVKPSGTVSLLAGSTPGVHWDHAPYYIRRIRVQEGHELLDMCEKAGYHIEEDHYSDNTMVISFPIKVNSLDRRKNEVSLREKVDLAAQVQHYWADNQVSCTAEFDPDTEAEEIPRILAAYETRLKGISFLPMRDHGYKQPPYEAITEEEYHEMMKGITPLKQHNGNTLHHDQEDKFCDGEACSVDFMIIDVEKWGTFSLDERFLDEYRERPVKWGFGDLSWATYKRTYSRDGEDWWQTCQRVIEGMFTVQRVHCMERGLPWDEEKAHRFACKAYDRLFHFKWTPPGRGLWMMGSDYVYERGGAALNNCGFISTKEIDRNFARPFSWMFGMSMLGVGVGFDTKGAGKREIVKPEVSNENFVIPDSREGWAAALTKLLNAYVGEDTLPREWDFSQIRPKGAPIKSFGGVASGPAPLEKMLETLENLFDGYVGKKVDSKLIVDTMNITGRCVVSGGVRRTAQIAFGAPDDTEFLDLKMDPEKVSAWRWASNNSIAAEVGMDYSEVAKRTGKNGEPGYLWLENARAFGRMKDEANWKDEHAEGSNPCVEQTLWDKELCCLVETYPTHHDSIDDYKETLRVAYQYAKTVTLIQTHDPGTNAVMLRNRRIGCSMTGIVQAINKHGYREFFNWCDEGYQYIQYLDKKYSDWLCIPRSIKTTSVKPSGTVSLLAGSTPGVHWDHAPYYIRRIRVQEGHELLDMCEKAGYHIEEDHYSDNTMVISFPIKVNSLDRRKNEVSLREKVDLAAQVQHYWADNQVSCTAEFDPDTEAEEIPRILAAYETRLKGISFLPMRDHGYKQPPYEAITEEEYHEMMKGITPLKQHNGNTLHHDQEDKFCDGEACSVDF

Foldseek 3Di:
DLQCCVVQNFAAADPVLLVVPPPDDFDFQFFQVLVVLCLQQQDDLLDDPSVLLRLLLRLLVRLVRSLCVVVVFDDDNVVSNVLSSVLSVCVSRPQWDQASQSSRPRNAVLCNVFWQLSSFAAEEAECQVCLPPVLVRQLLLLLSVLSNYAYEYEFNNFPRAAFAQFAEDAAEDEQAQDSVSLSVLSSQLRCRRRPNHHHYPYYHQPNHDAFQPFDPSSTDTWLGCVLSVVLSVVLNVVSVVRHPHTGHSLNVLLNNQSSQSSSCSGLNPAHEYEYEYAPPRPSLLCNVVDPVSCLVGNVNYAYAYQDEQPDQCVPQLLSCLPFFDDWYFPVVLLQQFQFLQDGGDRLNVQFDAAIRLQFFTHHHLETAQEMEGELLSDDDLVVSLSNLLSRQSSSLSSLSMAHPDPVHVVRSQQQVAYAYAYFQLLLNCLRPNDVVSLVSQQVSQVSSVVSQVVVCVSSVGDGHSHHHTHGQRFSSCSRNLGHGGLAFAQDQKKKAKFKDFAPFPVVVLQVVQQWDKDADPPDPRMMITIRIGGRHSHDDGRQPDALLRSLVSLLSSSNRHGSGFYREAREHASVPCSNCRSVSCNVCVSRHRIYIYGYDDPPVDDPDSIGGDDPVVSVVSCVSGHRGPPDRSDNRHNRSNRQPPRPPDSPPVD/DLQCCVVQNFAAADPVLLVVPPPDDFDFQFFQVLVVLCLQQQDDLLDDPSVLLRLLLRLLVRLVRSLCVVVVFDDDNVVSNVLSSVLSVCVSRPQWDQASQSSRPRNAVLCNVFWQLSSFAAEEAECQVCLVPVLVRQLLLLLSVLSNYAYEYEFNNFPNAAFAQFAEDAAEDEQAQDSVSLSVLSSQLRCRRRPNHHHYPYYHQPNHDAFQPFDPSSTDTWLGCVLSVVLSVVLNVVSVVRHPHTGHSLNVLLNNQSSQSSSCSGLNVAHEYEYEYAPPRPSLLCNVVDPVSCLVGNVNYAYAYQDEQPDQCVPQLLSCLPFFDDWYFPVVLLQQFQFLQDGGDRLNVQFDAAIRLQFFTHHHLETAQEMEGELLSDDDLVVSLSNLLSRQSSSLSSLSMAHPDVVHVVRSQQQSAYAYAYFQLLLNCLRPNDVVSLVSQQVSQVSSVVSQVVVCVSSVGDGHSHHHTHGQRFSSCSRNLGHGGLAFDQDQKKKAKFKDFAPFPVVVLQVVQQWDKDADPQDPRMMITIRIGGRHSHDDGRQPDALLRSLVSLLSSSNRHGSGFYREAREHASVPCSNCRSVSCNVCVSRHRIYIYGYDDPPVDDPDSIGDDDPVVSVVSCVRGHRGPPDRSDNRHNRSNRQPPRPPDSPPVD

Solvent-accessible surface area (backbone atoms only — not comparable to full-atom values): 65931 Å² total; per-residue (Å²): 103,69,48,56,44,85,82,64,40,75,48,76,76,58,66,75,63,49,60,66,42,71,78,51,82,72,82,42,34,46,45,62,58,14,50,53,49,39,35,42,71,42,34,60,97,25,40,43,70,60,50,46,43,45,34,34,46,29,26,48,47,19,54,50,49,39,55,25,57,76,53,34,31,74,78,58,68,66,65,50,50,55,51,46,51,52,44,37,53,37,41,66,68,44,34,29,45,59,35,67,38,24,55,54,36,40,52,38,67,47,38,30,54,56,18,33,58,55,48,24,56,24,18,18,34,54,27,64,56,30,67,82,43,62,32,52,46,57,31,51,48,45,45,40,34,69,60,56,22,16,36,9,35,45,40,64,28,42,66,56,40,59,30,39,80,50,50,71,39,93,45,66,42,77,34,50,67,45,67,67,28,53,30,47,52,52,32,38,52,51,27,4,30,56,68,78,41,47,32,50,60,39,85,36,58,85,59,34,58,55,61,62,39,74,34,79,74,88,56,61,50,36,42,30,50,59,33,57,53,51,38,54,52,52,49,50,55,55,50,62,72,36,45,80,32,58,40,38,42,52,58,52,51,48,55,51,15,40,48,36,47,27,37,32,63,30,59,43,69,65,49,45,29,22,39,34,33,57,79,83,36,62,66,50,74,46,56,77,75,37,64,69,50,29,72,68,28,52,67,31,37,50,51,25,24,54,44,58,81,89,60,84,45,60,69,57,30,55,44,18,36,72,72,13,42,50,24,40,29,25,58,65,52,49,17,29,22,50,24,64,69,51,70,74,66,43,84,40,62,72,51,71,50,30,24,48,70,35,21,39,71,22,34,63,44,19,64,44,37,50,20,35,31,28,66,57,71,44,92,43,64,68,60,42,48,56,45,48,53,44,38,48,51,50,31,54,45,53,46,71,43,42,39,84,42,28,68,31,23,44,41,38,43,32,34,31,51,29,22,49,17,46,30,12,43,52,30,23,28,63,70,61,31,66,70,52,41,50,49,44,30,41,54,47,44,53,49,49,54,53,47,40,53,53,50,21,44,72,68,33,37,36,52,48,75,35,55,19,15,20,43,64,44,46,74,60,23,38,38,53,40,38,37,32,6,73,39,67,41,79,33,35,24,23,32,42,46,46,71,44,54,64,85,41,71,64,54,60,50,37,51,74,21,45,45,55,70,44,72,38,89,85,41,84,69,26,28,30,38,48,40,77,41,66,40,72,54,46,89,58,34,39,89,76,48,53,50,65,58,49,52,49,50,48,30,50,44,19,29,43,42,11,24,41,17,38,22,46,69,41,53,31,46,51,88,80,42,30,85,46,46,37,59,50,49,68,75,36,49,89,45,40,42,41,43,33,42,36,60,62,69,85,78,78,60,82,84,46,53,65,38,75,49,48,68,65,55,46,51,60,60,47,71,60,43,48,82,67,83,81,56,87,61,58,62,50,73,59,62,74,75,53,70,65,48,64,61,90,61,50,78,66,83,120,104,69,47,56,45,84,83,65,40,74,47,76,78,58,67,76,64,50,61,67,44,72,78,50,84,71,82,42,34,46,43,62,58,14,50,51,50,40,36,42,70,43,35,60,94,25,40,44,70,60,51,46,44,46,35,32,48,27,25,47,49,18,54,50,49,40,55,24,57,76,54,32,32,74,78,57,67,67,64,50,50,57,51,45,51,52,44,35,53,38,41,66,68,44,34,30,43,59,36,68,38,24,53,54,35,40,51,37,68,46,38,30,54,57,19,33,58,54,47,25,56,24,16,18,35,53,26,62,54,31,66,81,41,62,32,51,45,56,32,50,49,46,45,41,33,70,61,55,21,18,36,8,35,46,40,64,28,40,67,55,42,56,31,39,80,53,50,72,39,93,44,66,42,78,34,51,70,44,66,68,28,54,30,47,52,52,32,38,50,50,27,5,30,57,68,76,41,46,32,51,60,39,84,36,58,83,59,33,58,55,60,64,39,73,34,81,73,86,56,62,49,36,43,30,50,59,35,57,53,52,37,54,50,52,49,51,56,55,50,62,74,37,46,81,34,59,40,38,45,50,57,53,51,50,53,50,15,39,48,37,44,26,37,31,65,31,58,42,70,66,51,45,29,21,39,32,34,59,78,82,36,61,65,50,74,46,54,76,76,36,64,67,49,29,72,68,26,52,67,34,39,49,51,26,24,54,43,58,81,87,61,85,44,59,70,59,31,56,44,18,38,72,72,15,41,50,23,40,29,26,58,66,50,49,18,30,22,48,24,64,69,51,69,74,67,42,84,41,63,71,50,71,51,30,24,48,68,36,20,39,71,21,36,62,44,19,64,44,38,50,20,36,33,28,66,56,70,44,92,45,65,70,59,41,48,56,45,47,53,44,39,48,50,51,32,56,46,53,45,72,44,40,39,85,42,28,68,31,23,44,41,39,42,33,32,31,52,29,22,49,16,47,30,12,43,52,29,22,29,64,68,62,31,65,70,52,42,50,50,46,29,42,54,47,44,53,49,48,53,54,48,39,53,55,51,21,44,70,68,33,38,37,53,50,75,35,54,19,14,20,43,62,43,45,72,61,23,38,38,53,39,37,38,32,6,74,39,68,43,79,35,36,26,24,32,43,46,45,71,42,54,63,85,41,72,65,55,58,50,37,50,73,22,44,45,54,70,44,72,38,88,85,41,84,68,28,30,32,38,48,40,76,42,66,40,70,56,46,89,59,34,39,88,75,49,54,50,65,57,50,51,48,51,50,30,49,44,18,29,42,41,12,23,40,16,38,22,45,70,42,51,32,46,51,89,80,41,30,83,48,45,39,58,50,49,69,71,37,48,89,44,39,42,42,44,35,42,35,60,61,71,87,78,78,60,83,83,47,52,65,38,76,49,49,69,66,55,46,52,60,61,45,71,60,44,48,80,66,83,81,57,86,60,58,62,51,74,60,62,72,76,53,69,63,44,65,59,90,61,49,76,66,83,120

Secondary structure (DSSP, 8-state):
--S-HHHH------HHHHHHHHTPPP--TTTHHHHHHHHHHT-GGG--HHHHHHHHHHHHHHHHHHHHHHTT----HHHHHHHHHHHHHHHHTTSEE--HHHHHHTTSHHHHHH-SGGG--EEEE--TTTTT-TTHHHHHHHHHHHTT-EEEEE-TTTTS-B--PPPB-SS-EEPPSSHHHHHHHHHHHHHHTTTSS-B-S-EE-TTSPPTT-B-TTT-SB---SHHHHHHHHHHHHHHHTTTTSB--HHHHHHHHHHHHHHHHHTT-S---EEEEE-TT-HHHHTGGG-HHHHHHTGGGEEEEEE--TT---HHHHHHHHHHS--EEE-HHHHHH-SSTTSPP--TTTT--EE-TTSSSEE-TTEEEPEEEE-GGG-SSHHHHHHHHHHHHHHHHHHTTS--S-HHHHHHHHHH---EEEE--HHHHHHHH-HHHHHHHHHHHHHHHHHHHHHHHHHHT-PPPS--EEB----HHHHHHT---TT---S-SEEEEEEEEETT-HHHHHHHHHT-EEEE-SSSTTEEEEEEEEE-TT--S-GGGS-HHHHHHHHHHHHHHT-SS-B--EEEE-TTTTGGGHHHHHHHHTTT-SEEEEEE------SS-SEEE--HHHHHHHHHT-PPP---TT------TT-----SS------/--S-HHHH------HHHHHHHHTPPP--TTTHHHHHHHHHHT-GGG--HHHHHHHHHHHHHHHHHHHHHHTT----HHHHHHHHHHHHHHHHTTSEE--HHHHHHTTSHHHHHH-SGGG--EEEE--TTTTT-TTHHHHHHHHHHHTT-EEEEE-TTTTS-B--PPPB-SS-EEPPSSHHHHHHHHHHHHHHTTTSS-B-S-EE-TTSPPTT-B-TTT-SB---SHHHHHHHHHHHHHHHTTTTSB--HHHHHHHHHHHHHHHHHTT-S---EEEEE-TT-HHHHTGGG-HHHHHHTGGGEEEEEE--TT---HHHHHHHHHHS--EEE-HHHHHH-SSTTSPP--TTTT--EE-TTSSSEE-TTEEE-EEEE-GGG-SSHHHHHHHHHHHHHHHHHHTTS--S-HHHHHHHHHH---EEEE--HHHHHHHH-HHHHHHHHHHHHHHHHHHHHHHHHHHT-PPPS--EEB----HHHHHHT---TT---S-SEEEEEEEEETT-HHHHHHHHHT-EEEE-SSSTTEEEEEEEEE-TT--S-GGGS-HHHHHHHHHHHHHHT-SS-B--EEEE-TTTTGGGHHHHHHHHTTT-SEEEEEE------SS-SEEE--HHHHHHHHHT-PPP---TT------TT-----SS------

pLDDT: mean 91.85, std 12.21, range [21.61, 98.88]